Protein AF-0000000085011351 (afdb_homodimer)

Solvent-accessible surface area (backbone atoms only — not comparable to full-atom values): 63251 Å² total; per-residue (Å²): 86,84,68,71,71,78,74,76,79,85,80,80,68,89,66,86,77,73,77,73,74,76,70,80,75,67,82,62,79,72,76,72,78,63,81,50,64,72,58,77,83,82,80,85,74,88,65,94,43,69,65,57,42,50,51,49,51,38,52,54,25,51,76,43,30,44,45,64,34,82,70,47,70,42,68,70,38,75,54,95,84,43,78,39,64,66,38,64,41,59,36,71,44,54,52,90,79,52,80,71,64,67,76,66,51,75,87,55,55,45,48,80,32,69,42,46,24,69,82,55,35,58,73,51,74,66,29,47,52,46,48,61,66,49,57,72,41,52,58,58,51,28,58,58,50,37,55,53,36,42,66,61,49,64,92,86,64,58,38,47,50,43,54,54,44,33,50,48,40,52,49,55,53,44,60,70,44,71,81,44,50,53,63,52,42,35,51,40,61,41,60,56,30,74,68,69,40,61,64,48,75,41,61,47,97,85,67,42,81,46,29,40,37,36,41,41,57,68,19,49,54,48,34,47,73,42,31,42,41,36,25,49,53,74,45,72,60,52,25,61,82,62,37,31,40,33,39,35,23,29,64,47,77,81,39,26,62,43,62,37,37,40,31,34,30,69,57,80,45,43,69,50,34,33,52,52,43,51,51,52,51,51,48,33,61,71,71,64,27,62,79,42,47,25,36,32,30,65,91,45,64,32,50,51,54,25,40,49,71,69,41,65,84,29,44,64,30,37,21,40,60,60,53,53,51,51,51,45,51,47,49,54,57,64,38,52,44,93,87,67,48,65,47,64,67,54,65,67,64,66,54,72,51,63,59,65,61,62,58,50,41,59,44,35,60,9,53,60,43,60,27,35,63,75,84,75,77,72,71,86,70,57,74,50,59,93,56,93,45,70,68,28,52,46,33,28,48,50,43,28,38,61,13,73,37,70,66,47,28,53,52,29,43,49,53,36,47,55,62,38,45,70,75,36,45,69,60,46,51,46,48,51,67,74,41,52,82,50,39,65,26,47,22,38,42,49,44,67,75,48,78,43,86,84,61,55,55,45,59,58,44,52,42,52,52,50,56,35,46,60,31,38,78,30,35,58,33,52,63,35,54,48,52,48,21,50,51,53,50,48,52,52,48,52,50,49,51,49,39,49,52,14,32,36,47,56,40,73,55,77,91,60,59,89,39,76,90,47,58,75,49,54,46,72,43,44,69,58,54,48,53,53,49,50,53,50,46,53,51,51,58,68,64,47,78,80,70,68,76,70,73,73,70,72,72,78,79,75,73,79,70,78,71,88,120,80,86,68,73,71,80,74,75,80,86,81,80,69,91,68,83,78,74,76,73,72,76,68,79,76,66,81,63,79,73,75,71,78,63,81,50,62,72,54,78,81,81,77,87,76,89,64,94,44,69,66,58,43,50,49,48,51,40,52,54,25,51,76,41,32,43,44,65,35,82,68,48,69,43,67,69,38,76,55,95,84,43,77,38,64,65,38,61,42,60,36,67,44,54,53,92,82,52,78,70,63,61,77,65,49,74,86,54,56,44,48,80,34,70,42,45,22,70,82,54,34,58,72,50,70,68,29,47,52,46,47,61,66,50,57,73,42,53,56,59,51,25,61,58,49,37,54,52,36,43,65,64,47,66,92,84,64,57,38,47,50,43,57,53,44,33,51,49,39,53,50,55,54,44,61,71,43,71,83,46,50,55,61,52,41,35,51,37,61,45,56,64,33,69,84,69,36,63,65,47,76,41,61,47,97,85,68,42,81,48,29,38,35,36,44,43,60,68,19,49,54,49,34,48,74,43,32,42,40,37,24,48,51,72,45,71,60,54,24,61,82,62,37,32,41,32,39,34,23,30,66,47,78,81,41,26,62,42,60,36,37,40,31,34,30,70,58,81,46,43,69,52,35,34,52,52,44,51,51,50,51,52,48,32,60,72,70,64,27,61,78,42,48,25,35,32,30,64,92,44,63,32,50,51,52,25,40,49,72,70,41,66,84,32,45,64,30,37,20,40,58,60,53,52,48,52,50,47,51,48,49,54,58,64,38,54,45,94,86,67,49,64,48,64,69,53,64,67,64,64,54,70,51,68,56,63,65,59,58,40,44,60,48,28,60,12,50,58,43,58,25,32,62,75,84,74,79,70,74,84,69,57,74,50,59,93,55,90,46,69,69,28,53,46,32,30,49,49,42,28,40,60,12,74,37,71,65,48,28,52,52,30,43,49,53,36,49,55,61,38,46,71,73,36,45,70,60,47,50,47,47,51,67,74,42,53,83,50,39,66,24,47,22,39,44,48,44,67,74,47,77,43,87,85,62,54,56,47,58,57,43,53,42,50,50,49,55,36,46,60,30,37,73,30,41,57,32,50,63,34,57,46,52,49,23,49,51,53,50,48,53,52,48,53,51,50,50,48,39,50,52,13,32,36,48,57,41,73,55,76,90,60,59,90,39,77,91,47,58,75,49,57,46,73,44,43,71,58,54,50,53,53,49,52,52,50,46,52,50,51,59,67,64,50,79,78,70,70,73,74,70,72,70,73,70,78,80,74,74,80,72,81,71,90,119

InterPro domains:
  IPR018289 MULE transposase domain [PF10551] (229-324)

Organism: Metarhizium robertsii (strain ARSEF 23 / ATCC MYA-3075) (NCBI:txid655844)

Radius of gyration: 36.03 Å; Cα contacts (8 Å, |Δi|>4): 1591; chains: 2; bounding box: 106×119×68 Å

Nearest PDB structures (foldseek):
  6xg8-assembly1_A  TM=5.017E-01  e=2.468E-07  Acetivibrio thermocellus ATCC 27405
  6xg8-assembly1_B  TM=6.007E-01  e=3.679E-06  Acetivibrio thermocellus ATCC 27405
  6xgx-assembly1_B  TM=5.866E-01  e=5.450E-06  Acetivibrio thermocellus ATCC 27405
  3f2k-assembly1_A  TM=5.872E-01  e=2.966E-01  Homo sapiens
  3f73-assembly1_A  TM=4.238E-01  e=7.224E+00  Thermus thermophilus HB27

pLDDT: mean 74.04, std 22.05, range [20.25, 97.38]

Sequence (1130 aa):
MNICRLLNSRSPSPGRATTATAATATNDPIDDDYTGATVPQLPPPLFDTYDDLFAFLRNFHLSNGAAIVKASSSSRRDIGGIIQPSYIVFKCGRGPRRPSQSSGHHNHGQSLDPSAHNVYRRRTLAQQQKERELANENGIRAREMASIVRKADRPGYDYFRTRDIYNDRQTIKRERLNSLTATQAFAFVKELDSGDIRVRTLRDEEDRVCAVFWTYDWCRTMWKKFPEVLGLDNTYKTNRFGLHLFQATGVMDQKTLANFTFGLINGEKEHHFQWLCDRLDELRIDIGADTPEVIITDKEQALRAALTNTFPGAQQQLCVYHNLANVRAKINARWKDTEGEDHDAIIVELDNDGNTLSLVPELDLDVVARGRVQNEAEDELANPSDDYNREEMFKAFRAVVCAADHDAFKDSWKSFAETLGRQQRHILRYVQKEYMPWRKQWVKCYIDRYRNFGQRVNSPTETAHADVNSHLVTGMGDLLYLHQAPVTVIDNKSRSYRQEAARQTQRQRDQYLKQAWLDKLNLQITYHAIDLLARQYLFALAALPDQREPKPLLPCTGNFERPALMNICRLLNSRSPSPGRATTATAATATNDPIDDDYTGATVPQLPPPLFDTYDDLFAFLRNFHLSNGAAIVKASSSSRRDIGGIIQPSYIVFKCGRGPRRPSQSSGHHNHGQSLDPSAHNVYRRRTLAQQQKERELANENGIRAREMASIVRKADRPGYDYFRTRDIYNDRQTIKRERLNSLTATQAFAFVKELDSGDIRVRTLRDEEDRVCAVFWTYDWCRTMWKKFPEVLGLDNTYKTNRFGLHLFQATGVMDQKTLANFTFGLINGEKEHHFQWLCDRLDELRIDIGADTPEVIITDKEQALRAALTNTFPGAQQQLCVYHNLANVRAKINARWKDTEGEDHDAIIVELDNDGNTLSLVPELDLDVVARGRVQNEAEDELANPSDDYNREEMFKAFRAVVCAADHDAFKDSWKSFAETLGRQQRHILRYVQKEYMPWRKQWVKCYIDRYRNFGQRVNSPTETAHADVNSHLVTGMGDLLYLHQAPVTVIDNKSRSYRQEAARQTQRQRDQYLKQAWLDKLNLQITYHAIDLLARQYLFALAALPDQREPKPLLPCTGNFERPAL

Secondary structure (DSSP, 8-state):
---------S---------------------TT--SPP-PPPP----SSHHHHHHHHHHHHHHTT--EEEEEEEEEEEETTEEEEEEEEEEE-S-TTS----SSS-SS---S-GGGSGGGGPPPHHHHHHHHHHHT-TTS-HHHHHHHHHHTS-TT-----HHHHHHHHHHHHHHHTTT--HHHHHHHHHHTTTSS--EEEEE-TTS-EEEEEE--HHHHHHHHH--SEEEEEEE--SSTT-PEEEEEEEE-TTSBEEEEEEEEES--SHHHHHHHHHHHHHHHHHHTPPPPSEEEE-S-HHHHHHHHHH-TTSEEEE-HHHHHHHHHHHHHHH-B-TTS-B-------------------SHHHHHHHHHB----S-S------S--SHHHHHHHHHHHHT-SSHHHHHHHHHHHHHHHHTT-HHHHHHHHHHTGGGGGGT-HHHHTTS--TT----HHHHHHHHHHHHT-SSTT--HHHHHHHHHHHHHHHHHHHHHHHHHHHH---GGGTT-TTTGGGGGTS-HHHHHHHHHHHHHHHHH-SS--S--------S-------/---------S---------------------TT--SPP-PPPP----SSHHHHHHHHHHHHHHTT--EEEEEEEEEEEETTEEEEEEEEEEE-S-TTS----SSS-SS---S-GGGSGGGGPPPHHHHHHHHHHHT-TTS-HHHHHHHHHHTS-TT-----HHHHHHHHHHHHHHHTTT--HHHHHHHHHHSTTSS---EEEE-TTS-EEEEEE--HHHHHHHHH--SEEEEEEE--SSTT-PEEEEEEEE-TTSBEEEEEEEEES--SHHHHHHHHHHHHHHHHHHTPPPPSEEEE-S-HHHHHHHHHH-TTSEEEE-HHHHHHHHHHHHHHH-B-TTS-B-------------------SHHHHHHHHHB----SSS------S--SHHHHHHHHHHHHT-SSHHHHHHHHHHHHHHHHTT-HHHHHHHHHHTGGGGGGT-HHHHTTS--TT----HHHHHHHHHHHHT-SSTT--HHHHHHHHHHHHHHHHHHHHHHHHHHHH---GGGTT-TTTGGGGGTS-HHHHHHHHHHHHHHHHH-SS--S--------S-------

Foldseek 3Di:
DFLQPPPDDDDDPPDDPPCPDPPPPPCPPLPVPPPADWLDQDDNDDDDDPVVVQVVVQVSQQVQQWGKDWDDFDDFDQDPNDTDGNGIDIDIQQDDPDPQPPPSTGSDHHHPAPLSGPVLQDADPQLLVLLLVCLLQLLDALVNNLVVSCVSDDPRSNSHDSVVSVVSSVVSVCVVCVNDDLQRSLVVVVVVVPDFKDKDFDADPVRHTAKIKIFGNLLLVQCQVFVAEKEWDWDFLQAQVTWIKIWIWDAHQQQFIGTNIIMTHNDLALVRLLVVLVVVLVSCVVSVHDHYQEYEYALRPSNVVSCCVNRVNHAYAYAQVNVLVVLLLVLLCQPQPPVRDRPRCCCVCVCCCPCCCVCCPVVVVSLVVLRHDDLPLDDPLPQQDPDLDSVSLSSLVSQLQAQQAPVSNVVSLVVSCVSCVVRPVVSVVVCCVRPVVPSLRGRNNNCVVTPNVSDRHSSNVVSVVVQLVSSNNGSHHHVSSSVSSVVVSNVVVVVVVVVQLVVQLVDADPVCPPPPVCPNVSNVGHPVVVVVVVVVVVVVVVVDDPPDDPPPPPPCPVPPPPPPD/DFLQDPPDDDDDPPDDPPCPDPPPPPCPPLPVPPPADWLDQDDNDDDDDPVVVQVVVQVSQQVQQWGKDWDDFDDFDQDPNDTDGNGIDIDIQQDDPDPQPPPSTGSDHHHPAPLSGPVLQDADPQLLVLLLVCLLQLLDALVNNLVVSCVSDDPRSNSHDSVVSVVSSVVSVCVVCVNDDLQRSLVVVVVVCPDFKDKDFDADPVRHTAKIKIFGNLLLVQCQVFVAEKEWDWDFLQAQVTWIKIWIWDAHQQQFIGTNIIMTHNDQALVRLLVVLVVVLVSCVVSVHDHYQEYEYALRPSNVVSCCVNPVNHAYAYAQVVVLVVLLLVLLCQPQPPVRDRPRCCCVCCCCCCCPCVCCPVVVVSLVVLRHDDLPLDDPLDQQDPDQDSVSLSSLVSQLQAQQAPVSNVVSLVVSCVSCVVRPVVSVVVCCVRPVVPSLRRRNNNCVVTPNVSDRHSSNVVSVVVQLVSSNNGSHHHVSSSVSSVVVSNVVVVVVVVVQLVVQLVDADPVCPPPPVCPNVSNVHHPVVVVVVVVVVVVVVVVDPPPDDPPPDPPCPVPPPPPPD

Structure (mmCIF, N/CA/C/O backbone):
data_AF-0000000085011351-model_v1
#
loop_
_entity.id
_entity.type
_entity.pdbx_description
1 polymer Transposase
#
loop_
_atom_site.group_PDB
_atom_site.id
_atom_site.type_symbol
_atom_site.label_atom_id
_atom_site.label_alt_id
_atom_site.label_comp_id
_atom_site.label_asym_id
_atom_site.label_entity_id
_atom_site.label_seq_id
_atom_site.pdbx_PDB_ins_code
_atom_site.Cartn_x
_atom_site.Cartn_y
_atom_site.Cartn_z
_atom_site.occupancy
_atom_site.B_iso_or_equiv
_atom_site.auth_seq_id
_atom_site.auth_comp_id
_atom_site.auth_asym_id
_atom_site.auth_atom_id
_atom_site.pdbx_PDB_model_num
ATOM 1 N N . MET A 1 1 ? 39.312 -33.719 -7.375 1 22.69 1 MET A N 1
ATOM 2 C CA . MET A 1 1 ? 40.562 -33.344 -8.023 1 22.69 1 MET A CA 1
ATOM 3 C C . MET A 1 1 ? 41.594 -32.969 -6.98 1 22.69 1 MET A C 1
ATOM 5 O O . MET A 1 1 ? 41.375 -32.125 -6.137 1 22.69 1 MET A O 1
ATOM 9 N N . ASN A 1 2 ? 42.375 -33.938 -6.547 1 24.53 2 ASN A N 1
ATOM 10 C CA . ASN A 1 2 ? 43.438 -33.844 -5.574 1 24.53 2 ASN A CA 1
ATOM 11 C C . ASN A 1 2 ? 44.531 -32.875 -6.035 1 24.53 2 ASN A C 1
ATOM 13 O O . ASN A 1 2 ? 45.25 -33.156 -6.996 1 24.53 2 ASN A O 1
ATOM 17 N N . ILE A 1 3 ? 44.281 -31.594 -6.086 1 28.91 3 ILE A N 1
ATOM 18 C CA . ILE A 1 3 ? 45.375 -30.703 -6.445 1 28.91 3 ILE A CA 1
ATOM 19 C C . ILE A 1 3 ? 46.438 -30.734 -5.359 1 28.91 3 ILE A C 1
ATOM 21 O O . ILE A 1 3 ? 46.188 -30.297 -4.23 1 28.91 3 ILE A O 1
ATOM 25 N N . CYS A 1 4 ? 47.312 -31.828 -5.293 1 27.09 4 CYS A N 1
ATOM 26 C CA . CYS A 1 4 ? 48.562 -31.938 -4.508 1 27.09 4 CYS A CA 1
ATOM 27 C C . CYS A 1 4 ? 49.438 -30.734 -4.742 1 27.09 4 CYS A C 1
ATOM 29 O O . CYS A 1 4 ? 49.688 -30.344 -5.887 1 27.09 4 CYS A O 1
ATOM 31 N N . ARG A 1 5 ? 49.531 -29.875 -3.896 1 28.41 5 ARG A N 1
ATOM 32 C CA . ARG A 1 5 ? 50.594 -28.891 -3.83 1 28.41 5 ARG A CA 1
ATOM 33 C C . ARG A 1 5 ? 51.969 -29.547 -3.943 1 28.41 5 ARG A C 1
ATOM 35 O O . ARG A 1 5 ? 52.312 -30.391 -3.123 1 28.41 5 ARG A O 1
ATOM 42 N N . LEU A 1 6 ? 52.5 -29.656 -5.152 1 28.47 6 LEU A N 1
ATOM 43 C CA . LEU A 1 6 ? 53.875 -29.844 -5.52 1 28.47 6 LEU A CA 1
ATOM 44 C C . LEU A 1 6 ? 54.781 -28.891 -4.742 1 28.47 6 LEU A C 1
ATOM 46 O O . LEU A 1 6 ? 55.219 -27.875 -5.273 1 28.47 6 LEU A O 1
ATOM 50 N N . LEU A 1 7 ? 54.469 -28.453 -3.477 1 27.16 7 LEU A N 1
ATOM 51 C CA . LEU A 1 7 ? 55.562 -27.703 -2.932 1 27.16 7 LEU A CA 1
ATOM 52 C C . LEU A 1 7 ? 56.812 -28.562 -2.84 1 27.16 7 LEU A C 1
ATOM 54 O O . LEU A 1 7 ? 56.781 -29.703 -2.385 1 27.16 7 LEU A O 1
ATOM 58 N N . ASN A 1 8 ? 57.906 -28.375 -3.584 1 23.48 8 ASN A N 1
ATOM 59 C CA . ASN A 1 8 ? 59.188 -29.031 -3.918 1 23.48 8 ASN A CA 1
ATOM 60 C C . ASN A 1 8 ? 60 -29.312 -2.67 1 23.48 8 ASN A C 1
ATOM 62 O O . ASN A 1 8 ? 61.156 -29.75 -2.77 1 23.48 8 ASN A O 1
ATOM 66 N N . SER A 1 9 ? 60.031 -28.672 -1.471 1 25.75 9 SER A N 1
ATOM 67 C CA . SER A 1 9 ? 61.312 -28.922 -0.843 1 25.75 9 SER A CA 1
ATOM 68 C C . SER A 1 9 ? 61.469 -30.391 -0.449 1 25.75 9 SER A C 1
ATOM 70 O O . SER A 1 9 ? 62.438 -31.062 -0.834 1 25.75 9 SER A O 1
ATOM 72 N N . ARG A 1 10 ? 61.75 -30.703 1.027 1 25.64 10 ARG A N 1
ATOM 73 C CA . ARG A 1 10 ? 62.562 -31.781 1.574 1 25.64 10 ARG A CA 1
ATOM 74 C C . ARG A 1 10 ? 61.875 -33.125 1.387 1 25.64 10 ARG A C 1
ATOM 76 O O . ARG A 1 10 ? 60.688 -33.188 1.065 1 25.64 10 ARG A O 1
ATOM 83 N N . SER A 1 11 ? 62.531 -34.219 2.139 1 24.2 11 SER A N 1
ATOM 84 C CA . SER A 1 11 ? 62.562 -35.688 2.146 1 24.2 11 SER A CA 1
ATOM 85 C C . SER A 1 11 ? 61.188 -36.281 2.396 1 24.2 11 SER A C 1
ATOM 87 O O . SER A 1 11 ? 60.375 -35.688 3.094 1 24.2 11 SER A O 1
ATOM 89 N N . PRO A 1 12 ? 60.75 -37.344 1.641 1 25.48 12 PRO A N 1
ATOM 90 C CA . PRO A 1 12 ? 59.5 -38.125 1.646 1 25.48 12 PRO A CA 1
ATOM 91 C C . PRO A 1 12 ? 59.219 -38.75 2.998 1 25.48 12 PRO A C 1
ATOM 93 O O . PRO A 1 12 ? 60.031 -39.562 3.488 1 25.48 12 PRO A O 1
ATOM 96 N N . SER A 1 13 ? 59 -38.094 4.16 1 25.06 13 SER A N 1
ATOM 97 C CA . SER A 1 13 ? 58.906 -39.031 5.258 1 25.06 13 SER A CA 1
ATOM 98 C C . SER A 1 13 ? 57.969 -40.188 4.906 1 25.06 13 SER A C 1
ATOM 100 O O . SER A 1 13 ? 57 -40 4.148 1 25.06 13 SER A O 1
ATOM 102 N N . PRO A 1 14 ? 58.344 -41.594 5.211 1 26.2 14 PRO A N 1
ATOM 103 C CA . PRO A 1 14 ? 57.625 -42.812 4.832 1 26.2 14 PRO A CA 1
ATOM 104 C C . PRO A 1 14 ? 56.156 -42.781 5.234 1 26.2 14 PRO A C 1
ATOM 106 O O . PRO A 1 14 ? 55.844 -42.781 6.426 1 26.2 14 PRO A O 1
ATOM 109 N N . GLY A 1 15 ? 55.438 -41.906 4.879 1 22.77 15 GLY A N 1
ATOM 110 C CA . GLY A 1 15 ? 54.125 -41.594 5.379 1 22.77 15 GLY A CA 1
ATOM 111 C C . GLY A 1 15 ? 53.156 -42.781 5.309 1 22.77 15 GLY A C 1
ATOM 112 O O . GLY A 1 15 ? 53.406 -43.719 4.555 1 22.77 15 GLY A O 1
ATOM 113 N N . ARG A 1 16 ? 52.469 -43.156 6.465 1 24.2 16 ARG A N 1
ATOM 114 C CA . ARG A 1 16 ? 51.562 -44.25 6.773 1 24.2 16 ARG A CA 1
ATOM 115 C C . ARG A 1 16 ? 50.531 -44.469 5.648 1 24.2 16 ARG A C 1
ATOM 117 O O . ARG A 1 16 ? 49.875 -43.531 5.219 1 24.2 16 ARG A O 1
ATOM 124 N N . ALA A 1 17 ? 50.688 -45.531 4.859 1 25.64 17 ALA A N 1
ATOM 125 C CA . ALA A 1 17 ? 49.844 -46.188 3.883 1 25.64 17 ALA A CA 1
ATOM 126 C C . ALA A 1 17 ? 48.438 -46.438 4.453 1 25.64 17 ALA A C 1
ATOM 128 O O . ALA A 1 17 ? 48.25 -47.406 5.215 1 25.64 17 ALA A O 1
ATOM 129 N N . THR A 1 18 ? 47.844 -45.625 5.242 1 24.14 18 THR A N 1
ATOM 130 C CA . THR A 1 18 ? 46.562 -46.156 5.727 1 24.14 18 THR A CA 1
ATOM 131 C C . THR A 1 18 ? 45.719 -46.688 4.566 1 24.14 18 THR A C 1
ATOM 133 O O . THR A 1 18 ? 45.562 -46 3.551 1 24.14 18 THR A O 1
ATOM 136 N N . THR A 1 19 ? 45.531 -48 4.434 1 22.59 19 THR A N 1
ATOM 137 C CA . THR A 1 19 ? 44.75 -48.844 3.551 1 22.59 19 THR A CA 1
ATOM 138 C C . THR A 1 19 ? 43.312 -48.375 3.506 1 22.59 19 THR A C 1
ATOM 140 O O . THR A 1 19 ? 42.562 -48.531 4.477 1 22.59 19 THR A O 1
ATOM 143 N N . ALA A 1 20 ? 43 -47.219 3.129 1 23.12 20 ALA A N 1
ATOM 144 C CA . ALA A 1 20 ? 41.562 -47 2.92 1 23.12 20 ALA A CA 1
ATOM 145 C C . ALA A 1 20 ? 40.969 -48.125 2.074 1 23.12 20 ALA A C 1
ATOM 147 O O . ALA A 1 20 ? 41.375 -48.344 0.938 1 23.12 20 ALA A O 1
ATOM 148 N N . THR A 1 21 ? 40.656 -49.188 2.67 1 23.91 21 THR A N 1
ATOM 149 C CA . THR A 1 21 ? 39.906 -50.25 2.035 1 23.91 21 THR A CA 1
ATOM 150 C C . THR A 1 21 ? 38.844 -49.688 1.087 1 23.91 21 THR A C 1
ATOM 152 O O . THR A 1 21 ? 38.094 -48.781 1.445 1 23.91 21 THR A O 1
ATOM 155 N N . ALA A 1 22 ? 39.031 -49.969 -0.222 1 23.91 22 ALA A N 1
ATOM 156 C CA . ALA A 1 22 ? 38.156 -49.75 -1.379 1 23.91 22 ALA A CA 1
ATOM 157 C C . ALA A 1 22 ? 36.75 -50.25 -1.104 1 23.91 22 ALA A C 1
ATOM 159 O O . ALA A 1 22 ? 36.5 -51.469 -1.069 1 23.91 22 ALA A O 1
ATOM 160 N N . ALA A 1 23 ? 36.094 -49.812 -0.107 1 25.5 23 ALA A N 1
ATOM 161 C CA . ALA A 1 23 ? 34.75 -50.344 -0.074 1 25.5 23 ALA A CA 1
ATOM 162 C C . ALA A 1 23 ? 34.188 -50.5 -1.483 1 25.5 23 ALA A C 1
ATOM 164 O O . ALA A 1 23 ? 34.5 -49.719 -2.381 1 25.5 23 ALA A O 1
ATOM 165 N N . THR A 1 24 ? 33.781 -51.688 -1.895 1 24.52 24 THR A N 1
ATOM 166 C CA . THR A 1 24 ? 33.094 -52.125 -3.111 1 24.52 24 THR A CA 1
ATOM 167 C C . THR A 1 24 ? 32.031 -51.094 -3.547 1 24.52 24 THR A C 1
ATOM 169 O O . THR A 1 24 ? 31.188 -50.719 -2.748 1 24.52 24 THR A O 1
ATOM 172 N N . ALA A 1 25 ? 32.406 -50.312 -4.551 1 28.27 25 ALA A N 1
ATOM 173 C CA . ALA A 1 25 ? 31.531 -49.438 -5.344 1 28.27 25 ALA A CA 1
ATOM 174 C C . ALA A 1 25 ? 30.188 -50.125 -5.641 1 28.27 25 ALA A C 1
ATOM 176 O O . ALA A 1 25 ? 30.125 -51.031 -6.473 1 28.27 25 ALA A O 1
ATOM 177 N N . THR A 1 26 ? 29.516 -50.5 -4.727 1 27.2 26 THR A N 1
ATOM 178 C CA . THR A 1 26 ? 28.203 -50.875 -5.223 1 27.2 26 THR A CA 1
ATOM 179 C C . THR A 1 26 ? 27.719 -49.938 -6.312 1 27.2 26 THR A C 1
ATOM 181 O O . THR A 1 26 ? 28.031 -48.75 -6.277 1 27.2 26 THR A O 1
ATOM 184 N N . ASN A 1 27 ? 27.344 -50.469 -7.621 1 25.56 27 ASN A N 1
ATOM 185 C CA . ASN A 1 27 ? 26.859 -49.906 -8.875 1 25.56 27 ASN A CA 1
ATOM 186 C C . ASN A 1 27 ? 25.938 -48.688 -8.641 1 25.56 27 ASN A C 1
ATOM 188 O O . ASN A 1 27 ? 24.734 -48.844 -8.469 1 25.56 27 ASN A O 1
ATOM 192 N N . ASP A 1 28 ? 26.297 -47.906 -7.875 1 29.95 28 ASP A N 1
ATOM 193 C CA . ASP A 1 28 ? 25.359 -46.781 -7.926 1 29.95 28 ASP A CA 1
ATOM 194 C C . ASP A 1 28 ? 25.156 -46.312 -9.359 1 29.95 28 ASP A C 1
ATOM 196 O O . ASP A 1 28 ? 26.125 -46.188 -10.125 1 29.95 28 ASP A O 1
ATOM 200 N N . PRO A 1 29 ? 24 -46.469 -10.094 1 30.47 29 PRO A N 1
ATOM 201 C CA . PRO A 1 29 ? 23.844 -46.125 -11.508 1 30.47 29 PRO A CA 1
ATOM 202 C C . PRO A 1 29 ? 24.562 -44.844 -11.914 1 30.47 29 PRO A C 1
ATOM 204 O O . PRO A 1 29 ? 24.594 -43.906 -11.133 1 30.47 29 PRO A O 1
ATOM 207 N N . ILE A 1 30 ? 25.75 -44.844 -12.516 1 33.31 30 ILE A N 1
ATOM 208 C CA . ILE A 1 30 ? 26.375 -43.781 -13.289 1 33.31 30 ILE A CA 1
ATOM 209 C C . ILE A 1 30 ? 25.312 -42.906 -13.906 1 33.31 30 ILE A C 1
ATOM 211 O O . ILE A 1 30 ? 24.422 -43.375 -14.625 1 33.31 30 ILE A O 1
ATOM 215 N N . ASP A 1 31 ? 24.844 -41.938 -13.25 1 34.12 31 ASP A N 1
ATOM 216 C CA . ASP A 1 31 ? 23.953 -41 -13.922 1 34.12 31 ASP A CA 1
ATOM 217 C C . ASP A 1 31 ? 24.5 -40.625 -15.305 1 34.12 31 ASP A C 1
ATOM 219 O O . ASP A 1 31 ? 25.203 -39.625 -15.445 1 34.12 31 ASP A O 1
ATOM 223 N N . ASP A 1 32 ? 25.094 -41.469 -16.156 1 33.69 32 ASP A N 1
ATOM 224 C CA . ASP A 1 32 ? 25.609 -41.344 -17.516 1 33.69 32 ASP A CA 1
ATOM 225 C C . ASP A 1 32 ? 24.719 -40.438 -18.359 1 33.69 32 ASP A C 1
ATOM 227 O O . ASP A 1 32 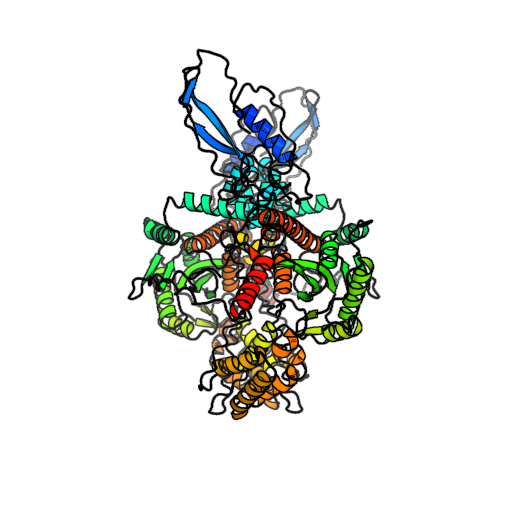? 25.172 -39.875 -19.359 1 33.69 32 ASP A O 1
ATOM 231 N N . ASP A 1 33 ? 23.391 -40.5 -18.25 1 33.78 33 ASP A N 1
ATOM 232 C CA . ASP A 1 33 ? 22.5 -39.938 -19.281 1 33.78 33 ASP A CA 1
ATOM 233 C C . ASP A 1 33 ? 22.297 -38.469 -19.062 1 33.78 33 ASP A C 1
ATOM 235 O O . ASP A 1 33 ? 21.328 -37.875 -19.562 1 33.78 33 ASP A O 1
ATOM 239 N N . TYR A 1 34 ? 22.906 -37.875 -18.109 1 36.97 34 TYR A N 1
ATOM 240 C CA . TYR A 1 34 ? 22.656 -36.438 -18.125 1 36.97 34 TYR A CA 1
ATOM 241 C C . TYR A 1 34 ? 23.281 -35.781 -19.344 1 36.97 34 TYR A C 1
ATOM 243 O O . TYR A 1 34 ? 24.484 -35.938 -19.594 1 36.97 34 TYR A O 1
ATOM 251 N N . THR A 1 35 ? 22.656 -35.594 -20.422 1 39.38 35 THR A N 1
ATOM 252 C CA . THR A 1 35 ? 23.031 -34.938 -21.672 1 39.38 35 THR A CA 1
ATOM 253 C C . THR A 1 35 ? 23.578 -33.531 -21.391 1 39.38 35 THR A C 1
ATOM 255 O O . THR A 1 35 ? 23.844 -32.781 -22.328 1 39.38 35 THR A O 1
ATOM 258 N N . GLY A 1 36 ? 23.609 -33 -20.203 1 42.84 36 GLY A N 1
ATOM 259 C CA . GLY A 1 36 ? 24.141 -31.656 -20.188 1 42.84 36 GLY A CA 1
ATOM 260 C C . GLY A 1 36 ? 25.641 -31.594 -20.375 1 42.84 36 GLY A C 1
ATOM 261 O O . GLY A 1 36 ? 26.312 -32.625 -20.391 1 42.84 36 GLY A O 1
ATOM 262 N N . ALA A 1 37 ? 26.266 -30.453 -20.828 1 49.69 37 ALA A N 1
ATOM 263 C CA . ALA A 1 37 ? 27.672 -30.203 -21.109 1 49.69 37 ALA A CA 1
ATOM 264 C C . ALA A 1 37 ? 28.547 -30.531 -19.906 1 49.69 37 ALA A C 1
ATOM 266 O O . ALA A 1 37 ? 28.172 -30.234 -18.766 1 49.69 37 ALA A O 1
ATOM 267 N N . THR A 1 38 ? 29.391 -31.469 -20.031 1 54.97 38 THR A N 1
ATOM 268 C CA . THR A 1 38 ? 30.391 -31.906 -19.078 1 54.97 38 THR A CA 1
ATOM 269 C C . THR A 1 38 ? 31.312 -30.766 -18.688 1 54.97 38 THR A C 1
ATOM 271 O O . THR A 1 38 ? 31.672 -29.938 -19.547 1 54.97 38 THR A O 1
ATOM 274 N N . VAL A 1 39 ? 31.406 -30.391 -17.406 1 60.5 39 VAL A N 1
ATOM 275 C CA . VAL A 1 39 ? 32.375 -29.406 -16.938 1 60.5 39 VAL A CA 1
ATOM 276 C C . VAL A 1 39 ? 33.812 -29.875 -17.281 1 60.5 39 VAL A C 1
ATOM 278 O O . VAL A 1 39 ? 34.188 -31 -16.922 1 60.5 39 VAL A O 1
ATOM 281 N N . PRO A 1 40 ? 34.5 -29.156 -18.172 1 60.91 40 PRO A N 1
ATOM 282 C CA . PRO A 1 40 ? 35.844 -29.578 -18.594 1 60.91 40 PRO A CA 1
ATOM 283 C C . PRO A 1 40 ? 36.781 -29.75 -17.422 1 60.91 40 PRO A C 1
ATOM 285 O O . PRO A 1 40 ? 36.594 -29.156 -16.359 1 60.91 40 PRO A O 1
ATOM 288 N N . GLN A 1 41 ? 37.688 -30.672 -17.5 1 59.41 41 GLN A N 1
ATOM 289 C CA . GLN A 1 41 ? 38.75 -30.891 -16.516 1 59.41 41 GLN A CA 1
ATOM 290 C C . GLN A 1 41 ? 39.812 -29.797 -16.609 1 59.41 41 GLN A C 1
ATOM 292 O O . GLN A 1 41 ? 40.094 -29.281 -17.688 1 59.41 41 GLN A O 1
ATOM 297 N N . LEU A 1 42 ? 40.25 -29.031 -15.43 1 59.03 42 LEU A N 1
ATOM 298 C CA . LEU A 1 42 ? 41.188 -27.922 -15.344 1 59.03 42 LEU A CA 1
ATOM 299 C C . LEU A 1 42 ? 42.625 -28.391 -15.641 1 59.03 42 LEU A C 1
ATOM 301 O O . LEU A 1 42 ? 43.062 -29.406 -15.109 1 59.03 42 LEU A O 1
ATOM 305 N N . PRO A 1 43 ? 43.281 -27.672 -16.5 1 56.69 43 PRO A N 1
ATOM 306 C CA . PRO A 1 43 ? 44.719 -27.906 -16.656 1 56.69 43 PRO A CA 1
ATOM 307 C C . PRO A 1 43 ? 45.531 -27.516 -15.43 1 56.69 43 PRO A C 1
ATOM 309 O O . PRO A 1 43 ? 45.125 -26.609 -14.688 1 56.69 43 PRO A O 1
ATOM 312 N N . PRO A 1 44 ? 46.531 -28.234 -14.953 1 57.72 44 PRO A N 1
ATOM 313 C CA . PRO A 1 44 ? 47.406 -28.109 -13.766 1 57.72 44 PRO A CA 1
ATOM 314 C C . PRO A 1 44 ? 48.281 -26.875 -13.805 1 57.72 44 PRO A C 1
ATOM 316 O O . PRO A 1 44 ? 49.5 -26.984 -13.93 1 57.72 44 PRO A O 1
ATOM 319 N N . PRO A 1 45 ? 47.781 -25.672 -14.164 1 64.75 45 PRO A N 1
ATOM 320 C CA . PRO A 1 45 ? 48.781 -24.594 -14.078 1 64.75 45 PRO A CA 1
ATOM 321 C C . PRO A 1 45 ? 49.25 -24.359 -12.648 1 64.75 45 PRO A C 1
ATOM 323 O O . PRO A 1 45 ? 48.562 -24.719 -11.695 1 64.75 45 PRO A O 1
ATOM 326 N N . LEU A 1 46 ? 50.594 -24.016 -12.438 1 74.12 46 LEU A N 1
ATOM 327 C CA . LEU A 1 46 ? 51.188 -23.625 -11.164 1 74.12 46 LEU A CA 1
ATOM 328 C C . LEU A 1 46 ? 50.844 -22.188 -10.812 1 74.12 46 LEU A C 1
ATOM 330 O O . LEU A 1 46 ? 50.781 -21.328 -11.695 1 74.12 46 LEU A O 1
ATOM 334 N N . PHE A 1 47 ? 50.312 -21.938 -9.516 1 80.69 47 PHE A N 1
ATOM 335 C CA . PHE A 1 47 ? 49.969 -20.609 -9.016 1 80.69 47 PHE A CA 1
ATOM 336 C C . PHE A 1 47 ? 50.844 -20.219 -7.852 1 80.69 47 PHE A C 1
ATOM 338 O O . PHE A 1 47 ? 51.344 -21.078 -7.109 1 80.69 47 PHE A O 1
ATOM 345 N N . ASP A 1 48 ? 51.125 -18.953 -7.727 1 75 48 ASP A N 1
ATOM 346 C CA . ASP A 1 48 ? 52 -18.453 -6.676 1 75 48 ASP A CA 1
ATOM 347 C C . ASP A 1 48 ? 51.281 -18.406 -5.328 1 75 48 ASP A C 1
ATOM 349 O O . ASP A 1 48 ? 51.906 -18.594 -4.281 1 75 48 ASP A O 1
ATOM 353 N N . THR A 1 49 ? 50.062 -18.031 -5.355 1 77.44 49 THR A N 1
ATOM 354 C CA . THR A 1 49 ? 49.312 -17.906 -4.105 1 77.44 49 THR A CA 1
ATOM 355 C C . THR A 1 49 ? 48.031 -18.719 -4.152 1 77.44 49 THR A C 1
ATOM 357 O O . THR A 1 49 ? 47.531 -19.047 -5.234 1 77.44 49 THR A O 1
ATOM 360 N N . TYR A 1 50 ? 47.531 -19 -2.93 1 77.94 50 TYR A N 1
ATOM 361 C CA . TYR A 1 50 ? 46.25 -19.688 -2.773 1 77.94 50 TYR A CA 1
ATOM 362 C C . TYR A 1 50 ? 45.125 -18.875 -3.385 1 77.94 50 TYR A C 1
ATOM 364 O O . TYR A 1 50 ? 44.25 -19.422 -4.047 1 77.94 50 TYR A O 1
ATOM 372 N N . ASP A 1 51 ? 45.219 -17.672 -3.193 1 80.44 51 ASP A N 1
ATOM 373 C CA . ASP A 1 51 ? 44.156 -16.781 -3.637 1 80.44 51 ASP A CA 1
ATOM 374 C C . ASP A 1 51 ? 44.062 -16.766 -5.16 1 80.44 51 ASP A C 1
ATOM 376 O O . ASP A 1 51 ? 42.969 -16.75 -5.715 1 80.44 51 ASP A O 1
ATOM 380 N N . ASP A 1 52 ? 45.156 -16.797 -5.746 1 82.56 52 ASP A N 1
ATOM 381 C CA . ASP A 1 52 ? 45.188 -16.797 -7.203 1 82.56 52 ASP A CA 1
ATOM 382 C C . ASP A 1 52 ? 44.625 -18.109 -7.758 1 82.56 52 ASP A C 1
ATOM 384 O O . ASP A 1 52 ? 43.906 -18.125 -8.75 1 82.56 52 ASP A O 1
ATOM 388 N N . LEU A 1 53 ? 45.062 -19.156 -7.07 1 81.44 53 LEU A N 1
ATOM 389 C CA . LEU A 1 53 ? 44.562 -20.469 -7.477 1 81.44 53 LEU A CA 1
ATOM 390 C C . LEU A 1 53 ? 43.031 -20.547 -7.316 1 81.44 53 LEU A C 1
ATOM 392 O O . LEU A 1 53 ? 42.344 -20.953 -8.234 1 81.44 53 LEU A O 1
ATOM 396 N N . PHE A 1 54 ? 42.656 -20.109 -6.203 1 83.62 54 PHE A N 1
ATOM 397 C CA . PHE A 1 54 ? 41.25 -20.203 -5.906 1 83.62 54 PHE A CA 1
ATOM 398 C C . PHE A 1 54 ? 40.438 -19.312 -6.848 1 83.62 54 PHE A C 1
ATOM 400 O O . PHE A 1 54 ? 39.344 -19.703 -7.289 1 83.62 54 PHE A O 1
ATOM 407 N N . ALA A 1 55 ? 40.938 -18.219 -7.145 1 82.81 55 ALA A N 1
ATOM 408 C CA . ALA A 1 55 ? 40.25 -17.312 -8.078 1 82.81 55 ALA A CA 1
ATOM 409 C C . ALA A 1 55 ? 40.156 -17.922 -9.469 1 82.81 55 ALA A C 1
ATOM 411 O O . ALA A 1 55 ? 39.156 -17.781 -10.148 1 82.81 55 ALA A O 1
ATOM 412 N N . PHE A 1 56 ? 41.219 -18.547 -9.789 1 83.62 56 PHE A N 1
ATOM 413 C CA . PHE A 1 56 ? 41.25 -19.203 -11.094 1 83.62 56 PHE A CA 1
ATOM 414 C C . PHE A 1 56 ? 40.219 -20.328 -11.148 1 83.62 56 PHE A C 1
ATOM 416 O O . PHE A 1 56 ? 39.438 -20.422 -12.109 1 83.62 56 PHE A O 1
ATOM 423 N N . LEU A 1 57 ? 40.188 -21.125 -10.133 1 82.44 57 LEU A N 1
ATOM 424 C CA . LEU A 1 57 ? 39.25 -22.234 -10.078 1 82.44 57 LEU A CA 1
ATOM 425 C C . LEU A 1 57 ? 37.812 -21.734 -10.055 1 82.44 57 LEU A C 1
ATOM 427 O O . LEU A 1 57 ? 36.938 -22.297 -10.727 1 82.44 57 LEU A O 1
ATOM 431 N N . ARG A 1 58 ? 37.625 -20.781 -9.352 1 83.38 58 ARG A N 1
ATOM 432 C CA . ARG A 1 58 ? 36.281 -20.203 -9.219 1 83.38 58 ARG A CA 1
ATOM 433 C C . ARG A 1 58 ? 35.781 -19.688 -10.57 1 83.38 58 ARG A C 1
ATOM 435 O O . ARG A 1 58 ? 34.625 -19.953 -10.945 1 83.38 58 ARG A O 1
ATOM 442 N N . ASN A 1 59 ? 36.594 -18.969 -11.25 1 84.06 59 ASN A N 1
ATOM 443 C CA . ASN A 1 59 ? 36.219 -18.406 -12.539 1 84.06 59 ASN A CA 1
ATOM 444 C C . ASN A 1 59 ? 36 -19.5 -13.578 1 84.06 59 ASN A C 1
ATOM 446 O O . ASN A 1 59 ? 35.094 -19.391 -14.406 1 84.06 59 ASN A O 1
ATOM 450 N N . PHE A 1 60 ? 36.875 -20.484 -13.531 1 83 60 PHE A N 1
ATOM 451 C CA . PHE A 1 60 ? 36.75 -21.594 -14.461 1 83 60 PHE A CA 1
ATOM 452 C C . PHE A 1 60 ? 35.406 -22.297 -14.266 1 83 60 PHE A C 1
ATOM 454 O O . PHE A 1 60 ? 34.688 -22.562 -15.234 1 83 60 PHE A O 1
ATOM 461 N N . HIS A 1 61 ? 35.094 -22.547 -13.031 1 84.88 61 HIS A N 1
ATOM 462 C CA . HIS A 1 61 ? 33.844 -23.266 -12.742 1 84.88 61 HIS A CA 1
ATOM 463 C C . HIS A 1 61 ? 32.625 -22.406 -12.984 1 84.88 61 HIS A C 1
ATOM 465 O O . HIS A 1 61 ? 31.578 -22.891 -13.406 1 84.88 61 HIS A O 1
ATOM 471 N N . LEU A 1 62 ? 32.719 -21.156 -12.742 1 86.19 62 LEU A N 1
ATOM 472 C CA . LEU A 1 62 ? 31.641 -20.234 -13.031 1 86.19 62 LEU A CA 1
ATOM 473 C C . LEU A 1 62 ? 31.312 -20.234 -14.516 1 86.19 62 LEU A C 1
ATOM 475 O O . LEU A 1 62 ? 30.141 -20.297 -14.898 1 86.19 62 LEU A O 1
ATOM 479 N N . SER A 1 63 ? 32.344 -20.219 -15.289 1 85.31 63 SER A N 1
ATOM 480 C CA . SER A 1 63 ? 32.156 -20.156 -16.734 1 85.31 63 SER A CA 1
ATOM 481 C C . SER A 1 63 ? 31.625 -21.469 -17.281 1 85.31 63 SER A C 1
ATOM 483 O O . SER A 1 63 ? 31.078 -21.516 -18.375 1 85.31 63 SER A O 1
ATOM 485 N N . ASN A 1 64 ? 31.797 -22.484 -16.453 1 82.5 64 ASN A N 1
ATOM 486 C CA . ASN A 1 64 ? 31.359 -23.781 -16.938 1 82.5 64 ASN A CA 1
ATOM 487 C C . ASN A 1 64 ? 30.141 -24.281 -16.141 1 82.5 64 ASN A C 1
ATOM 489 O O . ASN A 1 64 ? 29.875 -25.484 -16.109 1 82.5 64 ASN A O 1
ATOM 493 N N . GLY A 1 65 ? 29.531 -23.391 -15.492 1 82.5 65 GLY A N 1
ATOM 494 C CA . GLY A 1 65 ? 28.25 -23.703 -14.859 1 82.5 65 GLY A CA 1
ATOM 495 C C . GLY A 1 65 ? 28.391 -24.547 -13.617 1 82.5 65 GLY A C 1
ATOM 496 O O . GLY A 1 65 ? 27.578 -25.438 -13.359 1 82.5 65 GLY A O 1
ATOM 497 N N . ALA A 1 66 ? 29.5 -24.438 -12.875 1 84.69 66 ALA A N 1
ATOM 498 C CA . ALA A 1 66 ? 29.75 -25.156 -11.617 1 84.69 66 ALA A CA 1
ATOM 499 C C . ALA A 1 66 ? 30.344 -24.234 -10.57 1 84.69 66 ALA A C 1
ATOM 501 O O . ALA A 1 66 ? 30.547 -23.047 -10.82 1 84.69 66 ALA A O 1
ATOM 502 N N . ALA A 1 67 ? 30.391 -24.719 -9.359 1 86.62 67 ALA A N 1
ATOM 503 C CA . ALA A 1 67 ? 31.031 -23.969 -8.273 1 86.62 67 ALA A CA 1
ATOM 504 C C . ALA A 1 67 ? 31.953 -24.859 -7.445 1 86.62 67 ALA A C 1
ATOM 506 O O . ALA A 1 67 ? 31.703 -26.062 -7.309 1 86.62 67 ALA A O 1
ATOM 507 N N . ILE A 1 68 ? 33 -24.25 -7.02 1 83.06 68 ILE A N 1
ATOM 508 C CA . ILE A 1 68 ? 33.969 -24.984 -6.188 1 83.06 68 ILE A CA 1
ATOM 509 C C . ILE A 1 68 ? 34.062 -24.312 -4.816 1 83.06 68 ILE A C 1
ATOM 511 O O . ILE A 1 68 ? 34 -23.078 -4.715 1 83.06 68 ILE A O 1
ATOM 515 N N . VAL A 1 69 ? 34.062 -25.109 -3.777 1 84.44 69 VAL A N 1
ATOM 516 C CA . VAL A 1 69 ? 34.188 -24.594 -2.422 1 84.44 69 VAL A CA 1
ATOM 517 C C . VAL A 1 69 ? 35.312 -25.344 -1.689 1 84.44 69 VAL A C 1
ATOM 519 O O . VAL A 1 69 ? 35.656 -26.453 -2.068 1 84.44 69 VAL A O 1
ATOM 522 N N . LYS A 1 70 ? 35.906 -24.609 -0.714 1 80.88 70 LYS A N 1
ATOM 523 C CA . LYS A 1 70 ? 36.906 -25.266 0.125 1 80.88 70 LYS A CA 1
ATOM 524 C C . LYS A 1 70 ? 36.25 -26.281 1.063 1 80.88 70 LYS A C 1
ATOM 526 O O . LYS A 1 70 ? 35.344 -25.938 1.812 1 80.88 70 LYS A O 1
ATOM 531 N N . ALA A 1 71 ? 36.625 -27.453 0.984 1 77.31 71 ALA A N 1
ATOM 532 C CA . ALA A 1 71 ? 36.031 -28.516 1.804 1 77.31 71 ALA A CA 1
ATOM 533 C C . ALA A 1 71 ? 36.781 -28.672 3.123 1 77.31 71 ALA A C 1
ATOM 535 O O . ALA A 1 71 ? 36.156 -28.719 4.191 1 77.31 71 ALA A O 1
ATOM 536 N N . SER A 1 72 ? 38.062 -28.797 2.975 1 79.94 72 SER A N 1
ATOM 537 C CA . SER A 1 72 ? 38.875 -29 4.172 1 79.94 72 SER A CA 1
ATOM 538 C C . SER A 1 72 ? 40.312 -28.531 3.955 1 79.94 72 SER A C 1
ATOM 540 O O . SER A 1 72 ? 40.75 -28.375 2.814 1 79.94 72 SER A O 1
ATOM 542 N N . SER A 1 73 ? 40.906 -27.984 5.082 1 81.69 73 SER A N 1
ATOM 543 C CA . SER A 1 73 ? 42.344 -27.641 5.105 1 81.69 73 SER A CA 1
ATOM 544 C C . SER A 1 73 ? 43.062 -28.375 6.227 1 81.69 73 SER A C 1
ATOM 546 O O . SER A 1 73 ? 42.5 -28.594 7.305 1 81.69 73 SER A O 1
ATOM 548 N N . SER A 1 74 ? 44.031 -29.047 5.848 1 80.44 74 SER A N 1
ATOM 549 C CA . SER A 1 74 ? 44.781 -29.781 6.859 1 80.44 74 SER A CA 1
ATOM 550 C C . SER A 1 74 ? 46.281 -29.5 6.758 1 80.44 74 SER A C 1
ATOM 552 O O . SER A 1 74 ? 46.719 -28.766 5.863 1 80.44 74 SER A O 1
ATOM 554 N N . SER A 1 75 ? 47.156 -29.969 7.82 1 78.88 75 SER A N 1
ATOM 555 C CA . SER A 1 75 ? 48.625 -29.953 7.875 1 78.88 75 SER A CA 1
ATOM 556 C C . SER A 1 75 ? 49.156 -28.516 7.887 1 78.88 75 SER A C 1
ATOM 558 O O . SER A 1 75 ? 49.906 -28.109 6.988 1 78.88 75 SER A O 1
ATOM 560 N N . ARG A 1 76 ? 48.719 -27.781 8.867 1 80.12 76 ARG A N 1
ATOM 561 C CA . ARG A 1 76 ? 49.188 -26.391 9.016 1 80.12 76 ARG A CA 1
ATOM 562 C C . ARG A 1 76 ? 50.688 -26.344 9.227 1 80.12 76 ARG A C 1
ATOM 564 O O . ARG A 1 76 ? 51.25 -27.156 9.961 1 80.12 76 ARG A O 1
ATOM 571 N N . ARG A 1 77 ? 51.406 -25.656 8.406 1 77.31 77 ARG A N 1
ATOM 572 C CA . ARG A 1 77 ? 52.844 -25.516 8.492 1 77.31 77 ARG A CA 1
ATOM 573 C C . ARG A 1 77 ? 53.25 -24.047 8.5 1 77.31 77 ARG A C 1
ATOM 575 O O . ARG A 1 77 ? 52.5 -23.188 8.023 1 77.31 77 ARG A O 1
ATOM 582 N N . ASP A 1 78 ? 54.25 -23.734 9.211 1 77.12 78 ASP A N 1
ATOM 583 C CA . ASP A 1 78 ? 54.781 -22.391 9.219 1 77.12 78 ASP A CA 1
ATOM 584 C C . ASP A 1 78 ? 55.531 -22.094 7.914 1 77.12 78 ASP A C 1
ATOM 586 O O . ASP A 1 78 ? 56.594 -22.656 7.656 1 77.12 78 ASP A O 1
ATOM 590 N N . ILE A 1 79 ? 54.906 -21.516 7.141 1 69.5 79 ILE A N 1
ATOM 591 C CA . ILE A 1 79 ? 55.531 -21.078 5.902 1 69.5 79 ILE A CA 1
ATOM 592 C C . ILE A 1 79 ? 55.812 -19.578 5.957 1 69.5 79 ILE A C 1
ATOM 594 O O . ILE A 1 79 ? 54.906 -18.766 5.895 1 69.5 79 ILE A O 1
ATOM 598 N N . GLY A 1 80 ? 57.125 -19.125 5.914 1 67.38 80 GLY A N 1
ATOM 599 C CA . GLY A 1 80 ? 57.531 -17.719 5.934 1 67.38 80 GLY A CA 1
ATOM 600 C C . GLY A 1 80 ? 56.969 -16.953 7.117 1 67.38 80 GLY A C 1
ATOM 601 O O . GLY A 1 80 ? 56.625 -15.773 7 1 67.38 80 GLY A O 1
ATOM 602 N N . GLY A 1 81 ? 56.688 -17.609 8.211 1 72.94 81 GLY A N 1
ATOM 603 C CA . GLY A 1 81 ? 56.219 -16.938 9.414 1 72.94 81 GLY A CA 1
ATOM 604 C C . GLY A 1 81 ? 54.719 -16.922 9.562 1 72.94 81 GLY A C 1
ATOM 605 O O . GLY A 1 81 ? 54.188 -16.453 10.578 1 72.94 81 GLY A O 1
ATOM 606 N N . ILE A 1 82 ? 54.062 -17.328 8.539 1 76.88 82 ILE A N 1
ATOM 607 C CA . ILE A 1 82 ? 52.594 -17.359 8.625 1 76.88 82 ILE A CA 1
ATOM 608 C C . ILE A 1 82 ? 52.125 -18.812 8.664 1 76.88 82 ILE A C 1
ATOM 610 O O . ILE A 1 82 ? 52.5 -19.625 7.805 1 76.88 82 ILE A O 1
ATOM 614 N N . ILE A 1 83 ? 51.438 -19.156 9.648 1 82.31 83 ILE A N 1
ATOM 615 C CA . ILE A 1 83 ? 50.875 -20.5 9.773 1 82.31 83 ILE A CA 1
ATOM 616 C C . ILE A 1 83 ? 49.75 -20.672 8.773 1 82.31 83 ILE A C 1
ATOM 618 O O . ILE A 1 83 ? 48.719 -19.969 8.844 1 82.31 83 ILE A O 1
ATOM 622 N N . GLN A 1 84 ? 50 -21.406 7.781 1 76.62 84 GLN A N 1
ATOM 623 C CA . GLN A 1 84 ? 48.969 -21.641 6.777 1 76.62 84 GLN A CA 1
ATOM 624 C C . GLN A 1 84 ? 48.844 -23.125 6.449 1 76.62 84 GLN A C 1
ATOM 626 O O . GLN A 1 84 ? 49.781 -23.891 6.645 1 76.62 84 GLN A O 1
ATOM 631 N N . PRO A 1 85 ? 47.594 -23.547 6.074 1 80.88 85 PRO A N 1
ATOM 632 C CA . PRO A 1 85 ? 47.438 -24.953 5.715 1 80.88 85 PRO A CA 1
ATOM 633 C C . PRO A 1 85 ? 48.25 -25.344 4.48 1 80.88 85 PRO A C 1
ATOM 635 O O . PRO A 1 85 ? 48.375 -24.547 3.547 1 80.88 85 PRO A O 1
ATOM 638 N N . SER A 1 86 ? 48.906 -26.562 4.59 1 78.06 86 SER A N 1
ATOM 639 C CA . SER A 1 86 ? 49.719 -27.016 3.469 1 78.06 86 SER A CA 1
ATOM 640 C C . SER A 1 86 ? 48.906 -27.891 2.52 1 78.06 86 SER A C 1
ATOM 642 O O . SER A 1 86 ? 49.375 -28.234 1.43 1 78.06 86 SER A O 1
ATOM 644 N N . TYR A 1 87 ? 47.688 -28.297 2.932 1 80 87 TYR A N 1
ATOM 645 C CA . TYR A 1 87 ? 46.812 -29.156 2.127 1 80 87 TYR A CA 1
ATOM 646 C C . TYR A 1 87 ? 45.375 -28.641 2.158 1 80 87 TYR A C 1
ATOM 648 O O . TYR A 1 87 ? 44.812 -28.406 3.232 1 80 87 TYR A O 1
ATOM 656 N N . ILE A 1 88 ? 44.875 -28.297 0.953 1 82.19 88 ILE A N 1
ATOM 657 C CA . ILE A 1 88 ? 43.5 -27.812 0.867 1 82.19 88 ILE A CA 1
ATOM 658 C C . ILE A 1 88 ? 42.719 -28.672 -0.123 1 82.19 88 ILE A C 1
ATOM 660 O O . ILE A 1 88 ? 43.219 -28.984 -1.212 1 82.19 88 ILE A O 1
ATOM 664 N N . VAL A 1 89 ? 41.594 -29.172 0.276 1 76.12 89 VAL A N 1
ATOM 665 C CA . VAL A 1 89 ? 40.688 -29.938 -0.582 1 76.12 89 VAL A CA 1
ATOM 666 C C . VAL A 1 89 ? 39.5 -29.062 -1.023 1 76.12 89 VAL A C 1
ATOM 668 O O . VAL A 1 89 ? 38.906 -28.391 -0.2 1 76.12 89 VAL A O 1
ATOM 671 N N . PHE A 1 90 ? 39.344 -29.016 -2.354 1 79.25 90 PHE A N 1
ATOM 672 C CA . PHE A 1 90 ? 38.188 -28.312 -2.902 1 79.25 90 PHE A CA 1
ATOM 673 C C . PHE A 1 90 ? 37.094 -29.297 -3.312 1 79.25 90 PHE A C 1
ATOM 675 O O . PHE A 1 90 ? 37.406 -30.438 -3.695 1 79.25 90 PHE A O 1
ATOM 682 N N . LYS A 1 91 ? 35.906 -28.953 -3.076 1 76.38 91 LYS A N 1
ATOM 683 C CA . LYS A 1 91 ? 34.781 -29.766 -3.531 1 76.38 91 LYS A CA 1
ATOM 684 C C . LYS A 1 91 ? 33.781 -28.922 -4.32 1 76.38 91 LYS A C 1
ATOM 686 O O . LYS A 1 91 ? 33.812 -27.688 -4.266 1 76.38 91 LYS A O 1
ATOM 691 N N . CYS A 1 92 ? 33 -29.594 -5.145 1 76.69 92 CYS A N 1
ATOM 692 C CA . CYS A 1 92 ? 31.953 -28.922 -5.891 1 76.69 92 CYS A CA 1
ATOM 693 C C . CYS A 1 92 ? 30.891 -28.375 -4.953 1 76.69 92 CYS A C 1
ATOM 695 O O . CYS A 1 92 ? 30.531 -29.016 -3.965 1 76.69 92 CYS A O 1
ATOM 697 N N . GLY A 1 93 ? 30.5 -27.156 -5.16 1 72.06 93 GLY A N 1
ATOM 698 C CA . GLY A 1 93 ? 29.547 -26.469 -4.328 1 72.06 93 GLY A CA 1
ATOM 699 C C . GLY A 1 93 ? 28.109 -26.875 -4.594 1 72.06 93 GLY A C 1
ATOM 700 O O . GLY A 1 93 ? 27.312 -26.094 -5.105 1 72.06 93 GLY A O 1
ATOM 701 N N . ARG A 1 94 ? 27.672 -28.109 -4.566 1 66.56 94 ARG A N 1
ATOM 702 C CA . ARG A 1 94 ? 26.297 -28.547 -4.777 1 66.56 94 ARG A CA 1
ATOM 703 C C . ARG A 1 94 ? 25.547 -28.688 -3.449 1 66.56 94 ARG A C 1
ATOM 705 O O . ARG A 1 94 ? 24.438 -29.203 -3.408 1 66.56 94 ARG A O 1
ATOM 712 N N . GLY A 1 95 ? 26.016 -27.984 -2.486 1 57.66 95 GLY A N 1
ATOM 713 C CA . GLY A 1 95 ? 25.344 -28.016 -1.201 1 57.66 95 GLY A CA 1
ATOM 714 C C . GLY A 1 95 ? 25.797 -29.141 -0.303 1 57.66 95 GLY A C 1
ATOM 715 O O . GLY A 1 95 ? 26.562 -30.016 -0.731 1 57.66 95 GLY A O 1
ATOM 716 N N . PRO A 1 96 ? 25.719 -29.016 0.878 1 50.97 96 PRO A N 1
ATOM 717 C CA . PRO A 1 96 ? 26.359 -29.922 1.84 1 50.97 96 PRO A CA 1
ATOM 718 C C . PRO A 1 96 ? 26.062 -31.391 1.547 1 50.97 96 PRO A C 1
ATOM 720 O O . PRO A 1 96 ? 26.875 -32.25 1.859 1 50.97 96 PRO A O 1
ATOM 723 N N . ARG A 1 97 ? 24.828 -31.703 1.159 1 49.84 97 ARG A N 1
ATOM 724 C CA . ARG A 1 97 ? 24.5 -33.125 1.34 1 49.84 97 ARG A CA 1
ATOM 725 C C . ARG A 1 97 ? 24.719 -33.906 0.052 1 49.84 97 ARG A C 1
ATOM 727 O O . ARG A 1 97 ? 24.344 -35.062 -0.046 1 49.84 97 ARG A O 1
ATOM 734 N N . ARG A 1 98 ? 25 -33.219 -1.052 1 51.78 98 ARG A N 1
ATOM 735 C CA . ARG A 1 98 ? 25.156 -34.125 -2.18 1 51.78 98 ARG A CA 1
ATOM 736 C C . ARG A 1 98 ? 26.578 -34.656 -2.252 1 51.78 98 ARG A C 1
ATOM 738 O O . ARG A 1 98 ? 27.531 -33.906 -2.262 1 51.78 98 ARG A O 1
ATOM 745 N N . PRO A 1 99 ? 26.672 -35.906 -2.025 1 43.56 99 PRO A N 1
ATOM 746 C CA . PRO A 1 99 ? 27.953 -36.625 -2.107 1 43.56 99 PRO A CA 1
ATOM 747 C C . PRO A 1 99 ? 28.656 -36.406 -3.449 1 43.56 99 PRO A C 1
ATOM 749 O O . PRO A 1 99 ? 28.062 -36.656 -4.504 1 43.56 99 PRO A O 1
ATOM 752 N N . SER A 1 100 ? 29.141 -35.125 -3.756 1 42.56 100 SER A N 1
ATOM 753 C CA . SER A 1 100 ? 30.016 -35.156 -4.926 1 42.56 100 SER A CA 1
ATOM 754 C C . SER A 1 100 ? 31.125 -36.188 -4.75 1 42.56 100 SER A C 1
ATOM 756 O O . SER A 1 100 ? 31.781 -36.219 -3.705 1 42.56 100 SER A O 1
ATOM 758 N N . GLN A 1 101 ? 30.922 -37.375 -5.156 1 37.59 101 GLN A N 1
ATOM 759 C CA . GLN A 1 101 ? 32.125 -38.219 -5.188 1 37.59 101 GLN A CA 1
ATOM 760 C C . GLN A 1 101 ? 33.156 -37.656 -6.137 1 37.59 101 GLN A C 1
ATOM 762 O O . GLN A 1 101 ? 32.844 -37.25 -7.258 1 37.59 101 GLN A O 1
ATOM 767 N N . SER A 1 102 ? 34.125 -37.062 -5.594 1 37.91 102 SER A N 1
ATOM 768 C CA . SER A 1 102 ? 35.312 -36.5 -6.203 1 37.91 102 SER A CA 1
ATOM 769 C C . SER A 1 102 ? 35.969 -37.469 -7.164 1 37.91 102 SER A C 1
ATOM 771 O O . SER A 1 102 ? 36.938 -38.156 -6.801 1 37.91 102 SER A O 1
ATOM 773 N N . SER A 1 103 ? 35.406 -38.406 -7.789 1 39.56 103 SER A N 1
ATOM 774 C CA . SER A 1 103 ? 36.344 -39.125 -8.641 1 39.56 103 SER A CA 1
ATOM 775 C C . SER A 1 103 ? 36.781 -38.25 -9.836 1 39.56 103 SER A C 1
ATOM 777 O O . SER A 1 103 ? 37 -38.781 -10.922 1 39.56 103 SER A O 1
ATOM 779 N N . GLY A 1 104 ? 37.156 -37 -9.703 1 46.94 104 GLY A N 1
ATOM 780 C CA . GLY A 1 104 ? 37.656 -36.156 -10.781 1 46.94 104 GLY A CA 1
ATOM 781 C C . GLY A 1 104 ? 36.594 -35.781 -11.789 1 46.94 104 GLY A C 1
ATOM 782 O O . GLY A 1 104 ? 36.812 -34.875 -12.602 1 46.94 104 GLY A O 1
ATOM 783 N N . HIS A 1 105 ? 35.594 -36.531 -11.914 1 52.69 105 HIS A N 1
ATOM 784 C CA . HIS A 1 105 ? 34.562 -36.25 -12.891 1 52.69 105 HIS A CA 1
ATOM 785 C C . HIS A 1 105 ? 33.312 -35.688 -12.227 1 52.69 105 HIS A C 1
ATOM 787 O O . HIS A 1 105 ? 32.938 -36.094 -11.109 1 52.69 105 HIS A O 1
ATOM 793 N N . HIS A 1 106 ? 32.906 -34.5 -12.773 1 61.94 106 HIS A N 1
ATOM 794 C CA . HIS A 1 106 ? 31.672 -33.938 -12.266 1 61.94 106 HIS A CA 1
ATOM 795 C C . HIS A 1 106 ? 30.484 -34.875 -12.562 1 61.94 106 HIS A C 1
ATOM 797 O O . HIS A 1 106 ? 30.328 -35.344 -13.688 1 61.94 106 HIS A O 1
ATOM 803 N N . ASN A 1 107 ? 29.922 -35.406 -11.664 1 61.62 107 ASN A N 1
ATOM 804 C CA . ASN A 1 107 ? 28.781 -36.281 -11.812 1 61.62 107 ASN A CA 1
ATOM 805 C C . ASN A 1 107 ? 27.484 -35.531 -12.016 1 61.62 107 ASN A C 1
ATOM 807 O O . ASN A 1 107 ? 26.406 -36.031 -11.742 1 61.62 107 ASN A O 1
ATOM 811 N N . HIS A 1 108 ? 27.609 -34.25 -12.406 1 69.38 108 HIS A N 1
ATOM 812 C CA . HIS A 1 108 ? 26.406 -33.438 -12.625 1 69.38 108 HIS A CA 1
ATOM 813 C C . HIS A 1 108 ? 26.594 -32.469 -13.789 1 69.38 108 HIS A C 1
ATOM 815 O O . HIS A 1 108 ? 27.734 -32.219 -14.195 1 69.38 108 HIS A O 1
ATOM 821 N N . GLY A 1 109 ? 25.547 -32.125 -14.414 1 71.94 109 GLY A N 1
ATOM 822 C CA . GLY A 1 109 ? 25.609 -31.156 -15.508 1 71.94 109 GLY A CA 1
ATOM 823 C C . GLY A 1 109 ? 25.797 -29.734 -15.031 1 71.94 109 GLY A C 1
ATOM 824 O O . GLY A 1 109 ? 26 -29.484 -13.844 1 71.94 109 GLY A O 1
ATOM 825 N N . GLN A 1 110 ? 25.766 -28.875 -16.031 1 80.44 110 GLN A N 1
ATOM 826 C CA . GLN A 1 110 ? 25.906 -27.453 -15.75 1 80.44 110 GLN A CA 1
ATOM 827 C C . GLN A 1 110 ? 24.656 -26.906 -15.062 1 80.44 110 GLN A C 1
ATOM 829 O O . GLN A 1 110 ? 23.547 -27.359 -15.32 1 80.44 110 GLN A O 1
ATOM 834 N N . SER A 1 111 ? 24.969 -26.047 -14.141 1 83.5 111 SER A N 1
ATOM 835 C CA . SER A 1 111 ? 23.828 -25.375 -13.531 1 83.5 111 SER A CA 1
ATOM 836 C C . SER A 1 111 ? 23.156 -24.438 -14.523 1 83.5 111 SER A C 1
ATOM 838 O O . SER A 1 111 ? 23.781 -23.953 -15.453 1 83.5 111 SER A O 1
ATOM 840 N N . LEU A 1 112 ? 21.875 -24.266 -14.312 1 84.69 112 LEU A N 1
ATOM 841 C CA . LEU A 1 112 ? 21.109 -23.391 -15.203 1 84.69 112 LEU A CA 1
ATOM 842 C C . LEU A 1 112 ? 21.469 -21.938 -15 1 84.69 112 LEU A C 1
ATOM 844 O O . LEU A 1 112 ? 21.328 -21.125 -15.914 1 84.69 112 LEU A O 1
ATOM 848 N N . ASP A 1 113 ? 21.891 -21.641 -13.758 1 89.44 113 ASP A N 1
ATOM 849 C CA . ASP A 1 113 ? 22.203 -20.281 -13.352 1 89.44 113 ASP A CA 1
ATOM 850 C C . ASP A 1 113 ? 23.203 -20.266 -12.195 1 89.44 113 ASP A C 1
ATOM 852 O O . ASP A 1 113 ? 23.094 -21.078 -11.273 1 89.44 113 ASP A O 1
ATOM 856 N N . PRO A 1 114 ? 24.125 -19.359 -12.266 1 88.06 114 PRO A N 1
ATOM 857 C CA . PRO A 1 114 ? 25.125 -19.312 -11.188 1 88.06 114 PRO A CA 1
ATOM 858 C C . PRO A 1 114 ? 24.5 -19.062 -9.812 1 88.06 114 PRO A C 1
ATOM 860 O O . PRO A 1 114 ? 25.109 -19.359 -8.789 1 88.06 114 PRO A O 1
ATOM 863 N N . SER A 1 115 ? 23.281 -18.578 -9.758 1 89.81 115 SER A N 1
ATOM 864 C CA . SER A 1 115 ? 22.609 -18.281 -8.5 1 89.81 115 SER A CA 1
ATOM 865 C C . SER A 1 115 ? 22.312 -19.562 -7.715 1 89.81 115 SER A C 1
ATOM 867 O O . SER A 1 115 ? 21.984 -19.5 -6.531 1 89.81 115 SER A O 1
ATOM 869 N N . ALA A 1 116 ? 22.422 -20.672 -8.414 1 88.25 116 ALA A N 1
ATOM 870 C CA . ALA A 1 116 ? 22.172 -21.938 -7.746 1 88.25 116 ALA A CA 1
ATOM 871 C C . ALA A 1 116 ? 23.234 -22.219 -6.68 1 88.25 116 ALA A C 1
ATOM 873 O O . ALA A 1 116 ? 23.016 -23.031 -5.777 1 88.25 116 ALA A O 1
ATOM 874 N N . HIS A 1 117 ? 24.359 -21.547 -6.863 1 85.81 117 HIS A N 1
ATOM 875 C CA . HIS A 1 117 ? 25.484 -21.781 -5.969 1 85.81 117 HIS A CA 1
ATOM 876 C C . HIS A 1 117 ? 25.625 -20.641 -4.969 1 85.81 117 HIS A C 1
ATOM 878 O O . HIS A 1 117 ? 25.859 -19.484 -5.363 1 85.81 117 HIS A O 1
ATOM 884 N N . ASN A 1 118 ? 25.641 -20.922 -3.699 1 86.44 118 ASN A N 1
ATOM 885 C CA . ASN A 1 118 ? 25.703 -19.922 -2.645 1 86.44 118 ASN A CA 1
ATOM 886 C C . ASN A 1 118 ? 26.953 -19.062 -2.756 1 86.44 118 ASN A C 1
ATOM 888 O O . ASN A 1 118 ? 26.938 -17.875 -2.451 1 86.44 118 ASN A O 1
ATOM 892 N N . VAL A 1 119 ? 28 -19.641 -3.188 1 84.25 119 VAL A N 1
ATOM 893 C CA . VAL A 1 119 ? 29.297 -18.969 -3.221 1 84.25 119 VAL A CA 1
ATOM 894 C C . VAL A 1 119 ? 29.25 -17.781 -4.188 1 84.25 119 VAL A C 1
ATOM 896 O O . VAL A 1 119 ? 29.938 -16.781 -3.994 1 84.25 119 VAL A O 1
ATOM 899 N N . TYR A 1 120 ? 28.438 -17.906 -5.211 1 88.06 120 TYR A N 1
ATOM 900 C CA . TYR A 1 120 ? 28.375 -16.859 -6.211 1 88.06 120 TYR A CA 1
ATOM 901 C C . TYR A 1 120 ? 27.375 -15.773 -5.805 1 88.06 120 TYR A C 1
ATOM 903 O O . TYR A 1 120 ? 27.25 -14.75 -6.477 1 88.06 120 TYR A O 1
ATOM 911 N N . ARG A 1 121 ? 26.672 -15.992 -4.688 1 90.19 121 ARG A N 1
ATOM 912 C CA . ARG A 1 121 ? 25.625 -15.062 -4.27 1 90.19 121 ARG A CA 1
ATOM 913 C C . ARG A 1 121 ? 26.141 -14.102 -3.205 1 90.19 121 ARG A C 1
ATOM 915 O O . ARG A 1 121 ? 25.391 -13.273 -2.686 1 90.19 121 ARG A O 1
ATOM 922 N N . ARG A 1 122 ? 27.391 -14.203 -2.967 1 88.19 122 ARG A N 1
ATOM 923 C CA . ARG A 1 122 ? 27.984 -13.305 -1.968 1 88.19 122 ARG A CA 1
ATOM 924 C C . ARG A 1 122 ? 28.031 -11.875 -2.48 1 88.19 122 ARG A C 1
ATOM 926 O O . ARG A 1 122 ? 28.328 -11.641 -3.654 1 88.19 122 ARG A O 1
ATOM 933 N N . ARG A 1 123 ? 27.734 -11 -1.531 1 91.12 123 ARG A N 1
ATOM 934 C CA . ARG A 1 123 ? 27.734 -9.586 -1.885 1 91.12 123 ARG A CA 1
ATOM 935 C C . ARG A 1 123 ? 29.125 -8.992 -1.819 1 91.12 123 ARG A C 1
ATOM 937 O O . ARG A 1 123 ? 29.922 -9.359 -0.951 1 91.12 123 ARG A O 1
ATOM 944 N N . THR A 1 124 ? 29.422 -8.125 -2.754 1 90.81 124 THR A N 1
ATOM 945 C CA . THR A 1 124 ? 30.656 -7.363 -2.691 1 90.81 124 THR A CA 1
ATOM 946 C C . THR A 1 124 ? 30.625 -6.355 -1.544 1 90.81 124 THR A C 1
ATOM 948 O O . THR A 1 124 ? 29.578 -6.148 -0.93 1 90.81 124 THR A O 1
ATOM 951 N N . LEU A 1 125 ? 31.75 -5.727 -1.255 1 90.38 125 LEU A N 1
ATOM 952 C CA . LEU A 1 125 ? 31.812 -4.738 -0.184 1 90.38 125 LEU A CA 1
ATOM 953 C C . LEU A 1 125 ? 30.922 -3.545 -0.489 1 90.38 125 LEU A C 1
ATOM 955 O O . LEU A 1 125 ? 30.234 -3.027 0.403 1 90.38 125 LEU A O 1
ATOM 959 N N . ALA A 1 126 ? 30.938 -3.18 -1.723 1 90.12 126 ALA A N 1
ATOM 960 C CA . ALA A 1 126 ? 30.109 -2.059 -2.137 1 90.12 126 ALA A CA 1
ATOM 961 C C . ALA A 1 126 ? 28.625 -2.387 -1.968 1 90.12 126 ALA A C 1
ATOM 963 O O . ALA A 1 126 ? 27.844 -1.545 -1.519 1 90.12 126 ALA A O 1
ATOM 964 N N . GLN A 1 127 ? 28.281 -3.604 -2.271 1 92.88 127 GLN A N 1
ATOM 965 C CA . GLN A 1 127 ? 26.891 -4.047 -2.152 1 92.88 127 GLN A CA 1
ATOM 966 C C . GLN A 1 127 ? 26.469 -4.164 -0.688 1 92.88 127 GLN A C 1
ATOM 968 O O . GLN A 1 127 ? 25.359 -3.801 -0.325 1 92.88 127 GLN A O 1
ATOM 973 N N . GLN A 1 128 ? 27.406 -4.57 0.12 1 92.69 128 GLN A N 1
ATOM 974 C CA . GLN A 1 128 ? 27.125 -4.691 1.547 1 92.69 128 GLN A CA 1
ATOM 975 C C . GLN A 1 128 ? 26.891 -3.322 2.18 1 92.69 128 GLN A C 1
ATOM 977 O O . GLN A 1 128 ? 26.031 -3.17 3.041 1 92.69 128 GLN A O 1
ATOM 982 N N . GLN A 1 129 ? 27.672 -2.426 1.758 1 89.31 129 GLN A N 1
ATOM 983 C CA . GLN A 1 129 ? 27.5 -1.071 2.273 1 89.31 129 GLN A CA 1
ATOM 984 C C . GLN A 1 129 ? 26.141 -0.501 1.891 1 89.31 129 GLN A C 1
ATOM 986 O O . GLN A 1 129 ? 25.484 0.148 2.705 1 89.31 129 GLN A O 1
ATOM 991 N N . LYS A 1 130 ? 25.797 -0.809 0.668 1 90 130 LYS A N 1
ATOM 992 C CA . LYS A 1 130 ? 24.5 -0.349 0.209 1 90 130 LYS A CA 1
ATOM 993 C C . LYS A 1 130 ? 23.375 -1.008 1.003 1 90 130 LYS A C 1
ATOM 995 O O . LYS A 1 130 ? 22.375 -0.361 1.33 1 90 130 LYS A O 1
ATOM 1000 N N . GLU A 1 131 ? 23.516 -2.271 1.307 1 91.5 131 GLU A N 1
ATOM 1001 C CA . GLU A 1 131 ? 22.531 -2.994 2.1 1 91.5 131 GLU A CA 1
ATOM 1002 C C . GLU A 1 131 ? 22.375 -2.369 3.484 1 91.5 131 GLU A C 1
ATOM 1004 O O . GLU A 1 131 ? 21.25 -2.211 3.973 1 91.5 131 GLU A O 1
ATOM 1009 N N . ARG A 1 132 ? 23.453 -1.979 4.047 1 89.06 132 ARG A N 1
ATOM 1010 C CA . ARG A 1 132 ? 23.406 -1.393 5.383 1 89.06 132 ARG A CA 1
ATOM 1011 C C . ARG A 1 132 ? 22.734 -0.028 5.367 1 89.06 132 ARG A C 1
ATOM 1013 O O . ARG A 1 132 ? 22 0.317 6.293 1 89.06 132 ARG A O 1
ATOM 1020 N N . GLU A 1 133 ? 22.984 0.629 4.324 1 85.5 133 GLU A N 1
ATOM 1021 C CA . GLU A 1 133 ? 22.375 1.947 4.172 1 85.5 133 GLU A CA 1
ATOM 1022 C C . GLU A 1 133 ? 20.859 1.842 4.027 1 85.5 133 GLU A C 1
ATOM 1024 O O . GLU A 1 133 ? 20.109 2.646 4.598 1 85.5 133 GLU A O 1
ATOM 1029 N N . LEU A 1 134 ? 20.438 0.829 3.312 1 87.56 134 LEU A N 1
ATOM 1030 C CA . LEU A 1 134 ? 19.031 0.714 2.955 1 87.56 134 LEU A CA 1
ATOM 1031 C C . LEU A 1 134 ? 18.266 -0.055 4.023 1 87.56 134 LEU A C 1
ATOM 1033 O O . LEU A 1 134 ? 17.031 0.037 4.098 1 87.56 134 LEU A O 1
ATOM 1037 N N . ALA A 1 135 ? 18.938 -0.818 4.801 1 84.38 135 ALA A N 1
ATOM 1038 C CA . ALA A 1 135 ? 18.312 -1.73 5.754 1 84.38 135 ALA A CA 1
ATOM 1039 C C . ALA A 1 135 ? 17.469 -0.967 6.777 1 84.38 135 ALA A C 1
ATOM 1041 O O . ALA A 1 135 ? 16.5 -1.499 7.312 1 84.38 135 ALA A O 1
ATOM 1042 N N . ASN A 1 136 ? 17.75 0.3 6.934 1 75.81 136 ASN A N 1
ATOM 1043 C CA . ASN A 1 136 ? 17.062 1.071 7.961 1 75.81 136 ASN A CA 1
ATOM 1044 C C . ASN A 1 136 ? 15.836 1.78 7.395 1 75.81 136 ASN A C 1
ATOM 1046 O O . ASN A 1 136 ? 15.086 2.42 8.133 1 75.81 136 ASN A O 1
ATOM 1050 N N . GLU A 1 137 ? 15.711 1.695 6.145 1 78.81 137 GLU A N 1
ATOM 1051 C CA . GLU A 1 137 ? 14.547 2.32 5.527 1 78.81 137 GLU A CA 1
ATOM 1052 C C . GLU A 1 137 ? 13.359 1.366 5.496 1 78.81 137 GLU A C 1
ATOM 1054 O O . GLU A 1 137 ? 13.242 0.54 4.59 1 78.81 137 GLU A O 1
ATOM 1059 N N . ASN A 1 138 ? 12.469 1.53 6.402 1 72.38 138 ASN A N 1
ATOM 1060 C CA . ASN A 1 138 ? 11.367 0.597 6.598 1 72.38 138 ASN A CA 1
ATOM 1061 C C . ASN A 1 138 ? 10.367 0.67 5.449 1 72.38 138 ASN A C 1
ATOM 1063 O O . ASN A 1 138 ? 9.578 -0.257 5.246 1 72.38 138 ASN A O 1
ATOM 1067 N N . GLY A 1 139 ? 10.43 1.609 4.73 1 73.62 139 GLY A N 1
ATOM 1068 C CA . GLY A 1 139 ? 9.461 1.755 3.658 1 73.62 139 GLY A CA 1
ATOM 1069 C C . GLY A 1 139 ? 9.906 1.112 2.359 1 73.62 139 GLY A C 1
ATOM 1070 O O . GLY A 1 139 ? 9.148 1.068 1.388 1 73.62 139 GLY A O 1
ATOM 1071 N N . ILE A 1 140 ? 11.109 0.57 2.35 1 80.94 140 ILE A N 1
ATOM 1072 C CA . ILE A 1 140 ? 11.641 -0.032 1.132 1 80.94 140 ILE A CA 1
ATOM 1073 C C . ILE A 1 140 ? 11.547 -1.554 1.224 1 80.94 140 ILE A C 1
ATOM 1075 O O . ILE A 1 140 ? 11.992 -2.152 2.203 1 80.94 140 ILE A O 1
ATOM 1079 N N . ARG A 1 141 ? 11.031 -2.145 0.222 1 80.56 141 ARG A N 1
ATOM 1080 C CA . ARG A 1 141 ? 10.883 -3.596 0.177 1 80.56 141 ARG A CA 1
ATOM 1081 C C . ARG A 1 141 ? 12.188 -4.266 -0.263 1 80.56 141 ARG A C 1
ATOM 1083 O O . ARG A 1 141 ? 13.031 -3.631 -0.894 1 80.56 141 ARG A O 1
ATOM 1090 N N . ALA A 1 142 ? 12.25 -5.57 0.055 1 81.75 142 ALA A N 1
ATOM 1091 C CA . ALA A 1 142 ? 13.453 -6.336 -0.27 1 81.75 142 ALA A CA 1
ATOM 1092 C C . ALA A 1 142 ? 13.688 -6.367 -1.777 1 81.75 142 ALA A C 1
ATOM 1094 O O . ALA A 1 142 ? 14.836 -6.344 -2.232 1 81.75 142 ALA A O 1
ATOM 1095 N N . ARG A 1 143 ? 12.695 -6.379 -2.551 1 81.56 143 ARG A N 1
ATOM 1096 C CA . ARG A 1 143 ? 12.844 -6.438 -4 1 81.56 143 ARG A CA 1
ATOM 1097 C C . ARG A 1 143 ? 13.469 -5.152 -4.539 1 81.56 143 ARG A C 1
ATOM 1099 O O . ARG A 1 143 ? 14.297 -5.195 -5.445 1 81.56 143 ARG A O 1
ATOM 1106 N N . GLU A 1 144 ? 12.977 -4.055 -3.99 1 83.56 144 GLU A N 1
ATOM 1107 C CA . GLU A 1 144 ? 13.562 -2.781 -4.406 1 83.56 144 GLU A CA 1
ATOM 1108 C C . GLU A 1 144 ? 15.008 -2.658 -3.939 1 83.56 144 GLU A C 1
ATOM 1110 O O . GLU A 1 144 ? 15.867 -2.166 -4.68 1 83.56 144 GLU A O 1
ATOM 1115 N N . MET A 1 145 ? 15.172 -3.119 -2.727 1 87.25 145 MET A N 1
ATOM 1116 C CA . MET A 1 145 ? 16.547 -3.127 -2.209 1 87.25 145 MET A CA 1
ATOM 1117 C C . MET A 1 145 ? 17.453 -3.965 -3.096 1 87.25 145 MET A C 1
ATOM 1119 O O . MET A 1 145 ? 18.594 -3.572 -3.373 1 87.25 145 MET A O 1
ATOM 1123 N N . ALA A 1 146 ? 16.922 -5.129 -3.475 1 88.31 146 ALA A N 1
ATOM 1124 C CA . ALA A 1 146 ? 17.703 -6.02 -4.336 1 88.31 146 ALA A CA 1
ATOM 1125 C C . ALA A 1 146 ? 18.062 -5.336 -5.652 1 88.31 146 ALA A C 1
ATOM 1127 O O . ALA A 1 146 ? 19.188 -5.43 -6.129 1 88.31 146 ALA A O 1
ATOM 1128 N N . SER A 1 147 ? 17.125 -4.645 -6.211 1 86.31 147 SER A N 1
ATOM 1129 C CA . SER A 1 147 ? 17.344 -3.939 -7.469 1 86.31 147 SER A CA 1
ATOM 1130 C C . SER A 1 147 ? 18.422 -2.875 -7.32 1 86.31 147 SER A C 1
ATOM 1132 O O . SER A 1 147 ? 19.297 -2.742 -8.18 1 86.31 147 SER A O 1
ATOM 1134 N N . ILE A 1 148 ? 18.406 -2.143 -6.25 1 87.31 148 ILE A N 1
ATOM 1135 C CA . ILE A 1 148 ? 19.359 -1.077 -6 1 87.31 148 ILE A CA 1
ATOM 1136 C C . ILE A 1 148 ? 20.75 -1.678 -5.758 1 87.31 148 ILE A C 1
ATOM 1138 O O . ILE A 1 148 ? 21.75 -1.191 -6.301 1 87.31 148 ILE A O 1
ATOM 1142 N N . VAL A 1 149 ? 20.797 -2.725 -5.02 1 90.25 149 VAL A N 1
ATOM 1143 C CA . VAL A 1 149 ? 22.047 -3.367 -4.664 1 90.25 149 VAL A CA 1
ATOM 1144 C C . VAL A 1 149 ? 22.688 -3.973 -5.91 1 90.25 149 VAL A C 1
ATOM 1146 O O . VAL A 1 149 ? 23.922 -3.932 -6.07 1 90.25 149 VAL A O 1
ATOM 1149 N N . ARG A 1 150 ? 21.891 -4.555 -6.812 1 88.81 150 ARG A N 1
ATOM 1150 C CA . ARG A 1 150 ? 22.391 -5.137 -8.047 1 88.81 150 ARG A CA 1
ATOM 1151 C C . ARG A 1 150 ? 23.078 -4.078 -8.914 1 88.81 150 ARG A C 1
ATOM 1153 O O . ARG A 1 150 ? 24.062 -4.363 -9.594 1 88.81 150 ARG A O 1
ATOM 1160 N N . LYS A 1 151 ? 22.609 -2.857 -8.828 1 84.75 151 LYS A N 1
ATOM 1161 C CA . LYS A 1 151 ? 23.125 -1.779 -9.664 1 84.75 151 LYS A CA 1
ATOM 1162 C C . LYS A 1 151 ? 24.344 -1.112 -9.031 1 84.75 151 LYS A C 1
ATOM 1164 O O . LYS A 1 151 ? 25.016 -0.305 -9.664 1 84.75 151 LYS A O 1
ATOM 1169 N N . ALA A 1 152 ? 24.547 -1.4 -7.789 1 83.94 152 ALA A N 1
ATOM 1170 C CA . ALA A 1 152 ? 25.625 -0.746 -7.043 1 83.94 152 ALA A CA 1
ATOM 1171 C C . ALA A 1 152 ? 27 -1.202 -7.539 1 83.94 152 ALA A C 1
ATOM 1173 O O . ALA A 1 152 ? 28 -0.532 -7.301 1 83.94 152 ALA A O 1
ATOM 1174 N N . ASP A 1 153 ? 27.016 -2.318 -8.117 1 80.5 153 ASP A N 1
ATOM 1175 C CA . ASP A 1 153 ? 28.312 -2.812 -8.594 1 80.5 153 ASP A CA 1
ATOM 1176 C C . ASP A 1 153 ? 28.234 -3.223 -10.062 1 80.5 153 ASP A C 1
ATOM 1178 O O . ASP A 1 153 ? 27.188 -3.09 -10.695 1 80.5 153 ASP A O 1
ATOM 1182 N N . ARG A 1 154 ? 29.422 -3.605 -10.594 1 70.19 154 ARG A N 1
ATOM 1183 C CA . ARG A 1 154 ? 29.562 -3.99 -11.992 1 70.19 154 ARG A CA 1
ATOM 1184 C C . ARG A 1 154 ? 28.75 -5.23 -12.312 1 70.19 154 ARG A C 1
ATOM 1186 O O . ARG A 1 154 ? 28.375 -5.988 -11.414 1 70.19 154 ARG A O 1
ATOM 1193 N N . PRO A 1 155 ? 28.406 -5.281 -13.617 1 69.38 155 PRO A N 1
ATOM 1194 C CA . PRO A 1 155 ? 27.703 -6.5 -14.031 1 69.38 155 PRO A CA 1
ATOM 1195 C C . PRO A 1 155 ? 28.469 -7.77 -13.68 1 69.38 155 PRO A C 1
ATOM 1197 O O . PRO A 1 155 ? 29.703 -7.789 -13.758 1 69.38 155 PRO A O 1
ATOM 1200 N N . GLY A 1 156 ? 27.953 -8.789 -13.117 1 68.62 156 GLY A N 1
ATOM 1201 C CA . GLY A 1 156 ? 28.578 -10.047 -12.766 1 68.62 156 GLY A CA 1
ATOM 1202 C C . GLY A 1 156 ? 28.422 -10.406 -11.297 1 68.62 156 GLY A C 1
ATOM 1203 O O . GLY A 1 156 ? 28.688 -11.539 -10.898 1 68.62 156 GLY A O 1
ATOM 1204 N N . TYR A 1 157 ? 28.094 -9.414 -10.578 1 75.88 157 TYR A N 1
ATOM 1205 C CA . TYR A 1 157 ? 27.906 -9.664 -9.156 1 75.88 157 TYR A CA 1
ATOM 1206 C C . TYR A 1 157 ? 26.438 -9.555 -8.773 1 75.88 157 TYR A C 1
ATOM 1208 O O . TYR A 1 157 ? 26.094 -8.977 -7.734 1 75.88 157 TYR A O 1
ATOM 1216 N N . ASP A 1 158 ? 25.609 -10.125 -9.57 1 85.69 158 ASP A N 1
ATOM 1217 C CA . ASP A 1 158 ? 24.188 -9.898 -9.359 1 85.69 158 ASP A CA 1
ATOM 1218 C C . ASP A 1 158 ? 23.422 -11.219 -9.297 1 85.69 158 ASP A C 1
ATOM 1220 O O . ASP A 1 158 ? 22.234 -11.273 -9.609 1 85.69 158 ASP A O 1
ATOM 1224 N N . TYR A 1 159 ? 24.156 -12.273 -8.805 1 89.44 159 TYR A N 1
ATOM 1225 C CA . TYR A 1 159 ? 23.531 -13.586 -8.852 1 89.44 159 TYR A CA 1
ATOM 1226 C C . TYR A 1 159 ? 22.734 -13.859 -7.582 1 89.44 159 TYR A C 1
ATOM 1228 O O . TYR A 1 159 ? 22.078 -14.898 -7.461 1 89.44 159 TYR A O 1
ATOM 1236 N N . PHE A 1 160 ? 22.781 -12.914 -6.664 1 91.62 160 PHE A N 1
ATOM 1237 C CA . PHE A 1 160 ? 22.062 -13.156 -5.426 1 91.62 160 PHE A CA 1
ATOM 1238 C C . PHE A 1 160 ? 20.562 -13.055 -5.648 1 91.62 160 PHE A C 1
ATOM 1240 O O . PHE A 1 160 ? 20.109 -12.414 -6.598 1 91.62 160 PHE A O 1
ATOM 1247 N N . ARG A 1 161 ? 19.859 -13.703 -4.797 1 89.56 161 ARG A N 1
ATOM 1248 C CA . ARG A 1 161 ? 18.391 -13.719 -4.859 1 89.56 161 ARG A CA 1
ATOM 1249 C C . ARG A 1 161 ? 17.797 -12.672 -3.928 1 89.56 161 ARG A C 1
ATOM 1251 O O . ARG A 1 161 ? 18.469 -12.188 -3.012 1 89.56 161 ARG A O 1
ATOM 1258 N N . THR A 1 162 ? 16.562 -12.352 -4.191 1 87 162 THR A N 1
ATOM 1259 C CA . THR A 1 162 ? 15.859 -11.414 -3.32 1 87 162 THR A CA 1
ATOM 1260 C C . THR A 1 162 ? 15.797 -11.945 -1.891 1 87 162 THR A C 1
ATOM 1262 O O . THR A 1 162 ? 15.891 -11.172 -0.933 1 87 162 THR A O 1
ATOM 1265 N N . ARG A 1 163 ? 15.695 -13.258 -1.781 1 86.5 163 ARG A N 1
ATOM 1266 C CA . ARG A 1 163 ? 15.656 -13.875 -0.459 1 86.5 163 ARG A CA 1
ATOM 1267 C C . ARG A 1 163 ? 16.953 -13.625 0.301 1 86.5 163 ARG A C 1
ATOM 1269 O O . ARG A 1 163 ? 16.938 -13.469 1.524 1 86.5 163 ARG A O 1
ATOM 1276 N N . ASP A 1 164 ? 18.062 -13.617 -0.45 1 91.12 164 ASP A N 1
ATOM 1277 C CA . ASP A 1 164 ? 19.344 -13.328 0.184 1 91.12 164 ASP A CA 1
ATOM 1278 C C . ASP A 1 164 ? 19.359 -11.922 0.773 1 91.12 164 ASP A C 1
ATOM 1280 O O . ASP A 1 164 ? 19.875 -11.703 1.872 1 91.12 164 ASP A O 1
ATOM 1284 N N . ILE A 1 165 ? 18.781 -11.008 0.01 1 90.31 165 ILE A N 1
ATOM 1285 C CA . ILE A 1 165 ? 18.719 -9.617 0.462 1 90.31 165 ILE A CA 1
ATOM 1286 C C . ILE A 1 165 ? 17.812 -9.523 1.693 1 90.31 165 ILE A C 1
ATOM 1288 O O . ILE A 1 165 ? 18.125 -8.805 2.643 1 90.31 165 ILE A O 1
ATOM 1292 N N . TYR A 1 166 ? 16.797 -10.25 1.695 1 86.56 166 TYR A N 1
ATOM 1293 C CA . TYR A 1 166 ? 15.891 -10.297 2.844 1 86.56 166 TYR A CA 1
ATOM 1294 C C . TYR A 1 166 ? 16.609 -10.812 4.082 1 86.56 166 TYR A C 1
ATOM 1296 O O . TYR A 1 166 ? 16.531 -10.219 5.156 1 86.56 166 TYR A O 1
ATOM 1304 N N . ASN A 1 167 ? 17.328 -11.883 3.861 1 86.56 167 ASN A N 1
ATOM 1305 C CA . ASN A 1 167 ? 18.047 -12.492 4.969 1 86.56 167 ASN A CA 1
ATOM 1306 C C . ASN A 1 167 ? 19.125 -11.555 5.512 1 86.56 167 ASN A C 1
ATOM 1308 O O . ASN A 1 167 ? 19.312 -11.453 6.727 1 86.56 167 ASN A O 1
ATOM 1312 N N . ASP A 1 168 ? 19.797 -10.961 4.613 1 90.81 168 ASP A N 1
ATOM 1313 C CA . ASP A 1 168 ? 20.828 -10.008 5.027 1 90.81 168 ASP A CA 1
ATOM 1314 C C . ASP A 1 168 ? 20.219 -8.867 5.848 1 90.81 168 ASP A C 1
ATOM 1316 O O . ASP A 1 168 ? 20.781 -8.469 6.867 1 90.81 168 ASP A O 1
ATOM 1320 N N . ARG A 1 169 ? 19.141 -8.375 5.383 1 86.88 169 ARG A N 1
ATOM 1321 C CA . ARG A 1 169 ? 18.469 -7.289 6.09 1 86.88 169 ARG A CA 1
ATOM 1322 C C . ARG A 1 169 ? 18.094 -7.715 7.504 1 86.88 169 ARG A C 1
ATOM 1324 O O . ARG A 1 169 ? 18.281 -6.953 8.453 1 86.88 169 ARG A O 1
ATOM 1331 N N . GLN A 1 170 ? 17.594 -8.906 7.645 1 82.69 170 GLN A N 1
ATOM 1332 C CA . GLN A 1 170 ? 17.219 -9.43 8.953 1 82.69 170 GLN A CA 1
ATOM 1333 C C . GLN A 1 170 ? 18.438 -9.547 9.867 1 82.69 170 GLN A C 1
ATOM 1335 O O . GLN A 1 170 ? 18.359 -9.242 11.055 1 82.69 170 GLN A O 1
ATOM 1340 N N . THR A 1 171 ? 19.5 -9.961 9.234 1 86.44 171 THR A N 1
ATOM 1341 C CA . THR A 1 171 ? 20.734 -10.094 9.992 1 86.44 171 THR A CA 1
ATOM 1342 C C . THR A 1 171 ? 21.219 -8.734 10.477 1 86.44 171 THR A C 1
ATOM 1344 O O . THR A 1 171 ? 21.609 -8.586 11.633 1 86.44 171 THR A O 1
ATOM 1347 N N . ILE A 1 172 ? 21.188 -7.77 9.602 1 86.75 172 ILE A N 1
ATOM 1348 C CA . ILE A 1 172 ? 21.625 -6.422 9.945 1 86.75 172 ILE A CA 1
ATOM 1349 C C . ILE A 1 172 ? 20.75 -5.871 11.07 1 86.75 172 ILE A C 1
ATOM 1351 O O . ILE A 1 172 ? 21.25 -5.262 12.016 1 86.75 172 ILE A O 1
ATOM 1355 N N . LYS A 1 173 ? 19.5 -6.105 11.008 1 78.19 173 LYS A N 1
ATOM 1356 C CA . LYS A 1 173 ? 18.562 -5.625 12.023 1 78.19 173 LYS A CA 1
ATOM 1357 C C . LYS A 1 173 ? 18.812 -6.316 13.367 1 78.19 173 LYS A C 1
ATOM 1359 O O . LYS A 1 173 ? 18.734 -5.68 14.422 1 78.19 173 LYS A O 1
ATOM 1364 N N . ARG A 1 174 ? 19.109 -7.598 13.305 1 78.31 174 ARG A N 1
ATOM 1365 C CA . ARG A 1 174 ? 19.375 -8.352 14.523 1 78.31 174 ARG A CA 1
ATOM 1366 C C . ARG A 1 174 ? 20.672 -7.867 15.18 1 78.31 174 ARG A C 1
ATOM 1368 O O . ARG A 1 174 ? 20.766 -7.805 16.406 1 78.31 174 ARG A O 1
ATOM 1375 N N . GLU A 1 175 ? 21.578 -7.625 14.328 1 81.12 175 GLU A N 1
ATOM 1376 C CA . GLU A 1 175 ? 22.844 -7.117 14.852 1 81.12 175 GLU A CA 1
ATOM 1377 C C . GLU A 1 175 ? 22.641 -5.797 15.586 1 81.12 175 GLU A C 1
ATOM 1379 O O . GLU A 1 175 ? 23.297 -5.547 16.609 1 81.12 175 GLU A O 1
ATOM 1384 N N . ARG A 1 176 ? 21.75 -5.125 15.141 1 75 176 ARG A N 1
ATOM 1385 C CA . ARG A 1 176 ? 21.5 -3.822 15.75 1 75 176 ARG A CA 1
ATOM 1386 C C . ARG A 1 176 ? 20.797 -3.98 17.094 1 75 176 ARG A C 1
ATOM 1388 O O . ARG A 1 176 ? 20.906 -3.115 17.969 1 75 176 ARG A O 1
ATOM 1395 N N . LEU A 1 177 ? 20.016 -5.09 17.203 1 75.44 177 LEU A N 1
ATOM 1396 C CA . LEU A 1 177 ? 19.281 -5.332 18.438 1 75.44 177 LEU A CA 1
ATOM 1397 C C . LEU A 1 177 ? 20.203 -5.918 19.516 1 75.44 177 LEU A C 1
ATOM 1399 O O . LEU A 1 177 ? 19.812 -6.051 20.672 1 75.44 177 LEU A O 1
ATOM 1403 N N . ASN A 1 178 ? 21.469 -5.977 19.234 1 68.19 178 ASN A N 1
ATOM 1404 C CA . ASN A 1 178 ? 22.469 -6.434 20.188 1 68.19 178 ASN A CA 1
ATOM 1405 C C . ASN A 1 178 ? 21.969 -7.625 20.984 1 68.19 178 ASN A C 1
ATOM 1407 O O . ASN A 1 178 ? 22.016 -7.609 22.219 1 68.19 178 ASN A O 1
ATOM 1411 N N . SER A 1 179 ? 21.328 -8.617 20.375 1 65.62 179 SER A N 1
ATOM 1412 C CA . SER A 1 179 ? 20.969 -9.898 20.969 1 65.62 179 SER A CA 1
ATOM 1413 C C . SER A 1 179 ? 19.594 -9.828 21.641 1 65.62 179 SER A C 1
ATOM 1415 O O . SER A 1 179 ? 19.188 -10.75 22.344 1 65.62 179 SER A O 1
ATOM 1417 N N . LEU A 1 180 ? 18.953 -8.75 21.578 1 66.69 180 LEU A N 1
ATOM 1418 C CA . LEU A 1 180 ? 17.594 -8.672 22.125 1 66.69 180 LEU A CA 1
ATOM 1419 C C . LEU A 1 180 ? 16.578 -9.148 21.094 1 66.69 180 LEU A C 1
ATOM 1421 O O . LEU A 1 180 ? 16.797 -9.023 19.891 1 66.69 180 LEU A O 1
ATOM 1425 N N . THR A 1 181 ? 15.57 -9.883 21.688 1 67.88 181 THR A N 1
ATOM 1426 C CA . THR A 1 181 ? 14.453 -10.18 20.797 1 67.88 181 THR A CA 1
ATOM 1427 C C . THR A 1 181 ? 13.68 -8.906 20.453 1 67.88 181 THR A C 1
ATOM 1429 O O . THR A 1 181 ? 13.789 -7.902 21.156 1 67.88 181 THR A O 1
ATOM 1432 N N . ALA A 1 182 ? 13.008 -8.938 19.344 1 66.38 182 ALA A N 1
ATOM 1433 C CA . ALA A 1 182 ? 12.234 -7.777 18.922 1 66.38 182 ALA A CA 1
ATOM 1434 C C . ALA A 1 182 ? 11.266 -7.332 20.016 1 66.38 182 ALA A C 1
ATOM 1436 O O . ALA A 1 182 ? 11.109 -6.133 20.25 1 66.38 182 ALA A O 1
ATOM 1437 N N . THR A 1 183 ? 10.641 -8.219 20.672 1 65.31 183 THR A N 1
ATOM 1438 C CA . THR A 1 183 ? 9.695 -7.93 21.734 1 65.31 183 THR A CA 1
ATOM 1439 C C . THR A 1 183 ? 10.414 -7.312 22.938 1 65.31 183 THR A C 1
ATOM 1441 O O . THR A 1 183 ? 9.922 -6.363 23.547 1 65.31 183 THR A O 1
ATOM 1444 N N . GLN A 1 184 ? 11.609 -7.895 23.203 1 64.5 184 GLN A N 1
ATOM 1445 C CA . GLN A 1 184 ? 12.414 -7.359 24.297 1 64.5 184 GLN A CA 1
ATOM 1446 C C . GLN A 1 184 ? 12.891 -5.945 23.984 1 64.5 184 GLN A C 1
ATOM 1448 O O . GLN A 1 184 ? 12.891 -5.074 24.859 1 64.5 184 GLN A O 1
ATOM 1453 N N . ALA A 1 185 ? 13.25 -5.859 22.812 1 64.56 185 ALA A N 1
ATOM 1454 C CA . ALA A 1 185 ? 13.742 -4.543 22.406 1 64.56 185 ALA A CA 1
ATOM 1455 C C . ALA A 1 185 ? 12.641 -3.494 22.5 1 64.56 185 ALA A C 1
ATOM 1457 O O . ALA A 1 185 ? 12.891 -2.355 22.906 1 64.56 185 ALA A O 1
ATOM 1458 N N . PHE A 1 186 ? 11.516 -3.963 22.156 1 67.5 186 PHE A N 1
ATOM 1459 C CA . PHE A 1 186 ? 10.375 -3.057 22.266 1 67.5 186 PHE A CA 1
ATOM 1460 C C . PHE A 1 186 ? 10.102 -2.713 23.734 1 67.5 186 PHE A C 1
ATOM 1462 O O . PHE A 1 186 ? 9.82 -1.559 24.062 1 67.5 186 PHE A O 1
ATOM 1469 N N . ALA A 1 187 ? 10.133 -3.785 24.406 1 59.03 187 ALA A N 1
ATOM 1470 C CA . ALA A 1 187 ? 9.922 -3.588 25.844 1 59.03 187 ALA A CA 1
ATOM 1471 C C . ALA A 1 187 ? 11 -2.676 26.422 1 59.03 187 ALA A C 1
ATOM 1473 O O . ALA A 1 187 ? 10.711 -1.856 27.297 1 59.03 187 ALA A O 1
ATOM 1474 N N . PHE A 1 188 ? 12.227 -2.914 25.922 1 52.44 188 PHE A N 1
ATOM 1475 C CA . PHE A 1 188 ? 13.352 -2.117 26.406 1 52.44 188 PHE A CA 1
ATOM 1476 C C . PHE A 1 188 ? 13.242 -0.676 25.922 1 52.44 188 PHE A C 1
ATOM 1478 O O . PHE A 1 188 ? 13.641 0.252 26.625 1 52.44 188 PHE A O 1
ATOM 1485 N N . VAL A 1 189 ? 13.086 -0.628 24.594 1 52.72 189 VAL A N 1
ATOM 1486 C CA . VAL A 1 189 ? 12.875 0.75 24.172 1 52.72 189 VAL A CA 1
ATOM 1487 C C . VAL A 1 189 ? 11.945 1.463 25.141 1 52.72 189 VAL A C 1
ATOM 1489 O O . VAL A 1 189 ? 12.109 2.652 25.422 1 52.72 189 VAL A O 1
ATOM 1492 N N . LYS A 1 190 ? 10.969 0.694 25.609 1 51.88 190 LYS A N 1
ATOM 1493 C CA . LYS A 1 190 ? 9.969 1.172 26.562 1 51.88 190 LYS A CA 1
ATOM 1494 C C . LYS A 1 190 ? 10.617 1.501 27.906 1 51.88 190 LYS A C 1
ATOM 1496 O O . LYS A 1 190 ? 10.234 2.471 28.562 1 51.88 190 LYS A O 1
ATOM 1501 N N . GLU A 1 191 ? 11.383 0.482 28.375 1 44.97 191 GLU A N 1
ATOM 1502 C CA . GLU A 1 191 ? 12.062 0.848 29.625 1 44.97 191 GLU A CA 1
ATOM 1503 C C . GLU A 1 191 ? 13 2.029 29.406 1 44.97 191 GLU A C 1
ATOM 1505 O O . GLU A 1 191 ? 13.469 2.639 30.375 1 44.97 191 GLU A O 1
ATOM 1510 N N . LEU A 1 192 ? 13.609 2.039 28.391 1 42.38 192 LEU A N 1
ATOM 1511 C CA . LEU A 1 192 ? 14.344 3.283 28.188 1 42.38 192 LEU A CA 1
ATOM 1512 C C . LEU A 1 192 ? 13.43 4.492 28.359 1 42.38 192 LEU A C 1
ATOM 1514 O O . LEU A 1 192 ? 13.664 5.547 27.766 1 42.38 192 LEU A O 1
ATOM 1518 N N . ASP A 1 193 ? 12.391 4.359 28.828 1 41.31 193 ASP A N 1
ATOM 1519 C CA . ASP A 1 193 ? 11.641 5.414 29.5 1 41.31 193 ASP A CA 1
ATOM 1520 C C . ASP A 1 193 ? 12.578 6.344 30.266 1 41.31 193 ASP A C 1
ATOM 1522 O O . ASP A 1 193 ? 12.148 7.035 31.203 1 41.31 193 ASP A O 1
ATOM 1526 N N . SER A 1 194 ? 13.648 5.82 30.531 1 41.62 194 SER A N 1
ATOM 1527 C CA . SER A 1 194 ? 14.164 6.91 31.359 1 41.62 194 SER A CA 1
ATOM 1528 C C . SER A 1 194 ? 13.625 8.258 30.891 1 41.62 194 SER A C 1
ATOM 1530 O O . SER A 1 194 ? 13.477 9.18 31.703 1 41.62 194 SER A O 1
ATOM 1532 N N . GLY A 1 195 ? 13.898 8.703 29.672 1 43.28 195 GLY A N 1
ATOM 1533 C CA . GLY A 1 195 ? 13.492 10.07 29.422 1 43.28 195 GLY A CA 1
ATOM 1534 C C . GLY A 1 195 ? 12.062 10.188 28.922 1 43.28 195 GLY A C 1
ATOM 1535 O O . GLY A 1 195 ? 11.117 9.812 29.625 1 43.28 195 GLY A O 1
ATOM 1536 N N . ASP A 1 196 ? 11.758 10.438 27.469 1 48.19 196 ASP A N 1
ATOM 1537 C CA . ASP A 1 196 ? 10.781 11.234 26.734 1 48.19 196 ASP A CA 1
ATOM 1538 C C . ASP A 1 196 ? 9.539 10.414 26.391 1 48.19 196 ASP A C 1
ATOM 1540 O O . ASP A 1 196 ? 8.492 10.969 26.047 1 48.19 196 ASP A O 1
ATOM 1544 N N . ILE A 1 197 ? 9.539 8.953 26.156 1 56.44 197 ILE A N 1
ATOM 1545 C CA . ILE A 1 197 ? 8.336 8.289 25.688 1 56.44 197 ILE A CA 1
ATOM 1546 C C . ILE A 1 197 ? 7.59 7.676 26.875 1 56.44 197 ILE A C 1
ATOM 1548 O O . ILE A 1 197 ? 8.156 6.879 27.625 1 56.44 197 ILE A O 1
ATOM 1552 N N . ARG A 1 198 ? 6.527 8.141 27.406 1 66.81 198 ARG A N 1
ATOM 1553 C CA . ARG A 1 198 ? 5.648 7.637 28.453 1 66.81 198 ARG A CA 1
ATOM 1554 C C . ARG A 1 198 ? 4.883 6.406 27.984 1 66.81 198 ARG A C 1
ATOM 1556 O O . ARG A 1 198 ? 4.105 6.477 27.031 1 66.81 198 ARG A O 1
ATOM 1563 N N . VAL A 1 199 ? 5.426 5.113 28.453 1 77.12 199 VAL A N 1
ATOM 1564 C CA . VAL A 1 199 ? 4.746 3.893 28.016 1 77.12 199 VAL A CA 1
ATOM 1565 C C . VAL A 1 199 ? 3.992 3.283 29.203 1 77.12 199 VAL A C 1
ATOM 1567 O O . VAL A 1 199 ? 4.512 3.229 30.312 1 77.12 199 VAL A O 1
ATOM 1570 N N . ARG A 1 200 ? 2.744 3.01 29.047 1 82.81 200 ARG A N 1
ATOM 1571 C CA . ARG A 1 200 ? 1.909 2.279 30 1 82.81 200 ARG A CA 1
ATOM 1572 C C . ARG A 1 200 ? 1.479 0.934 29.422 1 82.81 200 ARG A C 1
ATOM 1574 O O . ARG A 1 200 ? 1.143 0.838 28.234 1 82.81 200 ARG A O 1
ATOM 1581 N N . THR A 1 201 ? 1.637 -0.147 30.234 1 83.75 201 THR A N 1
ATOM 1582 C CA . THR A 1 201 ? 1.267 -1.473 29.75 1 83.75 201 THR A CA 1
ATOM 1583 C C . THR A 1 201 ? 0.235 -2.117 30.688 1 83.75 201 THR A C 1
ATOM 1585 O O . THR A 1 201 ? 0.199 -1.826 31.875 1 83.75 201 THR A O 1
ATOM 1588 N N . LEU A 1 202 ? -0.636 -2.832 30.062 1 83.44 202 LEU A N 1
ATOM 1589 C CA . LEU A 1 202 ? -1.584 -3.676 30.781 1 83.44 202 LEU A CA 1
ATOM 1590 C C . LEU A 1 202 ? -1.307 -5.152 30.516 1 83.44 202 LEU A C 1
ATOM 1592 O O . LEU A 1 202 ? -1.123 -5.559 29.375 1 83.44 202 LEU A O 1
ATOM 1596 N N . ARG A 1 203 ? -1.161 -5.871 31.547 1 81.75 203 ARG A N 1
ATOM 1597 C CA . ARG A 1 203 ? -0.863 -7.297 31.438 1 81.75 203 ARG A CA 1
ATOM 1598 C C . ARG A 1 203 ? -2.016 -8.141 31.984 1 81.75 203 ARG A C 1
ATOM 1600 O O . ARG A 1 203 ? -2.744 -7.703 32.875 1 81.75 203 ARG A O 1
ATOM 1607 N N . ASP A 1 204 ? -2.236 -9.211 31.266 1 78.25 204 ASP A N 1
ATOM 1608 C CA . ASP A 1 204 ? -3.293 -10.109 31.719 1 78.25 204 ASP A CA 1
ATOM 1609 C C . ASP A 1 204 ? -2.797 -11.023 32.844 1 78.25 204 ASP A C 1
ATOM 1611 O O . ASP A 1 204 ? -1.688 -10.844 33.344 1 78.25 204 ASP A O 1
ATOM 1615 N N . GLU A 1 205 ? -3.693 -11.992 33.188 1 78.81 205 GLU A N 1
ATOM 1616 C CA . GLU A 1 205 ? -3.41 -12.898 34.312 1 78.81 205 GLU A CA 1
ATOM 1617 C C . GLU A 1 205 ? -2.193 -13.773 34 1 78.81 205 GLU A C 1
ATOM 1619 O O . GLU A 1 205 ? -1.473 -14.172 34.906 1 78.81 205 GLU A O 1
ATOM 1624 N N . GLU A 1 206 ? -1.938 -14.047 32.75 1 75.38 206 GLU A N 1
ATOM 1625 C CA . GLU A 1 206 ? -0.802 -14.867 32.344 1 75.38 206 GLU A CA 1
ATOM 1626 C C . GLU A 1 206 ? 0.428 -14.016 32.062 1 75.38 206 GLU A C 1
ATOM 1628 O O . GLU A 1 206 ? 1.395 -14.484 31.469 1 75.38 206 GLU A O 1
ATOM 1633 N N . ASP A 1 207 ? 0.42 -12.711 32.406 1 72 207 ASP A N 1
ATOM 1634 C CA . ASP A 1 207 ? 1.508 -11.75 32.281 1 72 207 ASP A CA 1
ATOM 1635 C C . ASP A 1 207 ? 1.787 -11.43 30.828 1 72 207 ASP A C 1
ATOM 1637 O O . ASP A 1 207 ? 2.918 -11.109 30.453 1 72 207 ASP A O 1
ATOM 1641 N N . ARG A 1 208 ? 0.865 -11.68 30.078 1 74.56 208 ARG A N 1
ATOM 1642 C CA . ARG A 1 208 ? 0.978 -11.281 28.688 1 74.56 208 ARG A CA 1
ATOM 1643 C C . ARG A 1 208 ? 0.49 -9.852 28.469 1 74.56 208 ARG A C 1
ATOM 1645 O O . ARG A 1 208 ? -0.494 -9.43 29.094 1 74.56 208 ARG A O 1
ATOM 1652 N N . VAL A 1 209 ? 1.256 -9.148 27.609 1 75.62 209 VAL A N 1
ATOM 1653 C CA . VAL A 1 209 ? 0.886 -7.766 27.312 1 75.62 209 VAL A CA 1
ATOM 1654 C C . VAL A 1 209 ? -0.392 -7.738 26.484 1 75.62 209 VAL A C 1
ATOM 1656 O O . VAL A 1 209 ? -0.429 -8.273 25.375 1 75.62 209 VAL A O 1
ATOM 1659 N N . CYS A 1 210 ? -1.406 -7.184 27.141 1 82.56 210 CYS A N 1
ATOM 1660 C CA . CYS A 1 210 ? -2.678 -7.133 26.422 1 82.56 210 CYS A CA 1
ATOM 1661 C C . CYS A 1 210 ? -2.947 -5.73 25.891 1 82.56 210 CYS A C 1
ATOM 1663 O O . CYS A 1 210 ? -3.781 -5.551 25 1 82.56 210 CYS A O 1
ATOM 1665 N N . ALA A 1 211 ? -2.246 -4.758 26.484 1 87.81 211 ALA A N 1
ATOM 1666 C CA . ALA A 1 211 ? -2.43 -3.387 26.016 1 87.81 211 ALA A CA 1
ATOM 1667 C C . ALA A 1 211 ? -1.169 -2.557 26.25 1 87.81 211 ALA A C 1
ATOM 1669 O O . ALA A 1 211 ? -0.42 -2.801 27.203 1 87.81 211 ALA A O 1
ATOM 1670 N N . VAL A 1 212 ? -0.882 -1.721 25.359 1 86.88 212 VAL A N 1
ATOM 1671 C CA . VAL A 1 212 ? 0.249 -0.805 25.469 1 86.88 212 VAL A CA 1
ATOM 1672 C C . VAL A 1 212 ? -0.185 0.601 25.062 1 86.88 212 VAL A C 1
ATOM 1674 O O . VAL A 1 212 ? -0.956 0.768 24.109 1 86.88 212 VAL A O 1
ATOM 1677 N N . PHE A 1 213 ? 0.176 1.61 25.844 1 90.69 213 PHE A N 1
ATOM 1678 C CA . PHE A 1 213 ? -0.085 3.016 25.562 1 90.69 213 PHE A CA 1
ATOM 1679 C C . PHE A 1 213 ? 1.204 3.826 25.609 1 90.69 213 PHE A C 1
ATOM 1681 O O . PHE A 1 213 ? 1.976 3.723 26.562 1 90.69 213 PHE A O 1
ATOM 1688 N N . TRP A 1 214 ? 1.443 4.57 24.5 1 88.25 214 TRP A N 1
ATOM 1689 C CA . TRP A 1 214 ? 2.689 5.328 24.5 1 88.25 214 TRP A CA 1
ATOM 1690 C C . TRP A 1 214 ? 2.566 6.59 23.656 1 88.25 214 TRP A C 1
ATOM 1692 O O . TRP A 1 214 ? 1.549 6.805 23 1 88.25 214 TRP A O 1
ATOM 1702 N N . THR A 1 215 ? 3.473 7.516 23.781 1 92.06 215 THR A N 1
ATOM 1703 C CA . THR A 1 215 ? 3.547 8.742 22.984 1 92.06 215 THR A CA 1
ATOM 1704 C C . THR A 1 215 ? 4.996 9.188 22.812 1 92.06 215 THR A C 1
ATOM 1706 O O . THR A 1 215 ? 5.922 8.469 23.203 1 92.06 215 THR A O 1
ATOM 1709 N N . TYR A 1 216 ? 5.191 10.219 22.094 1 88.94 216 TYR A N 1
ATOM 1710 C CA . TYR A 1 216 ? 6.5 10.797 21.812 1 88.94 216 TYR A CA 1
ATOM 1711 C C . TYR A 1 216 ? 6.547 12.266 22.203 1 88.94 216 TYR A C 1
ATOM 1713 O O . TYR A 1 216 ? 5.508 12.891 22.406 1 88.94 216 TYR A O 1
ATOM 1721 N N . ASP A 1 217 ? 7.68 12.82 22.281 1 89.19 217 ASP A N 1
ATOM 1722 C CA . ASP A 1 217 ? 7.855 14.188 22.75 1 89.19 217 ASP A CA 1
ATOM 1723 C C . ASP A 1 217 ? 7.176 15.188 21.812 1 89.19 217 ASP A C 1
ATOM 1725 O O . ASP A 1 217 ? 6.469 16.094 22.266 1 89.19 217 ASP A O 1
ATOM 1729 N N . TRP A 1 218 ? 7.422 14.969 20.609 1 92.69 218 TRP A N 1
ATOM 1730 C CA . TRP A 1 218 ? 6.809 15.883 19.656 1 92.69 218 TRP A CA 1
ATOM 1731 C C . TRP A 1 218 ? 5.289 15.805 19.719 1 92.69 218 TRP A C 1
ATOM 1733 O O . TRP A 1 218 ? 4.598 16.812 19.609 1 92.69 218 TRP A O 1
ATOM 1743 N N . CYS A 1 219 ? 4.812 14.641 19.938 1 94.31 219 CYS A N 1
ATOM 1744 C CA . CYS A 1 219 ? 3.375 14.422 20.016 1 94.31 219 CYS A CA 1
ATOM 1745 C C . CYS A 1 219 ? 2.783 15.141 21.234 1 94.31 219 CYS A C 1
ATOM 1747 O O . CYS A 1 219 ? 1.734 15.773 21.125 1 94.31 219 CYS A O 1
ATOM 1749 N N . ARG A 1 220 ? 3.479 15.109 22.312 1 93.75 220 ARG A N 1
ATOM 1750 C CA . ARG A 1 220 ? 3.041 15.781 23.531 1 93.75 220 ARG A CA 1
ATOM 1751 C C . ARG A 1 220 ? 2.988 17.297 23.344 1 93.75 220 ARG A C 1
ATOM 1753 O O . ARG A 1 220 ? 2.025 17.938 23.75 1 93.75 220 ARG A O 1
ATOM 1760 N N . THR A 1 221 ? 3.986 17.75 22.719 1 94.5 221 THR A N 1
ATOM 1761 C CA . THR A 1 221 ? 4.086 19.188 22.484 1 94.5 221 THR A CA 1
ATOM 1762 C C . THR A 1 221 ? 2.953 19.672 21.594 1 94.5 221 THR A C 1
ATOM 1764 O O . THR A 1 221 ? 2.342 20.703 21.859 1 94.5 221 THR A O 1
ATOM 1767 N N . MET A 1 222 ? 2.742 18.906 20.609 1 96 222 MET A N 1
ATOM 1768 C CA . MET A 1 222 ? 1.706 19.312 19.656 1 96 222 MET A CA 1
ATOM 1769 C C . MET A 1 222 ? 0.321 19.188 20.281 1 96 222 MET A C 1
ATOM 1771 O O . MET A 1 222 ? -0.565 20 20 1 96 222 MET A O 1
ATOM 1775 N N . TRP A 1 223 ? 0.13 18.172 21.094 1 96.44 223 TRP A N 1
ATOM 1776 C CA . TRP A 1 223 ? -1.162 18.016 21.75 1 96.44 223 TRP A CA 1
ATOM 1777 C C . TRP A 1 223 ? -1.437 19.188 22.688 1 96.44 223 TRP A C 1
ATOM 1779 O O . TRP A 1 223 ? -2.559 19.688 22.75 1 96.44 223 TRP A O 1
ATOM 1789 N N . LYS A 1 224 ? -0.453 19.609 23.406 1 96.06 224 LYS A N 1
ATOM 1790 C CA . LYS A 1 224 ? -0.589 20.75 24.312 1 96.06 224 LYS A CA 1
ATOM 1791 C C . LYS A 1 224 ? -0.957 22.016 23.547 1 96.06 224 LYS A C 1
ATOM 1793 O O . LYS A 1 224 ? -1.757 22.828 24.016 1 96.06 224 LYS A O 1
ATOM 1798 N N . LYS A 1 225 ? -0.437 22.094 22.359 1 95.56 225 LYS A N 1
ATOM 1799 C CA . LYS A 1 225 ? -0.662 23.281 21.547 1 95.56 225 LYS A CA 1
ATOM 1800 C C . LYS A 1 225 ? -2.029 23.25 20.875 1 95.56 225 LYS A C 1
ATOM 1802 O O . LYS A 1 225 ? -2.662 24.281 20.672 1 95.56 225 LYS A O 1
ATOM 1807 N N . PHE A 1 226 ? -2.447 22.047 20.516 1 95.69 226 PHE A N 1
ATOM 1808 C CA . PHE A 1 226 ? -3.684 21.922 19.75 1 95.69 226 PHE A CA 1
ATOM 1809 C C . PHE A 1 226 ? -4.617 20.906 20.406 1 95.69 226 PHE A C 1
ATOM 1811 O O . PHE A 1 226 ? -4.949 19.891 19.797 1 95.69 226 PHE A O 1
ATOM 1818 N N . PRO A 1 227 ? -5.234 21.141 21.484 1 95.69 227 PRO A N 1
ATOM 1819 C CA . PRO A 1 227 ? -6.012 20.156 22.25 1 95.69 227 PRO A CA 1
ATOM 1820 C C . PRO A 1 227 ? -7.492 20.172 21.891 1 95.69 227 PRO A C 1
ATOM 1822 O O . PRO A 1 227 ? -8.234 19.266 22.281 1 95.69 227 PRO A O 1
ATOM 1825 N N . GLU A 1 228 ? -8.008 21.016 21.094 1 94.81 228 GLU A N 1
ATOM 1826 C CA . GLU A 1 228 ? -9.422 21.344 20.969 1 94.81 228 GLU A CA 1
ATOM 1827 C C . GLU A 1 228 ? -10.195 20.203 20.328 1 94.81 228 GLU A C 1
ATOM 1829 O O . GLU A 1 228 ? -11.305 19.875 20.75 1 94.81 228 GLU A O 1
ATOM 1834 N N . VAL A 1 229 ? -9.648 19.703 19.281 1 96.12 229 VAL A N 1
ATOM 1835 C CA . VAL A 1 229 ? -10.344 18.656 18.531 1 96.12 229 VAL A CA 1
ATOM 1836 C C . VAL A 1 229 ? -9.492 17.391 18.484 1 96.12 229 VAL A C 1
ATOM 1838 O O . VAL A 1 229 ? -8.328 17.438 18.062 1 96.12 229 VAL A O 1
ATOM 1841 N N . LEU A 1 230 ? -10.125 16.266 18.875 1 96.81 230 LEU A N 1
ATOM 1842 C CA . LEU A 1 230 ? -9.43 14.992 18.859 1 96.81 230 LEU A CA 1
ATOM 1843 C C . LEU A 1 230 ? -10.117 14 17.922 1 96.81 230 LEU A C 1
ATOM 1845 O O . LEU A 1 230 ? -11.344 13.922 17.891 1 96.81 230 LEU A O 1
ATOM 1849 N N . GLY A 1 231 ? -9.328 13.367 17.109 1 96.06 231 GLY A N 1
ATOM 1850 C CA . GLY A 1 231 ? -9.789 12.211 16.359 1 96.06 231 GLY A CA 1
ATOM 1851 C C . GLY A 1 231 ? -9.273 10.898 16.922 1 96.06 231 GLY A C 1
ATOM 1852 O O . GLY A 1 231 ? -8.094 10.781 17.266 1 96.06 231 GLY A O 1
ATOM 1853 N N . LEU A 1 232 ? -10.141 9.914 17.109 1 96.25 232 LEU A N 1
ATOM 1854 C CA . LEU A 1 232 ? -9.758 8.609 17.641 1 96.25 232 LEU A CA 1
ATOM 1855 C C . LEU A 1 232 ? -10.227 7.484 16.719 1 96.25 232 LEU A C 1
ATOM 1857 O O . LEU A 1 232 ? -11.328 7.551 16.172 1 96.25 232 LEU A O 1
ATOM 1861 N N . ASP A 1 233 ? -9.336 6.562 16.531 1 92.94 233 ASP A N 1
ATOM 1862 C CA . ASP A 1 233 ? -9.719 5.402 15.734 1 92.94 233 ASP A CA 1
ATOM 1863 C C . ASP A 1 233 ? -8.711 4.266 15.891 1 92.94 233 ASP A C 1
ATOM 1865 O O . ASP A 1 233 ? -7.578 4.492 16.312 1 92.94 233 ASP A O 1
ATOM 1869 N N . ASN A 1 234 ? -9.203 3.043 15.633 1 93 234 ASN A N 1
ATOM 1870 C CA . ASN A 1 234 ? -8.344 1.861 15.617 1 93 234 ASN A CA 1
ATOM 1871 C C . ASN A 1 234 ? -8.109 1.366 14.188 1 93 234 ASN A C 1
ATOM 1873 O O . ASN A 1 234 ? -8.938 1.595 13.305 1 93 234 ASN A O 1
ATOM 1877 N N . THR A 1 235 ? -6.965 0.819 14 1 88.94 235 THR A N 1
ATOM 1878 C CA . THR A 1 235 ? -6.688 0.12 12.75 1 88.94 235 THR A CA 1
ATOM 1879 C C . THR A 1 235 ? -6.113 -1.268 13.023 1 88.94 235 THR A C 1
ATOM 1881 O O . THR A 1 235 ? -5.613 -1.535 14.117 1 88.94 235 THR A O 1
ATOM 1884 N N . TYR A 1 236 ? -6.23 -2.066 11.945 1 84.12 236 TYR A N 1
ATOM 1885 C CA . TYR A 1 236 ? -5.844 -3.465 12.102 1 84.12 236 TYR A CA 1
ATOM 1886 C C . TYR A 1 236 ? -4.66 -3.803 11.203 1 84.12 236 TYR A C 1
ATOM 1888 O O . TYR A 1 236 ? -4.195 -2.959 10.43 1 84.12 236 TYR A O 1
ATOM 1896 N N . LYS A 1 237 ? -4.121 -5.012 11.469 1 80.25 237 LYS A N 1
ATOM 1897 C CA . LYS A 1 237 ? -3.1 -5.602 10.609 1 80.25 237 LYS A CA 1
ATOM 1898 C C . LYS A 1 237 ? -1.82 -4.77 10.625 1 80.25 237 LYS A C 1
ATOM 1900 O O . LYS A 1 237 ? -1.263 -4.461 9.57 1 80.25 237 LYS A O 1
ATOM 1905 N N . THR A 1 238 ? -1.482 -4.371 11.781 1 87.25 238 THR A N 1
ATOM 1906 C CA . THR A 1 238 ? -0.264 -3.578 11.906 1 87.25 238 THR A CA 1
ATOM 1907 C C . THR A 1 238 ? 0.849 -4.398 12.555 1 87.25 238 THR A C 1
ATOM 1909 O O . THR A 1 238 ? 2.02 -4.012 12.508 1 87.25 238 THR A O 1
ATOM 1912 N N . ASN A 1 239 ? 0.453 -5.512 13.109 1 83.88 239 ASN A N 1
ATOM 1913 C CA . ASN A 1 239 ? 1.423 -6.359 13.797 1 83.88 239 ASN A CA 1
ATOM 1914 C C . ASN A 1 239 ? 1.013 -7.832 13.75 1 83.88 239 ASN A C 1
ATOM 1916 O O . ASN A 1 239 ? -0.148 -8.148 13.484 1 83.88 239 ASN A O 1
ATOM 1920 N N . ARG A 1 240 ? 1.94 -8.719 14.031 1 79.62 240 ARG A N 1
ATOM 1921 C CA . ARG A 1 240 ? 1.714 -10.156 13.922 1 79.62 240 ARG A CA 1
ATOM 1922 C C . ARG A 1 240 ? 0.886 -10.664 15.102 1 79.62 240 ARG A C 1
ATOM 1924 O O . ARG A 1 240 ? 0.348 -11.773 15.047 1 79.62 240 ARG A O 1
ATOM 1931 N N . PHE A 1 241 ? 0.767 -9.938 16.125 1 78.94 241 PHE A N 1
ATOM 1932 C CA . PHE A 1 241 ? 0.088 -10.391 17.344 1 78.94 241 PHE A CA 1
ATOM 1933 C C . PHE A 1 241 ? -1.409 -10.117 17.25 1 78.94 241 PHE A C 1
ATOM 1935 O O . PHE A 1 241 ? -2.164 -10.477 18.156 1 78.94 241 PHE A O 1
ATOM 1942 N N . GLY A 1 242 ? -1.764 -9.406 16.281 1 82.06 242 GLY A N 1
ATOM 1943 C CA . GLY A 1 242 ? -3.18 -9.156 16.078 1 82.06 242 GLY A CA 1
ATOM 1944 C C . GLY A 1 242 ? -3.729 -8.055 16.969 1 82.06 242 GLY A C 1
ATOM 1945 O O . GLY A 1 242 ? -4.934 -7.996 17.219 1 82.06 242 GLY A O 1
ATOM 1946 N N . LEU A 1 243 ? -2.885 -7.273 17.484 1 88.06 243 LEU A N 1
ATOM 1947 C CA . LEU A 1 243 ? -3.316 -6.148 18.312 1 88.06 243 LEU A CA 1
ATOM 1948 C C . LEU A 1 243 ? -3.781 -4.984 17.438 1 88.06 243 LEU A C 1
ATOM 1950 O O . LEU A 1 243 ? -3.215 -4.734 16.375 1 88.06 243 LEU A O 1
ATOM 1954 N N . HIS A 1 244 ? -4.805 -4.285 18 1 92.5 244 HIS A N 1
ATOM 1955 C CA . HIS A 1 244 ? -5.309 -3.119 17.281 1 92.5 244 HIS A CA 1
ATOM 1956 C C . HIS A 1 244 ? -4.512 -1.868 17.625 1 92.5 244 HIS A C 1
ATOM 1958 O O . HIS A 1 244 ? -4.242 -1.609 18.812 1 92.5 244 HIS A O 1
ATOM 1964 N N . LEU A 1 245 ? -4.117 -1.174 16.625 1 93.75 245 LEU A N 1
ATOM 1965 C CA . LEU A 1 245 ? -3.389 0.072 16.844 1 93.75 245 LEU A CA 1
ATOM 1966 C C . LEU A 1 245 ? -4.352 1.243 17 1 93.75 245 LEU A C 1
ATOM 1968 O O . LEU A 1 245 ? -5.133 1.54 16.094 1 93.75 245 LEU A O 1
ATOM 1972 N N . PHE A 1 246 ? -4.285 1.824 18.125 1 94.81 246 PHE A N 1
ATOM 1973 C CA . PHE A 1 246 ? -5.059 3.01 18.469 1 94.81 246 PHE A CA 1
ATOM 1974 C C . PHE A 1 246 ? -4.25 4.277 18.234 1 94.81 246 PHE A C 1
ATOM 1976 O O . PHE A 1 246 ? -3.066 4.34 18.562 1 94.81 246 PHE A O 1
ATOM 1983 N N . GLN A 1 247 ? -4.91 5.27 17.578 1 96.25 247 GLN A N 1
ATOM 1984 C CA . GLN A 1 247 ? -4.262 6.562 17.375 1 96.25 247 GLN A CA 1
ATOM 1985 C C . GLN A 1 247 ? -5.191 7.711 17.766 1 96.25 247 GLN A C 1
ATOM 1987 O O . GLN A 1 247 ? -6.375 7.703 17.406 1 96.25 247 GLN A O 1
ATOM 1992 N N . ALA A 1 248 ? -4.699 8.578 18.531 1 97.19 248 ALA A N 1
ATOM 1993 C CA . ALA A 1 248 ? -5.332 9.875 18.766 1 97.19 248 ALA A CA 1
ATOM 1994 C C . ALA A 1 248 ? -4.648 10.969 17.953 1 97.19 248 ALA A C 1
ATOM 1996 O O . ALA A 1 248 ? -3.43 11.133 18.016 1 97.19 248 ALA A O 1
ATOM 1997 N N . THR A 1 249 ? -5.438 11.664 17.203 1 96.19 249 THR A N 1
ATOM 1998 C CA . THR A 1 249 ? -4.848 12.609 16.25 1 96.19 249 THR A CA 1
ATOM 1999 C C . THR A 1 249 ? -5.52 13.977 16.359 1 96.19 249 THR A C 1
ATOM 2001 O O . THR A 1 249 ? -6.582 14.102 16.984 1 96.19 249 THR A O 1
ATOM 2004 N N . GLY A 1 250 ? -4.914 14.984 15.82 1 94.75 250 GLY A N 1
ATOM 2005 C CA . GLY A 1 250 ? -5.441 16.344 15.703 1 94.75 250 GLY A CA 1
ATOM 2006 C C . GLY A 1 250 ? -4.926 17.078 14.484 1 94.75 250 GLY A C 1
ATOM 2007 O O . GLY A 1 250 ? -3.949 16.656 13.859 1 94.75 250 GLY A O 1
ATOM 2008 N N . VAL A 1 251 ? -5.641 18.094 14.156 1 93.25 251 VAL A N 1
ATOM 2009 C CA . VAL A 1 251 ? -5.246 18.938 13.031 1 93.25 251 VAL A CA 1
ATOM 2010 C C . VAL A 1 251 ? -4.551 20.188 13.539 1 93.25 251 VAL A C 1
ATOM 2012 O O . VAL A 1 251 ? -5.059 20.875 14.445 1 93.25 251 VAL A O 1
ATOM 2015 N N . MET A 1 252 ? -3.438 20.547 12.977 1 92.69 252 MET A N 1
ATOM 2016 C CA . MET A 1 252 ? -2.635 21.672 13.43 1 92.69 252 MET A CA 1
ATOM 2017 C C . MET A 1 252 ? -2.977 22.938 12.641 1 92.69 252 MET A C 1
ATOM 2019 O O . MET A 1 252 ? -3.914 22.938 11.844 1 92.69 252 MET A O 1
ATOM 2023 N N . ASP A 1 253 ? -2.285 24 12.859 1 89.56 253 ASP A N 1
ATOM 2024 C CA . ASP A 1 253 ? -2.582 25.328 12.32 1 89.56 253 ASP A CA 1
ATOM 2025 C C . ASP A 1 253 ? -2.338 25.375 10.812 1 89.56 253 ASP A C 1
ATOM 2027 O O . ASP A 1 253 ? -2.941 26.188 10.109 1 89.56 253 ASP A O 1
ATOM 2031 N N . GLN A 1 254 ? -1.442 24.516 10.32 1 88.12 254 GLN A N 1
ATOM 2032 C CA . GLN A 1 254 ? -1.145 24.484 8.891 1 88.12 254 GLN A CA 1
ATOM 2033 C C . GLN A 1 254 ? -2.068 23.5 8.172 1 88.12 254 GLN A C 1
ATOM 2035 O O . GLN A 1 254 ? -1.802 23.125 7.027 1 88.12 254 GLN A O 1
ATOM 2040 N N . LYS A 1 255 ? -3.074 23 8.844 1 87.62 255 LYS A N 1
ATOM 2041 C CA . LYS A 1 255 ? -4.023 22.031 8.32 1 87.62 255 LYS A CA 1
ATOM 2042 C C . LYS A 1 255 ? -3.332 20.703 8.008 1 87.62 255 LYS A C 1
ATOM 2044 O O . LYS A 1 255 ? -3.631 20.062 7 1 87.62 255 LYS A O 1
ATOM 2049 N N . THR A 1 256 ? -2.379 20.5 8.797 1 89.19 256 THR A N 1
ATOM 2050 C CA . THR A 1 256 ? -1.701 19.203 8.734 1 89.19 256 THR A CA 1
ATOM 2051 C C . THR A 1 256 ? -2.027 18.359 9.969 1 89.19 256 THR A C 1
ATOM 2053 O O . THR A 1 256 ? -2.473 18.891 10.984 1 89.19 256 THR A O 1
ATOM 2056 N N . LEU A 1 257 ? -1.79 17.172 9.805 1 91.56 257 LEU A N 1
ATOM 2057 C CA . LEU A 1 257 ? -2.172 16.203 10.828 1 91.56 257 LEU A CA 1
ATOM 2058 C C . LEU A 1 257 ? -1.021 15.953 11.797 1 91.56 257 LEU A C 1
ATOM 2060 O O . LEU A 1 257 ? 0.143 15.922 11.391 1 91.56 257 LEU A O 1
ATOM 2064 N N . ALA A 1 258 ? -1.392 15.82 13.047 1 94.19 258 ALA A N 1
ATOM 2065 C CA . ALA A 1 258 ? -0.431 15.383 14.055 1 94.19 258 ALA A CA 1
ATOM 2066 C C . ALA A 1 258 ? -0.97 14.195 14.852 1 94.19 258 ALA A C 1
ATOM 2068 O O . ALA A 1 258 ? -2.158 14.148 15.172 1 94.19 258 ALA A O 1
ATOM 2069 N N . ASN A 1 259 ? -0.096 13.266 15.109 1 95.12 259 ASN A N 1
ATOM 2070 C CA . ASN A 1 259 ? -0.392 12.203 16.062 1 95.12 259 ASN A CA 1
ATOM 2071 C C . ASN A 1 259 ? -0.091 12.633 17.5 1 95.12 259 ASN A C 1
ATOM 2073 O O . ASN A 1 259 ? 0.922 13.289 17.75 1 95.12 259 ASN A O 1
ATOM 2077 N N . PHE A 1 260 ? -1.01 12.289 18.359 1 96.25 260 PHE A N 1
ATOM 2078 C CA . PHE A 1 260 ? -0.795 12.664 19.766 1 96.25 260 PHE A CA 1
ATOM 2079 C C . PHE A 1 260 ? -0.391 11.453 20.594 1 96.25 260 PHE A C 1
ATOM 2081 O O . PHE A 1 260 ? 0.505 11.539 21.438 1 96.25 260 PHE A O 1
ATOM 2088 N N . THR A 1 261 ? -1.081 10.391 20.344 1 94.81 261 THR A N 1
ATOM 2089 C CA . THR A 1 261 ? -0.785 9.188 21.125 1 94.81 261 THR A CA 1
ATOM 2090 C C . THR A 1 261 ? -1.029 7.934 20.281 1 94.81 261 THR A C 1
ATOM 2092 O O . THR A 1 261 ? -1.686 7.992 19.25 1 94.81 261 THR A O 1
ATOM 2095 N N . PHE A 1 262 ? -0.416 6.883 20.828 1 93.69 262 PHE A N 1
ATOM 2096 C CA . PHE A 1 262 ? -0.578 5.559 20.234 1 93.69 262 PHE A CA 1
ATOM 2097 C C . PHE A 1 262 ? -0.978 4.539 21.297 1 93.69 262 PHE A C 1
ATOM 2099 O O . PHE A 1 262 ? -0.658 4.703 22.469 1 93.69 262 PHE A O 1
ATOM 2106 N N . GLY A 1 263 ? -1.742 3.541 20.828 1 92.75 263 GLY A N 1
ATOM 2107 C CA . GLY A 1 263 ? -2.129 2.455 21.703 1 92.75 263 GLY A CA 1
ATOM 2108 C C . GLY A 1 263 ? -2.314 1.134 20.984 1 92.75 263 GLY A C 1
ATOM 2109 O O . GLY A 1 263 ? -2.531 1.11 19.766 1 92.75 263 GLY A O 1
ATOM 2110 N N . LEU A 1 264 ? -2.082 0.106 21.734 1 91.25 264 LEU A N 1
ATOM 2111 C CA . LEU A 1 264 ? -2.369 -1.245 21.266 1 91.25 264 LEU A CA 1
ATOM 2112 C C . LEU A 1 264 ? -3.311 -1.966 22.234 1 91.25 264 LEU A C 1
ATOM 2114 O O . LEU A 1 264 ? -3.111 -1.936 23.438 1 91.25 264 LEU A O 1
ATOM 2118 N N . ILE A 1 265 ? -4.316 -2.525 21.656 1 92.12 265 ILE A N 1
ATOM 2119 C CA . ILE A 1 265 ? -5.25 -3.281 22.484 1 92.12 265 ILE A CA 1
ATOM 2120 C C . ILE A 1 265 ? -5.617 -4.59 21.781 1 92.12 265 ILE A C 1
ATOM 2122 O O . ILE A 1 265 ? -5.539 -4.691 20.562 1 92.12 265 ILE A O 1
ATOM 2126 N N . ASN A 1 266 ? -6.016 -5.594 22.5 1 88.12 266 ASN A N 1
ATOM 2127 C CA . ASN A 1 266 ? -6.309 -6.918 21.953 1 88.12 266 ASN A CA 1
ATOM 2128 C C . ASN A 1 266 ? -7.797 -7.09 21.672 1 88.12 266 ASN A C 1
ATOM 2130 O O . ASN A 1 266 ? -8.227 -8.148 21.203 1 88.12 266 ASN A O 1
ATOM 2134 N N . GLY A 1 267 ? -8.531 -6.047 21.953 1 86.75 267 GLY A N 1
ATOM 2135 C CA . GLY A 1 267 ? -9.969 -6.117 21.734 1 86.75 267 GLY A CA 1
ATOM 2136 C C . GLY A 1 267 ? -10.625 -4.754 21.656 1 86.75 267 GLY A C 1
ATOM 2137 O O . GLY A 1 267 ? -10.016 -3.742 22 1 86.75 267 GLY A O 1
ATOM 2138 N N . GLU A 1 268 ? -11.906 -4.75 21.234 1 87.5 268 GLU A N 1
ATOM 2139 C CA . GLU A 1 268 ? -12.633 -3.494 21.062 1 87.5 268 GLU A CA 1
ATOM 2140 C C . GLU A 1 268 ? -13.875 -3.453 21.953 1 87.5 268 GLU A C 1
ATOM 2142 O O . GLU A 1 268 ? -14.891 -2.865 21.562 1 87.5 268 GLU A O 1
ATOM 2147 N N . LYS A 1 269 ? -13.656 -4.094 23.094 1 89.44 269 LYS A N 1
ATOM 2148 C CA . LYS A 1 269 ? -14.734 -4.023 24.078 1 89.44 269 LYS A CA 1
ATOM 2149 C C . LYS A 1 269 ? -14.641 -2.748 24.906 1 89.44 269 LYS A C 1
ATOM 2151 O O . LYS A 1 269 ? -13.641 -2.033 24.844 1 89.44 269 LYS A O 1
ATOM 2156 N N . GLU A 1 270 ? -15.68 -2.512 25.625 1 92.12 270 GLU A N 1
ATOM 2157 C CA . GLU A 1 270 ? -15.781 -1.268 26.375 1 92.12 270 GLU A CA 1
ATOM 2158 C C . GLU A 1 270 ? -14.625 -1.127 27.359 1 92.12 270 GLU A C 1
ATOM 2160 O O . GLU A 1 270 ? -14.055 -0.044 27.5 1 92.12 270 GLU A O 1
ATOM 2165 N N . HIS A 1 271 ? -14.25 -2.211 27.969 1 90.88 271 HIS A N 1
ATOM 2166 C CA . HIS A 1 271 ? -13.188 -2.119 28.969 1 90.88 271 HIS A CA 1
ATOM 2167 C C . HIS A 1 271 ? -11.844 -1.833 28.297 1 90.88 271 HIS A C 1
ATOM 2169 O O . HIS A 1 271 ? -10.977 -1.186 28.906 1 90.88 271 HIS A O 1
ATOM 2175 N N . HIS A 1 272 ? -11.609 -2.303 27.125 1 91.5 272 HIS A N 1
ATOM 2176 C CA . HIS A 1 272 ? -10.391 -1.993 26.391 1 91.5 272 HIS A CA 1
ATOM 2177 C C . HIS A 1 272 ? -10.297 -0.501 26.094 1 91.5 272 HIS A C 1
ATOM 2179 O O . HIS A 1 272 ? -9.258 0.119 26.328 1 91.5 272 HIS A O 1
ATOM 2185 N N . PHE A 1 273 ? -11.438 0.033 25.672 1 94.62 273 PHE A N 1
ATOM 2186 C CA . PHE A 1 273 ? -11.461 1.447 25.312 1 94.62 273 PHE A CA 1
ATOM 2187 C C . PHE A 1 273 ? -11.391 2.318 26.562 1 94.62 273 PHE A C 1
ATOM 2189 O O . PHE A 1 273 ? -10.812 3.406 26.531 1 94.62 273 PHE A O 1
ATOM 2196 N N . GLN A 1 274 ? -12 1.815 27.594 1 95.75 274 GLN A N 1
ATOM 2197 C CA . GLN A 1 274 ? -11.938 2.572 28.844 1 95.75 274 GLN A CA 1
ATOM 2198 C C . GLN A 1 274 ? -10.5 2.721 29.328 1 95.75 274 GLN A C 1
ATOM 2200 O O . GLN A 1 274 ? -10.094 3.799 29.766 1 95.75 274 GLN A O 1
ATOM 2205 N N . TRP A 1 275 ? -9.781 1.634 29.188 1 95.06 275 TRP A N 1
ATOM 2206 C CA . TRP A 1 275 ? -8.375 1.688 29.578 1 95.06 275 TRP A CA 1
ATOM 2207 C C . TRP A 1 275 ? -7.617 2.711 28.734 1 95.06 275 TRP A C 1
ATOM 2209 O O . TRP A 1 275 ? -6.84 3.504 29.281 1 95.06 275 TRP A O 1
ATOM 2219 N N . LEU A 1 276 ? -7.82 2.742 27.5 1 95.19 276 LEU A N 1
ATOM 2220 C CA . LEU A 1 276 ? -7.156 3.672 26.594 1 95.19 276 LEU A CA 1
ATOM 2221 C C . LEU A 1 276 ? -7.527 5.113 26.938 1 95.19 276 LEU A C 1
ATOM 2223 O O . LEU A 1 276 ? -6.656 5.984 26.984 1 95.19 276 LEU A O 1
ATOM 2227 N N . CYS A 1 277 ? -8.797 5.375 27.156 1 96.25 277 CYS A N 1
ATOM 2228 C CA . CYS A 1 277 ? -9.281 6.727 27.422 1 96.25 277 CYS A CA 1
ATOM 2229 C C . CYS A 1 277 ? -8.75 7.227 28.766 1 96.25 277 CYS A C 1
ATOM 2231 O O . CYS A 1 277 ? -8.43 8.406 28.906 1 96.25 277 CYS A O 1
ATOM 2233 N N . ASP A 1 278 ? -8.672 6.301 29.703 1 95.62 278 ASP A N 1
ATOM 2234 C CA . ASP A 1 278 ? -8.109 6.676 31 1 95.62 278 ASP A CA 1
ATOM 2235 C C . ASP A 1 278 ? -6.648 7.094 30.859 1 95.62 278 ASP A C 1
ATOM 2237 O O . ASP A 1 278 ? -6.223 8.078 31.469 1 95.62 278 ASP A O 1
ATOM 2241 N N . ARG A 1 279 ? -5.938 6.316 30.078 1 94.12 279 ARG A N 1
ATOM 2242 C CA . ARG A 1 279 ? -4.535 6.645 29.844 1 94.12 279 ARG A CA 1
ATOM 2243 C C . ARG A 1 279 ? -4.395 7.953 29.078 1 94.12 279 ARG A C 1
ATOM 2245 O O . ARG A 1 279 ? -3.475 8.734 29.328 1 94.12 279 ARG A O 1
ATOM 2252 N N . LEU A 1 280 ? -5.262 8.141 28.156 1 95.5 280 LEU A N 1
ATOM 2253 C CA . LEU A 1 280 ? -5.277 9.367 27.375 1 95.5 280 LEU A CA 1
ATOM 2254 C C . LEU A 1 280 ? -5.488 10.578 28.281 1 95.5 280 LEU A C 1
ATOM 2256 O O . LEU A 1 280 ? -4.793 11.594 28.141 1 95.5 280 LEU A O 1
ATOM 2260 N N . ASP A 1 281 ? -6.441 10.484 29.188 1 96.25 281 ASP A N 1
ATOM 2261 C CA . ASP A 1 281 ? -6.734 11.586 30.109 1 96.25 281 ASP A CA 1
ATOM 2262 C C . ASP A 1 281 ? -5.594 11.797 31.094 1 96.25 281 ASP A C 1
ATOM 2264 O O . ASP A 1 281 ? -5.266 12.938 31.438 1 96.25 281 ASP A O 1
ATOM 2268 N N . GLU A 1 282 ? -5.047 10.695 31.547 1 94.5 282 GLU A N 1
ATOM 2269 C CA . GLU A 1 282 ? -3.883 10.789 32.438 1 94.5 282 GLU A CA 1
ATOM 2270 C C . GLU A 1 282 ? -2.744 11.547 31.75 1 94.5 282 GLU A C 1
ATOM 2272 O O . GLU A 1 282 ? -2.107 12.406 32.375 1 94.5 282 GLU A O 1
ATOM 2277 N N . LEU A 1 283 ? -2.52 11.211 30.531 1 93.5 283 LEU A N 1
ATOM 2278 C CA . LEU A 1 283 ? -1.465 11.875 29.781 1 93.5 283 LEU A CA 1
ATOM 2279 C C . LEU A 1 283 ? -1.795 13.352 29.562 1 93.5 283 LEU A C 1
ATOM 2281 O O . LEU A 1 283 ? -0.918 14.211 29.688 1 93.5 283 LEU A O 1
ATOM 2285 N N . ARG A 1 284 ? -2.992 13.641 29.25 1 95.31 284 ARG A N 1
ATOM 2286 C CA . ARG A 1 284 ? -3.439 15.016 29.062 1 95.31 284 ARG A CA 1
ATOM 2287 C C . ARG A 1 284 ? -3.135 15.867 30.297 1 95.31 284 ARG A C 1
ATOM 2289 O O . ARG A 1 284 ? -2.607 16.969 30.172 1 95.31 284 ARG A O 1
ATOM 2296 N N . ILE A 1 285 ? -3.441 15.336 31.469 1 94.69 285 ILE A N 1
ATOM 2297 C CA . ILE A 1 285 ? -3.215 16.016 32.75 1 94.69 285 ILE A CA 1
ATOM 2298 C C . ILE A 1 285 ? -1.715 16.188 32.969 1 94.69 285 ILE A C 1
ATOM 2300 O O . ILE A 1 285 ? -1.259 17.281 33.344 1 94.69 285 ILE A O 1
ATOM 2304 N N . ASP A 1 286 ? -1.037 15.188 32.625 1 91.38 286 ASP A N 1
ATOM 2305 C CA . ASP A 1 286 ? 0.406 15.195 32.844 1 91.38 286 ASP A CA 1
ATOM 2306 C C . ASP A 1 286 ? 1.084 16.266 32 1 91.38 286 ASP A C 1
ATOM 2308 O O . ASP A 1 286 ? 2.018 16.938 32.469 1 91.38 286 ASP A O 1
ATOM 2312 N N . ILE A 1 287 ? 0.672 16.422 30.797 1 92.69 287 ILE A N 1
ATOM 2313 C CA . ILE A 1 287 ? 1.343 17.344 29.891 1 92.69 287 ILE A CA 1
ATOM 2314 C C . ILE A 1 287 ? 0.742 18.734 30.047 1 92.69 287 ILE A C 1
ATOM 2316 O O . ILE A 1 287 ? 1.28 19.719 29.516 1 92.69 287 ILE A O 1
ATOM 2320 N N . GLY A 1 288 ? -0.317 18.828 30.703 1 93.75 288 GLY A N 1
ATOM 2321 C CA . GLY A 1 288 ? -0.957 20.109 30.938 1 93.75 288 GLY A CA 1
ATOM 2322 C C . GLY A 1 288 ? -1.777 20.594 29.75 1 93.75 288 GLY A C 1
ATOM 2323 O O . GLY A 1 288 ? -1.846 21.797 29.484 1 93.75 288 GLY A O 1
ATOM 2324 N N . ALA A 1 289 ? -2.287 19.672 28.984 1 95.25 289 ALA A N 1
ATOM 2325 C CA . ALA A 1 289 ? -3.15 20.016 27.859 1 95.25 289 ALA A CA 1
ATOM 2326 C C . ALA A 1 289 ? -4.59 20.25 28.328 1 95.25 289 ALA A C 1
ATOM 2328 O O . ALA A 1 289 ? -5.051 19.594 29.266 1 95.25 289 ALA A O 1
ATOM 2329 N N . ASP A 1 290 ? -5.25 21.109 27.688 1 95.19 290 ASP A N 1
ATOM 2330 C CA . ASP A 1 290 ? -6.652 21.359 28 1 95.19 290 ASP A CA 1
ATOM 2331 C C . ASP A 1 290 ? -7.527 20.188 27.578 1 95.19 290 ASP A C 1
ATOM 2333 O O . ASP A 1 290 ? -7.125 19.359 26.75 1 95.19 290 ASP A O 1
ATOM 2337 N N . THR A 1 291 ? -8.688 20.141 28.172 1 95.62 291 THR A N 1
ATOM 2338 C CA . THR A 1 291 ? -9.656 19.125 27.797 1 95.62 291 THR A CA 1
ATOM 2339 C C . THR A 1 291 ? -10.18 19.375 26.375 1 95.62 291 THR A C 1
ATOM 2341 O O . THR A 1 291 ? -10.445 20.516 26.016 1 95.62 291 THR A O 1
ATOM 2344 N N . PRO A 1 292 ? -10.258 18.328 25.625 1 96.44 292 PRO A N 1
ATOM 2345 C CA . PRO A 1 292 ? -10.812 18.531 24.281 1 96.44 292 PRO A CA 1
ATOM 2346 C C . PRO A 1 292 ? -12.273 18.969 24.312 1 96.44 292 PRO A C 1
ATOM 2348 O O . PRO A 1 292 ? -13.039 18.547 25.172 1 96.44 292 PRO A O 1
ATOM 2351 N N . GLU A 1 293 ? -12.617 19.781 23.359 1 96.06 293 GLU A N 1
ATOM 2352 C CA . GLU A 1 293 ? -14 20.25 23.234 1 96.06 293 GLU A CA 1
ATOM 2353 C C . GLU A 1 293 ? -14.82 19.328 22.344 1 96.06 293 GLU A C 1
ATOM 2355 O O . GLU A 1 293 ? -16.016 19.125 22.578 1 96.06 293 GLU A O 1
ATOM 2360 N N . VAL A 1 294 ? -14.148 18.859 21.375 1 97.19 294 VAL A N 1
ATOM 2361 C CA . VAL A 1 294 ? -14.82 18 20.406 1 97.19 294 VAL A CA 1
ATOM 2362 C C . VAL A 1 294 ? -13.984 16.734 20.188 1 97.19 294 VAL A C 1
ATOM 2364 O O . VAL A 1 294 ? -12.758 16.797 20.094 1 97.19 294 VAL A O 1
ATOM 2367 N N . ILE A 1 295 ? -14.625 15.586 20.156 1 97.25 295 ILE A N 1
ATOM 2368 C CA . ILE A 1 295 ? -13.992 14.32 19.797 1 97.25 295 ILE A CA 1
ATOM 2369 C C . ILE A 1 295 ? -14.742 13.664 18.656 1 97.25 295 ILE A C 1
ATOM 2371 O O . ILE A 1 295 ? -15.953 13.445 18.734 1 97.25 295 ILE A O 1
ATOM 2375 N N . ILE A 1 296 ? -14.031 13.406 17.609 1 96 296 ILE A N 1
ATOM 2376 C CA . ILE A 1 296 ? -14.648 12.828 16.406 1 96 296 ILE A CA 1
ATOM 2377 C C . ILE A 1 296 ? -14.312 11.336 16.328 1 96 296 ILE A C 1
ATOM 2379 O O . ILE A 1 296 ? -13.148 10.953 16.422 1 96 296 ILE A O 1
ATOM 2383 N N . THR A 1 297 ? -15.25 10.438 16.234 1 94.56 297 THR A N 1
ATOM 2384 C CA . THR A 1 297 ? -15.078 8.992 16.156 1 94.56 297 THR A CA 1
ATOM 2385 C C . THR A 1 297 ? -16.031 8.398 15.109 1 94.56 297 THR A C 1
ATOM 2387 O O . THR A 1 297 ? -16.844 9.117 14.523 1 94.56 297 THR A O 1
ATOM 2390 N N . ASP A 1 298 ? -15.664 7.047 14.969 1 87.25 298 ASP A N 1
ATOM 2391 C CA . ASP A 1 298 ? -16.594 6.281 14.141 1 87.25 298 ASP A CA 1
ATOM 2392 C C . ASP A 1 298 ? -17.672 5.629 15 1 87.25 298 ASP A C 1
ATOM 2394 O O . ASP A 1 298 ? -17.453 5.336 16.172 1 87.25 298 ASP A O 1
ATOM 2398 N N . LYS A 1 299 ? -18.906 5.805 14.969 1 85.81 299 LYS A N 1
ATOM 2399 C CA . LYS A 1 299 ? -20.094 5.395 15.711 1 85.81 299 LYS A CA 1
ATOM 2400 C C . LYS A 1 299 ? -19.859 4.078 16.453 1 85.81 299 LYS A C 1
ATOM 2402 O O . LYS A 1 299 ? -20.75 3.227 16.516 1 85.81 299 LYS A O 1
ATOM 2407 N N . GLU A 1 300 ? -18.609 3.805 16.969 1 86.06 300 GLU A N 1
ATOM 2408 C CA . GLU A 1 300 ? -18.375 2.617 17.797 1 86.06 300 GLU A CA 1
ATOM 2409 C C . GLU A 1 300 ? -18.938 2.799 19.203 1 86.06 300 GLU A C 1
ATOM 2411 O O . GLU A 1 300 ? -18.469 3.66 19.953 1 86.06 300 GLU A O 1
ATOM 2416 N N . GLN A 1 301 ? -19.781 1.981 19.594 1 88 301 GLN A N 1
ATOM 2417 C CA . GLN A 1 301 ? -20.516 2.152 20.828 1 88 301 GLN A CA 1
ATOM 2418 C C . GLN A 1 301 ? -19.594 2.025 22.047 1 88 301 GLN A C 1
ATOM 2420 O O . GLN A 1 301 ? -19.719 2.795 23 1 88 301 GLN A O 1
ATOM 2425 N N . ALA A 1 302 ? -18.734 1.051 21.969 1 92.38 302 ALA A N 1
ATOM 2426 C CA . ALA A 1 302 ? -17.828 0.831 23.094 1 92.38 302 ALA A CA 1
ATOM 2427 C C . ALA A 1 302 ? -16.922 2.045 23.328 1 92.38 302 ALA A C 1
ATOM 2429 O O . ALA A 1 302 ? -16.734 2.477 24.469 1 92.38 302 ALA A O 1
ATOM 2430 N N . LEU A 1 303 ? -16.438 2.596 22.297 1 94.06 303 LEU A N 1
ATOM 2431 C CA . LEU A 1 303 ? -15.57 3.766 22.391 1 94.06 303 LEU A CA 1
ATOM 2432 C C . LEU A 1 303 ? -16.359 4.984 22.875 1 94.06 303 LEU A C 1
ATOM 2434 O O . LEU A 1 303 ? -15.875 5.746 23.703 1 94.06 303 LEU A O 1
ATOM 2438 N N . ARG A 1 304 ? -17.516 5.168 22.391 1 93.5 304 ARG A N 1
ATOM 2439 C CA . ARG A 1 304 ? -18.359 6.301 22.781 1 93.5 304 ARG A CA 1
ATOM 2440 C C . ARG A 1 304 ? -18.688 6.254 24.266 1 93.5 304 ARG A C 1
ATOM 2442 O O . ARG A 1 304 ? -18.688 7.285 24.938 1 93.5 304 ARG A O 1
ATOM 2449 N N . ALA A 1 305 ? -18.984 5.07 24.703 1 95.06 305 ALA A N 1
ATOM 2450 C CA . ALA A 1 305 ? -19.281 4.902 26.125 1 95.06 305 ALA A CA 1
ATOM 2451 C C . ALA A 1 305 ? -18.062 5.273 26.984 1 95.06 305 ALA A C 1
ATOM 2453 O O . ALA A 1 305 ? -18.203 5.969 27.984 1 95.06 305 ALA A O 1
ATOM 2454 N N . ALA A 1 306 ? -16.953 4.805 26.562 1 96.38 306 ALA A N 1
ATOM 2455 C CA . ALA A 1 306 ? -15.727 5.113 27.297 1 96.38 306 ALA A CA 1
ATOM 2456 C C . ALA A 1 306 ? -15.453 6.617 27.297 1 96.38 306 ALA A C 1
ATOM 2458 O O . ALA A 1 306 ? -15.031 7.176 28.312 1 96.38 306 ALA A O 1
ATOM 2459 N N . LEU A 1 307 ? -15.742 7.281 26.172 1 96.38 307 LEU A N 1
ATOM 2460 C CA . LEU A 1 307 ? -15.492 8.711 26.031 1 96.38 307 LEU A CA 1
ATOM 2461 C C . LEU A 1 307 ? -16.438 9.523 26.906 1 96.38 307 LEU A C 1
ATOM 2463 O O . LEU A 1 307 ? -16.062 10.562 27.453 1 96.38 307 LEU A O 1
ATOM 2467 N N . THR A 1 308 ? -17.656 9.109 27.016 1 95.44 308 THR A N 1
ATOM 2468 C CA . THR A 1 308 ? -18.625 9.789 27.859 1 95.44 308 THR A CA 1
ATOM 2469 C C . THR A 1 308 ? -18.188 9.75 29.328 1 95.44 308 THR A C 1
ATOM 2471 O O . THR A 1 308 ? -18.406 10.711 30.062 1 95.44 308 THR A O 1
ATOM 2474 N N . ASN A 1 309 ? -17.562 8.672 29.688 1 96.06 309 ASN A N 1
ATOM 2475 C CA . ASN A 1 309 ? -17.109 8.508 31.062 1 96.06 309 ASN A CA 1
ATOM 2476 C C . ASN A 1 309 ? -15.867 9.352 31.344 1 96.06 309 ASN A C 1
ATOM 2478 O O . ASN A 1 309 ? -15.758 9.977 32.406 1 96.06 309 ASN A O 1
ATOM 2482 N N . THR A 1 310 ? -14.969 9.367 30.438 1 96.69 310 THR A N 1
ATOM 2483 C CA . THR A 1 310 ? -13.664 9.992 30.641 1 96.69 310 THR A CA 1
ATOM 2484 C C . THR A 1 310 ? -13.719 11.484 30.328 1 96.69 310 THR A C 1
ATOM 2486 O O . THR A 1 310 ? -13.078 12.289 31 1 96.69 310 THR A O 1
ATOM 2489 N N . PHE A 1 311 ? -14.445 11.82 29.219 1 96.38 311 PHE A N 1
ATOM 2490 C CA . PHE A 1 311 ? -14.57 13.211 28.797 1 96.38 311 PHE A CA 1
ATOM 2491 C C . PHE A 1 311 ? -16.047 13.617 28.719 1 96.38 311 PHE A C 1
ATOM 2493 O O . PHE A 1 311 ? -16.547 13.938 27.641 1 96.38 311 PHE A O 1
ATOM 2500 N N . PRO A 1 312 ? -16.672 13.781 29.797 1 94.44 312 PRO A N 1
ATOM 2501 C CA . PRO A 1 312 ? -18.109 14.078 29.781 1 94.44 312 PRO A CA 1
ATOM 2502 C C . PRO A 1 312 ? -18.422 15.453 29.203 1 94.44 312 PRO A C 1
ATOM 2504 O O . PRO A 1 312 ? -19.516 15.672 28.672 1 94.44 312 PRO A O 1
ATOM 2507 N N . GLY A 1 313 ? -17.531 16.375 29.219 1 92.88 313 GLY A N 1
ATOM 2508 C CA . GLY A 1 313 ? -17.766 17.734 28.734 1 92.88 313 GLY A CA 1
ATOM 2509 C C . GLY A 1 313 ? -17.469 17.891 27.266 1 92.88 313 GLY A C 1
ATOM 2510 O O . GLY A 1 313 ? -17.812 18.906 26.656 1 92.88 313 GLY A O 1
ATOM 2511 N N . ALA A 1 314 ? -16.906 16.922 26.672 1 95.19 314 ALA A N 1
ATOM 2512 C CA . ALA A 1 314 ? -16.547 17 25.266 1 95.19 314 ALA A CA 1
ATOM 2513 C C . ALA A 1 314 ? -17.719 16.594 24.375 1 95.19 314 ALA A C 1
ATOM 2515 O O . ALA A 1 314 ? -18.438 15.641 24.672 1 95.19 314 ALA A O 1
ATOM 2516 N N . GLN A 1 315 ? -17.922 17.359 23.391 1 95.62 315 GLN A N 1
ATOM 2517 C CA . GLN A 1 315 ? -18.922 16.984 22.391 1 95.62 315 GLN A CA 1
ATOM 2518 C C . GLN A 1 315 ? -18.422 15.82 21.531 1 95.62 315 GLN A C 1
ATOM 2520 O O . GLN A 1 315 ? -17.359 15.914 20.906 1 95.62 315 GLN A O 1
ATOM 2525 N N . GLN A 1 316 ? -19.172 14.773 21.578 1 95.56 316 GLN A N 1
ATOM 2526 C CA . GLN A 1 316 ? -18.859 13.672 20.672 1 95.56 316 GLN A CA 1
ATOM 2527 C C . GLN A 1 316 ? -19.469 13.898 19.281 1 95.56 316 GLN A C 1
ATOM 2529 O O . GLN A 1 316 ? -20.656 14.211 19.172 1 95.56 316 GLN A O 1
ATOM 2534 N N . GLN A 1 317 ? -18.641 13.891 18.344 1 96.25 317 GLN A N 1
ATOM 2535 C CA . GLN A 1 317 ? -19.062 14.078 16.953 1 96.25 317 GLN A CA 1
ATOM 2536 C C . GLN A 1 317 ? -18.812 12.812 16.141 1 96.25 317 GLN A C 1
ATOM 2538 O O . GLN A 1 317 ? -17.781 12.156 16.281 1 96.25 317 GLN A O 1
ATOM 2543 N N . LEU A 1 318 ? -19.812 12.5 15.336 1 94.94 318 LEU A N 1
ATOM 2544 C CA . LEU A 1 318 ? -19.688 11.328 14.477 1 94.94 318 LEU A CA 1
ATOM 2545 C C . LEU A 1 318 ? -19.172 11.719 13.094 1 94.94 318 LEU A C 1
ATOM 2547 O O . LEU A 1 318 ? -19.547 12.766 12.57 1 94.94 318 LEU A O 1
ATOM 2551 N N . CYS A 1 319 ? -18.312 10.875 12.602 1 91.69 319 CYS A N 1
ATOM 2552 C CA . CYS A 1 319 ? -17.766 11.125 11.273 1 91.69 319 CYS A CA 1
ATOM 2553 C C . CYS A 1 319 ? -18.859 11.086 10.211 1 91.69 319 CYS A C 1
ATOM 2555 O O . CYS A 1 319 ? -19.438 10.031 9.953 1 91.69 319 CYS A O 1
ATOM 2557 N N . VAL A 1 320 ? -19.047 12.141 9.562 1 90.62 320 VAL A N 1
ATOM 2558 C CA . VAL A 1 320 ? -20.109 12.297 8.57 1 90.62 320 VAL A CA 1
ATOM 2559 C C . VAL A 1 320 ? -19.844 11.383 7.379 1 90.62 320 VAL A C 1
ATOM 2561 O O . VAL A 1 320 ? -20.766 10.82 6.797 1 90.62 320 VAL A O 1
ATOM 2564 N N . TYR A 1 321 ? -18.703 11.242 7.023 1 84.62 321 TYR A N 1
ATOM 2565 C CA . TYR A 1 321 ? -18.344 10.391 5.895 1 84.62 321 TYR A CA 1
ATOM 2566 C C . TYR A 1 321 ? -18.797 8.953 6.129 1 84.62 321 TYR A C 1
ATOM 2568 O O . TYR A 1 321 ? -19.406 8.336 5.246 1 84.62 321 TYR A O 1
ATOM 2576 N N . HIS A 1 322 ? -18.438 8.406 7.23 1 85.69 322 HIS A N 1
ATOM 2577 C CA . HIS A 1 322 ? -18.812 7.039 7.555 1 85.69 322 HIS A CA 1
ATOM 2578 C C . HIS A 1 322 ? -20.328 6.891 7.645 1 85.69 322 HIS A C 1
ATOM 2580 O O . HIS A 1 322 ? -20.875 5.875 7.215 1 85.69 322 HIS A O 1
ATOM 2586 N N . ASN A 1 323 ? -20.969 7.883 8.25 1 88.19 323 ASN A N 1
ATOM 2587 C CA . ASN A 1 323 ? -22.422 7.859 8.305 1 88.19 323 ASN A CA 1
ATOM 2588 C C . ASN A 1 323 ? -23.031 7.781 6.91 1 88.19 323 ASN A C 1
ATOM 2590 O O . ASN A 1 323 ? -23.906 6.945 6.656 1 88.19 323 ASN A O 1
ATOM 2594 N N . LEU A 1 324 ? -22.578 8.672 6.062 1 87.94 324 LEU A N 1
ATOM 2595 C CA . LEU A 1 324 ? -23.078 8.711 4.691 1 87.94 324 LEU A CA 1
ATOM 2596 C C . LEU A 1 324 ? -22.781 7.402 3.969 1 87.94 324 LEU A C 1
ATOM 2598 O O . LEU A 1 324 ? -23.641 6.867 3.266 1 87.94 324 LEU A O 1
ATOM 2602 N N . ALA A 1 325 ? -21.594 6.902 4.18 1 82.5 325 ALA A N 1
ATOM 2603 C CA . ALA A 1 325 ? -21.188 5.66 3.531 1 82.5 325 ALA A CA 1
ATOM 2604 C C . ALA A 1 325 ? -22.062 4.492 3.984 1 82.5 325 ALA A C 1
ATOM 2606 O O . ALA A 1 325 ? -22.469 3.662 3.17 1 82.5 325 ALA A O 1
ATOM 2607 N N . ASN A 1 326 ? -22.328 4.402 5.234 1 83.19 326 ASN A N 1
ATOM 2608 C CA . ASN A 1 326 ? -23.141 3.328 5.781 1 83.19 326 ASN A CA 1
ATOM 2609 C C . ASN A 1 326 ? -24.578 3.396 5.262 1 83.19 326 ASN A C 1
ATOM 2611 O O . ASN A 1 326 ? -25.172 2.371 4.926 1 83.19 326 ASN A O 1
ATOM 2615 N N . VAL A 1 327 ? -25.094 4.559 5.242 1 87.25 327 VAL A N 1
ATOM 2616 C CA . VAL A 1 327 ? -26.469 4.727 4.75 1 87.25 327 VAL A CA 1
ATOM 2617 C C . VAL A 1 327 ? -26.516 4.398 3.262 1 87.25 327 VAL A C 1
ATOM 2619 O O . VAL A 1 327 ? -27.469 3.75 2.799 1 87.25 327 VAL A O 1
ATOM 2622 N N . ARG A 1 328 ? -25.578 4.82 2.527 1 86.5 328 ARG A N 1
ATOM 2623 C CA . ARG A 1 328 ? -25.5 4.477 1.11 1 86.5 328 ARG A CA 1
ATOM 2624 C C . ARG A 1 328 ? -25.453 2.967 0.916 1 86.5 328 ARG A C 1
ATOM 2626 O O . ARG A 1 328 ? -26.156 2.428 0.051 1 86.5 328 ARG A O 1
ATOM 2633 N N . ALA A 1 329 ? -24.609 2.379 1.677 1 79.5 329 ALA A N 1
ATOM 2634 C CA . ALA A 1 329 ? -24.5 0.926 1.604 1 79.5 329 ALA A CA 1
ATOM 2635 C C . ALA A 1 329 ? -25.844 0.253 1.902 1 79.5 329 ALA A C 1
ATOM 2637 O O . ALA A 1 329 ? -26.203 -0.722 1.245 1 79.5 329 ALA A O 1
ATOM 2638 N N . LYS A 1 330 ? -26.562 0.744 2.863 1 82.12 330 LYS A N 1
ATOM 2639 C CA . LYS A 1 330 ? -27.859 0.188 3.23 1 82.12 330 LYS A CA 1
ATOM 2640 C C . LYS A 1 330 ? -28.891 0.4 2.117 1 82.12 330 LYS A C 1
ATOM 2642 O O . LYS A 1 330 ? -29.688 -0.495 1.816 1 82.12 330 LYS A O 1
ATOM 2647 N N . ILE A 1 331 ? -28.844 1.588 1.528 1 84.56 331 ILE A N 1
ATOM 2648 C CA . ILE A 1 331 ? -29.734 1.893 0.42 1 84.56 331 ILE A CA 1
ATOM 2649 C C . ILE A 1 331 ? -29.484 0.926 -0.734 1 84.56 331 ILE A C 1
ATOM 2651 O O . ILE A 1 331 ? -30.422 0.362 -1.302 1 84.56 331 ILE A O 1
ATOM 2655 N N . ASN A 1 332 ? -28.297 0.701 -0.956 1 76.25 332 ASN A N 1
ATOM 2656 C CA . ASN A 1 332 ? -27.938 -0.158 -2.08 1 76.25 332 ASN A CA 1
ATOM 2657 C C . ASN A 1 332 ? -28.25 -1.621 -1.794 1 76.25 332 ASN A C 1
ATOM 2659 O O . ASN A 1 332 ? -28.703 -2.346 -2.682 1 76.25 332 ASN A O 1
ATOM 2663 N N . ALA A 1 333 ? -28.047 -1.996 -0.626 1 72.19 333 ALA A N 1
ATOM 2664 C CA . ALA A 1 333 ? -28.203 -3.4 -0.259 1 72.19 333 ALA A CA 1
ATOM 2665 C C . ALA A 1 333 ? -29.672 -3.768 -0.103 1 72.19 333 ALA A C 1
ATOM 2667 O O . ALA A 1 333 ? -30.062 -4.906 -0.367 1 72.19 333 ALA A O 1
ATOM 2668 N N . ARG A 1 334 ? -30.516 -2.809 0.283 1 76.19 334 ARG A N 1
ATOM 2669 C CA . ARG A 1 334 ? -31.875 -3.174 0.695 1 76.19 334 ARG A CA 1
ATOM 2670 C C . ARG A 1 334 ? -32.906 -2.516 -0.201 1 76.19 334 ARG A C 1
ATOM 2672 O O . ARG A 1 334 ? -34.094 -2.512 0.122 1 76.19 334 ARG A O 1
ATOM 2679 N N . TRP A 1 335 ? -32.438 -2.002 -1.271 1 79.62 335 TRP A N 1
ATOM 2680 C CA . TRP A 1 335 ? -33.375 -1.31 -2.16 1 79.62 335 TRP A CA 1
ATOM 2681 C C . TRP A 1 335 ? -34.375 -2.277 -2.742 1 79.62 335 TRP A C 1
ATOM 2683 O O . TRP A 1 335 ? -34.031 -3.352 -3.234 1 79.62 335 TRP A O 1
ATOM 2693 N N . LYS A 1 336 ? -35.656 -2.008 -2.525 1 70.69 336 LYS A N 1
ATOM 2694 C CA . LYS A 1 336 ? -36.719 -2.83 -3.09 1 70.69 336 LYS A CA 1
ATOM 2695 C C . LYS A 1 336 ? -37.312 -2.193 -4.352 1 70.69 336 LYS A C 1
ATOM 2697 O O . LYS A 1 336 ? -37.625 -1.001 -4.363 1 70.69 336 LYS A O 1
ATOM 2702 N N . ASP A 1 337 ? -37.031 -2.836 -5.551 1 63.19 337 ASP A N 1
ATOM 2703 C CA . ASP A 1 337 ? -37.656 -2.289 -6.766 1 63.19 337 ASP A CA 1
ATOM 2704 C C . ASP A 1 337 ? -39.156 -2.367 -6.715 1 63.19 337 ASP A C 1
ATOM 2706 O O . ASP A 1 337 ? -39.719 -3.062 -5.867 1 63.19 337 ASP A O 1
ATOM 2710 N N . THR A 1 338 ? -39.938 -1.435 -7.512 1 51.09 338 THR A N 1
ATOM 2711 C CA . THR A 1 338 ? -41.406 -1.311 -7.594 1 51.09 338 THR A CA 1
ATOM 2712 C C . THR A 1 338 ? -42.062 -2.678 -7.473 1 51.09 338 THR A C 1
ATOM 2714 O O . THR A 1 338 ? -43.188 -2.783 -6.977 1 51.09 338 THR A O 1
ATOM 2717 N N . GLU A 1 339 ? -41.719 -3.678 -8.25 1 44.81 339 GLU A N 1
ATOM 2718 C CA . GLU A 1 339 ? -42.5 -4.902 -8.18 1 44.81 339 GLU A CA 1
ATOM 2719 C C . GLU A 1 339 ? -42.125 -5.734 -6.957 1 44.81 339 GLU A C 1
ATOM 2721 O O . GLU A 1 339 ? -42.594 -6.867 -6.809 1 44.81 339 GLU A O 1
ATOM 2726 N N . GLY A 1 340 ? -41.75 -5.148 -5.879 1 45.62 340 GLY A N 1
ATOM 2727 C CA . GLY A 1 340 ? -41.562 -5.762 -4.574 1 45.62 340 GLY A CA 1
ATOM 2728 C C . GLY A 1 340 ? -40.344 -6.625 -4.488 1 45.62 340 GLY A C 1
ATOM 2729 O O . GLY A 1 340 ? -40.125 -7.324 -3.498 1 45.62 340 GLY A O 1
ATOM 2730 N N . GLU A 1 341 ? -39.75 -7.031 -5.68 1 45.72 341 GLU A N 1
ATOM 2731 C CA . GLU A 1 341 ? -38.719 -8.055 -5.648 1 45.72 341 GLU A CA 1
ATOM 2732 C C . GLU A 1 341 ? -37.375 -7.469 -5.254 1 45.72 341 GLU A C 1
ATOM 2734 O O . GLU A 1 341 ? -37.062 -6.324 -5.594 1 45.72 341 GLU A O 1
ATOM 2739 N N . ASP A 1 342 ? -36.969 -7.879 -4.219 1 43.59 342 ASP A N 1
ATOM 2740 C CA . ASP A 1 342 ? -35.656 -7.586 -3.643 1 43.59 342 ASP A CA 1
ATOM 2741 C C . ASP A 1 342 ? -34.594 -7.504 -4.73 1 43.59 342 ASP A C 1
ATOM 2743 O O . ASP A 1 342 ? -34.438 -8.422 -5.539 1 43.59 342 ASP A O 1
ATOM 2747 N N . HIS A 1 343 ? -34.562 -6.492 -5.551 1 42.88 343 HIS A N 1
ATOM 2748 C CA . HIS A 1 343 ? -33.438 -6.406 -6.465 1 42.88 343 HIS A CA 1
ATOM 2749 C C . HIS A 1 343 ? -32.125 -6.648 -5.738 1 42.88 343 HIS A C 1
ATOM 2751 O O . HIS A 1 343 ? -31.672 -5.816 -4.941 1 42.88 343 HIS A O 1
ATOM 2757 N N . ASP A 1 344 ? -31.922 -7.867 -5.488 1 38.72 344 ASP A N 1
ATOM 2758 C CA . ASP A 1 344 ? -30.781 -8.438 -4.781 1 38.72 344 ASP A CA 1
ATOM 2759 C C . ASP A 1 344 ? -29.469 -8.094 -5.488 1 38.72 344 ASP A C 1
ATOM 2761 O O . ASP A 1 344 ? -28.469 -8.805 -5.336 1 38.72 344 ASP A O 1
ATOM 2765 N N . ALA A 1 345 ? -29.562 -7.227 -6.535 1 36.66 345 ALA A N 1
ATOM 2766 C CA . ALA A 1 345 ? -28.234 -7.07 -7.109 1 36.66 345 ALA A CA 1
ATOM 2767 C C . ALA A 1 345 ? -27.234 -6.609 -6.059 1 36.66 345 ALA A C 1
ATOM 2769 O O . ALA A 1 345 ? -27.156 -5.418 -5.742 1 36.66 345 ALA A O 1
ATOM 2770 N N . ILE A 1 346 ? -27.219 -7.285 -5.055 1 35.47 346 ILE A N 1
ATOM 2771 C CA . ILE A 1 346 ? -26.141 -6.91 -4.145 1 35.47 346 ILE A CA 1
ATOM 2772 C C . ILE A 1 346 ? -24.812 -6.836 -4.914 1 35.47 346 ILE A C 1
ATOM 2774 O O . ILE A 1 346 ? -24.234 -7.867 -5.262 1 35.47 346 ILE A O 1
ATOM 2778 N N . ILE A 1 347 ? -24.812 -6.316 -6.086 1 32.47 347 ILE A N 1
ATOM 2779 C CA . ILE A 1 347 ? -23.422 -6.16 -6.473 1 32.47 347 ILE A CA 1
ATOM 2780 C C . ILE A 1 347 ? -22.625 -5.547 -5.316 1 32.47 347 ILE A C 1
ATOM 2782 O O . ILE A 1 347 ? -22.844 -4.391 -4.953 1 32.47 347 ILE A O 1
ATOM 2786 N N . VAL A 1 348 ? -22.688 -6.188 -4.301 1 31.52 348 VAL A N 1
ATOM 2787 C CA . VAL A 1 348 ? -21.641 -5.66 -3.422 1 31.52 348 VAL A CA 1
ATOM 2788 C C . VAL A 1 348 ? -20.406 -5.297 -4.246 1 31.52 348 VAL A C 1
ATOM 2790 O O . VAL A 1 348 ? -19.703 -6.176 -4.742 1 31.52 348 VAL A O 1
ATOM 2793 N N . GLU A 1 349 ? -20.578 -4.617 -5.297 1 29.72 349 GLU A N 1
ATOM 2794 C CA . GLU A 1 349 ? -19.281 -4.062 -5.656 1 29.72 349 GLU A CA 1
ATOM 2795 C C . GLU A 1 349 ? -18.453 -3.736 -4.414 1 29.72 349 GLU A C 1
ATOM 2797 O O . GLU A 1 349 ? -18.766 -2.785 -3.691 1 29.72 349 GLU A O 1
ATOM 2802 N N . LEU A 1 350 ? -18.406 -4.648 -3.592 1 27.91 350 LEU A N 1
ATOM 2803 C CA . LEU A 1 350 ? -17.25 -4.367 -2.752 1 27.91 350 LEU A CA 1
ATOM 2804 C C . LEU A 1 350 ? -16.188 -3.602 -3.531 1 27.91 350 LEU A C 1
ATOM 2806 O O . LEU A 1 350 ? -15.344 -4.207 -4.195 1 27.91 350 LEU A O 1
ATOM 2810 N N . ASP A 1 351 ? -16.656 -2.941 -4.434 1 27.52 351 ASP A N 1
ATOM 2811 C CA . ASP A 1 351 ? -15.602 -1.985 -4.781 1 27.52 351 ASP A CA 1
ATOM 2812 C C . ASP A 1 351 ? -14.82 -1.555 -3.541 1 27.52 351 ASP A C 1
ATOM 2814 O O . ASP A 1 351 ? -15.352 -0.839 -2.686 1 27.52 351 ASP A O 1
ATOM 2818 N N . ASN A 1 352 ? -14.508 -2.451 -2.828 1 27.58 352 ASN A N 1
ATOM 2819 C CA . ASN A 1 352 ? -13.336 -2.15 -2.018 1 27.58 352 ASN A CA 1
ATOM 2820 C C . ASN A 1 352 ? -12.617 -0.897 -2.514 1 27.58 352 ASN A C 1
ATOM 2822 O O . ASN A 1 352 ? -11.453 -0.962 -2.918 1 27.58 352 ASN A O 1
ATOM 2826 N N . ASP A 1 353 ? -13.281 -0.28 -3.389 1 26.91 353 ASP A N 1
ATOM 2827 C CA . ASP A 1 353 ? -12.805 1.095 -3.506 1 26.91 353 ASP A CA 1
ATOM 2828 C C . ASP A 1 353 ? -12.836 1.802 -2.152 1 26.91 353 ASP A C 1
ATOM 2830 O O . ASP A 1 353 ? -13.844 2.404 -1.78 1 26.91 353 ASP A O 1
ATOM 2834 N N . GLY A 1 354 ? -13.078 1.093 -0.983 1 27.67 354 GLY A N 1
ATOM 2835 C CA . GLY A 1 354 ? -12.609 2.076 -0.02 1 27.67 354 GLY A CA 1
ATOM 2836 C C . GLY A 1 354 ? -11.953 3.279 -0.667 1 27.67 354 GLY A C 1
ATOM 2837 O O . GLY A 1 354 ? -10.812 3.193 -1.136 1 27.67 354 GLY A O 1
ATOM 2838 N N . ASN A 1 355 ? -12.727 3.84 -1.422 1 26.78 355 ASN A N 1
ATOM 2839 C CA . ASN A 1 355 ? -12.469 5.25 -1.706 1 26.78 355 ASN A CA 1
ATOM 2840 C C . ASN A 1 355 ? -11.75 5.934 -0.55 1 26.78 355 ASN A C 1
ATOM 2842 O O . ASN A 1 355 ? -11.891 7.141 -0.35 1 26.78 355 ASN A O 1
ATOM 2846 N N . THR A 1 356 ? -11.859 5.324 0.656 1 27.44 356 THR A N 1
ATOM 2847 C CA . THR A 1 356 ? -10.703 6.047 1.183 1 27.44 356 THR A CA 1
ATOM 2848 C C . THR A 1 356 ? -9.727 6.398 0.062 1 27.44 356 THR A C 1
ATOM 2850 O O . THR A 1 356 ? -9.227 5.508 -0.633 1 27.44 356 THR A O 1
ATOM 2853 N N . LEU A 1 357 ? -10.219 7.191 -0.819 1 26.67 357 LEU A N 1
ATOM 2854 C CA . LEU A 1 357 ? -9.281 8.156 -1.375 1 26.67 357 LEU A CA 1
ATOM 2855 C C . LEU A 1 357 ? -7.914 8.023 -0.721 1 26.67 357 LEU A C 1
ATOM 2857 O O . LEU A 1 357 ? -7.656 8.641 0.319 1 26.67 357 LEU A O 1
ATOM 2861 N N . SER A 1 358 ? -7.656 7 -0.259 1 28.2 358 SER A N 1
ATOM 2862 C CA . SER A 1 358 ? -6.203 6.906 -0.311 1 28.2 358 SER A CA 1
ATOM 2863 C C . SER A 1 358 ? -5.656 7.512 -1.6 1 28.2 358 SER A C 1
ATOM 2865 O O . SER A 1 358 ? -5.262 6.785 -2.516 1 28.2 358 SER A O 1
ATOM 2867 N N . LEU A 1 359 ? -6.5 8.062 -2.436 1 27.91 359 LEU A N 1
ATOM 2868 C CA . LEU A 1 359 ? -5.746 9.039 -3.211 1 27.91 359 LEU A CA 1
ATOM 2869 C C . LEU A 1 359 ? -4.461 9.438 -2.488 1 27.91 359 LEU A C 1
ATOM 2871 O O . LEU A 1 359 ? -4.484 10.273 -1.582 1 27.91 359 LEU A O 1
ATOM 2875 N N . VAL A 1 360 ? -3.895 8.422 -2.094 1 30.05 360 VAL A N 1
ATOM 2876 C CA . VAL A 1 360 ? -2.551 8.953 -1.882 1 30.05 360 VAL A CA 1
ATOM 2877 C C . VAL A 1 360 ? -2.244 10.023 -2.928 1 30.05 360 VAL A C 1
ATOM 2879 O O . VAL A 1 360 ? -2.154 9.727 -4.121 1 30.05 360 VAL A O 1
ATOM 2882 N N . PRO A 1 361 ? -2.971 11.086 -2.91 1 29.81 361 PRO A N 1
ATOM 2883 C CA . PRO A 1 361 ? -2.426 12.086 -3.828 1 29.81 361 PRO A CA 1
ATOM 2884 C C . PRO A 1 361 ? -1.026 11.727 -4.324 1 29.81 361 PRO A C 1
ATOM 2886 O O . PRO A 1 361 ? -0.348 10.891 -3.727 1 29.81 361 PRO A O 1
ATOM 2889 N N . GLU A 1 362 ? -0.598 12.242 -5.281 1 31.2 362 GLU A N 1
ATOM 2890 C CA . GLU A 1 362 ? 0.809 12.242 -5.668 1 31.2 362 GLU A CA 1
ATOM 2891 C C . GLU A 1 362 ? 1.713 11.9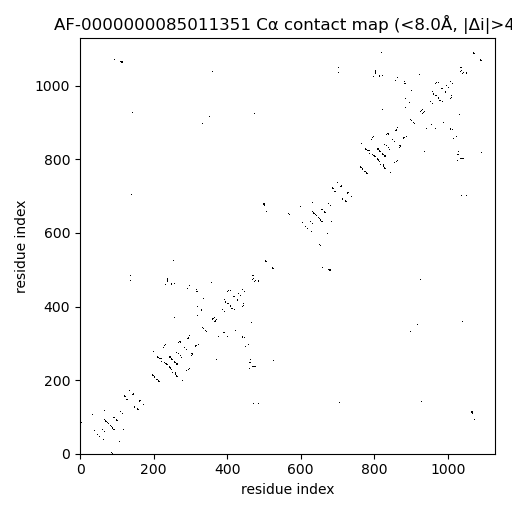69 -4.469 1 31.2 362 GLU A C 1
ATOM 2893 O O . GLU A 1 362 ? 1.841 12.812 -3.578 1 31.2 362 GLU A O 1
ATOM 2898 N N . LEU A 1 363 ? 1.83 10.883 -4.031 1 34.28 363 LEU A N 1
ATOM 2899 C CA . LEU A 1 363 ? 2.607 10.383 -2.902 1 34.28 363 LEU A CA 1
ATOM 2900 C C . LEU A 1 363 ? 3.781 11.305 -2.598 1 34.28 363 LEU A C 1
ATOM 2902 O O . LEU A 1 363 ? 4.102 11.547 -1.432 1 34.28 363 LEU A O 1
ATOM 2906 N N . ASP A 1 364 ? 4.508 11.445 -3.508 1 33.88 364 ASP A N 1
ATOM 2907 C CA . ASP A 1 364 ? 5.594 12.375 -3.205 1 33.88 364 ASP A CA 1
ATOM 2908 C C . ASP A 1 364 ? 5.051 13.742 -2.799 1 33.88 364 ASP A C 1
ATOM 2910 O O . ASP A 1 364 ? 5.582 14.383 -1.888 1 33.88 364 ASP A O 1
ATOM 2914 N N . LEU A 1 365 ? 4.195 14.328 -3.602 1 33.88 365 LEU A N 1
ATOM 2915 C CA . LEU A 1 365 ? 3.428 15.492 -3.174 1 33.88 365 LEU A CA 1
ATOM 2916 C C . LEU A 1 365 ? 2.398 15.102 -2.117 1 33.88 365 LEU A C 1
ATOM 2918 O O . LEU A 1 365 ? 1.762 15.977 -1.518 1 33.88 365 LEU A O 1
ATOM 2922 N N . ASP A 1 366 ? 1.959 13.914 -1.92 1 37.34 366 ASP A N 1
ATOM 2923 C CA . ASP A 1 366 ? 0.933 13.273 -1.103 1 37.34 366 ASP A CA 1
ATOM 2924 C C . ASP A 1 366 ? 1.314 13.297 0.376 1 37.34 366 ASP A C 1
ATOM 2926 O O . ASP A 1 366 ? 0.443 13.297 1.248 1 37.34 366 ASP A O 1
ATOM 2930 N N . VAL A 1 367 ? 2.547 13.133 0.514 1 39 367 VAL A N 1
ATOM 2931 C CA . VAL A 1 367 ? 2.92 13.305 1.914 1 39 367 VAL A CA 1
ATOM 2932 C C . VAL A 1 367 ? 2.4 14.648 2.424 1 39 367 VAL A C 1
ATOM 2934 O O . VAL A 1 367 ? 1.829 14.727 3.514 1 39 367 VAL A O 1
ATOM 2937 N N . VAL A 1 368 ? 2.779 15.648 1.593 1 40.44 368 VAL A N 1
ATOM 2938 C CA . VAL A 1 368 ? 2.297 16.953 2.018 1 40.44 368 VAL A CA 1
ATOM 2939 C C . VAL A 1 368 ? 0.771 16.984 1.984 1 40.44 368 VAL A C 1
ATOM 2941 O O . VAL A 1 368 ? 0.132 17.5 2.904 1 40.44 368 VAL A O 1
ATOM 2944 N N . ALA A 1 369 ? 0.283 16.312 0.983 1 42.34 369 ALA A N 1
ATOM 2945 C CA . ALA A 1 369 ? -1.171 16.328 0.851 1 42.34 369 ALA A CA 1
ATOM 2946 C C . ALA A 1 369 ? -1.822 15.422 1.894 1 42.34 369 ALA A C 1
ATOM 2948 O O . ALA A 1 369 ? -2.879 15.75 2.438 1 42.34 369 ALA A O 1
ATOM 2949 N N . ARG A 1 370 ? -1.086 14.359 2.1 1 49.66 370 ARG A N 1
ATOM 2950 C CA . ARG A 1 370 ? -1.598 13.523 3.182 1 49.66 370 ARG A CA 1
ATOM 2951 C C . ARG A 1 370 ? -1.531 14.258 4.516 1 49.66 370 ARG A C 1
ATOM 2953 O O . ARG A 1 370 ? -2.295 13.953 5.438 1 49.66 370 ARG A O 1
ATOM 2960 N N . GLY A 1 371 ? -0.611 15.133 4.453 1 45.88 371 GLY A N 1
ATOM 2961 C CA . GLY A 1 371 ? -0.583 15.922 5.672 1 45.88 371 GLY A CA 1
ATOM 2962 C C . GLY A 1 371 ? -1.685 16.969 5.734 1 45.88 371 GLY A C 1
ATOM 2963 O O . GLY A 1 371 ? -2.084 17.391 6.82 1 45.88 371 GLY A O 1
ATOM 2964 N N . ARG A 1 372 ? -2.115 17.234 4.457 1 50.16 372 ARG A N 1
ATOM 2965 C CA . ARG A 1 372 ? -3.129 18.281 4.492 1 50.16 372 ARG A CA 1
ATOM 2966 C C . ARG A 1 372 ? -4.535 17.688 4.496 1 50.16 372 ARG A C 1
ATOM 2968 O O . ARG A 1 372 ? -4.836 16.797 3.703 1 50.16 372 ARG A O 1
ATOM 2975 N N . VAL A 1 373 ? -5.184 17.859 5.43 1 53.28 373 VAL A N 1
ATOM 2976 C CA . VAL A 1 373 ? -6.559 17.406 5.586 1 53.28 373 VAL A CA 1
ATOM 2977 C C . VAL A 1 373 ? -7.484 18.234 4.703 1 53.28 373 VAL A C 1
ATOM 2979 O O . VAL A 1 373 ? -7.43 19.469 4.723 1 53.28 373 VAL A O 1
ATOM 2982 N N . GLN A 1 374 ? -7.969 17.516 3.539 1 47.91 374 GLN A N 1
ATOM 2983 C CA . GLN A 1 374 ? -8.938 18.234 2.721 1 47.91 374 GLN A CA 1
ATOM 2984 C C . GLN A 1 374 ? -10.312 18.266 3.391 1 47.91 374 GLN A C 1
ATOM 2986 O O . GLN A 1 374 ? -10.68 17.312 4.086 1 47.91 374 GLN A O 1
ATOM 2991 N N . ASN A 1 375 ? -10.969 19.406 3.338 1 45.22 375 ASN A N 1
ATOM 2992 C CA . ASN A 1 375 ? -12.344 19.562 3.793 1 45.22 375 ASN A CA 1
ATOM 2993 C C . ASN A 1 375 ? -13.32 18.828 2.869 1 45.22 375 ASN A C 1
ATOM 2995 O O . ASN A 1 375 ? -13.531 19.25 1.73 1 45.22 375 ASN A O 1
ATOM 2999 N N . GLU A 1 376 ? -13.375 17.562 2.643 1 44.03 376 GLU A N 1
ATOM 3000 C CA . GLU A 1 376 ? -14.18 16.844 1.653 1 44.03 376 GLU A CA 1
ATOM 3001 C C . GLU A 1 376 ? -15.664 17.188 1.803 1 44.03 376 GLU A C 1
ATOM 3003 O O . GLU A 1 376 ? -16.469 16.859 0.926 1 44.03 376 GLU A O 1
ATOM 3008 N N . ALA A 1 377 ? -16.266 17.188 2.939 1 42 377 ALA A N 1
ATOM 3009 C CA . ALA A 1 377 ? -17.703 16.984 3.072 1 42 377 ALA A CA 1
ATOM 3010 C C . ALA A 1 377 ? -18.484 18.094 2.363 1 42 377 ALA A C 1
ATOM 3012 O O . ALA A 1 377 ? -19.719 18.078 2.35 1 42 377 ALA A O 1
ATOM 3013 N N . GLU A 1 378 ? -17.938 19.156 2.133 1 40.5 378 GLU A N 1
ATOM 3014 C CA . GLU A 1 378 ? -18.953 20.188 1.965 1 40.5 378 GLU A CA 1
ATOM 3015 C C . GLU A 1 378 ? -19.922 19.828 0.848 1 40.5 378 GLU A C 1
ATOM 3017 O O . GLU A 1 378 ? -21.125 19.688 1.087 1 40.5 378 GLU A O 1
ATOM 3022 N N . ASP A 1 379 ? -19.859 20.703 -0.384 1 39.69 379 ASP A N 1
ATOM 3023 C CA . ASP A 1 379 ? -20.859 21.609 -0.925 1 39.69 379 ASP A CA 1
ATOM 3024 C C . ASP A 1 379 ? -21.781 20.891 -1.908 1 39.69 379 ASP A C 1
ATOM 3026 O O . ASP A 1 379 ? -22.75 21.484 -2.398 1 39.69 379 ASP A O 1
ATOM 3030 N N . GLU A 1 380 ? -21.266 19.953 -2.789 1 40.41 380 GLU A N 1
ATOM 3031 C CA . GLU A 1 380 ? -22.234 20.078 -3.873 1 40.41 380 GLU A CA 1
ATOM 3032 C C . GLU A 1 380 ? -23.562 19.406 -3.521 1 40.41 380 GLU A C 1
ATOM 3034 O O . GLU A 1 380 ? -23.703 18.203 -3.688 1 40.41 380 GLU A O 1
ATOM 3039 N N . LEU A 1 381 ? -24.203 19.891 -2.611 1 45.91 381 LEU A N 1
ATOM 3040 C CA . LEU A 1 381 ? -25.609 19.562 -2.352 1 45.91 381 LEU A CA 1
ATOM 3041 C C . LEU A 1 381 ? -26.406 19.516 -3.65 1 45.91 381 LEU A C 1
ATOM 3043 O O . LEU A 1 381 ? -26.781 20.562 -4.18 1 45.91 381 LEU A O 1
ATOM 3047 N N . ALA A 1 382 ? -26.125 18.672 -4.492 1 48 382 ALA A N 1
ATOM 3048 C CA . ALA A 1 382 ? -27.094 18.641 -5.586 1 48 382 ALA A CA 1
ATOM 3049 C C . ALA A 1 382 ? -28.5 18.375 -5.066 1 48 382 ALA A C 1
ATOM 3051 O O . ALA A 1 382 ? -28.703 17.5 -4.211 1 48 382 ALA A O 1
ATOM 3052 N N . ASN A 1 383 ? -29.375 19.25 -5.27 1 55.72 383 ASN A N 1
ATOM 3053 C CA . ASN A 1 383 ? -30.797 19.109 -5 1 55.72 383 ASN A CA 1
ATOM 3054 C C . ASN A 1 383 ? -31.344 17.797 -5.543 1 55.72 383 ASN A C 1
ATOM 3056 O O . ASN A 1 383 ? -31.141 17.453 -6.711 1 55.72 383 ASN A O 1
ATOM 3060 N N . PRO A 1 384 ? -31.688 16.938 -4.645 1 60.06 384 PRO A N 1
ATOM 3061 C CA . PRO A 1 384 ? -32.281 15.695 -5.141 1 60.06 384 PRO A CA 1
ATOM 3062 C C . PRO A 1 384 ? -33.344 15.938 -6.203 1 60.06 384 PRO A C 1
ATOM 3064 O O . PRO A 1 384 ? -34.062 16.953 -6.164 1 60.06 384 PRO A O 1
ATOM 3067 N N . SER A 1 385 ? -33.156 15.305 -7.293 1 62.16 385 SER A N 1
ATOM 3068 C CA . SER A 1 385 ? -34.188 15.352 -8.32 1 62.16 385 SER A CA 1
ATOM 3069 C C . SER A 1 385 ? -35.438 14.562 -7.91 1 62.16 385 SER A C 1
ATOM 3071 O O . SER A 1 385 ? -35.406 13.844 -6.906 1 62.16 385 SER A O 1
ATOM 3073 N N . ASP A 1 386 ? -36.562 14.711 -8.578 1 63.25 386 ASP A N 1
ATOM 3074 C CA . ASP A 1 386 ? -37.844 14.078 -8.336 1 63.25 386 ASP A CA 1
ATOM 3075 C C . ASP A 1 386 ? -37.812 12.602 -8.727 1 63.25 386 ASP A C 1
ATOM 3077 O O . ASP A 1 386 ? -38.781 11.867 -8.508 1 63.25 386 ASP A O 1
ATOM 3081 N N . ASP A 1 387 ? -36.625 12.117 -9.117 1 71.62 387 ASP A N 1
ATOM 3082 C CA . ASP A 1 387 ? -36.594 10.719 -9.523 1 71.62 387 ASP A CA 1
ATOM 3083 C C . ASP A 1 387 ? -36.406 9.805 -8.312 1 71.62 387 ASP A C 1
ATOM 3085 O O . ASP A 1 387 ? -35.625 10.125 -7.398 1 71.62 387 ASP A O 1
ATOM 3089 N N . TYR A 1 388 ? -37.25 8.797 -8.281 1 78.31 388 TYR A N 1
ATOM 3090 C CA . TYR A 1 388 ? -37.188 7.852 -7.176 1 78.31 388 TYR A CA 1
ATOM 3091 C C . TYR A 1 388 ? -36.188 6.738 -7.465 1 78.31 388 TYR A C 1
ATOM 3093 O O . TYR A 1 388 ? -36.562 5.707 -8.039 1 78.31 388 TYR A O 1
ATOM 3101 N N . ASN A 1 389 ? -35 7.016 -7.254 1 82.81 389 ASN A N 1
ATOM 3102 C CA . ASN A 1 389 ? -33.969 6.004 -7.402 1 82.81 389 ASN A CA 1
ATOM 3103 C C . ASN A 1 389 ? -32.969 6.055 -6.25 1 82.81 389 ASN A C 1
ATOM 3105 O O . ASN A 1 389 ? -33.062 6.914 -5.371 1 82.81 389 ASN A O 1
ATOM 3109 N N . ARG A 1 390 ? -32.125 5.199 -6.16 1 85.56 390 ARG A N 1
ATOM 3110 C CA . ARG A 1 390 ? -31.156 5.023 -5.07 1 85.56 390 ARG A CA 1
ATOM 3111 C C . ARG A 1 390 ? -30.297 6.266 -4.895 1 85.56 390 ARG A C 1
ATOM 3113 O O . ARG A 1 390 ? -30.094 6.738 -3.775 1 85.56 390 ARG A O 1
ATOM 3120 N N . GLU A 1 391 ? -29.859 6.797 -6.035 1 84.19 391 GLU A N 1
ATOM 3121 C CA . GLU A 1 391 ? -28.969 7.953 -5.988 1 84.19 391 GLU A CA 1
ATOM 3122 C C . GLU A 1 391 ? -29.688 9.18 -5.449 1 84.19 391 GLU A C 1
ATOM 3124 O O . GLU A 1 391 ? -29.109 9.961 -4.684 1 84.19 391 GLU A O 1
ATOM 3129 N N . GLU A 1 392 ? -30.922 9.281 -5.832 1 83.62 392 GLU A N 1
ATOM 3130 C CA . GLU A 1 392 ? -31.688 10.438 -5.375 1 83.62 392 GLU A CA 1
ATOM 3131 C C . GLU A 1 392 ? -32 10.328 -3.887 1 83.62 392 GLU A C 1
ATOM 3133 O O . GLU A 1 392 ? -32.062 11.336 -3.184 1 83.62 392 GLU A O 1
ATOM 3138 N N . MET A 1 393 ? -32.219 9.172 -3.486 1 87.38 393 MET A N 1
ATOM 3139 C CA . MET A 1 393 ? -32.469 8.984 -2.062 1 87.38 393 MET A CA 1
ATOM 3140 C C . MET A 1 393 ? -31.234 9.281 -1.241 1 87.38 393 MET A C 1
ATOM 3142 O O . MET A 1 393 ? -31.328 9.828 -0.139 1 87.38 393 MET A O 1
ATOM 3146 N N . PHE A 1 394 ? -30.156 8.922 -1.756 1 90.12 394 PHE A N 1
ATOM 3147 C CA . PHE A 1 394 ? -28.906 9.227 -1.068 1 90.12 394 PHE A CA 1
ATOM 3148 C C . PHE A 1 394 ? -28.656 10.727 -1.035 1 90.12 394 PHE A C 1
ATOM 3150 O O . PHE A 1 394 ? -28.219 11.273 -0.017 1 90.12 394 PHE A O 1
ATOM 3157 N N . LYS A 1 395 ? -28.969 11.398 -2.121 1 86.88 395 LYS A N 1
ATOM 3158 C CA . LYS A 1 395 ? -28.844 12.852 -2.16 1 86.88 395 LYS A CA 1
ATOM 3159 C C . LYS A 1 395 ? -29.766 13.508 -1.135 1 86.88 395 LYS A C 1
ATOM 3161 O O . LYS A 1 395 ? -29.406 14.516 -0.521 1 86.88 395 LYS A O 1
ATOM 3166 N N . ALA A 1 396 ? -30.906 12.945 -1.002 1 88.62 396 ALA A N 1
ATOM 3167 C CA . ALA A 1 396 ? -31.859 13.469 -0.026 1 88.62 396 ALA A CA 1
ATOM 3168 C C . ALA A 1 396 ? -31.312 13.344 1.394 1 88.62 396 ALA A C 1
ATOM 3170 O O . ALA A 1 396 ? -31.453 14.266 2.205 1 88.62 396 ALA A O 1
ATOM 3171 N N . PHE A 1 397 ? -30.719 12.25 1.684 1 91.88 397 PHE A N 1
ATOM 3172 C CA . PHE A 1 397 ? -30.141 12.086 3.012 1 91.88 397 PHE A CA 1
ATOM 3173 C C . PHE A 1 397 ? -28.969 13.023 3.209 1 91.88 397 PHE A C 1
ATOM 3175 O O . PHE A 1 397 ? -28.766 13.555 4.305 1 91.88 397 PHE A O 1
ATOM 3182 N N . ARG A 1 398 ? -28.156 13.172 2.18 1 91.44 398 ARG A N 1
ATOM 3183 C CA . ARG A 1 398 ? -27.047 14.117 2.24 1 91.44 398 ARG A CA 1
ATOM 3184 C C . ARG A 1 398 ? -27.547 15.516 2.584 1 91.44 398 ARG A C 1
ATOM 3186 O O . ARG A 1 398 ? -26.891 16.25 3.326 1 91.44 398 ARG A O 1
ATOM 3193 N N . ALA A 1 399 ? -28.688 15.867 2.055 1 89.75 399 ALA A N 1
ATOM 3194 C CA . ALA A 1 399 ? -29.297 17.156 2.352 1 89.75 399 ALA A CA 1
ATOM 3195 C C . ALA A 1 399 ? -29.656 17.266 3.828 1 89.75 399 ALA A C 1
ATOM 3197 O O . ALA A 1 399 ? -29.562 18.344 4.422 1 89.75 399 ALA A O 1
ATOM 3198 N N . VAL A 1 400 ? -30.047 16.172 4.363 1 93.19 400 VAL A N 1
ATOM 3199 C CA . VAL A 1 400 ? -30.359 16.125 5.785 1 93.19 400 VAL A CA 1
ATOM 3200 C C . VAL A 1 400 ? -29.094 16.391 6.605 1 93.19 400 VAL A C 1
ATOM 3202 O O . VAL A 1 400 ? -29.109 17.203 7.531 1 93.19 400 VAL A O 1
ATOM 3205 N N . VAL A 1 401 ? -28.031 15.727 6.238 1 93.5 401 VAL A N 1
ATOM 3206 C CA . VAL A 1 401 ? -26.766 15.797 6.965 1 93.5 401 VAL A CA 1
ATOM 3207 C C . VAL A 1 401 ? -26.188 17.219 6.871 1 93.5 401 VAL A C 1
ATOM 3209 O O . VAL A 1 401 ? -25.625 17.734 7.844 1 93.5 401 VAL A O 1
ATOM 3212 N N . CYS A 1 402 ? -26.391 17.891 5.75 1 91.31 402 CYS A N 1
ATOM 3213 C CA . CYS A 1 402 ? -25.734 19.172 5.473 1 91.31 402 CYS A CA 1
ATOM 3214 C C . CYS A 1 402 ? -26.688 20.328 5.766 1 91.31 402 CYS A C 1
ATOM 3216 O O . CYS A 1 402 ? -26.422 21.469 5.363 1 91.31 402 CYS A O 1
ATOM 3218 N N . ALA A 1 403 ? -27.766 20.078 6.434 1 92.31 403 ALA A N 1
ATOM 3219 C CA . ALA A 1 403 ? -28.734 21.125 6.727 1 92.31 403 ALA A CA 1
ATOM 3220 C C . ALA A 1 403 ? -28.094 22.25 7.539 1 92.31 403 ALA A C 1
ATOM 3222 O O . ALA A 1 403 ? -27.5 22 8.594 1 92.31 403 ALA A O 1
ATOM 3223 N N . ALA A 1 404 ? -28.203 23.453 7.121 1 88.94 404 ALA A N 1
ATOM 3224 C CA . ALA A 1 404 ? -27.5 24.609 7.684 1 88.94 404 ALA A CA 1
ATOM 3225 C C . ALA A 1 404 ? -28.188 25.094 8.953 1 88.94 404 ALA A C 1
ATOM 3227 O O . ALA A 1 404 ? -27.547 25.656 9.844 1 88.94 404 ALA A O 1
ATOM 3228 N N . ASP A 1 405 ? -29.469 24.953 8.969 1 91.12 405 ASP A N 1
ATOM 3229 C CA . ASP A 1 405 ? -30.219 25.391 10.141 1 91.12 405 ASP A CA 1
ATOM 3230 C C . ASP A 1 405 ? -31.281 24.375 10.539 1 91.12 405 ASP A C 1
ATOM 3232 O O . ASP A 1 405 ? -31.469 23.359 9.859 1 91.12 405 ASP A O 1
ATOM 3236 N N . HIS A 1 406 ? -31.844 24.609 11.68 1 93.06 406 HIS A N 1
ATOM 3237 C CA . HIS A 1 406 ? -32.781 23.656 12.266 1 93.06 406 HIS A CA 1
ATOM 3238 C C . HIS A 1 406 ? -34 23.469 11.375 1 93.06 406 HIS A C 1
ATOM 3240 O O . HIS A 1 406 ? -34.5 22.359 11.227 1 93.06 406 HIS A O 1
ATOM 3246 N N . ASP A 1 407 ? -34.469 24.531 10.766 1 92.25 407 ASP A N 1
ATOM 3247 C CA . ASP A 1 407 ? -35.625 24.453 9.883 1 92.25 407 ASP A CA 1
ATOM 3248 C C . ASP A 1 407 ? -35.312 23.656 8.625 1 92.25 407 ASP A C 1
ATOM 3250 O O . ASP A 1 407 ? -36.125 22.828 8.172 1 92.25 407 ASP A O 1
ATOM 3254 N N . ALA A 1 408 ? -34.156 23.953 8.125 1 92.38 408 ALA A N 1
ATOM 3255 C CA . ALA A 1 408 ? -33.719 23.203 6.949 1 92.38 408 ALA A CA 1
ATOM 3256 C C . ALA A 1 408 ? -33.594 21.703 7.258 1 92.38 408 ALA A C 1
ATOM 3258 O O . ALA A 1 408 ? -33.906 20.875 6.41 1 92.38 408 ALA A O 1
ATOM 3259 N N . PHE A 1 409 ? -33.188 21.422 8.492 1 94.25 409 PHE A N 1
ATOM 3260 C CA . PHE A 1 409 ? -33.062 20.047 8.922 1 94.25 409 PHE A CA 1
ATOM 3261 C C . PHE A 1 409 ? -34.438 19.359 8.969 1 94.25 409 PHE A C 1
ATOM 3263 O O . PHE A 1 409 ? -34.594 18.266 8.43 1 94.25 409 PHE A O 1
ATOM 3270 N N . LYS A 1 410 ? -35.344 20.031 9.531 1 93.5 410 LYS A N 1
ATOM 3271 C CA . LYS A 1 410 ? -36.688 19.484 9.656 1 93.5 410 LYS A CA 1
ATOM 3272 C C . LYS A 1 410 ? -37.312 19.266 8.281 1 93.5 410 LYS A C 1
ATOM 3274 O O . LYS A 1 410 ? -37.906 18.219 8.039 1 93.5 410 LYS A O 1
ATOM 3279 N N . ASP A 1 411 ? -37.094 20.234 7.414 1 91.88 411 ASP A N 1
ATOM 3280 C CA . ASP A 1 411 ? -37.656 20.141 6.074 1 91.88 411 ASP A CA 1
ATOM 3281 C C . ASP A 1 411 ? -37.031 19.016 5.273 1 91.88 411 ASP A C 1
ATOM 3283 O O . ASP A 1 411 ? -37.719 18.266 4.594 1 91.88 411 ASP A O 1
ATOM 3287 N N . SER A 1 412 ? -35.719 18.953 5.352 1 92.38 412 SER A N 1
ATOM 3288 C CA . SER A 1 412 ? -35 17.922 4.609 1 92.38 412 SER A CA 1
ATOM 3289 C C . SER A 1 412 ? -35.344 16.531 5.133 1 92.38 412 SER A C 1
ATOM 3291 O O . SER A 1 412 ? -35.469 15.578 4.355 1 92.38 412 SER A O 1
ATOM 3293 N N . TRP A 1 413 ? -35.438 16.438 6.426 1 93 413 TRP A N 1
ATOM 3294 C CA . TRP A 1 413 ? -35.781 15.148 7.016 1 93 413 TRP A CA 1
ATOM 3295 C C . TRP A 1 413 ? -37.188 14.727 6.602 1 93 413 TRP A C 1
ATOM 3297 O O . TRP A 1 413 ? -37.438 13.562 6.262 1 93 413 TRP A O 1
ATOM 3307 N N . LYS A 1 414 ? -38.156 15.688 6.656 1 90.19 414 LYS A N 1
ATOM 3308 C CA . LYS A 1 414 ? -39.5 15.398 6.242 1 90.19 414 LYS A CA 1
ATOM 3309 C C . LYS A 1 414 ? -39.562 14.922 4.793 1 90.19 414 LYS A C 1
ATOM 3311 O O . LYS A 1 414 ? -40.219 13.938 4.48 1 90.19 414 LYS A O 1
ATOM 3316 N N . SER A 1 415 ? -38.906 15.633 4 1 87.69 415 SER A N 1
ATOM 3317 C CA . SER A 1 415 ? -38.875 15.273 2.588 1 87.69 415 SER A CA 1
ATOM 3318 C C . SER A 1 415 ? -38.25 13.883 2.389 1 87.69 415 SER A C 1
ATOM 3320 O O . SER A 1 415 ? -38.75 13.086 1.597 1 87.69 415 SER A O 1
ATOM 3322 N N . PHE A 1 416 ? -37.156 13.586 3.176 1 90.81 416 PHE A N 1
ATOM 3323 C CA . PHE A 1 416 ? -36.469 12.297 3.1 1 90.81 416 PHE A CA 1
ATOM 3324 C C . PHE A 1 416 ? -37.375 11.18 3.596 1 90.81 416 PHE A C 1
ATOM 3326 O O . PHE A 1 416 ? -37.5 10.141 2.941 1 90.81 416 PHE A O 1
ATOM 3333 N N . ALA A 1 417 ? -38 11.406 4.621 1 89.69 417 ALA A N 1
ATOM 3334 C CA . ALA A 1 417 ? -38.844 10.391 5.242 1 89.69 417 ALA A CA 1
ATOM 3335 C C . ALA A 1 417 ? -40.094 10.109 4.383 1 89.69 417 ALA A C 1
ATOM 3337 O O . ALA A 1 417 ? -40.5 8.953 4.242 1 89.69 417 ALA A O 1
ATOM 3338 N N . GLU A 1 418 ? -40.594 11.141 3.82 1 85.75 418 GLU A N 1
ATOM 3339 C CA . GLU A 1 418 ? -41.781 10.969 3.002 1 85.75 418 GLU A CA 1
ATOM 3340 C C . GLU A 1 418 ? -41.469 10.258 1.69 1 85.75 418 GLU A C 1
ATOM 3342 O O . GLU A 1 418 ? -42.219 9.367 1.262 1 85.75 418 GLU A O 1
ATOM 3347 N N . THR A 1 419 ? -40.406 10.664 1.136 1 81.88 419 THR A N 1
ATOM 3348 C CA . THR A 1 419 ? -40.031 10.078 -0.147 1 81.88 419 THR A CA 1
ATOM 3349 C C . THR A 1 419 ? -39.625 8.617 0.025 1 81.88 419 THR A C 1
ATOM 3351 O O . THR A 1 419 ? -40.062 7.75 -0.744 1 81.88 419 THR A O 1
ATOM 3354 N N . LEU A 1 420 ? -38.781 8.375 0.97 1 80.62 420 LEU A N 1
ATOM 3355 C CA . LEU A 1 420 ? -38.281 7.027 1.2 1 80.62 420 LEU A CA 1
ATOM 3356 C C . LEU A 1 420 ? -39.344 6.145 1.829 1 80.62 420 LEU A C 1
ATOM 3358 O O . LEU A 1 420 ? -39.438 4.949 1.54 1 80.62 420 LEU A O 1
ATOM 3362 N N . GLY A 1 421 ? -40.188 6.699 2.666 1 73.88 421 GLY A N 1
ATOM 3363 C CA . GLY A 1 421 ? -41.219 5.973 3.4 1 73.88 421 GLY A CA 1
ATOM 3364 C C . GLY A 1 421 ? -42.312 5.41 2.51 1 73.88 421 GLY A C 1
ATOM 3365 O O . GLY A 1 421 ? -43 4.477 2.896 1 73.88 421 GLY A O 1
ATOM 3366 N N . ARG A 1 422 ? -42.312 5.855 1.343 1 73 422 ARG A N 1
ATOM 3367 C CA . ARG A 1 422 ? -43.312 5.352 0.416 1 73 422 ARG A CA 1
ATOM 3368 C C . ARG A 1 422 ? -43.031 3.898 0.039 1 73 422 ARG A C 1
ATOM 3370 O O . ARG A 1 422 ? -43.938 3.062 0.06 1 73 422 ARG A O 1
ATOM 3377 N N . GLN A 1 423 ? -41.812 3.576 -0.216 1 75.94 423 GLN A N 1
ATOM 3378 C CA . GLN A 1 423 ? -41.531 2.24 -0.738 1 75.94 423 GLN A CA 1
ATOM 3379 C C . GLN A 1 423 ? -40.375 1.582 -0 1 75.94 423 GLN A C 1
ATOM 3381 O O . GLN A 1 423 ? -40.188 0.364 -0.071 1 75.94 423 GLN A O 1
ATOM 3386 N N . GLN A 1 424 ? -39.719 2.412 0.73 1 86.31 424 GLN A N 1
ATOM 3387 C CA . GLN A 1 424 ? -38.5 1.872 1.352 1 86.31 424 GLN A CA 1
ATOM 3388 C C . GLN A 1 424 ? -38.562 2.039 2.867 1 86.31 424 GLN A C 1
ATOM 3390 O O . GLN A 1 424 ? -37.594 2.518 3.471 1 86.31 424 GLN A O 1
ATOM 3395 N N . ARG A 1 425 ? -39.594 1.687 3.539 1 84.06 425 ARG A N 1
ATOM 3396 C CA . ARG A 1 425 ? -39.812 1.922 4.961 1 84.06 425 ARG A CA 1
ATOM 3397 C C . ARG A 1 425 ? -38.719 1.259 5.805 1 84.06 425 ARG A C 1
ATOM 3399 O O . ARG A 1 425 ? -38.344 1.773 6.859 1 84.06 425 ARG A O 1
ATOM 3406 N N . HIS A 1 426 ? -38.219 0.178 5.359 1 81.75 426 HIS A N 1
ATOM 3407 C CA . HIS A 1 426 ? -37.219 -0.543 6.121 1 81.75 426 HIS A CA 1
ATOM 3408 C C . HIS A 1 426 ? -35.906 0.242 6.18 1 81.75 426 HIS A C 1
ATOM 3410 O O . HIS A 1 426 ? -35.219 0.224 7.199 1 81.75 426 HIS A O 1
ATOM 3416 N N . ILE A 1 427 ? -35.562 0.942 5.102 1 87 427 ILE A N 1
ATOM 3417 C CA . ILE A 1 427 ? -34.375 1.771 5.09 1 87 427 ILE A CA 1
ATOM 3418 C C . ILE A 1 427 ? -34.594 2.98 6 1 87 427 ILE A C 1
ATOM 3420 O O . ILE A 1 427 ? -33.656 3.369 6.734 1 87 427 ILE A O 1
ATOM 3424 N N . LEU A 1 428 ? -35.781 3.521 5.898 1 89.06 428 LEU A N 1
ATOM 3425 C CA . LEU A 1 428 ? -36.094 4.656 6.758 1 89.06 428 LEU A CA 1
ATOM 3426 C C . LEU A 1 428 ? -36 4.266 8.227 1 89.06 428 LEU A C 1
ATOM 3428 O O . LEU A 1 428 ? -35.5 5.027 9.047 1 89.06 428 LEU A O 1
ATOM 3432 N N . ARG A 1 429 ? -36.469 3.152 8.594 1 87.38 429 ARG A N 1
ATOM 3433 C CA . ARG A 1 429 ? -36.406 2.67 9.969 1 87.38 429 ARG A CA 1
ATOM 3434 C C . ARG A 1 429 ? -34.969 2.518 10.438 1 87.38 429 ARG A C 1
ATOM 3436 O O . ARG A 1 429 ? -34.656 2.803 11.594 1 87.38 429 ARG A O 1
ATOM 3443 N N . TYR A 1 430 ? -34.156 2.105 9.547 1 87.06 430 TYR A N 1
ATOM 3444 C CA . TYR A 1 430 ? -32.75 1.969 9.859 1 87.06 430 TYR A CA 1
ATOM 3445 C C . TYR A 1 430 ? -32.125 3.318 10.203 1 87.06 430 TYR A C 1
ATOM 3447 O O . TYR A 1 430 ? -31.438 3.451 11.219 1 87.06 430 TYR A O 1
ATOM 3455 N N . VAL A 1 431 ? -32.406 4.266 9.359 1 90.5 431 VAL A N 1
ATOM 3456 C CA . VAL A 1 431 ? -31.812 5.586 9.562 1 90.5 431 VAL A CA 1
ATOM 3457 C C . VAL A 1 431 ? -32.375 6.215 10.836 1 90.5 431 VAL A C 1
ATOM 3459 O O . VAL A 1 431 ? -31.641 6.852 11.594 1 90.5 431 VAL A O 1
ATOM 3462 N N . GLN A 1 432 ? -33.625 6 11.078 1 90.75 432 GLN A N 1
ATOM 3463 C CA . GLN A 1 432 ? -34.281 6.562 12.25 1 90.75 432 GLN A CA 1
ATOM 3464 C C . GLN A 1 432 ? -33.75 5.949 13.531 1 90.75 432 GLN A C 1
ATOM 3466 O O . GLN A 1 432 ? -33.562 6.656 14.523 1 90.75 432 GLN A O 1
ATOM 3471 N N . LYS A 1 433 ? -33.469 4.727 13.492 1 88.38 433 LYS A N 1
ATOM 3472 C CA . LYS A 1 433 ? -33.031 4.027 14.688 1 88.38 433 LYS A CA 1
ATOM 3473 C C . LYS A 1 433 ? -31.531 4.227 14.93 1 88.38 433 LYS A C 1
ATOM 3475 O O . LYS A 1 433 ? -31.109 4.445 16.062 1 88.38 433 LYS A O 1
ATOM 3480 N N . GLU A 1 434 ? -30.766 4.195 13.875 1 88.44 434 GLU A N 1
ATOM 3481 C CA . GLU A 1 434 ? -29.312 4.137 14.008 1 88.44 434 GLU A CA 1
ATOM 3482 C C . GLU A 1 434 ? -28.703 5.535 14.086 1 88.44 434 GLU A C 1
ATOM 3484 O O . GLU A 1 434 ? -27.672 5.738 14.727 1 88.44 434 GLU A O 1
ATOM 3489 N N . TYR A 1 435 ? -29.344 6.531 13.438 1 90.56 435 TYR A N 1
ATOM 3490 C CA . TYR A 1 435 ? -28.625 7.797 13.305 1 90.56 435 TYR A CA 1
ATOM 3491 C C . TYR A 1 435 ? -29.438 8.945 13.898 1 90.56 435 TYR A C 1
ATOM 3493 O O . TYR A 1 435 ? -28.875 9.867 14.492 1 90.56 435 TYR A O 1
ATOM 3501 N N . MET A 1 436 ? -30.719 8.922 13.906 1 91.5 436 MET A N 1
ATOM 3502 C CA . MET A 1 436 ? -31.547 10.062 14.281 1 91.5 436 MET A CA 1
ATOM 3503 C C . MET A 1 436 ? -31.438 10.352 15.773 1 91.5 436 MET A C 1
ATOM 3505 O O . MET A 1 436 ? -31.438 11.508 16.188 1 91.5 436 MET A O 1
ATOM 3509 N N . PRO A 1 437 ? -31.25 9.273 16.562 1 91.38 437 PRO A N 1
ATOM 3510 C CA . PRO A 1 437 ? -31.062 9.586 17.984 1 91.38 437 PRO A CA 1
ATOM 3511 C C . PRO A 1 437 ? -29.797 10.414 18.25 1 91.38 437 PRO A C 1
ATOM 3513 O O . PRO A 1 437 ? -29.719 11.125 19.25 1 91.38 437 PRO A O 1
ATOM 3516 N N . TRP A 1 438 ? -28.891 10.344 17.375 1 92.56 438 TRP A N 1
ATOM 3517 C CA . TRP A 1 438 ? -27.609 11.023 17.547 1 92.56 438 TRP A CA 1
ATOM 3518 C C . TRP A 1 438 ? -27.484 12.188 16.562 1 92.56 438 TRP A C 1
ATOM 3520 O O . TRP A 1 438 ? -26.375 12.594 16.219 1 92.56 438 TRP A O 1
ATOM 3530 N N . ARG A 1 439 ? -28.531 12.711 16.094 1 93.56 439 ARG A N 1
ATOM 3531 C CA . ARG A 1 439 ? -28.562 13.734 15.062 1 93.56 439 ARG A CA 1
ATOM 3532 C C . ARG A 1 439 ? -27.75 14.953 15.484 1 93.56 439 ARG A C 1
ATOM 3534 O O . ARG A 1 439 ? -27.141 15.625 14.641 1 93.56 439 ARG A O 1
ATOM 3541 N N . LYS A 1 440 ? -27.609 15.25 16.766 1 93.56 440 LYS A N 1
ATOM 3542 C CA . LYS A 1 440 ? -26.875 16.422 17.25 1 93.56 440 LYS A CA 1
ATOM 3543 C C . LYS A 1 440 ? -25.375 16.219 17.125 1 93.56 440 LYS A C 1
ATOM 3545 O O . LYS A 1 440 ? -24.609 17.172 17.297 1 93.56 440 LYS A O 1
ATOM 3550 N N . GLN A 1 441 ? -25.016 15.016 16.75 1 94.94 441 GLN A N 1
ATOM 3551 C CA . GLN A 1 441 ? -23.578 14.695 16.719 1 94.94 441 GLN A CA 1
ATOM 3552 C C . GLN A 1 441 ? -23.078 14.609 15.273 1 94.94 441 GLN A C 1
ATOM 3554 O O . GLN A 1 441 ? -21.891 14.391 15.039 1 94.94 441 GLN A O 1
ATOM 3559 N N . TRP A 1 442 ? -24.016 14.742 14.305 1 93.88 442 TRP A N 1
ATOM 3560 C CA . TRP A 1 442 ? -23.484 14.586 12.961 1 93.88 442 TRP A CA 1
ATOM 3561 C C . TRP A 1 442 ? -24.172 15.547 11.992 1 93.88 442 TRP A C 1
ATOM 3563 O O . TRP A 1 442 ? -23.672 15.781 10.883 1 93.88 442 TRP A O 1
ATOM 3573 N N . VAL A 1 443 ? -25.297 16.188 12.336 1 94.81 443 VAL A N 1
ATOM 3574 C CA . VAL A 1 443 ? -25.953 17.141 11.453 1 94.81 443 VAL A CA 1
ATOM 3575 C C . VAL A 1 443 ? -25.234 18.484 11.523 1 94.81 443 VAL A C 1
ATOM 3577 O O . VAL A 1 443 ? -24.906 18.969 12.609 1 94.81 443 VAL A O 1
ATOM 3580 N N . LYS A 1 444 ? -25.062 19.094 10.469 1 94 444 LYS A N 1
ATOM 3581 C CA . LYS A 1 444 ? -24.266 20.297 10.336 1 94 444 LYS A CA 1
ATOM 3582 C C . LYS A 1 444 ? -24.797 21.422 11.227 1 94 444 LYS A C 1
ATOM 3584 O O . LYS A 1 444 ? -24.016 22.078 11.922 1 94 444 LYS A O 1
ATOM 3589 N N . CYS A 1 445 ? -26.094 21.656 11.266 1 92.62 445 CYS A N 1
ATOM 3590 C CA . CYS A 1 445 ? -26.672 22.781 12.008 1 92.62 445 CYS A CA 1
ATOM 3591 C C . CYS A 1 445 ? -26.391 22.641 13.5 1 92.62 445 CYS A C 1
ATOM 3593 O O . CYS A 1 445 ? -26.297 23.641 14.211 1 92.62 445 CYS A O 1
ATOM 3595 N N . TYR A 1 446 ? -26.188 21.422 13.992 1 93.5 446 TYR A N 1
ATOM 3596 C CA . TYR A 1 446 ? -25.922 21.203 15.414 1 93.5 446 TYR A CA 1
ATOM 3597 C C . TYR A 1 446 ? -24.422 21.219 15.703 1 93.5 446 TYR A C 1
ATOM 3599 O O . TYR A 1 446 ? -23.984 21.812 16.688 1 93.5 446 TYR A O 1
ATOM 3607 N N . ILE A 1 447 ? -23.609 20.609 14.859 1 93.44 447 ILE A N 1
ATOM 3608 C CA . ILE A 1 447 ? -22.203 20.438 15.164 1 93.44 447 ILE A CA 1
ATOM 3609 C C . ILE A 1 447 ? -21.453 21.75 14.906 1 93.44 447 ILE A C 1
ATOM 3611 O O . ILE A 1 447 ? -20.391 21.984 15.469 1 93.44 447 ILE A O 1
ATOM 3615 N N . ASP A 1 448 ? -22.016 22.609 14.117 1 90.56 448 ASP A N 1
ATOM 3616 C CA . ASP A 1 448 ? -21.391 23.891 13.82 1 90.56 448 ASP A CA 1
ATOM 3617 C C . ASP A 1 448 ? -21.438 24.828 15.031 1 90.56 448 ASP A C 1
ATOM 3619 O O . ASP A 1 448 ? -20.766 25.844 15.062 1 90.56 448 ASP A O 1
ATOM 3623 N N . ARG A 1 449 ? -22.156 24.406 16.016 1 90 449 ARG A N 1
ATOM 3624 C CA . ARG A 1 449 ? -22.25 25.219 17.234 1 90 449 ARG A CA 1
ATOM 3625 C C . ARG A 1 449 ? -21.062 24.969 18.156 1 90 449 ARG A C 1
ATOM 3627 O O . ARG A 1 449 ? -20.844 25.719 19.109 1 90 449 ARG A O 1
ATOM 3634 N N . TYR A 1 450 ? -20.359 23.984 17.828 1 91.06 450 TYR A N 1
ATOM 3635 C CA . TYR A 1 450 ? -19.172 23.672 18.609 1 91.06 450 TYR A CA 1
ATOM 3636 C C . TYR A 1 450 ? -17.891 24.047 17.859 1 91.06 450 TYR A C 1
ATOM 3638 O O . TYR A 1 450 ? -17.922 24.219 16.641 1 91.06 450 TYR A O 1
ATOM 3646 N N . ARG A 1 451 ? -16.844 24.203 18.609 1 90.75 451 ARG A N 1
ATOM 3647 C CA . ARG A 1 451 ? -15.578 24.625 18.016 1 90.75 451 ARG A CA 1
ATOM 3648 C C . ARG A 1 451 ? -14.836 23.438 17.422 1 90.75 451 ARG A C 1
ATOM 3650 O O . ARG A 1 451 ? -13.789 23.031 17.953 1 90.75 451 ARG A O 1
ATOM 3657 N N . ASN A 1 452 ? -15.336 22.969 16.344 1 91.75 452 ASN A N 1
ATOM 3658 C CA . ASN A 1 452 ? -14.68 21.859 15.672 1 91.75 452 ASN A CA 1
ATOM 3659 C C . ASN A 1 452 ? -13.797 22.344 14.523 1 91.75 452 ASN A C 1
ATOM 3661 O O . ASN A 1 452 ? -13.219 21.531 13.797 1 91.75 452 ASN A O 1
ATOM 3665 N N . PHE A 1 453 ? -13.734 23.672 14.312 1 88.06 453 PHE A N 1
ATOM 3666 C CA . PHE A 1 453 ? -12.875 24.328 13.336 1 88.06 453 PHE A CA 1
ATOM 3667 C C . PHE A 1 453 ? -13.125 23.766 11.938 1 88.06 453 PHE A C 1
ATOM 3669 O O . PHE A 1 453 ? -12.18 23.547 11.172 1 88.06 453 PHE A O 1
ATOM 3676 N N . GLY A 1 454 ? -14.375 23.375 11.672 1 84.81 454 GLY A N 1
ATOM 3677 C CA . GLY A 1 454 ? -14.766 22.922 10.344 1 84.81 454 GLY A CA 1
ATOM 3678 C C . GLY A 1 454 ? -14.523 21.453 10.109 1 84.81 454 GLY A C 1
ATOM 3679 O O . GLY A 1 454 ? -14.836 20.922 9.039 1 84.81 454 GLY A O 1
ATOM 3680 N N . GLN A 1 455 ? -14.016 20.688 11.07 1 88.44 455 GLN A N 1
ATOM 3681 C CA . GLN A 1 455 ? -13.766 19.266 10.938 1 88.44 455 GLN A CA 1
ATOM 3682 C C . GLN A 1 455 ? -15.039 18.453 11.172 1 88.44 455 GLN A C 1
ATOM 3684 O O . GLN A 1 455 ? -15.625 18.5 12.258 1 88.44 455 GLN A O 1
ATOM 3689 N N . ARG A 1 456 ? -15.438 17.703 10.172 1 89.69 456 ARG A N 1
ATOM 3690 C CA . ARG A 1 456 ? -16.688 16.938 10.289 1 89.69 456 ARG A CA 1
ATOM 3691 C C . ARG A 1 456 ? -16.438 15.453 10.031 1 89.69 456 ARG A C 1
ATOM 3693 O O . ARG A 1 456 ? -17.359 14.641 10.172 1 89.69 456 ARG A O 1
ATOM 3700 N N . VAL A 1 457 ? -15.25 15.211 9.602 1 88.56 457 VAL A N 1
ATOM 3701 C CA . VAL A 1 457 ? -14.938 13.836 9.242 1 88.56 457 VAL A CA 1
ATOM 3702 C C . VAL A 1 457 ? -13.719 13.359 10.023 1 88.56 457 VAL A C 1
ATOM 3704 O O . VAL A 1 457 ? -12.969 14.172 10.578 1 88.56 457 VAL A O 1
ATOM 3707 N N . ASN A 1 458 ? -13.555 12.062 10.086 1 87.81 458 ASN A N 1
ATOM 3708 C CA . ASN A 1 458 ? -12.422 11.461 10.797 1 87.81 458 ASN A CA 1
ATOM 3709 C C . ASN A 1 458 ? -11.305 11.078 9.836 1 87.81 458 ASN A C 1
ATOM 3711 O O . ASN A 1 458 ? -10.461 10.234 10.156 1 87.81 458 ASN A O 1
ATOM 3715 N N . SER A 1 459 ? -11.32 11.656 8.633 1 82.56 459 SER A N 1
ATOM 3716 C CA . SER A 1 459 ? -10.352 11.352 7.582 1 82.56 459 SER A CA 1
ATOM 3717 C C . SER A 1 459 ? -8.922 11.602 8.047 1 82.56 459 SER A C 1
ATOM 3719 O O . SER A 1 459 ? -8 10.891 7.652 1 82.56 459 SER A O 1
ATOM 3721 N N . PRO A 1 460 ? -8.719 12.617 8.906 1 85.94 460 PRO A N 1
ATOM 3722 C CA . PRO A 1 460 ? -7.355 12.828 9.383 1 85.94 460 PRO A CA 1
ATOM 3723 C C . PRO A 1 460 ? -6.789 11.609 10.109 1 85.94 460 PRO A C 1
ATOM 3725 O O . PRO A 1 460 ? -5.633 11.234 9.891 1 85.94 460 PRO A O 1
ATOM 3728 N N . THR A 1 461 ? -7.594 10.984 10.906 1 88.94 461 THR A N 1
ATOM 3729 C CA . THR A 1 461 ? -7.125 9.805 11.625 1 88.94 461 THR A CA 1
ATOM 3730 C C . THR A 1 461 ? -6.879 8.648 10.664 1 88.94 461 THR A C 1
ATOM 3732 O O . THR A 1 461 ? -5.934 7.879 10.844 1 88.94 461 THR A O 1
ATOM 3735 N N . GLU A 1 462 ? -7.68 8.57 9.68 1 84.69 462 GLU A N 1
ATOM 3736 C CA . GLU A 1 462 ? -7.465 7.559 8.648 1 84.69 462 GLU A CA 1
ATOM 3737 C C . GLU A 1 462 ? -6.152 7.801 7.902 1 84.69 462 GLU A C 1
ATOM 3739 O O . GLU A 1 462 ? -5.449 6.852 7.555 1 84.69 462 GLU A O 1
ATOM 3744 N N . THR A 1 463 ? -5.922 9.039 7.684 1 84.19 463 THR A N 1
ATOM 3745 C CA . THR A 1 463 ? -4.648 9.406 7.066 1 84.19 463 THR A CA 1
ATOM 3746 C C . THR A 1 463 ? -3.48 9.016 7.965 1 84.19 463 THR A C 1
ATOM 3748 O O . THR A 1 463 ? -2.443 8.555 7.477 1 84.19 463 THR A O 1
ATOM 3751 N N . ALA A 1 464 ? -3.688 9.258 9.203 1 90.62 464 ALA A N 1
ATOM 3752 C CA . ALA A 1 464 ? -2.652 8.867 10.164 1 90.62 464 ALA A CA 1
ATOM 3753 C C . ALA A 1 464 ? -2.383 7.367 10.102 1 90.62 464 ALA A C 1
ATOM 3755 O O . ALA A 1 464 ? -1.229 6.938 10.141 1 90.62 464 ALA A O 1
ATOM 3756 N N . HIS A 1 465 ? -3.449 6.605 10.062 1 89.38 465 HIS A N 1
ATOM 3757 C CA . HIS A 1 465 ? -3.311 5.16 9.93 1 89.38 465 HIS A CA 1
ATOM 3758 C C . HIS A 1 465 ? -2.541 4.797 8.664 1 89.38 465 HIS A C 1
ATOM 3760 O O . HIS A 1 465 ? -1.622 3.975 8.711 1 89.38 465 HIS A O 1
ATOM 3766 N N . ALA A 1 466 ? -2.934 5.398 7.605 1 83.62 466 ALA A N 1
ATOM 3767 C CA . ALA A 1 466 ? -2.311 5.117 6.316 1 83.62 466 ALA A CA 1
ATOM 3768 C C . ALA A 1 466 ? -0.821 5.453 6.34 1 83.62 466 ALA A C 1
ATOM 3770 O O . ALA A 1 466 ? -0.01 4.754 5.73 1 83.62 466 ALA A O 1
ATOM 3771 N N . ASP A 1 467 ? -0.473 6.543 7.023 1 85.69 467 ASP A N 1
ATOM 3772 C CA . ASP A 1 467 ? 0.925 6.945 7.148 1 85.69 467 ASP A CA 1
ATOM 3773 C C . ASP A 1 467 ? 1.745 5.871 7.855 1 85.69 467 ASP A C 1
ATOM 3775 O O . ASP A 1 467 ? 2.822 5.496 7.387 1 85.69 467 ASP A O 1
ATOM 3779 N N . VAL A 1 468 ? 1.213 5.402 8.93 1 87.69 468 VAL A N 1
ATOM 3780 C CA . VAL A 1 468 ? 1.932 4.391 9.695 1 87.69 468 VAL A CA 1
ATOM 3781 C C . VAL A 1 468 ? 2.037 3.104 8.875 1 87.69 468 VAL A C 1
ATOM 3783 O O . VAL A 1 468 ? 3.115 2.512 8.781 1 87.69 468 VAL A O 1
ATOM 3786 N N . ASN A 1 469 ? 0.986 2.76 8.266 1 82.69 469 ASN A N 1
ATOM 3787 C CA . ASN A 1 469 ? 0.946 1.522 7.496 1 82.69 469 ASN A CA 1
ATOM 3788 C C . ASN A 1 469 ? 1.912 1.566 6.312 1 82.69 469 ASN A C 1
ATOM 3790 O O . ASN A 1 469 ? 2.482 0.542 5.934 1 82.69 469 ASN A O 1
ATOM 3794 N N . SER A 1 470 ? 2.031 2.713 5.77 1 78.62 470 SER A N 1
ATOM 3795 C CA . SER A 1 470 ? 2.91 2.844 4.613 1 78.62 470 SER A CA 1
ATOM 3796 C C . SER A 1 470 ? 4.355 2.531 4.98 1 78.62 470 SER A C 1
ATOM 3798 O O . SER A 1 470 ? 5.172 2.217 4.109 1 78.62 470 SER A O 1
ATOM 3800 N N . HIS A 1 471 ? 4.641 2.629 6.242 1 82.06 471 HIS A N 1
ATOM 3801 C CA . HIS A 1 471 ? 5.992 2.312 6.695 1 82.06 471 HIS A CA 1
ATOM 3802 C C . HIS A 1 471 ? 6.074 0.883 7.219 1 82.06 471 HIS A C 1
ATOM 3804 O O . HIS A 1 471 ? 7.152 0.423 7.609 1 82.06 471 HIS A O 1
ATOM 3810 N N . LEU A 1 472 ? 4.828 0.318 7.285 1 78.38 472 LEU A N 1
ATOM 3811 C CA . LEU A 1 472 ? 4.801 -1.084 7.688 1 78.38 472 LEU A CA 1
ATOM 3812 C C . LEU A 1 472 ? 4.773 -2 6.469 1 78.38 472 LEU A C 1
ATOM 3814 O O . LEU A 1 472 ? 3.816 -1.977 5.691 1 78.38 472 LEU A O 1
ATOM 3818 N N . VAL A 1 473 ? 5.906 -2.258 5.809 1 64.75 473 VAL A N 1
ATOM 3819 C CA . VAL A 1 473 ? 6.02 -3.035 4.578 1 64.75 473 VAL A CA 1
ATOM 3820 C C . VAL A 1 473 ? 5.043 -4.207 4.613 1 64.75 473 VAL A C 1
ATOM 3822 O O . VAL A 1 473 ? 4.309 -4.441 3.65 1 64.75 473 VAL A O 1
ATOM 3825 N N . THR A 1 474 ? 5.059 -4.91 5.883 1 65.75 474 THR A N 1
ATOM 3826 C CA . THR A 1 474 ? 4.148 -6.031 6.082 1 65.75 474 THR A CA 1
ATOM 3827 C C . THR A 1 474 ? 3.334 -5.844 7.359 1 65.75 474 THR A C 1
ATOM 3829 O O . THR A 1 474 ? 3.781 -5.18 8.297 1 65.75 474 THR A O 1
ATOM 3832 N N . GLY A 1 475 ? 2.062 -5.941 7.328 1 64.88 475 GLY A N 1
ATOM 3833 C CA . GLY A 1 475 ? 1.231 -5.859 8.523 1 64.88 475 GLY A CA 1
ATOM 3834 C C . GLY A 1 475 ? 1.504 -6.969 9.516 1 64.88 475 GLY A C 1
ATOM 3835 O O . GLY A 1 475 ? 0.731 -7.172 10.453 1 64.88 475 GLY A O 1
ATOM 3836 N N . MET A 1 476 ? 2.773 -7.652 9.43 1 68.19 476 MET A N 1
ATOM 3837 C CA . MET A 1 476 ? 3.047 -8.82 10.266 1 68.19 476 MET A CA 1
ATOM 3838 C C . MET A 1 476 ? 4.348 -8.648 11.039 1 68.19 476 MET A C 1
ATOM 3840 O O . MET A 1 476 ? 4.945 -9.625 11.492 1 68.19 476 MET A O 1
ATOM 3844 N N . GLY A 1 477 ? 4.777 -7.426 11.164 1 72.31 477 GLY A N 1
ATOM 3845 C CA . GLY A 1 477 ? 6.004 -7.16 11.891 1 72.31 477 GLY A CA 1
ATOM 3846 C C . GLY A 1 477 ? 5.832 -7.242 13.398 1 72.31 477 GLY A C 1
ATOM 3847 O O . GLY A 1 477 ? 4.707 -7.312 13.898 1 72.31 477 GLY A O 1
ATOM 3848 N N . ASP A 1 478 ? 6.969 -7.32 14.047 1 77.56 478 ASP A N 1
ATOM 3849 C CA . ASP A 1 478 ? 6.945 -7.328 15.508 1 77.56 478 ASP A CA 1
ATOM 3850 C C . ASP A 1 478 ? 6.688 -5.926 16.062 1 77.56 478 ASP A C 1
ATOM 3852 O O . ASP A 1 478 ? 6.555 -4.969 15.297 1 77.56 478 ASP A O 1
ATOM 3856 N N . LEU A 1 479 ? 6.559 -5.848 17.328 1 78.12 479 LEU A N 1
ATOM 3857 C CA . LEU A 1 479 ? 6.172 -4.594 17.969 1 78.12 479 LEU A CA 1
ATOM 3858 C C . LEU A 1 479 ? 7.285 -3.557 17.844 1 78.12 479 LEU A C 1
ATOM 3860 O O . LEU A 1 479 ? 7.02 -2.354 17.844 1 78.12 479 LEU A O 1
ATOM 3864 N N . LEU A 1 480 ? 8.469 -4.055 17.734 1 78.06 480 LEU A N 1
ATOM 3865 C CA . LEU A 1 480 ? 9.578 -3.125 17.531 1 78.06 480 LEU A CA 1
ATOM 3866 C C . LEU A 1 480 ? 9.469 -2.432 16.188 1 78.06 480 LEU A C 1
ATOM 3868 O O . LEU A 1 480 ? 9.703 -1.226 16.078 1 78.06 480 LEU A O 1
ATOM 3872 N N . TYR A 1 481 ? 9.109 -3.225 15.227 1 77.69 481 TYR A N 1
ATOM 3873 C CA . TYR A 1 481 ? 8.922 -2.678 13.883 1 77.69 481 TYR A CA 1
ATOM 3874 C C . TYR A 1 481 ? 7.754 -1.699 13.859 1 77.69 481 TYR A C 1
ATOM 3876 O O . TYR A 1 481 ? 7.812 -0.669 13.18 1 77.69 481 TYR A O 1
ATOM 3884 N N . LEU A 1 482 ? 6.754 -2.043 14.555 1 83.38 482 LEU A N 1
ATOM 3885 C CA . LEU A 1 482 ? 5.602 -1.154 14.656 1 83.38 482 LEU A CA 1
ATOM 3886 C C . LEU A 1 482 ? 5.988 0.16 15.328 1 83.38 482 LEU A C 1
ATOM 3888 O O . LEU A 1 482 ? 5.488 1.224 14.953 1 83.38 482 LEU A O 1
ATOM 3892 N N . HIS A 1 483 ? 6.824 0.094 16.234 1 81.06 483 HIS A N 1
ATOM 3893 C CA . HIS A 1 483 ? 7.281 1.298 16.922 1 81.06 483 HIS A CA 1
ATOM 3894 C C . HIS A 1 483 ? 8.109 2.18 15.992 1 81.06 483 HIS A C 1
ATOM 3896 O O . HIS A 1 483 ? 8.016 3.406 16.047 1 81.06 483 HIS A O 1
ATOM 3902 N N . GLN A 1 484 ? 8.844 1.611 15.195 1 82.12 484 GLN A N 1
ATOM 3903 C CA . GLN A 1 484 ? 9.75 2.355 14.32 1 82.12 484 GLN A CA 1
ATOM 3904 C C . GLN A 1 484 ? 8.977 3.119 13.25 1 82.12 484 GLN A C 1
ATOM 3906 O O . GLN A 1 484 ? 9.398 4.191 12.82 1 82.12 484 GLN A O 1
ATOM 3911 N N . ALA A 1 485 ? 7.875 2.588 12.859 1 85.81 485 ALA A N 1
ATOM 3912 C CA . ALA A 1 485 ? 7.074 3.23 11.82 1 85.81 485 ALA A CA 1
ATOM 3913 C C . ALA A 1 485 ? 6.562 4.59 12.281 1 85.81 485 ALA A C 1
ATOM 3915 O O . ALA A 1 485 ? 6.801 5.605 11.633 1 85.81 485 ALA A O 1
ATOM 3916 N N . PRO A 1 486 ? 5.965 4.684 13.469 1 87.69 486 PRO A N 1
ATOM 3917 C CA . PRO A 1 486 ? 5.52 5.996 13.953 1 87.69 486 PRO A CA 1
ATOM 3918 C C . PRO A 1 486 ? 6.676 6.965 14.172 1 87.69 486 PRO A C 1
ATOM 3920 O O . PRO A 1 486 ? 6.516 8.172 13.992 1 87.69 486 PRO A O 1
ATOM 3923 N N . VAL A 1 487 ? 7.781 6.449 14.578 1 86.69 487 VAL A N 1
ATOM 3924 C CA . VAL A 1 487 ? 8.938 7.312 14.805 1 86.69 487 VAL A CA 1
ATOM 3925 C C . VAL A 1 487 ? 9.336 7.996 13.5 1 86.69 487 VAL A C 1
ATOM 3927 O O . VAL A 1 487 ? 9.57 9.211 13.469 1 86.69 487 VAL A O 1
ATOM 3930 N N . THR A 1 488 ? 9.367 7.215 12.484 1 85.12 488 THR A N 1
ATOM 3931 C CA . THR A 1 488 ? 9.711 7.762 11.18 1 85.12 488 THR A CA 1
ATOM 3932 C C . THR A 1 488 ? 8.656 8.766 10.719 1 85.12 488 THR A C 1
ATOM 3934 O O . THR A 1 488 ? 8.992 9.82 10.18 1 85.12 488 THR A O 1
ATOM 3937 N N . VAL A 1 489 ? 7.438 8.445 10.945 1 87.56 489 VAL A N 1
ATOM 3938 C CA . VAL A 1 489 ? 6.336 9.32 10.539 1 87.56 489 VAL A CA 1
ATOM 3939 C C . VAL A 1 489 ? 6.422 10.641 11.297 1 87.56 489 VAL A C 1
ATOM 3941 O O . VAL A 1 489 ? 6.281 11.711 10.695 1 87.56 489 VAL A O 1
ATOM 3944 N N . ILE A 1 490 ? 6.695 10.578 12.57 1 90 490 ILE A N 1
ATOM 3945 C CA . ILE A 1 490 ? 6.742 11.758 13.43 1 90 490 ILE A CA 1
ATOM 3946 C C . ILE A 1 490 ? 7.941 12.625 13.047 1 90 490 ILE A C 1
ATOM 3948 O O . ILE A 1 490 ? 7.844 13.852 13.008 1 90 490 ILE A O 1
ATOM 3952 N N . ASP A 1 491 ? 9 11.977 12.766 1 87.69 491 ASP A N 1
ATOM 3953 C CA . ASP A 1 491 ? 10.188 12.711 12.352 1 87.69 491 ASP A CA 1
ATOM 3954 C C . ASP A 1 491 ? 9.93 13.477 11.055 1 87.69 491 ASP A C 1
ATOM 3956 O O . ASP A 1 491 ? 10.305 14.641 10.93 1 87.69 491 ASP A O 1
ATOM 3960 N N . ASN A 1 492 ? 9.344 12.852 10.172 1 85.44 492 ASN A N 1
ATOM 3961 C CA . ASN A 1 492 ? 9.016 13.484 8.898 1 85.44 492 ASN A CA 1
ATOM 3962 C C . ASN A 1 492 ? 8.008 14.617 9.078 1 85.44 492 ASN A C 1
ATOM 3964 O O . ASN A 1 492 ? 8.156 15.688 8.484 1 85.44 492 ASN A O 1
ATOM 3968 N N . LYS A 1 493 ? 7.023 14.359 9.883 1 88.81 493 LYS A N 1
ATOM 3969 C CA . LYS A 1 493 ? 5.992 15.367 10.109 1 88.81 493 LYS A CA 1
ATOM 3970 C C . LYS A 1 493 ? 6.559 16.578 10.844 1 88.81 493 LYS A C 1
ATOM 3972 O O . LYS A 1 493 ? 6.207 17.719 10.539 1 88.81 493 LYS A O 1
ATOM 3977 N N . SER A 1 494 ? 7.414 16.281 11.82 1 90.75 494 SER A N 1
ATOM 3978 C CA . SER A 1 494 ? 8.047 17.375 12.57 1 90.75 494 SER A CA 1
ATOM 3979 C C . SER A 1 494 ? 8.906 18.234 11.656 1 90.75 494 SER A C 1
ATOM 3981 O O . SER A 1 494 ? 8.867 19.469 11.75 1 90.75 494 SER A O 1
ATOM 3983 N N . ARG A 1 495 ? 9.586 17.625 10.844 1 87.94 495 ARG A N 1
ATOM 3984 C CA . ARG A 1 495 ? 10.43 18.359 9.906 1 87.94 495 ARG A CA 1
ATOM 3985 C C . ARG A 1 495 ? 9.578 19.156 8.922 1 87.94 495 ARG A C 1
ATOM 3987 O O . ARG A 1 495 ? 9.859 20.328 8.672 1 87.94 495 ARG A O 1
ATOM 3994 N N . SER A 1 496 ? 8.586 18.531 8.375 1 87.88 496 SER A N 1
ATOM 3995 C CA . SER A 1 496 ? 7.719 19.188 7.41 1 87.88 496 SER A CA 1
ATOM 3996 C C . SER A 1 496 ? 7 20.375 8.039 1 87.88 496 SER A C 1
ATOM 3998 O O . SER A 1 496 ? 6.816 21.406 7.395 1 87.88 496 SER A O 1
ATOM 4000 N N . TYR A 1 497 ? 6.57 20.188 9.281 1 89.56 497 TYR A N 1
ATOM 4001 C CA . TYR A 1 497 ? 5.879 21.25 9.984 1 89.56 497 TYR A CA 1
ATOM 4002 C C . TYR A 1 497 ? 6.777 22.469 10.148 1 89.56 497 TYR A C 1
ATOM 4004 O O . TYR A 1 497 ? 6.359 23.594 9.891 1 89.56 497 TYR A O 1
ATOM 4012 N N . ARG A 1 498 ? 7.992 22.203 10.523 1 90.31 498 ARG A N 1
ATOM 4013 C CA . ARG A 1 498 ? 8.961 23.266 10.734 1 90.31 498 ARG A CA 1
ATOM 4014 C C . ARG A 1 498 ? 9.297 23.969 9.422 1 90.31 498 ARG A C 1
ATOM 4016 O O . ARG A 1 498 ? 9.367 25.188 9.367 1 90.31 498 ARG A O 1
ATOM 4023 N N . GLN A 1 499 ? 9.477 23.219 8.438 1 89.31 499 GLN A N 1
ATOM 4024 C CA . GLN A 1 499 ? 9.844 23.766 7.141 1 89.31 499 GLN A CA 1
ATOM 4025 C C . GLN A 1 499 ? 8.711 24.594 6.547 1 89.31 499 GLN A C 1
ATOM 4027 O O . GLN A 1 499 ? 8.945 25.641 5.953 1 89.31 499 GLN A O 1
ATOM 4032 N N . GLU A 1 500 ? 7.535 24.109 6.738 1 89.19 500 GLU A N 1
ATOM 4033 C CA . GLU A 1 500 ? 6.383 24.844 6.219 1 89.19 500 GLU A CA 1
ATOM 4034 C C . GLU A 1 500 ? 6.156 26.141 6.992 1 89.19 500 GLU A C 1
ATOM 4036 O O . GLU A 1 500 ? 5.801 27.172 6.402 1 89.19 500 GLU A O 1
ATOM 4041 N N . ALA A 1 501 ? 6.305 26.062 8.266 1 89.31 501 ALA A N 1
ATOM 4042 C CA . ALA A 1 501 ? 6.199 27.281 9.078 1 89.31 501 ALA A CA 1
ATOM 4043 C C . ALA A 1 501 ? 7.223 28.328 8.641 1 89.31 501 ALA A C 1
ATOM 4045 O O . ALA A 1 501 ? 6.898 29.5 8.516 1 89.31 501 ALA A O 1
ATOM 4046 N N . ALA A 1 502 ? 8.43 27.859 8.359 1 87.5 502 ALA A N 1
ATOM 4047 C CA . ALA A 1 502 ? 9.492 28.75 7.922 1 87.5 502 ALA A CA 1
ATOM 4048 C C . ALA A 1 502 ? 9.164 29.375 6.562 1 87.5 502 ALA A C 1
ATOM 4050 O O . ALA A 1 502 ? 9.375 30.562 6.348 1 87.5 502 ALA A O 1
ATOM 4051 N N . ARG A 1 503 ? 8.648 28.594 5.777 1 85.81 503 ARG A N 1
ATOM 4052 C CA . ARG A 1 503 ? 8.281 29.062 4.445 1 85.81 503 ARG A CA 1
ATOM 4053 C C . ARG A 1 503 ? 7.191 30.125 4.523 1 85.81 503 ARG A C 1
ATOM 4055 O O . ARG A 1 503 ? 7.289 31.172 3.879 1 85.81 503 ARG A O 1
ATOM 4062 N N . GLN A 1 504 ? 6.188 29.891 5.336 1 85.56 504 GLN A N 1
ATOM 4063 C CA . GLN A 1 504 ? 5.035 30.797 5.418 1 85.56 504 GLN A CA 1
ATOM 4064 C C . GLN A 1 504 ? 5.41 32.125 6.074 1 85.56 504 GLN A C 1
ATOM 4066 O O . GLN A 1 504 ? 4.824 33.156 5.766 1 85.56 504 GLN A O 1
ATOM 4071 N N . THR A 1 505 ? 6.379 32.062 6.926 1 83.75 505 THR A N 1
ATOM 4072 C CA . THR A 1 505 ? 6.809 33.281 7.598 1 83.75 505 THR A CA 1
ATOM 4073 C C . THR A 1 505 ? 7.746 34.094 6.703 1 83.75 505 THR A C 1
ATOM 4075 O O . THR A 1 505 ? 7.926 35.281 6.906 1 83.75 505 THR A O 1
ATOM 4078 N N . GLN A 1 506 ? 8.234 33.438 5.691 1 78.94 506 GLN A N 1
ATOM 4079 C CA . GLN A 1 506 ? 9.219 34.094 4.844 1 78.94 506 GLN A CA 1
ATOM 4080 C C . GLN A 1 506 ? 8.578 34.594 3.549 1 78.94 506 GLN A C 1
ATOM 4082 O O . GLN A 1 506 ? 9.039 35.562 2.967 1 78.94 506 GLN A O 1
ATOM 4087 N N . ARG A 1 507 ? 7.602 33.875 3.164 1 78.5 507 ARG A N 1
ATOM 4088 C CA . ARG A 1 507 ? 7.047 34.188 1.851 1 78.5 507 ARG A CA 1
ATOM 4089 C C . ARG A 1 507 ? 5.582 34.594 1.957 1 78.5 507 ARG A C 1
ATOM 4091 O O . ARG A 1 507 ? 4.762 33.844 2.482 1 78.5 507 ARG A O 1
ATOM 4098 N N . GLN A 1 508 ? 5.41 35.781 1.404 1 76.44 508 GLN A N 1
ATOM 4099 C CA . GLN A 1 508 ? 4.016 36.188 1.308 1 76.44 508 GLN A CA 1
ATOM 4100 C C . GLN A 1 508 ? 3.365 35.656 0.035 1 76.44 508 GLN A C 1
ATOM 4102 O O . GLN A 1 508 ? 4.004 35.594 -1.018 1 76.44 508 GLN A O 1
ATOM 4107 N N . ARG A 1 509 ? 2.184 35.281 0.243 1 81.31 509 ARG A N 1
ATOM 4108 C CA . ARG A 1 509 ? 1.451 34.812 -0.934 1 81.31 509 ARG A CA 1
ATOM 4109 C C . ARG A 1 509 ? 1.098 36 -1.846 1 81.31 509 ARG A C 1
ATOM 4111 O O . ARG A 1 509 ? 0.748 37.062 -1.368 1 81.31 509 ARG A O 1
ATOM 4118 N N . ASP A 1 510 ? 1.146 35.781 -3.096 1 76.69 510 ASP A N 1
ATOM 4119 C CA . ASP A 1 510 ? 0.973 36.812 -4.102 1 76.69 510 ASP A CA 1
ATOM 4120 C C . ASP A 1 510 ? -0.41 37.469 -3.996 1 76.69 510 ASP A C 1
ATOM 4122 O O . ASP A 1 510 ? -0.554 38.688 -4.164 1 76.69 510 ASP A O 1
ATOM 4126 N N . GLN A 1 511 ? -1.336 36.625 -3.635 1 79.19 511 GLN A N 1
ATOM 4127 C CA . GLN A 1 511 ? -2.721 37.094 -3.584 1 79.19 511 GLN A CA 1
ATOM 4128 C C . GLN A 1 511 ? -2.922 38.125 -2.467 1 79.19 511 GLN A C 1
ATOM 4130 O O . GLN A 1 511 ? -3.836 38.938 -2.529 1 79.19 511 GLN A O 1
ATOM 4135 N N . TYR A 1 512 ? -1.998 38.188 -1.538 1 79.5 512 TYR A N 1
ATOM 4136 C CA . TYR A 1 512 ? -2.232 39.031 -0.376 1 79.5 512 TYR A CA 1
ATOM 4137 C C . TYR A 1 512 ? -1.115 40.062 -0.214 1 79.5 512 TYR A C 1
ATOM 4139 O O . TYR A 1 512 ? -0.949 40.656 0.86 1 79.5 512 TYR A O 1
ATOM 4147 N N . LEU A 1 513 ? -0.449 40.188 -1.337 1 74.19 513 LEU A N 1
ATOM 4148 C CA . LEU A 1 513 ? 0.61 41.188 -1.321 1 74.19 513 LEU A CA 1
ATOM 4149 C C . LEU A 1 513 ? 0.025 42.594 -1.221 1 74.19 513 LEU A C 1
ATOM 4151 O O . LEU A 1 513 ? -0.963 42.906 -1.889 1 74.19 513 LEU A O 1
ATOM 4155 N N . LYS A 1 514 ? 0.519 43.406 -0.321 1 69.94 514 LYS A N 1
ATOM 4156 C CA . LYS A 1 514 ? 0.222 44.812 -0.201 1 69.94 514 LYS A CA 1
ATOM 4157 C C . LYS A 1 514 ? -1.223 45.062 0.236 1 69.94 514 LYS A C 1
ATOM 4159 O O . LYS A 1 514 ? -1.854 46.031 -0.167 1 69.94 514 LYS A O 1
ATOM 4164 N N . GLN A 1 515 ? -1.774 44.062 0.865 1 77.19 515 GLN A N 1
ATOM 4165 C CA . GLN A 1 515 ? -3.115 44.25 1.405 1 77.19 515 GLN A CA 1
ATOM 4166 C C . GLN A 1 515 ? -3.061 44.938 2.768 1 77.19 515 GLN A C 1
ATOM 4168 O O . GLN A 1 515 ? -2.531 44.406 3.73 1 77.19 515 GLN A O 1
ATOM 4173 N N . ALA A 1 516 ? -3.58 46.094 2.842 1 75.69 516 ALA A N 1
ATOM 4174 C CA . ALA A 1 516 ? -3.49 46.938 4.027 1 75.69 516 ALA A CA 1
ATOM 4175 C C . ALA A 1 516 ? -4.156 46.281 5.227 1 75.69 516 ALA A C 1
ATOM 4177 O O . ALA A 1 516 ? -3.711 46.438 6.367 1 75.69 516 ALA A O 1
ATOM 4178 N N . TRP A 1 517 ? -5.223 45.5 4.93 1 81.25 517 TRP A N 1
ATOM 4179 C CA . TRP A 1 517 ? -5.973 44.906 6.039 1 81.25 517 TRP A CA 1
ATOM 4180 C C . TRP A 1 517 ? -5.168 43.812 6.719 1 81.25 517 TRP A C 1
ATOM 4182 O O . TRP A 1 517 ? -5.43 43.469 7.875 1 81.25 517 TRP A O 1
ATOM 4192 N N . LEU A 1 518 ? -4.273 43.25 6.086 1 81.31 518 LEU A N 1
ATOM 4193 C CA . LEU A 1 518 ? -3.473 42.156 6.629 1 81.31 518 LEU A CA 1
ATOM 4194 C C . LEU A 1 518 ? -2.205 42.688 7.293 1 81.31 518 LEU A C 1
ATOM 4196 O O . LEU A 1 518 ? -1.736 42.125 8.281 1 81.31 518 LEU A O 1
ATOM 4200 N N . ASP A 1 519 ? -1.735 43.719 6.953 1 71.5 519 ASP A N 1
ATOM 4201 C CA . ASP A 1 519 ? -0.528 44.375 7.449 1 71.5 519 ASP A CA 1
ATOM 4202 C C . ASP A 1 519 ? 0.539 43.344 7.82 1 71.5 519 ASP A C 1
ATOM 4204 O O . ASP A 1 519 ? 0.89 42.469 7.008 1 71.5 519 ASP A O 1
ATOM 4208 N N . LYS A 1 520 ? 0.938 43.25 9.18 1 69.62 520 LYS A N 1
ATOM 4209 C CA . LYS A 1 520 ? 2.029 42.438 9.664 1 69.62 520 LYS A CA 1
ATOM 4210 C C . LYS A 1 520 ? 1.551 41 9.914 1 69.62 520 LYS A C 1
ATOM 4212 O O . LYS A 1 520 ? 2.361 40.062 10.016 1 69.62 520 LYS A O 1
ATOM 4217 N N . LEU A 1 521 ? 0.333 40.812 9.82 1 80.44 521 LEU A N 1
ATOM 4218 C CA . LEU A 1 521 ? -0.215 39.5 10.125 1 80.44 521 LEU A CA 1
ATOM 4219 C C . LEU A 1 521 ? 0.128 38.5 9.023 1 80.44 521 LEU A C 1
ATOM 4221 O O . LEU A 1 521 ? 0.116 37.281 9.25 1 80.44 521 LEU A O 1
ATOM 4225 N N . ASN A 1 522 ? 0.475 39.062 7.938 1 76.69 522 ASN A N 1
ATOM 4226 C CA . ASN A 1 522 ? 0.724 38.25 6.758 1 76.69 522 ASN A CA 1
ATOM 4227 C C . ASN A 1 522 ? 1.912 37.312 6.965 1 76.69 522 ASN A C 1
ATOM 4229 O O . ASN A 1 522 ? 1.974 36.219 6.363 1 76.69 522 ASN A O 1
ATOM 4233 N N . LEU A 1 523 ? 2.82 37.688 7.883 1 77.56 523 LEU A N 1
ATOM 4234 C CA . LEU A 1 523 ? 4.008 36.875 8.078 1 77.56 523 LEU A CA 1
ATOM 4235 C C . LEU A 1 523 ? 4.016 36.25 9.477 1 77.56 523 LEU A C 1
ATOM 4237 O O . LEU A 1 523 ? 4.961 35.562 9.844 1 77.56 523 LEU A O 1
ATOM 4241 N N . GLN A 1 524 ? 2.885 36.469 10.18 1 80.69 524 GLN A N 1
ATOM 4242 C CA . GLN A 1 524 ? 2.865 36 11.562 1 80.69 524 GLN A CA 1
ATOM 4243 C C . GLN A 1 524 ? 1.901 34.812 11.742 1 80.69 524 GLN A C 1
ATOM 4245 O O . GLN A 1 524 ? 1.979 34.094 12.734 1 80.69 524 GLN A O 1
ATOM 4250 N N . ILE A 1 525 ? 1.062 34.812 10.789 1 85.75 525 ILE A N 1
ATOM 4251 C CA . ILE A 1 525 ? 0.07 33.75 10.922 1 85.75 525 ILE A CA 1
ATOM 4252 C C . ILE A 1 525 ? 0.148 32.812 9.703 1 85.75 525 ILE A C 1
ATOM 4254 O O . ILE A 1 525 ? 0.839 33.125 8.727 1 85.75 525 ILE A O 1
ATOM 4258 N N . THR A 1 526 ? -0.517 31.719 9.805 1 89.12 526 THR A N 1
ATOM 4259 C CA . THR A 1 526 ? -0.429 30.688 8.766 1 89.12 526 THR A CA 1
ATOM 4260 C C . THR A 1 526 ? -1.229 31.109 7.535 1 89.12 526 THR A C 1
ATOM 4262 O O . THR A 1 526 ? -2.105 31.969 7.621 1 89.12 526 THR A O 1
ATOM 4265 N N . TYR A 1 527 ? -0.89 30.562 6.438 1 87.62 527 TYR A N 1
ATOM 4266 C CA . TYR A 1 527 ? -1.598 30.828 5.191 1 87.62 527 TYR A CA 1
ATOM 4267 C C . TYR A 1 527 ? -3.086 30.531 5.332 1 87.62 527 TYR A C 1
ATOM 4269 O O . TYR A 1 527 ? -3.926 31.281 4.82 1 87.62 527 TYR A O 1
ATOM 4277 N N . HIS A 1 528 ? -3.395 29.516 6.062 1 86.69 528 HIS A N 1
ATOM 4278 C CA . HIS A 1 528 ? -4.793 29.156 6.266 1 86.69 528 HIS A CA 1
ATOM 4279 C C . HIS A 1 528 ? -5.531 30.219 7.066 1 86.69 528 HIS A C 1
ATOM 4281 O O . HIS A 1 528 ? -6.68 30.547 6.758 1 86.69 528 HIS A O 1
ATOM 4287 N N . ALA A 1 529 ? -4.879 30.688 8.055 1 87.69 529 ALA A N 1
ATOM 4288 C CA . ALA A 1 529 ? -5.473 31.75 8.859 1 87.69 529 ALA A CA 1
ATOM 4289 C C . ALA A 1 529 ? -5.73 33 8.023 1 87.69 529 ALA A C 1
ATOM 4291 O O . ALA A 1 529 ? -6.746 33.688 8.195 1 87.69 529 ALA A O 1
ATOM 4292 N N . ILE A 1 530 ? -4.84 33.25 7.121 1 87.94 530 ILE A N 1
ATOM 4293 C CA . ILE A 1 530 ? -5 34.406 6.238 1 87.94 530 ILE A CA 1
ATOM 4294 C C . ILE A 1 530 ? -6.223 34.188 5.344 1 87.94 530 ILE A C 1
ATOM 4296 O O . ILE A 1 530 ? -7 35.125 5.129 1 87.94 530 ILE A O 1
ATOM 4300 N N . ASP A 1 531 ? -6.348 33 4.883 1 86.69 531 ASP A N 1
ATOM 4301 C CA . ASP A 1 531 ? -7.5 32.688 4.043 1 86.69 531 ASP A CA 1
ATOM 4302 C C . ASP A 1 531 ? -8.805 32.906 4.805 1 86.69 531 ASP A C 1
ATOM 4304 O O . ASP A 1 531 ? -9.781 33.406 4.254 1 86.69 531 ASP A O 1
ATOM 4308 N N . LEU A 1 532 ? -8.828 32.531 6.062 1 86.25 532 LEU A N 1
ATOM 4309 C CA . LEU A 1 532 ? -10.016 32.719 6.895 1 86.25 532 LEU A CA 1
ATOM 4310 C C . LEU A 1 532 ? -10.297 34.188 7.152 1 86.25 532 LEU A C 1
ATOM 4312 O O . LEU A 1 532 ? -11.445 34.625 7.098 1 86.25 532 LEU A O 1
ATOM 4316 N N . LEU A 1 533 ? -9.219 34.938 7.359 1 87.38 533 LEU A N 1
ATOM 4317 C CA . LEU A 1 533 ? -9.367 36.375 7.59 1 87.38 533 LEU A CA 1
ATOM 4318 C C . LEU A 1 533 ? -9.844 37.062 6.324 1 87.38 533 LEU A C 1
ATOM 4320 O O . LEU A 1 533 ? -10.648 38 6.395 1 87.38 533 LEU A O 1
ATOM 4324 N N . ALA A 1 534 ? -9.297 36.594 5.258 1 86.44 534 ALA A N 1
ATOM 4325 C CA . ALA A 1 534 ? -9.695 37.188 3.982 1 86.44 534 ALA A CA 1
ATOM 4326 C C . ALA A 1 534 ? -11.18 36.969 3.715 1 86.44 534 ALA A C 1
ATOM 4328 O O . ALA A 1 534 ? -11.867 37.875 3.229 1 86.44 534 ALA A O 1
ATOM 4329 N 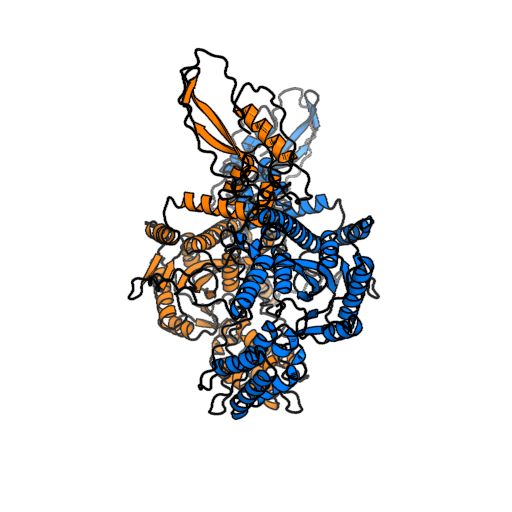N . ARG A 1 535 ? -11.648 35.812 4.02 1 85.06 535 ARG A N 1
ATOM 4330 C CA . ARG A 1 535 ? -13.07 35.531 3.85 1 85.06 535 ARG A CA 1
ATOM 4331 C C . ARG A 1 535 ? -13.922 36.406 4.758 1 85.06 535 ARG A C 1
ATOM 4333 O O . ARG A 1 535 ? -14.953 36.938 4.332 1 85.06 535 ARG A O 1
ATOM 4340 N N . GLN A 1 536 ? -13.477 36.562 6.02 1 85 536 GLN A N 1
ATOM 4341 C CA . GLN A 1 536 ? -14.195 37.406 6.965 1 85 536 GLN A CA 1
ATOM 4342 C C . GLN A 1 536 ? -14.172 38.875 6.523 1 85 536 GLN A C 1
ATOM 4344 O O . GLN A 1 536 ? -15.156 39.594 6.691 1 85 536 GLN A O 1
ATOM 4349 N N . TYR A 1 537 ? -13.023 39.188 6.004 1 84.62 537 TYR A N 1
ATOM 4350 C CA . TYR A 1 537 ? -12.891 40.562 5.504 1 84.62 537 TYR A CA 1
ATOM 4351 C C . TYR A 1 537 ? -13.859 40.812 4.363 1 84.62 537 TYR A C 1
ATOM 4353 O O . TYR A 1 537 ? -14.492 41.875 4.309 1 84.62 537 TYR A O 1
ATOM 4361 N N . LEU A 1 538 ? -14 39.844 3.527 1 81.62 538 LEU A N 1
ATOM 4362 C CA . LEU A 1 538 ? -14.938 40 2.418 1 81.62 538 LEU A CA 1
ATOM 4363 C C . LEU A 1 538 ? -16.375 40.094 2.926 1 81.62 538 LEU A C 1
ATOM 4365 O O . LEU A 1 538 ? -17.156 40.875 2.395 1 81.62 538 LEU A O 1
ATOM 4369 N N . PHE A 1 539 ? -16.594 39.406 4 1 82.94 539 PHE A N 1
ATOM 4370 C CA . PHE A 1 539 ? -17.922 39.469 4.602 1 82.94 539 PHE A CA 1
ATOM 4371 C C . PHE A 1 539 ? -18.141 40.844 5.234 1 82.94 539 PHE A C 1
ATOM 4373 O O . PHE A 1 539 ? -19.234 41.406 5.133 1 82.94 539 PHE A O 1
ATOM 4380 N N . ALA A 1 540 ? -17.125 41.375 5.902 1 82.75 540 ALA A N 1
ATOM 4381 C CA . ALA A 1 540 ? -17.219 42.688 6.555 1 82.75 540 ALA A CA 1
ATOM 4382 C C . ALA A 1 540 ? -17.406 43.812 5.531 1 82.75 540 ALA A C 1
ATOM 4384 O O . ALA A 1 540 ? -18.188 44.719 5.754 1 82.75 540 ALA A O 1
ATOM 4385 N N . LEU A 1 541 ? -16.719 43.625 4.441 1 80 541 LEU A N 1
ATOM 4386 C CA . LEU A 1 541 ? -16.859 44.625 3.381 1 80 541 LEU A CA 1
ATOM 4387 C C . LEU A 1 541 ? -18.281 44.594 2.801 1 80 541 LEU A C 1
ATOM 4389 O O . LEU A 1 541 ? -18.844 45.656 2.5 1 80 541 LEU A O 1
ATOM 4393 N N . ALA A 1 542 ? -18.75 43.438 2.781 1 75.06 542 ALA A N 1
ATOM 4394 C CA . ALA A 1 542 ? -20.094 43.281 2.219 1 75.06 542 ALA A CA 1
ATOM 4395 C C . ALA A 1 542 ? -21.141 43.844 3.164 1 75.06 542 ALA A C 1
ATOM 4397 O O . ALA A 1 542 ? -22.203 44.312 2.725 1 75.06 542 ALA A O 1
ATOM 4398 N N . ALA A 1 543 ? -20.797 43.906 4.41 1 75.12 543 ALA A N 1
ATOM 4399 C CA . ALA A 1 543 ? -21.75 44.375 5.414 1 75.12 543 ALA A CA 1
ATOM 4400 C C . ALA A 1 543 ? -21.656 45.906 5.605 1 75.12 543 ALA A C 1
ATOM 4402 O O . ALA A 1 543 ? -22.531 46.5 6.219 1 75.12 543 ALA A O 1
ATOM 4403 N N . LEU A 1 544 ? -20.594 46.625 5.211 1 69.25 544 LEU A N 1
ATOM 4404 C CA . LEU A 1 544 ? -20.453 48.094 5.363 1 69.25 544 LEU A CA 1
ATOM 4405 C C . LEU A 1 544 ? -21.422 48.812 4.445 1 69.25 544 LEU A C 1
ATOM 4407 O O . LEU A 1 544 ? -21.562 48.469 3.273 1 69.25 544 LEU A O 1
ATOM 4411 N N . PRO A 1 545 ? -22.422 49.5 5.023 1 59.41 545 PRO A N 1
ATOM 4412 C CA . PRO A 1 545 ? -23.438 50.25 4.277 1 59.41 545 PRO A CA 1
ATOM 4413 C C . PRO A 1 545 ? -22.844 51.062 3.135 1 59.41 545 PRO A C 1
ATOM 4415 O O . PRO A 1 545 ? -23.484 51.219 2.082 1 59.41 545 PRO A O 1
ATOM 4418 N N . ASP A 1 546 ? -22.109 52.219 3.385 1 48.06 546 ASP A N 1
ATOM 4419 C CA . ASP A 1 546 ? -21.734 53.312 2.469 1 48.06 546 ASP A CA 1
ATOM 4420 C C . ASP A 1 546 ? -20.875 52.781 1.317 1 48.06 546 ASP A C 1
ATOM 4422 O O . ASP A 1 546 ? -20.312 53.531 0.545 1 48.06 546 ASP A O 1
ATOM 4426 N N . GLN A 1 547 ? -20.172 51.75 1.498 1 46.38 547 GLN A N 1
ATOM 4427 C CA . GLN A 1 547 ? -19.328 51.438 0.354 1 46.38 547 GLN A CA 1
ATOM 4428 C C . GLN A 1 547 ? -20.172 51.156 -0.889 1 46.38 547 GLN A C 1
ATOM 4430 O O . GLN A 1 547 ? -20.969 50.219 -0.908 1 46.38 547 GLN A O 1
ATOM 4435 N N . ARG A 1 548 ? -20.469 52.219 -1.606 1 42.22 548 ARG A N 1
ATOM 4436 C CA . ARG A 1 548 ? -21.188 52.438 -2.857 1 42.22 548 ARG A CA 1
ATOM 4437 C C . ARG A 1 548 ? -21.016 51.281 -3.816 1 42.22 548 ARG A C 1
ATOM 4439 O O . ARG A 1 548 ? -20.391 50.25 -3.467 1 42.22 548 ARG A O 1
ATOM 4446 N N . GLU A 1 549 ? -20.703 51.75 -5.238 1 39.5 549 GLU A N 1
ATOM 4447 C CA . GLU A 1 549 ? -20.859 51.062 -6.508 1 39.5 549 GLU A CA 1
ATOM 4448 C C . GLU A 1 549 ? -19.984 49.812 -6.574 1 39.5 549 GLU A C 1
ATOM 4450 O O . GLU A 1 549 ? -18.781 49.875 -6.305 1 39.5 549 GLU A O 1
ATOM 4455 N N . PRO A 1 550 ? -20.484 48.75 -6.457 1 40.62 550 PRO A N 1
ATOM 4456 C CA . PRO A 1 550 ? -19.641 47.594 -6.711 1 40.62 550 PRO A CA 1
ATOM 4457 C C . PRO A 1 550 ? -18.703 47.781 -7.898 1 40.62 550 PRO A C 1
ATOM 4459 O O . PRO A 1 550 ? -19.109 48.344 -8.93 1 40.62 550 PRO A O 1
ATOM 4462 N N . LYS A 1 551 ? -17.484 48.281 -7.762 1 39.84 551 LYS A N 1
ATOM 4463 C CA . LYS A 1 551 ? -16.719 48.406 -9 1 39.84 551 LYS A CA 1
ATOM 4464 C C . LYS A 1 551 ? -17.156 47.375 -10.039 1 39.84 551 LYS A C 1
ATOM 4466 O O . LYS A 1 551 ? -17.422 46.219 -9.703 1 39.84 551 LYS A O 1
ATOM 4471 N N . PRO A 1 552 ? -17.75 47.875 -11.148 1 35.31 552 PRO A N 1
ATOM 4472 C CA . PRO A 1 552 ? -18.172 46.906 -12.188 1 35.31 552 PRO A CA 1
ATOM 4473 C C . PRO A 1 552 ? -17.203 45.75 -12.336 1 35.31 552 PRO A C 1
ATOM 4475 O O . PRO A 1 552 ? -15.992 45.906 -12.164 1 35.31 552 PRO A O 1
ATOM 4478 N N . LEU A 1 553 ? -17.703 44.656 -12.055 1 36.84 553 LEU A N 1
ATOM 4479 C CA . LEU A 1 553 ? -16.875 43.5 -12.367 1 36.84 553 LEU A CA 1
ATOM 4480 C C . LEU A 1 553 ? -16.219 43.656 -13.742 1 36.84 553 LEU A C 1
ATOM 4482 O O . LEU A 1 553 ? -16.812 44.219 -14.648 1 36.84 553 LEU A O 1
ATOM 4486 N N . LEU A 1 554 ? -14.961 43.875 -13.891 1 34.91 554 LEU A N 1
ATOM 4487 C CA . LEU A 1 554 ? -14.398 43.938 -15.234 1 34.91 554 LEU A CA 1
ATOM 4488 C C . LEU A 1 554 ? -15.172 43 -16.172 1 34.91 554 LEU A C 1
ATOM 4490 O O . LEU A 1 554 ? -15.773 42.031 -15.734 1 34.91 554 LEU A O 1
ATOM 4494 N N . PRO A 1 555 ? -15.633 43.5 -17.297 1 30.59 555 PRO A N 1
ATOM 4495 C CA . PRO A 1 555 ? -16.344 42.625 -18.25 1 30.59 555 PRO A CA 1
ATOM 4496 C C . PRO A 1 555 ? -15.781 41.219 -18.281 1 30.59 555 PRO A C 1
ATOM 4498 O O . PRO A 1 555 ? -14.602 41 -18 1 30.59 555 PRO A O 1
ATOM 4501 N N . CYS A 1 556 ? -16.703 40.25 -18.094 1 33.16 556 CYS A N 1
ATOM 4502 C CA . CYS A 1 556 ? -16.359 38.844 -18.297 1 33.16 556 CYS A CA 1
ATOM 4503 C C . CYS A 1 556 ? -15.445 38.688 -19.5 1 33.16 556 CYS A C 1
ATOM 4505 O O . CYS A 1 556 ? -15.82 39 -20.625 1 33.16 556 CYS A O 1
ATOM 4507 N N . THR A 1 557 ? -14.188 39.188 -19.297 1 38 557 THR A N 1
ATOM 4508 C CA . THR A 1 557 ? -13.43 39.094 -20.547 1 38 557 THR A CA 1
ATOM 4509 C C . THR A 1 557 ? -13.539 37.719 -21.156 1 38 557 THR A C 1
ATOM 4511 O O . THR A 1 557 ? -13.039 37.469 -22.25 1 38 557 THR A O 1
ATOM 4514 N N . GLY A 1 558 ? -14.617 36.812 -21 1 32.88 558 GLY A N 1
ATOM 4515 C CA . GLY A 1 558 ? -14.898 35.469 -21.406 1 32.88 558 GLY A CA 1
ATOM 4516 C C . GLY A 1 558 ? -13.828 34.469 -20.984 1 32.88 558 GLY A C 1
ATOM 4517 O O . GLY A 1 558 ? -13.922 33.281 -21.266 1 32.88 558 GLY A O 1
ATOM 4518 N N . ASN A 1 559 ? -12.539 34.969 -20.906 1 27.22 559 ASN A N 1
ATOM 4519 C CA . ASN A 1 559 ? -11.523 33.969 -20.594 1 27.22 559 ASN A CA 1
ATOM 4520 C C . ASN A 1 559 ? -11.602 33.5 -19.141 1 27.22 559 ASN A C 1
ATOM 4522 O O . ASN A 1 559 ? -11.57 34.312 -18.234 1 27.22 559 ASN A O 1
ATOM 4526 N N . PHE A 1 560 ? -12.5 32.688 -18.688 1 29.52 560 PHE A N 1
ATOM 4527 C CA . PHE A 1 560 ? -12.773 32.062 -17.406 1 29.52 560 PHE A CA 1
ATOM 4528 C C . PHE A 1 560 ? -11.5 31.438 -16.812 1 29.52 560 PHE A C 1
ATOM 4530 O O . PHE A 1 560 ? -10.984 30.453 -17.344 1 29.52 560 PHE A O 1
ATOM 4537 N N . GLU A 1 561 ? -10.555 32.281 -16.391 1 28.34 561 GLU A N 1
ATOM 4538 C CA . GLU A 1 561 ? -9.383 31.672 -15.773 1 28.34 561 GLU A CA 1
ATOM 4539 C C . GLU A 1 561 ? -9.727 31.047 -14.422 1 28.34 561 GLU A C 1
ATOM 4541 O O . GLU A 1 561 ? -10.375 31.688 -13.586 1 28.34 561 GLU A O 1
ATOM 4546 N N . ARG A 1 562 ? -9.953 29.828 -14.242 1 27.98 562 ARG A N 1
ATOM 4547 C CA . ARG A 1 562 ? -10.195 29.078 -13.023 1 27.98 562 ARG A CA 1
ATOM 4548 C C . ARG A 1 562 ? -9.242 29.516 -11.906 1 27.98 562 ARG A C 1
ATOM 4550 O O . ARG A 1 562 ? -8.023 29.375 -12.039 1 27.98 562 ARG A O 1
ATOM 4557 N N . PRO A 1 563 ? -9.633 30.5 -11.203 1 23.14 563 PRO A N 1
ATOM 4558 C CA . PRO A 1 563 ? -8.75 30.953 -10.125 1 23.14 563 PRO A CA 1
ATOM 4559 C C . PRO A 1 563 ? -8.391 29.844 -9.148 1 23.14 563 PRO A C 1
ATOM 4561 O O . PRO A 1 563 ? -9.211 28.953 -8.891 1 23.14 563 PRO A O 1
ATOM 4564 N N . ALA A 1 564 ? -7.051 29.453 -9.062 1 23.38 564 ALA A N 1
ATOM 4565 C CA . ALA A 1 564 ? -6.445 28.547 -8.086 1 23.38 564 ALA A CA 1
ATOM 4566 C C . ALA A 1 564 ? -6.891 28.891 -6.668 1 23.38 564 ALA A C 1
ATOM 4568 O O . ALA A 1 564 ? -6.062 29.078 -5.773 1 23.38 564 ALA A O 1
ATOM 4569 N N . LEU A 1 565 ? -8.094 29.328 -6.332 1 20.36 565 LEU A N 1
ATOM 4570 C CA . LEU A 1 565 ? -8.344 29.344 -4.895 1 20.36 565 LEU A CA 1
ATOM 4571 C C . LEU A 1 565 ? -8.383 27.922 -4.336 1 20.36 565 LEU A C 1
ATOM 4573 O O . LEU A 1 565 ? -8.984 27.031 -4.938 1 20.36 565 LEU A O 1
ATOM 4577 N N . MET B 1 1 ? 23.344 46.094 0.807 1 22.98 1 MET B N 1
ATOM 4578 C CA . MET B 1 1 ? 24.734 46.281 1.17 1 22.98 1 MET B CA 1
ATOM 4579 C C . MET B 1 1 ? 25.625 46.312 -0.071 1 22.98 1 MET B C 1
ATOM 4581 O O . MET B 1 1 ? 25.578 45.375 -0.882 1 22.98 1 MET B O 1
ATOM 4585 N N . ASN B 1 2 ? 25.859 47.469 -0.605 1 25.05 2 ASN B N 1
ATOM 4586 C CA . ASN B 1 2 ? 26.688 47.75 -1.773 1 25.05 2 ASN B CA 1
ATOM 4587 C C . ASN B 1 2 ? 28.125 47.281 -1.563 1 25.05 2 ASN B C 1
ATOM 4589 O O . ASN B 1 2 ? 28.844 47.844 -0.736 1 25.05 2 ASN B O 1
ATOM 4593 N N . ILE B 1 3 ? 28.391 46.031 -1.553 1 29.17 3 ILE B N 1
ATOM 4594 C CA . ILE B 1 3 ? 29.797 45.625 -1.442 1 29.17 3 ILE B CA 1
ATOM 4595 C C . ILE B 1 3 ? 30.547 46.031 -2.707 1 29.17 3 ILE B C 1
ATOM 4597 O O . ILE B 1 3 ? 30.281 45.5 -3.791 1 29.17 3 ILE B O 1
ATOM 4601 N N . CYS B 1 4 ? 30.953 47.406 -2.887 1 27.64 4 CYS B N 1
ATOM 4602 C CA . CYS B 1 4 ? 31.875 47.938 -3.869 1 27.64 4 CYS B CA 1
ATOM 4603 C C . CYS B 1 4 ? 33.219 47.188 -3.834 1 27.64 4 CYS B C 1
ATOM 4605 O O . CYS B 1 4 ? 33.812 47.062 -2.771 1 27.64 4 CYS B O 1
ATOM 4607 N N . ARG B 1 5 ? 33.406 46.344 -4.609 1 29.2 5 ARG B N 1
ATOM 4608 C CA . ARG B 1 5 ? 34.75 45.844 -4.895 1 29.2 5 ARG B CA 1
ATOM 4609 C C . ARG B 1 5 ? 35.688 47 -5.219 1 29.2 5 ARG B C 1
ATOM 4611 O O . ARG B 1 5 ? 35.469 47.75 -6.164 1 29.2 5 ARG B O 1
ATOM 4618 N N . LEU B 1 6 ? 36.438 47.469 -4.215 1 29.14 6 LEU B N 1
ATOM 4619 C CA . LEU B 1 6 ? 37.656 48.25 -4.164 1 29.14 6 LEU B CA 1
ATOM 4620 C C . LEU B 1 6 ? 38.719 47.688 -5.109 1 29.14 6 LEU B C 1
ATOM 4622 O O . LEU B 1 6 ? 39.625 46.969 -4.676 1 29.14 6 LEU B O 1
ATOM 4626 N N . LEU B 1 7 ? 38.344 47.094 -6.305 1 27.45 7 LEU B N 1
ATOM 4627 C CA . LEU B 1 7 ? 39.531 46.75 -7.094 1 27.45 7 LEU B CA 1
ATOM 4628 C C . LEU B 1 7 ? 40.344 48 -7.434 1 27.45 7 LEU B C 1
ATOM 4630 O O . LEU B 1 7 ? 39.75 49.062 -7.754 1 27.45 7 LEU B O 1
ATOM 4634 N N . ASN B 1 8 ? 41.594 48.25 -7.074 1 24.39 8 ASN B N 1
ATOM 4635 C CA . ASN B 1 8 ? 42.594 49.312 -7.047 1 24.39 8 ASN B CA 1
ATOM 4636 C C . ASN B 1 8 ? 42.875 49.875 -8.445 1 24.39 8 ASN B C 1
ATOM 4638 O O . ASN B 1 8 ? 43.812 50.625 -8.648 1 24.39 8 ASN B O 1
ATOM 4642 N N . SER B 1 9 ? 42.656 49.312 -9.664 1 26.28 9 SER B N 1
ATOM 4643 C CA . SER B 1 9 ? 43.5 49.969 -10.648 1 26.28 9 SER B CA 1
ATOM 4644 C C . SER B 1 9 ? 43.094 51.406 -10.844 1 26.28 9 SER B C 1
ATOM 4646 O O . SER B 1 9 ? 42.812 52.125 -9.875 1 26.28 9 SER B O 1
ATOM 4648 N N . ARG B 1 10 ? 43.25 52 -12.312 1 27.06 10 ARG B N 1
ATOM 4649 C CA . ARG B 1 10 ? 43.531 53.312 -12.836 1 27.06 10 ARG B CA 1
ATOM 4650 C C . ARG B 1 10 ? 42.375 54.281 -12.562 1 27.06 10 ARG B C 1
ATOM 4652 O O . ARG B 1 10 ? 41.312 53.844 -12.117 1 27.06 10 ARG B O 1
ATOM 4659 N N . SER B 1 11 ? 42.312 55.375 -13.531 1 24.23 11 SER B N 1
ATOM 4660 C CA . SER B 1 11 ? 41.75 56.719 -13.625 1 24.23 11 SER B CA 1
ATOM 4661 C C . SER B 1 11 ? 40.219 56.688 -13.57 1 24.23 11 SER B C 1
ATOM 4663 O O . SER B 1 11 ? 39.594 55.75 -14.07 1 24.23 11 SER B O 1
ATOM 4665 N N . PRO B 1 12 ? 39.562 57.594 -12.727 1 25.53 12 PRO B N 1
ATOM 4666 C CA . PRO B 1 12 ? 38.125 57.781 -12.484 1 25.53 12 PRO B CA 1
ATOM 4667 C C . PRO B 1 12 ? 37.344 58.156 -13.75 1 25.53 12 PRO B C 1
ATOM 4669 O O . PRO B 1 12 ? 37.656 59.156 -14.391 1 25.53 12 PRO B O 1
ATOM 4672 N N . SER B 1 13 ? 37.188 57.344 -14.82 1 25.61 13 SER B N 1
ATOM 4673 C CA . SER B 1 13 ? 36.469 58.062 -15.852 1 25.61 13 SER B CA 1
ATOM 4674 C C . SER B 1 13 ? 35.25 58.781 -15.273 1 25.61 13 SER B C 1
ATOM 4676 O O . SER B 1 13 ? 34.656 58.344 -14.289 1 25.61 13 SER B O 1
ATOM 4678 N N . PRO B 1 14 ? 34.906 60.188 -15.664 1 26.72 14 PRO B N 1
ATOM 4679 C CA . PRO B 1 14 ? 33.875 61.062 -15.102 1 26.72 14 PRO B CA 1
ATOM 4680 C C . PRO B 1 14 ? 32.5 60.406 -15.078 1 26.72 14 PRO B C 1
ATOM 4682 O O . PRO B 1 14 ? 31.906 60.125 -16.141 1 26.72 14 PRO B O 1
ATOM 4685 N N . GLY B 1 15 ? 32.344 59.375 -14.531 1 22.86 15 GLY B N 1
ATOM 4686 C CA . GLY B 1 15 ? 31.219 58.469 -14.625 1 22.86 15 GLY B CA 1
ATOM 4687 C C . GLY B 1 15 ? 29.891 59.125 -14.289 1 22.86 15 GLY B C 1
ATOM 4688 O O . GLY B 1 15 ? 29.844 60.094 -13.508 1 22.86 15 GLY B O 1
ATOM 4689 N N . ARG B 1 16 ? 28.859 59.125 -15.258 1 25.19 16 ARG B N 1
ATOM 4690 C CA . ARG B 1 16 ? 27.531 59.75 -15.305 1 25.19 16 ARG B CA 1
ATOM 4691 C C . ARG B 1 16 ? 26.781 59.531 -13.992 1 25.19 16 ARG B C 1
ATOM 4693 O O . ARG B 1 16 ? 26.672 58.406 -13.523 1 25.19 16 ARG B O 1
ATOM 4700 N N . ALA B 1 17 ? 26.641 60.531 -13.164 1 25.86 17 ALA B N 1
ATOM 4701 C CA . ALA B 1 17 ? 25.812 60.781 -11.992 1 25.86 17 ALA B CA 1
ATOM 4702 C C . ALA B 1 17 ? 24.344 60.438 -12.281 1 25.86 17 ALA B C 1
ATOM 4704 O O . ALA B 1 17 ? 23.641 61.219 -12.914 1 25.86 17 ALA B O 1
ATOM 4705 N N . THR B 1 18 ? 23.984 59.438 -12.969 1 24.67 18 THR B N 1
ATOM 4706 C CA . THR B 1 18 ? 22.547 59.375 -13.172 1 24.67 18 THR B CA 1
ATOM 4707 C C . THR B 1 18 ? 21.812 59.562 -11.852 1 24.67 18 THR B C 1
ATOM 4709 O O . THR B 1 18 ? 22.125 58.906 -10.852 1 24.67 18 THR B O 1
ATOM 4712 N N . THR B 1 19 ? 21.141 60.688 -11.617 1 22.62 19 THR B N 1
ATOM 4713 C CA . THR B 1 19 ? 20.266 61.188 -10.555 1 22.62 19 THR B CA 1
ATOM 4714 C C . THR B 1 19 ? 19.172 60.156 -10.242 1 22.62 19 THR B C 1
ATOM 4716 O O . THR B 1 19 ? 18.266 59.938 -11.055 1 22.62 19 THR B O 1
ATOM 4719 N N . ALA B 1 20 ? 19.438 59.062 -9.82 1 23.88 20 ALA B N 1
ATOM 4720 C CA . ALA B 1 20 ? 18.297 58.281 -9.359 1 23.88 20 ALA B CA 1
ATOM 4721 C C . ALA B 1 20 ? 17.406 59.125 -8.438 1 23.88 20 ALA B C 1
ATOM 4723 O O . ALA B 1 20 ? 17.875 59.625 -7.41 1 23.88 20 ALA B O 1
ATOM 4724 N N . THR B 1 21 ? 16.578 59.906 -8.953 1 23.94 21 THR B N 1
ATOM 4725 C CA . THR B 1 21 ? 15.562 60.625 -8.203 1 23.94 21 THR B CA 1
ATOM 4726 C C . THR B 1 21 ? 15 59.781 -7.07 1 23.94 21 THR B C 1
ATOM 4728 O O . THR B 1 21 ? 14.656 58.625 -7.277 1 23.94 21 THR B O 1
ATOM 4731 N N . ALA B 1 22 ? 15.305 60.219 -5.809 1 25.17 22 ALA B N 1
ATOM 4732 C CA . ALA B 1 22 ? 14.789 59.781 -4.516 1 25.17 22 ALA B CA 1
ATOM 4733 C C . ALA B 1 22 ? 13.266 59.688 -4.531 1 25.17 22 ALA B C 1
ATOM 4735 O O . ALA B 1 22 ? 12.578 60.719 -4.5 1 25.17 22 ALA B O 1
ATOM 4736 N N . ALA B 1 23 ? 12.688 59 -5.359 1 26 23 ALA B N 1
ATOM 4737 C CA . ALA B 1 23 ? 11.25 58.969 -5.117 1 26 23 ALA B CA 1
ATOM 4738 C C . ALA B 1 23 ? 10.945 59 -3.623 1 26 23 ALA B C 1
ATOM 4740 O O . ALA B 1 23 ? 11.719 58.469 -2.822 1 26 23 ALA B O 1
ATOM 4741 N N . THR B 1 24 ? 10.172 59.906 -3.107 1 24.39 24 THR B N 1
ATOM 4742 C CA . THR B 1 24 ? 9.625 60.125 -1.772 1 24.39 24 THR B CA 1
ATOM 4743 C C . THR B 1 24 ? 9.164 58.812 -1.155 1 24.39 24 THR B C 1
ATOM 4745 O O . THR B 1 24 ? 8.422 58.031 -1.778 1 24.39 24 THR B O 1
ATOM 4748 N N . ALA B 1 25 ? 10.008 58.312 -0.242 1 28.59 25 ALA B N 1
ATOM 4749 C CA . ALA B 1 25 ? 9.742 57.219 0.696 1 28.59 25 ALA B CA 1
ATOM 4750 C C . ALA B 1 25 ? 8.32 57.312 1.242 1 28.59 25 ALA B C 1
ATOM 4752 O O . ALA B 1 25 ? 8.023 58.125 2.107 1 28.59 25 ALA B O 1
ATOM 4753 N N . THR B 1 26 ? 7.406 57.406 0.481 1 27.38 26 THR B N 1
ATOM 4754 C CA . THR B 1 26 ? 6.156 57.219 1.217 1 27.38 26 THR B CA 1
ATOM 4755 C C . THR B 1 26 ? 6.301 56.156 2.299 1 27.38 26 THR B C 1
ATOM 4757 O O . THR B 1 26 ? 7.027 55.188 2.117 1 27.38 26 THR B O 1
ATOM 4760 N N . ASN B 1 27 ? 6.016 56.531 3.699 1 25.42 27 ASN B N 1
ATOM 4761 C CA . ASN B 1 27 ? 6.07 55.875 4.992 1 25.42 27 ASN B CA 1
ATOM 4762 C C . ASN B 1 27 ? 5.715 54.375 4.871 1 25.42 27 ASN B C 1
ATOM 4764 O O . ASN B 1 27 ? 4.543 54.031 4.945 1 25.42 27 ASN B O 1
ATOM 4768 N N . ASP B 1 28 ? 6.227 53.812 4.016 1 30.36 28 ASP B N 1
ATOM 4769 C CA . ASP B 1 28 ? 5.875 52.406 4.203 1 30.36 28 ASP B CA 1
ATOM 4770 C C . ASP B 1 28 ? 6.152 51.969 5.633 1 30.36 28 ASP B C 1
ATOM 4772 O O . ASP B 1 28 ? 7.191 52.312 6.207 1 30.36 28 ASP B O 1
ATOM 4776 N N . PRO B 1 29 ? 5.184 51.688 6.574 1 30.83 29 PRO B N 1
ATOM 4777 C CA . PRO B 1 29 ? 5.418 51.438 7.996 1 30.83 29 PRO B CA 1
ATOM 4778 C C . PRO B 1 29 ? 6.664 50.594 8.242 1 30.83 29 PRO B C 1
ATOM 4780 O O . PRO B 1 29 ? 6.965 49.688 7.457 1 30.83 29 PRO B O 1
ATOM 4783 N N . ILE B 1 30 ? 7.844 51.125 8.594 1 33.84 30 ILE B N 1
ATOM 4784 C CA . ILE B 1 30 ? 8.977 50.469 9.227 1 33.84 30 ILE B CA 1
ATOM 4785 C C . ILE B 1 30 ? 8.484 49.25 10.008 1 33.84 30 ILE B C 1
ATOM 4787 O O . ILE B 1 30 ? 7.609 49.375 10.867 1 33.84 30 ILE B O 1
ATOM 4791 N N . ASP B 1 31 ? 8.344 48.156 9.445 1 35.12 31 ASP B N 1
ATOM 4792 C CA . ASP B 1 31 ? 8.023 46.969 10.25 1 35.12 31 ASP B CA 1
ATOM 4793 C C . ASP B 1 31 ? 8.875 46.938 11.516 1 35.12 31 ASP B C 1
ATOM 4795 O O . ASP B 1 31 ? 9.938 46.312 11.531 1 35.12 31 ASP B O 1
ATOM 4799 N N . ASP B 1 32 ? 9.242 48 12.258 1 34.28 32 ASP B N 1
ATOM 4800 C CA . ASP B 1 32 ? 9.977 48.156 13.508 1 34.28 32 ASP B CA 1
ATOM 4801 C C . ASP B 1 32 ? 9.719 47 14.461 1 34.28 32 ASP B C 1
ATOM 4803 O O . ASP B 1 32 ? 10.539 46.719 15.344 1 34.28 32 ASP B O 1
ATOM 4807 N N . ASP B 1 33 ? 8.477 46.5 14.633 1 35.09 33 ASP B N 1
ATOM 4808 C CA . ASP B 1 33 ? 8.102 45.688 15.773 1 35.09 33 ASP B CA 1
ATOM 4809 C C . ASP B 1 33 ? 8.461 44.219 15.531 1 35.09 33 ASP B C 1
ATOM 4811 O O . ASP B 1 33 ? 7.883 43.312 16.156 1 35.09 33 ASP B O 1
ATOM 4815 N N . TYR B 1 34 ? 9.109 43.906 14.508 1 37.94 34 TYR B N 1
ATOM 4816 C CA . TYR B 1 34 ? 9.445 42.469 14.492 1 37.94 34 TYR B CA 1
ATOM 4817 C C . TYR B 1 34 ? 10.438 42.156 15.602 1 37.94 34 TYR B C 1
ATOM 4819 O O . TYR B 1 34 ? 11.5 42.75 15.695 1 37.94 34 TYR B O 1
ATOM 4827 N N . THR B 1 35 ? 10.086 41.75 16.719 1 40.97 35 THR B N 1
ATOM 4828 C CA . THR B 1 35 ? 10.852 41.312 17.891 1 40.97 35 THR B CA 1
ATOM 4829 C C . THR B 1 35 ? 11.859 40.219 17.5 1 40.97 35 THR B C 1
ATOM 4831 O O . THR B 1 35 ? 12.547 39.656 18.359 1 40.97 35 THR B O 1
ATOM 4834 N N . GLY B 1 36 ? 11.922 39.719 16.297 1 44.59 36 GLY B N 1
ATOM 4835 C CA . GLY B 1 36 ? 12.922 38.656 16.156 1 44.59 36 GLY B CA 1
ATOM 4836 C C . GLY B 1 36 ? 14.336 39.188 16.062 1 44.59 36 GLY B C 1
ATOM 4837 O O . GLY B 1 36 ? 14.555 40.406 16.047 1 44.59 36 GLY B O 1
ATOM 4838 N N . ALA B 1 37 ? 15.398 38.406 16.297 1 51.66 37 ALA B N 1
ATOM 4839 C CA . ALA B 1 37 ? 16.828 38.719 16.312 1 51.66 37 ALA B CA 1
ATOM 4840 C C . ALA B 1 37 ? 17.25 39.344 14.992 1 51.66 37 ALA B C 1
ATOM 4842 O O . ALA B 1 37 ? 16.828 38.938 13.922 1 51.66 37 ALA B O 1
ATOM 4843 N N . THR B 1 38 ? 17.734 40.531 15.031 1 57.72 38 THR B N 1
ATOM 4844 C CA . THR B 1 38 ? 18.266 41.344 13.93 1 57.72 38 THR B CA 1
ATOM 4845 C C . THR B 1 38 ? 19.484 40.656 13.32 1 57.72 38 THR B C 1
ATOM 4847 O O . THR B 1 38 ? 20.281 40.031 14.031 1 57.72 38 THR B O 1
ATOM 4850 N N . VAL B 1 39 ? 19.5 40.375 11.977 1 62.56 39 VAL B N 1
ATOM 4851 C CA . VAL B 1 39 ? 20.672 39.875 11.273 1 62.56 39 VAL B CA 1
ATOM 4852 C C . VAL B 1 39 ? 21.812 40.875 11.383 1 62.56 39 VAL B C 1
ATOM 4854 O O . VAL B 1 39 ? 21.656 42.031 11.031 1 62.56 39 VAL B O 1
ATOM 4857 N N . PRO B 1 40 ? 22.891 40.5 12.07 1 62.72 40 PRO B N 1
ATOM 4858 C CA . PRO B 1 40 ? 24 41.438 12.266 1 62.72 40 PRO B CA 1
ATOM 4859 C C . PRO B 1 40 ? 24.562 41.969 10.945 1 62.72 40 PRO B C 1
ATOM 4861 O O . PRO B 1 40 ? 24.422 41.312 9.906 1 62.72 40 PRO B O 1
ATOM 4864 N N . GLN B 1 41 ? 25.047 43.188 10.922 1 60.69 41 GLN B N 1
ATOM 4865 C CA . GLN B 1 41 ? 25.703 43.781 9.766 1 60.69 41 GLN B CA 1
ATOM 4866 C C . GLN B 1 41 ? 27.109 43.188 9.594 1 60.69 41 GLN B C 1
ATOM 4868 O O . GLN B 1 41 ? 27.781 42.875 10.57 1 60.69 41 GLN B O 1
ATOM 4873 N N . LEU B 1 42 ? 27.547 42.656 8.297 1 60.19 42 LEU B N 1
ATOM 4874 C CA . LEU B 1 42 ? 28.812 42 7.969 1 60.19 42 LEU B CA 1
ATOM 4875 C C . LEU B 1 42 ? 29.969 42.969 8.047 1 60.19 42 LEU B C 1
ATOM 4877 O O . LEU B 1 42 ? 29.891 44.094 7.508 1 60.19 42 LEU B O 1
ATOM 4881 N N . PRO B 1 43 ? 31.016 42.594 8.734 1 57.34 43 PRO B N 1
ATOM 4882 C CA . PRO B 1 43 ? 32.25 43.375 8.656 1 57.34 43 PRO B CA 1
ATOM 4883 C C . PRO B 1 43 ? 32.906 43.312 7.27 1 57.34 43 PRO B C 1
ATOM 4885 O O . PRO B 1 43 ? 32.75 42.312 6.566 1 57.34 43 PRO B O 1
ATOM 4888 N N . PRO B 1 44 ? 33.406 44.375 6.66 1 58.44 44 PRO B N 1
ATOM 4889 C CA . PRO B 1 44 ? 34 44.562 5.336 1 58.44 44 PRO B CA 1
ATOM 4890 C C . PRO B 1 44 ? 35.312 43.812 5.16 1 58.44 44 PRO B C 1
ATOM 4892 O O . PRO B 1 44 ? 36.406 44.406 5.117 1 58.44 44 PRO B O 1
ATOM 4895 N N . PRO B 1 45 ? 35.406 42.5 5.508 1 65.31 45 PRO B N 1
ATOM 4896 C CA . PRO B 1 45 ? 36.719 41.906 5.191 1 65.31 45 PRO B CA 1
ATOM 4897 C C . PRO B 1 45 ? 37 41.844 3.689 1 65.31 45 PRO B C 1
ATOM 4899 O O . PRO B 1 45 ? 36.062 41.906 2.887 1 65.31 45 PRO B O 1
ATOM 4902 N N . LEU B 1 46 ? 38.312 42.094 3.223 1 74.31 46 LEU B N 1
ATOM 4903 C CA . LEU B 1 46 ? 38.75 41.906 1.845 1 74.31 46 LEU B CA 1
ATOM 4904 C C . LEU B 1 46 ? 38.969 40.438 1.505 1 74.31 46 LEU B C 1
ATOM 4906 O O . LEU B 1 46 ? 39.438 39.688 2.344 1 74.31 46 LEU B O 1
ATOM 4910 N N . PHE B 1 47 ? 38.375 39.969 0.308 1 80.69 47 PHE B N 1
ATOM 4911 C CA . PHE B 1 47 ? 38.5 38.594 -0.166 1 80.69 47 PHE B CA 1
ATOM 4912 C C . PHE B 1 47 ? 39.25 38.531 -1.495 1 80.69 47 PHE B C 1
ATOM 4914 O O . PHE B 1 47 ? 39.188 39.5 -2.271 1 80.69 47 PHE B O 1
ATOM 4921 N N . ASP B 1 48 ? 39.969 37.5 -1.715 1 75.25 48 ASP B N 1
ATOM 4922 C CA . ASP B 1 48 ? 40.781 37.375 -2.928 1 75.25 48 ASP B CA 1
ATOM 4923 C C . ASP B 1 48 ? 39.906 37 -4.121 1 75.25 48 ASP B C 1
ATOM 4925 O O . ASP B 1 48 ? 40.188 37.375 -5.254 1 75.25 48 ASP B O 1
ATOM 4929 N N . THR B 1 49 ? 38.938 36.125 -3.885 1 77.25 49 THR B N 1
ATOM 4930 C CA . THR B 1 49 ? 38.094 35.688 -4.98 1 77.25 49 THR B CA 1
ATOM 4931 C C . THR B 1 49 ? 36.625 35.906 -4.664 1 77.25 49 THR B C 1
ATOM 4933 O O . THR B 1 49 ? 36.25 36.031 -3.498 1 77.25 49 THR B O 1
ATOM 4936 N N . TYR B 1 50 ? 35.844 35.938 -5.77 1 78 50 TYR B N 1
ATOM 4937 C CA . TYR B 1 50 ? 34.406 36.031 -5.66 1 78 50 TYR B CA 1
ATOM 4938 C C . TYR B 1 50 ? 33.844 34.844 -4.883 1 78 50 TYR B C 1
ATOM 4940 O O . TYR B 1 50 ? 32.938 35.031 -4.047 1 78 50 TYR B O 1
ATOM 4948 N N . ASP B 1 51 ? 34.375 33.781 -5.137 1 80.38 51 ASP B N 1
ATOM 4949 C CA . ASP B 1 51 ? 33.844 32.562 -4.535 1 80.38 51 ASP B CA 1
ATOM 4950 C C . ASP B 1 51 ? 34.062 32.562 -3.023 1 80.38 51 ASP B C 1
ATOM 4952 O O . ASP B 1 51 ? 33.188 32.125 -2.273 1 80.38 51 ASP B O 1
ATOM 4956 N N . ASP B 1 52 ? 35.156 33.062 -2.656 1 82.69 52 ASP B N 1
ATOM 4957 C CA . ASP B 1 52 ? 35.438 33.125 -1.227 1 82.69 52 ASP B CA 1
ATOM 4958 C C . ASP B 1 52 ? 34.531 34.125 -0.526 1 82.69 52 ASP B C 1
ATOM 4960 O O . ASP B 1 52 ? 34.031 33.875 0.583 1 82.69 52 ASP B O 1
ATOM 4964 N N . LEU B 1 53 ? 34.344 35.219 -1.232 1 81.25 53 LEU B N 1
ATOM 4965 C CA . LEU B 1 53 ? 33.469 36.219 -0.685 1 81.25 53 LEU B CA 1
ATOM 4966 C C . LEU B 1 53 ? 32.031 35.688 -0.56 1 81.25 53 LEU B C 1
ATOM 4968 O O . LEU B 1 53 ? 31.406 35.812 0.493 1 81.25 53 LEU B O 1
ATOM 4972 N N . PHE B 1 54 ? 31.672 35.094 -1.607 1 83.75 54 PHE B N 1
ATOM 4973 C CA . PHE B 1 54 ? 30.297 34.594 -1.636 1 83.75 54 PHE B CA 1
ATOM 4974 C C . PHE B 1 54 ? 30.109 33.5 -0.598 1 83.75 54 PHE B C 1
ATOM 4976 O O . PHE B 1 54 ? 29.062 33.406 0.05 1 83.75 54 PHE B O 1
ATOM 4983 N N . ALA B 1 55 ? 31.062 32.688 -0.44 1 82.94 55 ALA B N 1
ATOM 4984 C CA . ALA B 1 55 ? 31 31.641 0.564 1 82.94 55 ALA B CA 1
ATOM 4985 C C . ALA B 1 55 ? 30.922 32.219 1.972 1 82.94 55 ALA B C 1
ATOM 4987 O O . ALA B 1 55 ? 30.188 31.703 2.824 1 82.94 55 ALA B O 1
ATOM 4988 N N . PHE B 1 56 ? 31.688 33.219 2.109 1 83.56 56 PHE B N 1
ATOM 4989 C CA . PHE B 1 56 ? 31.688 33.875 3.408 1 83.56 56 PHE B CA 1
ATOM 4990 C C . PHE B 1 56 ? 30.312 34.5 3.701 1 83.56 56 PHE B C 1
ATOM 4992 O O . PHE B 1 56 ? 29.781 34.312 4.793 1 83.56 56 PHE B O 1
ATOM 4999 N N . LEU B 1 57 ? 29.781 35.156 2.736 1 82.5 57 LEU B N 1
ATOM 5000 C CA . LEU B 1 57 ? 28.484 35.812 2.9 1 82.5 57 LEU B CA 1
ATOM 5001 C C . LEU B 1 57 ? 27.391 34.781 3.127 1 82.5 57 LEU B C 1
ATOM 5003 O O . LEU B 1 57 ? 26.516 34.969 3.973 1 82.5 57 LEU B O 1
ATOM 5007 N N . ARG B 1 58 ? 27.469 33.781 2.441 1 83.44 58 ARG B N 1
ATOM 5008 C CA . ARG B 1 58 ? 26.484 32.719 2.551 1 83.44 58 ARG B CA 1
ATOM 5009 C C . ARG B 1 58 ? 26.484 32.094 3.947 1 83.44 58 ARG B C 1
ATOM 5011 O O . ARG B 1 58 ? 25.422 31.891 4.539 1 83.44 58 ARG B O 1
ATOM 5018 N N . ASN B 1 59 ? 27.656 31.812 4.441 1 84 59 ASN B N 1
ATOM 5019 C CA . ASN B 1 59 ? 27.781 31.203 5.762 1 84 59 ASN B CA 1
ATOM 5020 C C . ASN B 1 59 ? 27.328 32.156 6.863 1 84 59 ASN B C 1
ATOM 5022 O O . ASN B 1 59 ? 26.719 31.734 7.848 1 84 59 ASN B O 1
ATOM 5026 N N . PHE B 1 60 ? 27.734 33.406 6.672 1 83.5 60 PHE B N 1
ATOM 5027 C CA . PHE B 1 60 ? 27.344 34.406 7.648 1 83.5 60 PHE B CA 1
ATOM 5028 C C . PHE B 1 60 ? 25.828 34.5 7.738 1 83.5 60 PHE B C 1
ATOM 5030 O O . PHE B 1 60 ? 25.266 34.5 8.836 1 83.5 60 PHE B O 1
ATOM 5037 N N . HIS B 1 61 ? 25.203 34.562 6.598 1 84.94 61 HIS B N 1
ATOM 5038 C CA . HIS B 1 61 ? 23.75 34.719 6.57 1 84.94 61 HIS B CA 1
ATOM 5039 C C . HIS B 1 61 ? 23.047 33.438 7.008 1 84.94 61 HIS B C 1
ATOM 5041 O O . HIS B 1 61 ? 22 33.5 7.648 1 84.94 61 HIS B O 1
ATOM 5047 N N . LEU B 1 62 ? 23.578 32.312 6.703 1 86.31 62 LEU B N 1
ATOM 5048 C CA . LEU B 1 62 ? 23.031 31.047 7.16 1 86.31 62 LEU B CA 1
ATOM 5049 C C . LEU B 1 62 ? 23.016 30.984 8.688 1 86.31 62 LEU B C 1
ATOM 5051 O O . LEU B 1 62 ? 22.016 30.594 9.289 1 86.31 62 LEU B O 1
ATOM 5055 N N . SER B 1 63 ? 24.094 31.406 9.25 1 85.56 63 SER B N 1
ATOM 5056 C CA . SER B 1 63 ? 24.234 31.344 10.703 1 85.56 63 SER B CA 1
ATOM 5057 C C . SER B 1 63 ? 23.328 32.344 11.391 1 85.56 63 SER B C 1
ATOM 5059 O O . SER B 1 63 ? 23.031 32.219 12.578 1 85.56 63 SER B O 1
ATOM 5061 N N . ASN B 1 64 ? 22.922 33.312 10.586 1 82.69 64 ASN B N 1
ATOM 5062 C CA . ASN B 1 64 ? 22.094 34.344 11.188 1 82.69 64 ASN B CA 1
ATOM 5063 C C . ASN B 1 64 ? 20.656 34.312 10.664 1 82.69 64 ASN B C 1
ATOM 5065 O O . ASN B 1 64 ? 19.938 35.312 10.711 1 82.69 64 ASN B O 1
ATOM 5069 N N . GLY B 1 65 ? 20.328 33.188 10.125 1 82.69 65 GLY B N 1
ATOM 5070 C CA . GLY B 1 65 ? 18.938 32.938 9.758 1 82.69 65 GLY B CA 1
ATOM 5071 C C . GLY B 1 65 ? 18.5 33.719 8.539 1 82.69 65 GLY B C 1
ATOM 5072 O O . GLY B 1 65 ? 17.359 34.188 8.477 1 82.69 65 GLY B O 1
ATOM 5073 N N . ALA B 1 66 ? 19.391 34.031 7.602 1 84.69 66 ALA B N 1
ATOM 5074 C CA . ALA B 1 66 ? 19.094 34.719 6.355 1 84.69 66 ALA B CA 1
ATOM 5075 C C . ALA B 1 66 ? 19.812 34.094 5.176 1 84.69 66 ALA B C 1
ATOM 5077 O O . ALA B 1 66 ? 20.516 33.094 5.344 1 84.69 66 ALA B O 1
ATOM 5078 N N . ALA B 1 67 ? 19.422 34.5 3.998 1 86.81 67 ALA B N 1
ATOM 5079 C CA . ALA B 1 67 ? 20.078 34 2.789 1 86.81 67 ALA B CA 1
ATOM 5080 C C . ALA B 1 67 ? 20.391 35.156 1.841 1 86.81 67 ALA B C 1
ATOM 5082 O O . ALA B 1 67 ? 19.672 36.156 1.806 1 86.81 67 ALA B O 1
ATOM 5083 N N . ILE B 1 68 ? 21.5 35 1.194 1 83.12 68 ILE B N 1
ATOM 5084 C CA . ILE B 1 68 ? 21.922 36.031 0.231 1 83.12 68 ILE B CA 1
ATOM 5085 C C . ILE B 1 68 ? 22.016 35.406 -1.16 1 83.12 68 ILE B C 1
ATOM 5087 O O . ILE B 1 68 ? 22.453 34.25 -1.305 1 83.12 68 ILE B O 1
ATOM 5091 N N . VAL B 1 69 ? 21.5 36.094 -2.148 1 84.56 69 VAL B N 1
ATOM 5092 C CA . VAL B 1 69 ? 21.578 35.625 -3.525 1 84.56 69 VAL B CA 1
ATOM 5093 C C . VAL B 1 69 ? 22.141 36.75 -4.422 1 84.56 69 VAL B C 1
ATOM 5095 O O . VAL B 1 69 ? 22.094 37.906 -4.066 1 84.56 69 VAL B O 1
ATOM 5098 N N . LYS B 1 70 ? 22.75 36.25 -5.527 1 80.81 70 LYS B N 1
ATOM 5099 C CA . LYS B 1 70 ? 23.219 37.25 -6.512 1 80.81 70 LYS B CA 1
ATOM 5100 C C . LYS B 1 70 ? 22.062 37.875 -7.258 1 80.81 70 LYS B C 1
ATOM 5102 O O . LYS B 1 70 ? 21.219 37.156 -7.828 1 80.81 70 LYS B O 1
ATOM 5107 N N . ALA B 1 71 ? 21.922 39.094 -7.184 1 77.38 71 ALA B N 1
ATOM 5108 C CA . ALA B 1 71 ? 20.828 39.812 -7.832 1 77.38 71 ALA B CA 1
ATOM 5109 C C . ALA B 1 71 ? 21.188 40.188 -9.266 1 77.38 71 ALA B C 1
ATOM 5111 O O . ALA B 1 71 ? 20.422 39.938 -10.195 1 77.38 71 ALA B O 1
ATOM 5112 N N . SER B 1 72 ? 22.328 40.844 -9.352 1 79.69 72 SER B N 1
ATOM 5113 C CA . SER B 1 72 ? 22.734 41.312 -10.672 1 79.69 72 SER B CA 1
ATOM 5114 C C . SER B 1 72 ? 24.25 41.469 -10.75 1 79.69 72 SER B C 1
ATOM 5116 O O . SER B 1 72 ? 24.938 41.531 -9.719 1 79.69 72 SER B O 1
ATOM 5118 N N . SER B 1 73 ? 24.781 41.156 -11.984 1 81.88 73 SER B N 1
ATOM 5119 C CA . SER B 1 73 ? 26.188 41.406 -12.289 1 81.88 73 SER B CA 1
ATOM 5120 C C . SER B 1 73 ? 26.344 42.312 -13.5 1 81.88 73 SER B C 1
ATOM 5122 O O . SER B 1 73 ? 25.547 42.25 -14.445 1 81.88 73 SER B O 1
ATOM 5124 N N . SER B 1 74 ? 27.016 43.344 -13.273 1 80.88 74 SER B N 1
ATOM 5125 C CA . SER B 1 74 ? 27.203 44.281 -14.375 1 80.88 74 SER B CA 1
ATOM 5126 C C . SER B 1 74 ? 28.672 44.625 -14.57 1 80.88 74 SER B C 1
ATOM 5128 O O . SER B 1 74 ? 29.531 44.125 -13.836 1 80.88 74 SER B O 1
ATOM 5130 N N . SER B 1 75 ? 29.078 45.406 -15.719 1 78.88 75 SER B N 1
ATOM 5131 C CA . SER B 1 75 ? 30.375 45.969 -16.062 1 78.88 75 SER B CA 1
ATOM 5132 C C . SER B 1 75 ? 31.422 44.875 -16.25 1 78.88 75 SER B C 1
ATOM 5134 O O . SER B 1 75 ? 32.438 44.844 -15.539 1 78.88 75 SER B O 1
ATOM 5136 N N . ARG B 1 76 ? 31.141 43.969 -17.188 1 80.19 76 ARG B N 1
ATOM 5137 C CA . ARG B 1 76 ? 32.062 42.906 -17.484 1 80.19 76 ARG B CA 1
ATOM 5138 C C . ARG B 1 76 ? 33.406 43.438 -17.984 1 80.19 76 ARG B C 1
ATOM 5140 O O . ARG B 1 76 ? 33.438 44.406 -18.766 1 80.19 76 ARG B O 1
ATOM 5147 N N . ARG B 1 77 ? 34.469 43.125 -17.328 1 77.75 77 ARG B N 1
ATOM 5148 C CA . ARG B 1 77 ? 35.812 43.562 -17.703 1 77.75 77 ARG B CA 1
ATOM 5149 C C . ARG B 1 77 ? 36.781 42.375 -17.859 1 77.75 77 ARG B C 1
ATOM 5151 O O . ARG B 1 77 ? 36.531 41.312 -17.281 1 77.75 77 ARG B O 1
ATOM 5158 N N . ASP B 1 78 ? 37.625 42.469 -18.766 1 77.56 78 ASP B N 1
ATOM 5159 C CA . ASP B 1 78 ? 38.656 41.469 -18.953 1 77.56 78 ASP B CA 1
ATOM 5160 C C . ASP B 1 78 ? 39.719 41.531 -17.828 1 77.56 78 ASP B C 1
ATOM 5162 O O . ASP B 1 78 ? 40.469 42.5 -17.719 1 77.56 78 ASP B O 1
ATOM 5166 N N . ILE B 1 79 ? 39.5 40.75 -16.984 1 70.44 79 ILE B N 1
ATOM 5167 C CA . ILE B 1 79 ? 40.5 40.656 -15.914 1 70.44 79 ILE B CA 1
ATOM 5168 C C . ILE B 1 79 ? 41.344 39.375 -16.109 1 70.44 79 ILE B C 1
ATOM 5170 O O . ILE B 1 79 ? 40.844 38.281 -15.891 1 70.44 79 ILE B O 1
ATOM 5174 N N . GLY B 1 80 ? 42.688 39.5 -16.344 1 68.19 80 GLY B N 1
ATOM 5175 C CA . GLY B 1 80 ? 43.594 38.375 -16.516 1 68.19 80 GLY B CA 1
ATOM 5176 C C . GLY B 1 80 ? 43.156 37.438 -17.609 1 68.19 80 GLY B C 1
ATOM 5177 O O . GLY B 1 80 ? 43.375 36.219 -17.516 1 68.19 80 GLY B O 1
ATOM 5178 N N . GLY B 1 81 ? 42.438 37.875 -18.578 1 73 81 GLY B N 1
ATOM 5179 C CA . GLY B 1 81 ? 42.062 37.031 -19.719 1 73 81 GLY B CA 1
ATOM 5180 C C . GLY B 1 81 ? 40.688 36.406 -19.562 1 73 81 GLY B C 1
ATOM 5181 O O . GLY B 1 81 ? 40.219 35.75 -20.484 1 73 81 GLY B O 1
ATOM 5182 N N . ILE B 1 82 ? 40.156 36.562 -18.406 1 77.06 82 ILE B N 1
ATOM 5183 C CA . ILE B 1 82 ? 38.812 36 -18.203 1 77.06 82 ILE B CA 1
ATOM 5184 C C . ILE B 1 82 ? 37.812 37.125 -18.078 1 77.06 82 ILE B C 1
ATOM 5186 O O . ILE B 1 82 ? 37.969 38.062 -17.266 1 77.06 82 ILE B O 1
ATOM 5190 N N . ILE B 1 83 ? 36.844 37.156 -18.891 1 82.5 83 ILE B N 1
ATOM 5191 C CA . ILE B 1 83 ? 35.781 38.156 -18.844 1 82.5 83 ILE B CA 1
ATOM 5192 C C . ILE B 1 83 ? 34.906 37.906 -17.641 1 82.5 83 ILE B C 1
ATOM 5194 O O . ILE B 1 83 ? 34.25 36.844 -17.547 1 82.5 83 ILE B O 1
ATOM 5198 N N . GLN B 1 84 ? 35.031 38.719 -16.656 1 76.62 84 GLN B N 1
ATOM 5199 C CA . GLN B 1 84 ? 34.219 38.562 -15.469 1 76.62 84 GLN B CA 1
ATOM 5200 C C . GLN B 1 84 ? 33.562 39.875 -15.062 1 76.62 84 GLN B C 1
ATOM 5202 O O . GLN B 1 84 ? 34.062 40.938 -15.398 1 76.62 84 GLN B O 1
ATOM 5207 N N . PRO B 1 85 ? 32.375 39.75 -14.422 1 81.12 85 PRO B N 1
ATOM 5208 C CA . PRO B 1 85 ? 31.719 41 -13.977 1 81.12 85 PRO B CA 1
ATOM 5209 C C . PRO B 1 85 ? 32.531 41.719 -12.906 1 81.12 85 PRO B C 1
ATOM 5211 O O . PRO B 1 85 ? 33.156 41.062 -12.047 1 81.12 85 PRO B O 1
ATOM 5214 N N . SER B 1 86 ? 32.625 43.094 -13.086 1 77.94 86 SER B N 1
ATOM 5215 C CA . SER B 1 86 ? 33.375 43.875 -12.117 1 77.94 86 SER B CA 1
ATOM 5216 C C . SER B 1 86 ? 32.5 44.406 -11 1 77.94 86 SER B C 1
ATOM 5218 O O . SER B 1 86 ? 32.969 44.938 -10 1 77.94 86 SER B O 1
ATOM 5220 N N . TYR B 1 87 ? 31.141 44.25 -11.156 1 80.06 87 TYR B N 1
ATOM 5221 C CA . TYR B 1 87 ? 30.172 44.719 -10.172 1 80.06 87 TYR B CA 1
ATOM 5222 C C . TYR B 1 87 ? 29.094 43.656 -9.945 1 80.06 87 TYR B C 1
ATOM 5224 O O . TYR B 1 87 ? 28.469 43.188 -10.906 1 80.06 87 TYR B O 1
ATOM 5232 N N . ILE B 1 88 ? 29 43.219 -8.703 1 81.94 88 ILE B N 1
ATOM 5233 C CA . ILE B 1 88 ? 27.984 42.219 -8.375 1 81.94 88 ILE B CA 1
ATOM 5234 C C . ILE B 1 88 ? 27.125 42.719 -7.219 1 81.94 88 ILE B C 1
ATOM 5236 O O . ILE B 1 88 ? 27.656 43.25 -6.234 1 81.94 88 ILE B O 1
ATOM 5240 N N . VAL B 1 89 ? 25.844 42.719 -7.379 1 75.69 89 VAL B N 1
ATOM 5241 C CA . VAL B 1 89 ? 24.891 43.094 -6.332 1 75.69 89 VAL B CA 1
ATOM 5242 C C . VAL B 1 89 ? 24.281 41.812 -5.719 1 75.69 89 VAL B C 1
ATOM 5244 O O . VAL B 1 89 ? 23.844 40.938 -6.441 1 75.69 89 VAL B O 1
ATOM 5247 N N . PHE B 1 90 ? 24.391 41.75 -4.387 1 79.06 90 PHE B N 1
ATOM 5248 C CA . PHE B 1 90 ? 23.75 40.656 -3.66 1 79.06 90 PHE B CA 1
ATOM 5249 C C . PHE B 1 90 ? 22.453 41.156 -3.01 1 79.06 90 PHE B C 1
ATOM 5251 O O . PHE B 1 90 ? 22.328 42.312 -2.652 1 79.06 90 PHE B O 1
ATOM 5258 N N . LYS B 1 91 ? 21.469 40.344 -3.016 1 76.5 91 LYS B N 1
ATOM 5259 C CA . LYS B 1 91 ? 20.234 40.656 -2.324 1 76.5 91 LYS B CA 1
ATOM 5260 C C . LYS B 1 91 ? 19.812 39.5 -1.394 1 76.5 91 LYS B C 1
ATOM 5262 O O . LYS B 1 91 ? 20.328 38.406 -1.504 1 76.5 91 LYS B O 1
ATOM 5267 N N . CYS B 1 92 ? 19.031 39.844 -0.413 1 76.81 92 CYS B N 1
ATOM 5268 C CA . CYS B 1 92 ? 18.5 38.844 0.489 1 76.81 92 CYS B CA 1
ATOM 5269 C C . CYS B 1 92 ? 17.578 37.875 -0.251 1 76.81 92 CYS B C 1
ATOM 5271 O O . CYS B 1 92 ? 16.797 38.281 -1.111 1 76.81 92 CYS B O 1
ATOM 5273 N N . GLY B 1 93 ? 17.766 36.625 -0.038 1 73.19 93 GLY B N 1
ATOM 5274 C CA . GLY B 1 93 ? 17.016 35.562 -0.704 1 73.19 93 GLY B CA 1
ATOM 5275 C C . GLY B 1 93 ? 15.625 35.375 -0.135 1 73.19 93 GLY B C 1
ATOM 5276 O O . GLY B 1 93 ? 15.344 34.344 0.494 1 73.19 93 GLY B O 1
ATOM 5277 N N . ARG B 1 94 ? 14.695 36.281 -0.093 1 67.75 94 ARG B N 1
ATOM 5278 C CA . ARG B 1 94 ? 13.328 36.125 0.407 1 67.75 94 ARG B CA 1
ATOM 5279 C C . ARG B 1 94 ? 12.352 35.906 -0.736 1 67.75 94 ARG B C 1
ATOM 5281 O O . ARG B 1 94 ? 11.133 35.906 -0.531 1 67.75 94 ARG B O 1
ATOM 5288 N N . GLY B 1 95 ? 12.898 35.469 -1.803 1 58.78 95 GLY B N 1
ATOM 5289 C CA . GLY B 1 95 ? 12.031 35.156 -2.932 1 58.78 95 GLY B CA 1
ATOM 5290 C C . GLY B 1 95 ? 11.797 36.344 -3.842 1 58.78 95 GLY B C 1
ATOM 5291 O O . GLY B 1 95 ? 12.242 37.469 -3.547 1 58.78 95 GLY B O 1
ATOM 5292 N N . PRO B 1 96 ? 11.477 36.156 -4.984 1 52.12 96 PRO B N 1
ATOM 5293 C CA . PRO B 1 96 ? 11.477 37.188 -6.02 1 52.12 96 PRO B CA 1
ATOM 5294 C C . PRO B 1 96 ? 10.695 38.438 -5.605 1 52.12 96 PRO B C 1
ATOM 5296 O O . PRO B 1 96 ? 11.008 39.562 -6.059 1 52.12 96 PRO B O 1
ATOM 5299 N N . ARG B 1 97 ? 9.602 38.281 -4.883 1 51.78 97 ARG B N 1
ATOM 5300 C CA . ARG B 1 97 ? 8.711 39.438 -4.914 1 51.78 97 ARG B CA 1
ATOM 5301 C C . ARG B 1 97 ? 8.898 40.312 -3.678 1 51.78 97 ARG B C 1
ATOM 5303 O O . ARG B 1 97 ? 8.102 41.219 -3.43 1 51.78 97 ARG B O 1
ATOM 5310 N N . ARG B 1 98 ? 9.711 39.875 -2.678 1 52.16 98 ARG B N 1
ATOM 5311 C CA . ARG B 1 98 ? 9.781 40.812 -1.563 1 52.16 98 ARG B CA 1
ATOM 5312 C C . ARG B 1 98 ? 10.969 41.75 -1.72 1 52.16 98 ARG B C 1
ATOM 5314 O O . ARG B 1 98 ? 12.117 41.312 -1.781 1 52.16 98 ARG B O 1
ATOM 5321 N N . PRO B 1 99 ? 10.672 42.906 -2.102 1 44.25 99 PRO B N 1
ATOM 5322 C CA . PRO B 1 99 ? 11.703 43.938 -2.225 1 44.25 99 PRO B CA 1
ATOM 5323 C C . PRO B 1 99 ? 12.492 44.156 -0.931 1 44.25 99 PRO B C 1
ATOM 5325 O O . PRO B 1 99 ? 11.898 44.25 0.147 1 44.25 99 PRO B O 1
ATOM 5328 N N . SER B 1 100 ? 13.523 43.219 -0.618 1 43.59 100 SER B N 1
ATOM 5329 C CA . SER B 1 100 ? 14.406 43.719 0.442 1 43.59 100 SER B CA 1
ATOM 5330 C C . SER B 1 100 ? 14.984 45.094 0.095 1 43.59 100 SER B C 1
ATOM 5332 O O . SER B 1 100 ? 15.406 45.312 -1.038 1 43.59 100 SER B O 1
ATOM 5334 N N . GLN B 1 101 ? 14.406 46.125 0.556 1 38.38 101 GLN B N 1
ATOM 5335 C CA . GLN B 1 101 ? 15.148 47.375 0.387 1 38.38 101 GLN B CA 1
ATOM 5336 C C . GLN B 1 101 ? 16.5 47.312 1.092 1 38.38 101 GLN B C 1
ATOM 5338 O O . GLN B 1 101 ? 16.594 46.844 2.232 1 38.38 101 GLN B O 1
ATOM 5343 N N . SER B 1 102 ? 17.469 47.156 0.337 1 37.75 102 SER B N 1
ATOM 5344 C CA . SER B 1 102 ? 18.875 47.156 0.672 1 37.75 102 SER B CA 1
ATOM 5345 C C . SER B 1 102 ? 19.25 48.312 1.566 1 37.75 102 SER B C 1
ATOM 5347 O O . SER B 1 102 ? 19.906 49.281 1.123 1 37.75 102 SER B O 1
ATOM 5349 N N . SER B 1 103 ? 18.469 49.031 2.232 1 39.5 103 SER B N 1
ATOM 5350 C CA . SER B 1 103 ? 19.172 50.094 2.926 1 39.5 103 SER B CA 1
ATOM 5351 C C . SER B 1 103 ? 20.078 49.531 4.023 1 39.5 103 SER B C 1
ATOM 5353 O O . SER B 1 103 ? 20.266 50.188 5.062 1 39.5 103 SER B O 1
ATOM 5355 N N . GLY B 1 104 ? 20.859 48.5 3.826 1 47.19 104 GLY B N 1
ATOM 5356 C CA . GLY B 1 104 ? 21.812 48 4.801 1 47.19 104 GLY B CA 1
ATOM 5357 C C . GLY B 1 104 ? 21.156 47.25 5.953 1 47.19 104 GLY B C 1
ATOM 5358 O O . GLY B 1 104 ? 21.828 46.562 6.707 1 47.19 104 GLY B O 1
ATOM 5359 N N . HIS B 1 105 ? 19.953 47.562 6.203 1 53 105 HIS B N 1
ATOM 5360 C CA . HIS B 1 105 ? 19.266 46.938 7.328 1 53 105 HIS B CA 1
ATOM 5361 C C . HIS B 1 105 ? 18.25 45.906 6.852 1 53 105 HIS B C 1
ATOM 5363 O O . HIS B 1 105 ? 17.594 46.094 5.82 1 53 105 HIS B O 1
ATOM 5369 N N . HIS B 1 106 ? 18.453 44.688 7.387 1 62.19 106 HIS B N 1
ATOM 5370 C CA . HIS B 1 106 ? 17.469 43.656 7.07 1 62.19 106 HIS B CA 1
ATOM 5371 C C . HIS B 1 106 ? 16.078 44.031 7.594 1 62.19 106 HIS B C 1
ATOM 5373 O O . HIS B 1 106 ? 15.945 44.438 8.758 1 62.19 106 HIS B O 1
ATOM 5379 N N . ASN B 1 107 ? 15.203 44.219 6.809 1 62.06 107 ASN B N 1
ATOM 5380 C CA . ASN B 1 107 ? 13.844 44.594 7.188 1 62.06 107 ASN B CA 1
ATOM 5381 C C . ASN B 1 107 ? 13.023 43.375 7.586 1 62.06 107 ASN B C 1
ATOM 5383 O O . ASN B 1 107 ? 11.797 43.406 7.523 1 62.06 107 ASN B O 1
ATOM 5387 N N . HIS B 1 108 ? 13.719 42.312 7.902 1 69.56 108 HIS B N 1
ATOM 5388 C CA . HIS B 1 108 ? 13.016 41.094 8.305 1 69.56 108 HIS B CA 1
ATOM 5389 C C . HIS B 1 108 ? 13.797 40.312 9.375 1 69.56 108 HIS B C 1
ATOM 5391 O O . HIS B 1 108 ? 14.992 40.562 9.555 1 69.56 108 HIS B O 1
ATOM 5397 N N . GLY B 1 109 ? 13.102 39.594 10.164 1 72.06 109 GLY B N 1
ATOM 5398 C CA . GLY B 1 109 ? 13.758 38.781 11.18 1 72.06 109 GLY B CA 1
ATOM 5399 C C . GLY B 1 109 ? 14.391 37.5 10.625 1 72.06 109 GLY B C 1
ATOM 5400 O O . GLY B 1 109 ? 14.461 37.344 9.414 1 72.06 109 GLY B O 1
ATOM 5401 N N . GLN B 1 110 ? 14.906 36.781 11.57 1 80.12 110 GLN B N 1
ATOM 5402 C CA . GLN B 1 110 ? 15.539 35.5 11.219 1 80.12 110 GLN B CA 1
ATOM 5403 C C . GLN B 1 110 ? 14.5 34.469 10.758 1 80.12 110 GLN B C 1
ATOM 5405 O O . GLN B 1 110 ? 13.367 34.469 11.25 1 80.12 110 GLN B O 1
ATOM 5410 N N . SER B 1 111 ? 14.938 33.781 9.766 1 83.62 111 SER B N 1
ATOM 5411 C CA . SER B 1 111 ? 14.07 32.688 9.359 1 83.62 111 SER B CA 1
ATOM 5412 C C . SER B 1 111 ? 14.023 31.594 10.43 1 83.62 111 SER B C 1
ATOM 5414 O O . SER B 1 111 ? 14.977 31.438 11.195 1 83.62 111 SER B O 1
ATOM 5416 N N . LEU B 1 112 ? 12.922 30.906 10.477 1 84.81 112 LEU B N 1
ATOM 5417 C CA . LEU B 1 112 ? 12.75 29.844 11.469 1 84.81 112 LEU B CA 1
ATOM 5418 C C . LEU B 1 112 ? 13.617 28.641 11.125 1 84.81 112 LEU B C 1
ATOM 5420 O O . LEU B 1 112 ? 13.984 27.875 12.016 1 84.81 112 LEU B O 1
ATOM 5424 N N . ASP B 1 113 ? 13.883 28.5 9.82 1 89.25 113 ASP B N 1
ATOM 5425 C CA . ASP B 1 113 ? 14.617 27.359 9.297 1 89.25 113 ASP B CA 1
ATOM 5426 C C . ASP B 1 113 ? 15.297 27.703 7.973 1 89.25 113 ASP B C 1
ATOM 5428 O O . ASP B 1 113 ? 14.703 28.375 7.125 1 89.25 113 ASP B O 1
ATOM 5432 N N . PRO B 1 114 ? 16.5 27.219 7.816 1 88.12 114 PRO B N 1
ATOM 5433 C CA . PRO B 1 114 ? 17.203 27.516 6.566 1 88.12 114 PRO B CA 1
ATOM 5434 C C . PRO B 1 114 ? 16.469 27 5.336 1 88.12 114 PRO B C 1
ATOM 5436 O O . PRO B 1 114 ? 16.703 27.469 4.223 1 88.12 114 PRO B O 1
ATOM 5439 N N . SER B 1 115 ? 15.555 26.078 5.492 1 89.88 115 SER B N 1
ATOM 5440 C CA . SER B 1 115 ? 14.812 25.484 4.379 1 89.88 115 SER B CA 1
ATOM 5441 C C . SER B 1 115 ? 13.891 26.516 3.725 1 89.88 115 SER B C 1
ATOM 5443 O O . SER B 1 115 ? 13.383 26.297 2.623 1 89.88 115 SER B O 1
ATOM 5445 N N . ALA B 1 116 ? 13.695 27.609 4.426 1 88.25 116 ALA B N 1
ATOM 5446 C CA . ALA B 1 116 ? 12.844 28.656 3.877 1 88.25 116 ALA B CA 1
ATOM 5447 C C . ALA B 1 116 ? 13.477 29.281 2.637 1 88.25 116 ALA B C 1
ATOM 5449 O O . ALA B 1 116 ? 12.789 29.906 1.829 1 88.25 116 ALA B O 1
ATOM 5450 N N . HIS B 1 117 ? 14.781 29.094 2.568 1 85.94 117 HIS B N 1
ATOM 5451 C CA . HIS B 1 117 ? 15.531 29.719 1.484 1 85.94 117 HIS B CA 1
ATOM 5452 C C . HIS B 1 117 ? 15.93 28.703 0.429 1 85.94 117 HIS B C 1
ATOM 5454 O O . HIS B 1 117 ? 16.656 27.75 0.726 1 85.94 117 HIS B O 1
ATOM 5460 N N . ASN B 1 118 ? 15.586 28.922 -0.793 1 86.44 118 ASN B N 1
ATOM 5461 C CA . ASN B 1 118 ? 15.836 27.984 -1.883 1 86.44 118 ASN B CA 1
ATOM 5462 C C . ASN B 1 118 ? 17.328 27.703 -2.051 1 86.44 118 ASN B C 1
ATOM 5464 O O . ASN B 1 118 ? 17.719 26.578 -2.391 1 86.44 118 ASN B O 1
ATOM 5468 N N . VAL B 1 119 ? 18.125 28.641 -1.814 1 84.44 119 VAL B N 1
ATOM 5469 C CA . VAL B 1 119 ? 19.562 28.547 -2.057 1 84.44 119 VAL B CA 1
ATOM 5470 C C . VAL B 1 119 ? 20.156 27.469 -1.148 1 84.44 119 VAL B C 1
ATOM 5472 O O . VAL B 1 119 ? 21.141 26.812 -1.52 1 84.44 119 VAL B O 1
ATOM 5475 N N . TYR B 1 120 ? 19.594 27.312 0.013 1 88.12 120 TYR B N 1
ATOM 5476 C CA . TYR B 1 120 ? 20.141 26.344 0.963 1 88.12 120 TYR B CA 1
ATOM 5477 C C . TYR B 1 120 ? 19.578 24.953 0.712 1 88.12 120 TYR B C 1
ATOM 5479 O O . TYR B 1 120 ? 20.016 23.984 1.346 1 88.12 120 TYR B O 1
ATOM 5487 N N . ARG B 1 121 ? 18.641 24.828 -0.229 1 90 121 ARG B N 1
ATOM 5488 C CA . ARG B 1 121 ? 17.984 23.547 -0.483 1 90 121 ARG B CA 1
ATOM 5489 C C . ARG B 1 121 ? 18.641 22.828 -1.661 1 90 121 ARG B C 1
ATOM 5491 O O . ARG B 1 121 ? 18.188 21.75 -2.053 1 90 121 ARG B O 1
ATOM 5498 N N . ARG B 1 122 ? 19.672 23.422 -2.139 1 88.19 122 ARG B N 1
ATOM 5499 C CA . ARG B 1 122 ? 20.344 22.797 -3.266 1 88.19 122 ARG B CA 1
ATOM 5500 C C . ARG B 1 122 ? 21.062 21.516 -2.832 1 88.19 122 ARG B C 1
ATOM 5502 O O . ARG B 1 122 ? 21.641 21.453 -1.748 1 88.19 122 ARG B O 1
ATOM 5509 N N . ARG B 1 123 ? 20.953 20.547 -3.736 1 91 123 ARG B N 1
ATOM 5510 C CA . ARG B 1 123 ? 21.578 19.266 -3.445 1 91 123 ARG B CA 1
ATOM 5511 C C . ARG B 1 123 ? 23.047 19.266 -3.803 1 91 123 ARG B C 1
ATOM 5513 O O . ARG B 1 123 ? 23.453 19.891 -4.789 1 91 123 ARG B O 1
ATOM 5520 N N . THR B 1 124 ? 23.844 18.609 -2.98 1 90.56 124 THR B N 1
ATOM 5521 C CA . THR B 1 124 ? 25.25 18.406 -3.316 1 90.56 124 THR B CA 1
ATOM 5522 C C . THR B 1 124 ? 25.391 17.422 -4.473 1 90.56 124 THR B C 1
ATOM 5524 O O . THR B 1 124 ? 24.406 16.797 -4.879 1 90.56 124 THR B O 1
ATOM 5527 N N . LEU B 1 125 ? 26.578 17.281 -5.004 1 90.06 125 LEU B N 1
ATOM 5528 C CA . LEU B 1 125 ? 26.812 16.359 -6.109 1 90.06 125 LEU B CA 1
ATOM 5529 C C . LEU B 1 125 ? 26.547 14.914 -5.684 1 90.06 125 LEU B C 1
ATOM 5531 O O . LEU B 1 125 ? 25.969 14.141 -6.445 1 90.06 125 LEU B O 1
ATOM 5535 N N . ALA B 1 126 ? 26.969 14.641 -4.496 1 89.88 126 ALA B N 1
ATOM 5536 C CA . ALA B 1 126 ? 26.734 13.297 -3.973 1 89.88 126 ALA B CA 1
ATOM 5537 C C . ALA B 1 126 ? 25.234 13.016 -3.836 1 89.88 126 ALA B C 1
ATOM 5539 O O . ALA B 1 126 ? 24.781 11.914 -4.156 1 89.88 126 ALA B O 1
ATOM 5540 N N . GLN B 1 127 ? 24.5 14.008 -3.414 1 92.75 127 GLN B N 1
ATOM 5541 C CA . GLN B 1 127 ? 23.047 13.859 -3.242 1 92.75 127 GLN B CA 1
ATOM 5542 C C . GLN B 1 127 ? 22.344 13.75 -4.59 1 92.75 127 GLN B C 1
ATOM 5544 O O . GLN B 1 127 ? 21.406 12.961 -4.742 1 92.75 127 GLN B O 1
ATOM 5549 N N . GLN B 1 128 ? 22.859 14.453 -5.543 1 92.62 128 GLN B N 1
ATOM 5550 C CA . GLN B 1 128 ? 22.297 14.398 -6.883 1 92.62 128 GLN B CA 1
ATOM 5551 C C . GLN B 1 128 ? 22.5 13.023 -7.512 1 92.62 128 GLN B C 1
ATOM 5553 O O . GLN B 1 128 ? 21.609 12.508 -8.195 1 92.62 128 GLN B O 1
ATOM 5558 N N . GLN B 1 129 ? 23.625 12.516 -7.285 1 89 129 GLN B N 1
ATOM 5559 C CA . GLN B 1 129 ? 23.906 11.188 -7.812 1 89 129 GLN B CA 1
ATOM 5560 C C . GLN B 1 129 ? 22.984 10.141 -7.199 1 89 129 GLN B C 1
ATOM 5562 O O . GLN B 1 129 ? 22.484 9.25 -7.895 1 89 129 GLN B O 1
ATOM 5567 N N . LYS B 1 130 ? 22.797 10.344 -5.926 1 89.81 130 LYS B N 1
ATOM 5568 C CA . LYS B 1 130 ? 21.891 9.422 -5.242 1 89.81 130 LYS B CA 1
ATOM 5569 C C . LYS B 1 130 ? 20.469 9.555 -5.773 1 89.81 130 LYS B C 1
ATOM 5571 O O . LYS B 1 130 ? 19.766 8.562 -5.926 1 89.81 130 LYS B O 1
ATOM 5576 N N . GLU B 1 131 ? 20.031 10.75 -6.039 1 91.31 131 GLU B N 1
ATOM 5577 C CA . GLU B 1 131 ? 18.703 11 -6.598 1 91.31 131 GLU B CA 1
ATOM 5578 C C . GLU B 1 131 ? 18.547 10.305 -7.949 1 91.31 131 GLU B C 1
ATOM 5580 O O . GLU B 1 131 ? 17.5 9.703 -8.219 1 91.31 131 GLU B O 1
ATOM 5585 N N . ARG B 1 132 ? 19.562 10.352 -8.727 1 89 132 ARG B N 1
ATOM 5586 C CA . ARG B 1 132 ? 19.5 9.742 -10.055 1 89 132 ARG B CA 1
ATOM 5587 C C . ARG B 1 132 ? 19.422 8.227 -9.961 1 89 132 ARG B C 1
ATOM 5589 O O . ARG B 1 132 ? 18.719 7.582 -10.742 1 89 132 ARG B O 1
ATOM 5596 N N . GLU B 1 133 ? 20.109 7.754 -9.016 1 85.38 133 GLU B N 1
ATOM 5597 C CA . GLU B 1 133 ? 20.109 6.312 -8.805 1 85.38 133 GLU B CA 1
ATOM 5598 C C . GLU B 1 133 ? 18.734 5.82 -8.367 1 85.38 133 GLU B C 1
ATOM 5600 O O . GLU B 1 133 ? 18.266 4.77 -8.812 1 85.38 133 GLU B O 1
ATOM 5605 N N . LEU B 1 134 ? 18.094 6.613 -7.527 1 87.56 134 LEU B N 1
ATOM 5606 C CA . LEU B 1 134 ? 16.844 6.18 -6.902 1 87.56 134 LEU B CA 1
ATOM 5607 C C . LEU B 1 134 ? 15.641 6.539 -7.773 1 87.56 134 LEU B C 1
ATOM 5609 O O . LEU B 1 134 ? 14.562 5.965 -7.621 1 87.56 134 LEU B O 1
ATOM 5613 N N . ALA B 1 135 ? 15.797 7.488 -8.633 1 84.44 135 ALA B N 1
ATOM 5614 C CA . ALA B 1 135 ? 14.695 8.039 -9.414 1 84.44 135 ALA B CA 1
ATOM 5615 C C . ALA B 1 135 ? 14.062 6.965 -10.297 1 84.44 135 ALA B C 1
ATOM 5617 O O . ALA B 1 135 ? 12.875 7.043 -10.625 1 84.44 135 ALA B O 1
ATOM 5618 N N . ASN B 1 136 ? 14.789 5.914 -10.539 1 75.88 136 ASN B N 1
ATOM 5619 C CA . ASN B 1 136 ? 14.289 4.891 -11.453 1 75.88 136 ASN B CA 1
ATOM 5620 C C . ASN B 1 136 ? 13.57 3.773 -10.703 1 75.88 136 ASN B C 1
ATOM 5622 O O . ASN B 1 136 ? 13.016 2.863 -11.32 1 75.88 136 ASN B O 1
ATOM 5626 N N . GLU B 1 137 ? 13.664 3.844 -9.453 1 79.06 137 GLU B N 1
ATOM 5627 C CA . GLU B 1 137 ? 12.977 2.832 -8.656 1 79.06 137 GLU B CA 1
ATOM 5628 C C . GLU B 1 137 ? 11.539 3.238 -8.375 1 79.06 137 GLU B C 1
ATOM 5630 O O . GLU B 1 137 ? 11.273 4 -7.441 1 79.06 137 GLU B O 1
ATOM 5635 N N . ASN B 1 138 ? 10.617 2.693 -9.086 1 72.69 138 ASN B N 1
ATOM 5636 C CA . ASN B 1 138 ? 9.219 3.102 -9.031 1 72.69 138 ASN B CA 1
ATOM 5637 C C . ASN B 1 138 ? 8.562 2.689 -7.715 1 72.69 138 ASN B C 1
ATOM 5639 O O . ASN B 1 138 ? 7.531 3.24 -7.332 1 72.69 138 ASN B O 1
ATOM 5643 N N . GLY B 1 139 ? 9.141 1.9 -7.062 1 73.62 139 GLY B N 1
ATOM 5644 C CA . GLY B 1 139 ? 8.523 1.432 -5.832 1 73.62 139 GLY B CA 1
ATOM 5645 C C . GLY B 1 139 ? 8.93 2.246 -4.617 1 73.62 139 GLY B C 1
ATOM 5646 O O . GLY B 1 139 ? 8.414 2.025 -3.518 1 73.62 139 GLY B O 1
ATOM 5647 N N . ILE B 1 140 ? 9.82 3.209 -4.809 1 81.25 140 ILE B N 1
ATOM 5648 C CA . ILE B 1 140 ? 10.289 4.016 -3.689 1 81.25 140 ILE B CA 1
ATOM 5649 C C . ILE B 1 140 ? 9.586 5.371 -3.693 1 81.25 140 ILE B C 1
ATOM 5651 O O . ILE B 1 140 ? 9.539 6.051 -4.723 1 81.25 140 ILE B O 1
ATOM 5655 N N . ARG B 1 141 ? 9.094 5.789 -2.539 1 80.5 141 ARG B N 1
ATOM 5656 C CA . ARG B 1 141 ? 8.406 7.066 -2.404 1 80.5 141 ARG B CA 1
ATOM 5657 C C . ARG B 1 141 ? 9.398 8.203 -2.195 1 80.5 141 ARG B C 1
ATOM 5659 O O . ARG B 1 141 ? 10.531 7.977 -1.75 1 80.5 141 ARG B O 1
ATOM 5666 N N . ALA B 1 142 ? 8.891 9.406 -2.531 1 82.19 142 ALA B N 1
ATOM 5667 C CA . ALA B 1 142 ? 9.734 10.594 -2.412 1 82.19 142 ALA B CA 1
ATOM 5668 C C . ALA B 1 142 ? 10.227 10.773 -0.977 1 82.19 142 ALA B C 1
ATOM 5670 O O . ALA B 1 142 ? 11.352 11.219 -0.75 1 82.19 142 ALA B O 1
ATOM 5671 N N . ARG B 1 143 ? 9.461 10.43 -0.033 1 81.69 143 ARG B N 1
ATOM 5672 C CA . ARG B 1 143 ? 9.844 10.602 1.364 1 81.69 143 ARG B CA 1
ATOM 5673 C C . ARG B 1 143 ? 11.008 9.688 1.726 1 81.69 143 ARG B C 1
ATOM 5675 O O . ARG B 1 143 ? 11.914 10.086 2.459 1 81.69 143 ARG B O 1
ATOM 5682 N N . GLU B 1 144 ? 10.898 8.461 1.242 1 83.44 144 GLU B N 1
ATOM 5683 C CA . GLU B 1 144 ? 12 7.535 1.49 1 83.44 144 GLU B CA 1
ATOM 5684 C C . GLU B 1 144 ? 13.258 7.973 0.753 1 83.44 144 GLU B C 1
ATOM 5686 O O . GLU B 1 144 ? 14.367 7.883 1.296 1 83.44 144 GLU B O 1
ATOM 5691 N N . MET B 1 145 ? 13.008 8.414 -0.449 1 87.12 145 MET B N 1
ATOM 5692 C CA . MET B 1 145 ? 14.133 8.938 -1.216 1 87.12 145 MET B CA 1
ATOM 5693 C C . MET B 1 145 ? 14.797 10.102 -0.483 1 87.12 145 MET B C 1
ATOM 5695 O O . MET B 1 145 ? 16.031 10.188 -0.436 1 87.12 145 MET B O 1
ATOM 5699 N N . ALA B 1 146 ? 13.938 10.984 0.032 1 88.31 146 ALA B N 1
ATOM 5700 C CA . ALA B 1 146 ? 14.453 12.133 0.763 1 88.31 146 ALA B CA 1
ATOM 5701 C C . ALA B 1 146 ? 15.289 11.695 1.963 1 88.31 146 ALA B C 1
ATOM 5703 O O . ALA B 1 146 ? 16.359 12.25 2.217 1 88.31 146 ALA B O 1
ATOM 5704 N N . SER B 1 147 ? 14.82 10.719 2.654 1 86 147 SER B N 1
ATOM 5705 C CA . SER B 1 147 ? 15.531 10.211 3.818 1 86 147 SER B CA 1
ATOM 5706 C C . SER B 1 147 ? 16.891 9.648 3.426 1 86 147 SER B C 1
ATOM 5708 O O . SER B 1 147 ? 17.891 9.898 4.105 1 86 147 SER B O 1
ATOM 5710 N N . ILE B 1 148 ? 16.969 8.922 2.354 1 87.19 148 ILE B N 1
ATOM 5711 C CA . ILE B 1 148 ? 18.203 8.312 1.88 1 87.19 148 ILE B CA 1
ATOM 5712 C C . ILE B 1 148 ? 19.156 9.398 1.405 1 87.19 148 ILE B C 1
ATOM 5714 O O . ILE B 1 148 ? 20.359 9.375 1.729 1 87.19 148 ILE B O 1
ATOM 5718 N N . VAL B 1 149 ? 18.656 10.352 0.708 1 90.12 149 VAL B N 1
ATOM 5719 C CA . VAL B 1 149 ? 19.469 11.422 0.143 1 90.12 149 VAL B CA 1
ATOM 5720 C C . VAL B 1 149 ? 20.047 12.281 1.267 1 90.12 149 VAL B C 1
ATOM 5722 O O . VAL B 1 149 ? 21.188 12.734 1.189 1 90.12 149 VAL B O 1
ATOM 5725 N N . ARG B 1 150 ? 19.266 12.539 2.324 1 88.56 150 ARG B N 1
ATOM 5726 C CA . ARG B 1 150 ? 19.734 13.328 3.465 1 88.56 150 ARG B CA 1
ATOM 5727 C C . ARG B 1 150 ? 20.906 12.656 4.148 1 88.56 150 ARG B C 1
ATOM 5729 O O . ARG B 1 150 ? 21.812 13.328 4.652 1 88.56 150 ARG B O 1
ATOM 5736 N N . LYS B 1 151 ? 20.953 11.352 4.105 1 84.19 151 LYS B N 1
ATOM 5737 C CA . LYS B 1 151 ? 22 10.594 4.797 1 84.19 151 LYS B CA 1
ATOM 5738 C C . LYS B 1 151 ? 23.234 10.43 3.916 1 84.19 151 LYS B C 1
ATOM 5740 O O . LYS B 1 151 ? 24.281 9.984 4.383 1 84.19 151 LYS B O 1
ATOM 5745 N N . ALA B 1 152 ? 23.078 10.719 2.67 1 83.44 152 ALA B N 1
ATOM 5746 C CA . ALA B 1 152 ? 24.172 10.5 1.709 1 83.44 152 ALA B CA 1
ATOM 5747 C C . ALA B 1 152 ? 25.312 11.477 1.951 1 83.44 152 ALA B C 1
ATOM 5749 O O . ALA B 1 152 ? 26.438 11.242 1.502 1 83.44 152 ALA B O 1
ATOM 5750 N N . ASP B 1 153 ? 25.016 12.531 2.535 1 79.62 153 ASP B N 1
ATOM 5751 C CA . ASP B 1 153 ? 26.062 13.5 2.775 1 79.62 153 ASP B CA 1
ATOM 5752 C C . ASP B 1 153 ? 26.109 13.914 4.246 1 79.62 153 ASP B C 1
ATOM 5754 O O . ASP B 1 153 ? 25.359 13.398 5.066 1 79.62 153 ASP B O 1
ATOM 5758 N N . ARG B 1 154 ? 27.156 14.773 4.547 1 68.94 154 ARG B N 1
ATOM 5759 C CA . ARG B 1 154 ? 27.406 15.25 5.902 1 68.94 154 ARG B CA 1
ATOM 5760 C C . ARG B 1 154 ? 26.234 16.062 6.43 1 68.94 154 ARG B C 1
ATOM 5762 O O . ARG B 1 154 ? 25.438 16.578 5.648 1 68.94 154 ARG B O 1
ATOM 5769 N N . PRO B 1 155 ? 26.141 16.047 7.785 1 68.38 155 PRO B N 1
ATOM 5770 C CA . PRO B 1 155 ? 25.109 16.906 8.375 1 68.38 155 PRO B CA 1
ATOM 5771 C C . PRO B 1 155 ? 25.234 18.359 7.934 1 68.38 155 PRO B C 1
ATOM 5773 O O . PRO B 1 155 ? 26.344 18.875 7.766 1 68.38 155 PRO B O 1
ATOM 5776 N N . GLY B 1 156 ? 24.234 19.062 7.508 1 67.88 156 GLY B N 1
ATOM 5777 C CA . GLY B 1 156 ? 24.234 20.453 7.086 1 67.88 156 GLY B CA 1
ATOM 5778 C C . GLY B 1 156 ? 23.656 20.656 5.695 1 67.88 156 GLY B C 1
ATOM 5779 O O . GLY B 1 156 ? 23.328 21.781 5.309 1 67.88 156 GLY B O 1
ATOM 5780 N N . TYR B 1 157 ? 23.641 19.594 4.992 1 75.31 157 TYR B N 1
ATOM 5781 C CA . TYR B 1 157 ? 23.094 19.688 3.645 1 75.31 157 TYR B CA 1
ATOM 5782 C C . TYR B 1 157 ? 21.75 18.984 3.555 1 75.31 157 TYR B C 1
ATOM 5784 O O . TYR B 1 157 ? 21.469 18.281 2.582 1 75.31 157 TYR B O 1
ATOM 5792 N N . ASP B 1 158 ? 20.938 19.25 4.52 1 85.44 158 ASP B N 1
ATOM 5793 C CA . ASP B 1 158 ? 19.703 18.469 4.578 1 85.44 158 ASP B CA 1
ATOM 5794 C C . ASP B 1 158 ? 18.484 19.375 4.711 1 85.44 158 ASP B C 1
ATOM 5796 O O . ASP B 1 158 ? 17.453 18.969 5.246 1 85.44 158 ASP B O 1
ATOM 5800 N N . TYR B 1 159 ? 18.641 20.594 4.133 1 89.38 159 TYR B N 1
ATOM 5801 C CA . TYR B 1 159 ? 17.562 21.562 4.352 1 89.38 159 TYR B CA 1
ATOM 5802 C C . TYR B 1 159 ? 16.5 21.453 3.271 1 89.38 159 TYR B C 1
ATOM 5804 O O . TYR B 1 159 ? 15.484 22.156 3.318 1 89.38 159 TYR B O 1
ATOM 5812 N N . PHE B 1 160 ? 16.75 20.578 2.324 1 91.69 160 PHE B N 1
ATOM 5813 C CA . PHE B 1 160 ? 15.766 20.469 1.26 1 91.69 160 PHE B CA 1
ATOM 5814 C C . PHE B 1 160 ? 14.492 19.797 1.764 1 91.69 160 PHE B C 1
ATOM 5816 O O . PHE B 1 160 ? 14.531 19.047 2.746 1 91.69 160 PHE B O 1
ATOM 5823 N N . ARG B 1 161 ? 13.445 20.078 1.092 1 89.56 161 ARG B N 1
ATOM 5824 C CA . ARG B 1 161 ? 12.141 19.531 1.433 1 89.56 161 ARG B CA 1
ATOM 5825 C C . ARG B 1 161 ? 11.836 18.297 0.593 1 89.56 161 ARG B C 1
ATOM 5827 O O . ARG B 1 161 ? 12.453 18.078 -0.453 1 89.56 161 ARG B O 1
ATOM 5834 N N . THR B 1 162 ? 10.883 17.516 1.088 1 86.94 162 THR B N 1
ATOM 5835 C CA . THR B 1 162 ? 10.453 16.344 0.336 1 86.94 162 THR B CA 1
ATOM 5836 C C . THR B 1 162 ? 9.922 16.75 -1.035 1 86.94 162 THR B C 1
ATOM 5838 O O . THR B 1 162 ? 10.117 16.031 -2.02 1 86.94 162 THR B O 1
ATOM 5841 N N . ARG B 1 163 ? 9.305 17.906 -1.075 1 86.5 163 ARG B N 1
ATOM 5842 C CA . ARG B 1 163 ? 8.773 18.406 -2.34 1 86.5 163 ARG B CA 1
ATOM 5843 C C . ARG B 1 163 ? 9.891 18.641 -3.346 1 86.5 163 ARG B C 1
ATOM 5845 O O . ARG B 1 163 ? 9.711 18.453 -4.551 1 86.5 163 ARG B O 1
ATOM 5852 N N . ASP B 1 164 ? 11.016 19.109 -2.83 1 91 164 ASP B N 1
ATOM 5853 C CA . ASP B 1 164 ? 12.164 19.312 -3.709 1 91 164 ASP B CA 1
ATOM 5854 C C . ASP B 1 164 ? 12.617 18 -4.344 1 91 164 ASP B C 1
ATOM 5856 O O . ASP B 1 164 ? 12.961 17.969 -5.527 1 91 164 ASP B O 1
ATOM 5860 N N . ILE B 1 165 ? 12.609 16.969 -3.523 1 90 165 ILE B N 1
ATOM 5861 C CA . ILE B 1 165 ? 13 15.641 -4.008 1 90 165 ILE B CA 1
ATOM 5862 C C . ILE B 1 165 ? 11.992 15.156 -5.047 1 90 165 ILE B C 1
ATOM 5864 O O . ILE B 1 165 ? 12.375 14.578 -6.066 1 90 165 ILE B O 1
ATOM 5868 N N . TYR B 1 166 ? 10.766 15.414 -4.812 1 85.94 166 TYR B N 1
ATOM 5869 C CA . TYR B 1 166 ? 9.719 15.055 -5.766 1 85.94 166 TYR B CA 1
ATOM 5870 C C . TYR B 1 166 ? 9.93 15.766 -7.098 1 85.94 166 TYR B C 1
ATOM 5872 O O . TYR B 1 166 ? 9.875 15.141 -8.156 1 85.94 166 TYR B O 1
ATOM 5880 N N . ASN B 1 167 ? 10.211 17.047 -6.988 1 86.38 167 ASN B N 1
ATOM 5881 C CA . ASN B 1 167 ? 10.422 17.859 -8.188 1 86.38 167 ASN B CA 1
ATOM 5882 C C . ASN B 1 167 ? 11.648 17.391 -8.969 1 86.38 167 ASN B C 1
ATOM 5884 O O . ASN B 1 167 ? 11.625 17.328 -10.195 1 86.38 167 ASN B O 1
ATOM 5888 N N . ASP B 1 168 ? 12.648 17.125 -8.234 1 90.69 168 ASP B N 1
ATOM 5889 C CA . ASP B 1 168 ? 13.859 16.641 -8.875 1 90.69 168 ASP B CA 1
ATOM 5890 C C . ASP B 1 168 ? 13.602 15.328 -9.609 1 90.69 168 ASP B C 1
ATOM 5892 O O . ASP B 1 168 ? 14.062 15.133 -10.734 1 90.69 168 ASP B O 1
ATOM 5896 N N . ARG B 1 169 ? 12.93 14.469 -8.969 1 86.75 169 ARG B N 1
ATOM 5897 C CA . ARG B 1 169 ? 12.609 13.18 -9.578 1 86.75 169 ARG B CA 1
ATOM 5898 C C . ARG B 1 169 ? 11.836 13.367 -10.875 1 86.75 169 ARG B C 1
ATOM 5900 O O . ARG B 1 169 ? 12.117 12.695 -11.875 1 86.75 169 ARG B O 1
ATOM 5907 N N . GLN B 1 170 ? 10.883 14.258 -10.867 1 82.75 170 GLN B N 1
ATOM 5908 C CA . GLN B 1 170 ? 10.102 14.539 -12.07 1 82.75 170 GLN B CA 1
ATOM 5909 C C . GLN B 1 170 ? 10.977 15.094 -13.188 1 82.75 170 GLN B C 1
ATOM 5911 O O . GLN B 1 170 ? 10.797 14.742 -14.352 1 82.75 170 GLN B O 1
ATOM 5916 N N . THR B 1 171 ? 11.875 15.914 -12.742 1 86.31 171 THR B N 1
ATOM 5917 C CA . THR B 1 171 ? 12.789 16.5 -13.719 1 86.31 171 THR B CA 1
ATOM 5918 C C . THR B 1 171 ? 13.664 15.414 -14.344 1 86.31 171 THR B C 1
ATOM 5920 O O . THR B 1 171 ? 13.859 15.391 -15.562 1 86.31 171 THR B O 1
ATOM 5923 N N . ILE B 1 172 ? 14.172 14.547 -13.523 1 86.81 172 ILE B N 1
ATOM 5924 C CA . ILE B 1 172 ? 15.023 13.461 -13.992 1 86.81 172 ILE B CA 1
ATOM 5925 C C . ILE B 1 172 ? 14.234 12.57 -14.953 1 86.81 172 ILE B C 1
ATOM 5927 O O . ILE B 1 172 ? 14.75 12.172 -16 1 86.81 172 ILE B O 1
ATOM 5931 N N . LYS B 1 173 ? 13.031 12.297 -14.648 1 78.25 173 LYS B N 1
ATOM 5932 C CA . LYS B 1 173 ? 12.188 11.453 -15.484 1 78.25 173 LYS B CA 1
ATOM 5933 C C . LYS B 1 173 ? 11.875 12.133 -16.812 1 78.25 173 LYS B C 1
ATOM 5935 O O . LYS B 1 173 ? 11.852 11.477 -17.859 1 78.25 173 LYS B O 1
ATOM 5940 N N . ARG B 1 174 ? 11.672 13.438 -16.766 1 78.38 174 ARG B N 1
ATOM 5941 C CA . ARG B 1 174 ? 11.391 14.188 -17.984 1 78.38 174 ARG B CA 1
ATOM 5942 C C . ARG B 1 174 ? 12.617 14.219 -18.891 1 78.38 174 ARG B C 1
ATOM 5944 O O . ARG B 1 174 ? 12.484 14.156 -20.125 1 78.38 174 ARG B O 1
ATOM 5951 N N . GLU B 1 175 ? 13.695 14.383 -18.25 1 81.25 175 GLU B N 1
ATOM 5952 C CA . GLU B 1 175 ? 14.93 14.391 -19.031 1 81.25 175 GLU B CA 1
ATOM 5953 C C . GLU B 1 175 ? 15.117 13.07 -19.766 1 81.25 175 GLU B C 1
ATOM 5955 O O . GLU B 1 175 ? 15.609 13.055 -20.906 1 81.25 175 GLU B O 1
ATOM 5960 N N . ARG B 1 176 ? 14.656 12.109 -19.188 1 75.31 176 ARG B N 1
ATOM 5961 C CA . ARG B 1 176 ? 14.805 10.789 -19.797 1 75.31 176 ARG B CA 1
ATOM 5962 C C . ARG B 1 176 ? 13.859 10.617 -20.969 1 75.31 176 ARG B C 1
ATOM 5964 O O . ARG B 1 176 ? 14.133 9.836 -21.891 1 75.31 176 ARG B O 1
ATOM 5971 N N . LEU B 1 177 ? 12.719 11.352 -20.891 1 76.12 177 LEU B N 1
ATOM 5972 C CA . LEU B 1 177 ? 11.727 11.25 -21.953 1 76.12 177 LEU B CA 1
ATOM 5973 C C . LEU B 1 177 ? 12.125 12.094 -23.156 1 76.12 177 LEU B C 1
ATOM 5975 O O . LEU B 1 177 ? 11.5 12 -24.219 1 76.12 177 LEU B O 1
ATOM 5979 N N . ASN B 1 178 ? 13.266 12.648 -23.094 1 68.44 178 ASN B N 1
ATOM 5980 C CA . ASN B 1 178 ? 13.82 13.422 -24.203 1 68.44 178 ASN B CA 1
ATOM 5981 C C . ASN B 1 178 ? 12.75 14.273 -24.875 1 68.44 178 ASN B C 1
ATOM 5983 O O . ASN B 1 178 ? 12.57 14.211 -26.094 1 68.44 178 ASN B O 1
ATOM 5987 N N . SER B 1 179 ? 11.898 14.984 -24.125 1 66.12 179 SER B N 1
ATOM 5988 C CA . SER B 1 179 ? 10.945 15.984 -24.594 1 66.12 179 SER B CA 1
ATOM 5989 C C . SER B 1 179 ? 9.617 15.336 -25 1 66.12 179 SER B C 1
ATOM 5991 O O . SER B 1 179 ? 8.742 16 -25.547 1 66.12 179 SER B O 1
ATOM 5993 N N . LEU B 1 180 ? 9.5 14.086 -24.859 1 67.31 180 LEU B N 1
ATOM 5994 C CA . LEU B 1 180 ? 8.219 13.445 -25.125 1 67.31 180 LEU B CA 1
ATOM 5995 C C . LEU B 1 180 ? 7.309 13.523 -23.906 1 67.31 180 LEU B C 1
ATOM 5997 O O . LEU B 1 180 ? 7.785 13.555 -22.766 1 67.31 180 LEU B O 1
ATOM 6001 N N . THR B 1 181 ? 6.008 13.773 -24.25 1 68.25 181 THR B N 1
ATOM 6002 C CA . THR B 1 181 ? 5.055 13.641 -23.156 1 68.25 181 THR B CA 1
ATOM 6003 C C . THR B 1 181 ? 4.934 12.188 -22.719 1 68.25 181 THR B C 1
ATOM 6005 O O . THR B 1 181 ? 5.305 11.273 -23.453 1 68.25 181 THR B O 1
ATOM 6008 N N . ALA B 1 182 ? 4.52 12 -21.5 1 66.69 182 ALA B N 1
ATOM 6009 C CA . ALA B 1 182 ? 4.363 10.648 -20.969 1 66.69 182 ALA B CA 1
ATOM 6010 C C . ALA B 1 182 ? 3.473 9.805 -21.875 1 66.69 182 ALA B C 1
ATOM 6012 O O . ALA B 1 182 ? 3.758 8.633 -22.125 1 66.69 182 ALA B O 1
ATOM 6013 N N . THR B 1 183 ? 2.447 10.344 -22.391 1 65.62 183 THR B N 1
ATOM 6014 C CA . THR B 1 183 ? 1.52 9.656 -23.281 1 65.62 183 THR B CA 1
ATOM 6015 C C . THR B 1 183 ? 2.193 9.312 -24.609 1 65.62 183 THR B C 1
ATOM 6017 O O . THR B 1 183 ? 2.014 8.219 -25.141 1 65.62 183 THR B O 1
ATOM 6020 N N . GLN B 1 184 ? 2.973 10.289 -25.078 1 64.56 184 GLN B N 1
ATOM 6021 C CA . GLN B 1 184 ? 3.709 10.062 -26.312 1 64.56 184 GLN B CA 1
ATOM 6022 C C . GLN B 1 184 ? 4.762 8.977 -26.141 1 64.56 184 GLN B C 1
ATOM 6024 O O . GLN B 1 184 ? 4.938 8.125 -27.016 1 64.56 184 GLN B O 1
ATOM 6029 N N . ALA B 1 185 ? 5.344 9.102 -25.078 1 65 185 ALA B N 1
ATOM 6030 C CA . ALA B 1 185 ? 6.383 8.109 -24.797 1 65 185 ALA B CA 1
ATOM 6031 C C . ALA B 1 185 ? 5.793 6.703 -24.719 1 65 185 ALA B C 1
ATOM 6033 O O . ALA B 1 185 ? 6.398 5.742 -25.188 1 65 185 ALA B O 1
ATOM 6034 N N . PHE B 1 186 ? 4.66 6.707 -24.156 1 68.31 186 PHE B N 1
ATOM 6035 C CA . PHE B 1 186 ? 3.977 5.422 -24.062 1 68.31 186 PHE B CA 1
ATOM 6036 C C . PHE B 1 186 ? 3.607 4.918 -25.453 1 68.31 186 PHE B C 1
ATOM 6038 O O . PHE B 1 186 ? 3.766 3.732 -25.75 1 68.31 186 PHE B O 1
ATOM 6045 N N . ALA B 1 187 ? 3.098 5.859 -26.109 1 59.53 187 ALA B N 1
ATOM 6046 C CA . ALA B 1 187 ? 2.73 5.516 -27.469 1 59.53 187 ALA B CA 1
ATOM 6047 C C . ALA B 1 187 ? 3.951 5.07 -28.281 1 59.53 187 ALA B C 1
ATOM 6049 O O . ALA B 1 187 ? 3.867 4.145 -29.094 1 59.53 187 ALA B O 1
ATOM 6050 N N . PHE B 1 188 ? 5.035 5.816 -28 1 53.34 188 PHE B N 1
ATOM 6051 C CA . PHE B 1 188 ? 6.273 5.52 -28.703 1 53.34 188 PHE B CA 1
ATOM 6052 C C . PHE B 1 188 ? 6.848 4.18 -28.266 1 53.34 188 PHE B C 1
ATOM 6054 O O . PHE B 1 188 ? 7.43 3.449 -29.062 1 53.34 188 PHE B O 1
ATOM 6061 N N . VAL B 1 189 ? 7.047 4.172 -26.938 1 53.12 189 VAL B N 1
ATOM 6062 C CA . VAL B 1 189 ? 7.531 2.865 -26.5 1 53.12 189 VAL B CA 1
ATOM 6063 C C . VAL B 1 189 ? 6.789 1.762 -27.234 1 53.12 189 VAL B C 1
ATOM 6065 O O . VAL B 1 189 ? 7.383 0.746 -27.609 1 53.12 189 VAL B O 1
ATOM 6068 N N . LYS B 1 190 ? 5.5 2.061 -27.406 1 52.75 190 LYS B N 1
ATOM 6069 C CA . LYS B 1 190 ? 4.617 1.117 -28.078 1 52.75 190 LYS B CA 1
ATOM 6070 C C . LYS B 1 190 ? 4.945 1.026 -29.578 1 52.75 190 LYS B C 1
ATOM 6072 O O . LYS B 1 190 ? 4.852 -0.049 -30.172 1 52.75 190 LYS B O 1
ATOM 6077 N N . GLU B 1 191 ? 5.07 2.199 -30.172 1 46.12 191 GLU B N 1
ATOM 6078 C CA . GLU B 1 191 ? 5.504 2.115 -31.562 1 46.12 191 GLU B CA 1
ATOM 6079 C C . GLU B 1 191 ? 6.902 1.514 -31.672 1 46.12 191 GLU B C 1
ATOM 6081 O O . GLU B 1 191 ? 7.262 0.937 -32.688 1 46.12 191 GLU B O 1
ATOM 6086 N N . LEU B 1 192 ? 7.734 2.064 -30.938 1 41.28 192 LEU B N 1
ATOM 6087 C CA . LEU B 1 192 ? 9.062 1.481 -31.062 1 41.28 192 LEU B CA 1
ATOM 6088 C C . LEU B 1 192 ? 9.008 -0.039 -30.953 1 41.28 192 LEU B C 1
ATOM 6090 O O . LEU B 1 192 ? 10.039 -0.705 -30.906 1 41.28 192 LEU B O 1
ATOM 6094 N N . ASP B 1 193 ? 8.062 -0.574 -30.234 1 42.19 193 ASP B N 1
ATOM 6095 C CA . ASP B 1 193 ? 8.25 -2.01 -30.422 1 42.19 193 ASP B CA 1
ATOM 6096 C C . ASP B 1 193 ? 8.219 -2.379 -31.906 1 42.19 193 ASP B C 1
ATOM 6098 O O . ASP B 1 193 ? 7.148 -2.5 -32.5 1 42.19 193 ASP B O 1
ATOM 6102 N N . SER B 1 194 ? 8.781 -1.741 -32.719 1 41.62 194 SER B N 1
ATOM 6103 C CA . SER B 1 194 ? 9.195 -2.484 -33.906 1 41.62 194 SER B CA 1
ATOM 6104 C C . SER B 1 194 ? 8.938 -3.979 -33.719 1 41.62 194 SER B C 1
ATOM 6106 O O . SER B 1 194 ? 8.445 -4.637 -34.656 1 41.62 194 SER B O 1
ATOM 6108 N N . GLY B 1 195 ? 9.93 -4.754 -33 1 42.19 195 GLY B N 1
ATOM 6109 C CA . GLY B 1 195 ? 9.891 -6.207 -33.031 1 42.19 195 GLY B CA 1
ATOM 6110 C C . GLY B 1 195 ? 8.82 -6.793 -32.125 1 42.19 195 GLY B C 1
ATOM 6111 O O . GLY B 1 195 ? 7.883 -7.434 -32.594 1 42.19 195 GLY B O 1
ATOM 6112 N N . ASP B 1 196 ? 9.039 -7.012 -30.641 1 46.88 196 ASP B N 1
ATOM 6113 C CA . ASP B 1 196 ? 8.648 -8.086 -29.734 1 46.88 196 ASP B CA 1
ATOM 6114 C C . ASP B 1 196 ? 7.328 -7.762 -29.031 1 46.88 196 ASP B C 1
ATOM 6116 O O . ASP B 1 196 ? 6.672 -8.656 -28.5 1 46.88 196 ASP B O 1
ATOM 6120 N N . ILE B 1 197 ? 6.965 -6.434 -28.594 1 54.94 197 ILE B N 1
ATOM 6121 C CA . ILE B 1 197 ? 5.742 -6.273 -27.812 1 54.94 197 ILE B CA 1
ATOM 6122 C C . ILE B 1 197 ? 4.57 -5.961 -28.734 1 54.94 197 ILE B C 1
ATOM 6124 O O . ILE B 1 197 ? 4.613 -4.984 -29.484 1 54.94 197 ILE B O 1
ATOM 6128 N N . ARG B 1 198 ? 3.697 -6.77 -29.094 1 64.94 198 ARG B N 1
ATOM 6129 C CA . ARG B 1 198 ? 2.492 -6.637 -29.906 1 64.94 198 ARG B CA 1
ATOM 6130 C C . ARG B 1 198 ? 1.455 -5.762 -29.203 1 64.94 198 ARG B C 1
ATOM 6132 O O . ARG B 1 198 ? 0.963 -6.117 -28.125 1 64.94 198 ARG B O 1
ATOM 6139 N N . VAL B 1 199 ? 1.428 -4.34 -29.562 1 76.94 199 VAL B N 1
ATOM 6140 C CA . VAL B 1 199 ? 0.43 -3.469 -28.953 1 76.94 199 VAL B CA 1
ATOM 6141 C C . VAL B 1 199 ? -0.725 -3.244 -29.922 1 76.94 199 VAL B C 1
ATOM 6143 O O . VAL B 1 199 ? -0.504 -3.023 -31.125 1 76.94 199 VAL B O 1
ATOM 6146 N N . ARG B 1 200 ? -1.908 -3.479 -29.516 1 82.69 200 ARG B N 1
ATOM 6147 C CA . ARG B 1 200 ? -3.133 -3.174 -30.25 1 82.69 200 ARG B CA 1
ATOM 6148 C C . ARG B 1 200 ? -3.932 -2.078 -29.547 1 82.69 200 ARG B C 1
ATOM 6150 O O . ARG B 1 200 ? -4.039 -2.068 -28.328 1 82.69 200 ARG B O 1
ATOM 6157 N N . THR B 1 201 ? -4.375 -1.064 -30.344 1 83.44 201 THR B N 1
ATOM 6158 C CA . THR B 1 201 ? -5.133 0.031 -29.75 1 83.44 201 THR B CA 1
ATOM 6159 C C . THR B 1 201 ? -6.492 0.179 -30.438 1 83.44 201 THR B C 1
ATOM 6161 O O . THR B 1 201 ? -6.641 -0.153 -31.609 1 83.44 201 THR B O 1
ATOM 6164 N N . LEU B 1 202 ? -7.434 0.53 -29.625 1 83.56 202 LEU B N 1
ATOM 6165 C CA . LEU B 1 202 ? -8.758 0.904 -30.125 1 83.56 202 LEU B CA 1
ATOM 6166 C C . LEU B 1 202 ? -9.031 2.383 -29.875 1 83.56 202 LEU B C 1
ATOM 6168 O O . LEU B 1 202 ? -8.797 2.887 -28.781 1 83.56 202 LEU B O 1
ATOM 6172 N N . ARG B 1 203 ? -9.383 3.051 -30.875 1 81.62 203 ARG B N 1
ATOM 6173 C CA . ARG B 1 203 ? -9.648 4.48 -30.781 1 81.62 203 ARG B CA 1
ATOM 6174 C C . ARG B 1 203 ? -11.125 4.781 -31.047 1 81.62 203 ARG B C 1
ATOM 6176 O O . ARG B 1 203 ? -11.781 4.059 -31.797 1 81.62 203 ARG B O 1
ATOM 6183 N N . ASP B 1 204 ? -11.594 5.703 -30.266 1 78.38 204 ASP B N 1
ATOM 6184 C CA . ASP B 1 204 ? -12.984 6.102 -30.469 1 78.38 204 ASP B CA 1
ATOM 6185 C C . ASP B 1 204 ? -13.109 7.078 -31.641 1 78.38 204 ASP B C 1
ATOM 6187 O O . ASP B 1 204 ? -12.148 7.309 -32.375 1 78.38 204 ASP B O 1
ATOM 6191 N N . GLU B 1 205 ? -14.375 7.594 -31.766 1 78.94 205 GLU B N 1
ATOM 6192 C CA . GLU B 1 205 ? -14.695 8.477 -32.875 1 78.94 205 GLU B CA 1
ATOM 6193 C C . GLU B 1 205 ? -13.875 9.766 -32.812 1 78.94 205 GLU B C 1
ATOM 6195 O O . GLU B 1 205 ? -13.57 10.367 -33.844 1 78.94 205 GLU B O 1
ATOM 6200 N N . GLU B 1 206 ? -13.508 10.195 -31.641 1 76.12 206 GLU B N 1
ATOM 6201 C CA . GLU B 1 206 ? -12.727 11.414 -31.453 1 76.12 206 GLU B CA 1
ATOM 6202 C C . GLU B 1 206 ? -11.227 11.117 -31.453 1 76.12 206 GLU B C 1
ATOM 6204 O O . GLU B 1 206 ? -10.422 11.953 -31.062 1 76.12 206 GLU B O 1
ATOM 6209 N N . ASP B 1 207 ? -10.805 9.898 -31.844 1 72.06 207 ASP B N 1
ATOM 6210 C CA . ASP B 1 207 ? -9.422 9.438 -31.969 1 72.06 207 ASP B CA 1
ATOM 6211 C C . ASP B 1 207 ? -8.758 9.328 -30.609 1 72.06 207 ASP B C 1
ATOM 6213 O O . ASP B 1 207 ? -7.543 9.492 -30.484 1 72.06 207 ASP B O 1
ATOM 6217 N N . ARG B 1 208 ? -9.539 9.242 -29.672 1 74.5 208 ARG B N 1
ATOM 6218 C CA . ARG B 1 208 ? -9.008 8.992 -28.344 1 74.5 208 ARG B CA 1
ATOM 6219 C C . ARG B 1 208 ? -8.844 7.496 -28.094 1 74.5 208 ARG B C 1
ATOM 6221 O O . ARG B 1 208 ? -9.688 6.695 -28.5 1 74.5 208 ARG B O 1
ATOM 6228 N N . VAL B 1 209 ? -7.707 7.184 -27.422 1 75.38 209 VAL B N 1
ATOM 6229 C CA . VAL B 1 209 ? -7.441 5.781 -27.109 1 75.38 209 VAL B CA 1
ATOM 6230 C C . VAL B 1 209 ? -8.414 5.301 -26.031 1 75.38 209 VAL B C 1
ATOM 6232 O O . VAL B 1 209 ? -8.438 5.844 -24.922 1 75.38 209 VAL B O 1
ATOM 6235 N N . CYS B 1 210 ? -9.25 4.375 -26.469 1 82.38 210 CYS B N 1
ATOM 6236 C CA . CYS B 1 210 ? -10.227 3.869 -25.516 1 82.38 210 CYS B CA 1
ATOM 6237 C C . CYS B 1 210 ? -9.82 2.5 -24.984 1 82.38 210 CYS B C 1
ATOM 6239 O O . CYS B 1 210 ? -10.32 2.051 -23.953 1 82.38 210 CYS B O 1
ATOM 6241 N N . ALA B 1 211 ? -8.922 1.84 -25.75 1 87.75 211 ALA B N 1
ATOM 6242 C CA . ALA B 1 211 ? -8.461 0.53 -25.297 1 87.75 211 ALA B CA 1
ATOM 6243 C C . ALA B 1 211 ? -7.047 0.247 -25.797 1 87.75 211 ALA B C 1
ATOM 6245 O O . ALA B 1 211 ? -6.648 0.725 -26.875 1 87.75 211 ALA B O 1
ATOM 6246 N N . VAL B 1 212 ? -6.297 -0.377 -25.016 1 86.56 212 VAL B N 1
ATOM 6247 C CA . VAL B 1 212 ? -4.941 -0.783 -25.359 1 86.56 212 VAL B CA 1
ATOM 6248 C C . VAL B 1 212 ? -4.703 -2.227 -24.922 1 86.56 212 VAL B C 1
ATOM 6250 O O . VAL B 1 212 ? -5.156 -2.639 -23.844 1 86.56 212 VAL B O 1
ATOM 6253 N N . PHE B 1 213 ? -4.137 -3.053 -25.812 1 90.62 213 PHE B N 1
ATOM 6254 C CA . PHE B 1 213 ? -3.764 -4.434 -25.531 1 90.62 213 PHE B CA 1
ATOM 6255 C C . PHE B 1 213 ? -2.295 -4.676 -25.859 1 90.62 213 PHE B C 1
ATOM 6257 O O . PHE B 1 213 ? -1.827 -4.32 -26.953 1 90.62 213 PHE B O 1
ATOM 6264 N N . TRP B 1 214 ? -1.575 -5.215 -24.812 1 88.06 214 TRP B N 1
ATOM 6265 C CA . TRP B 1 214 ? -0.16 -5.426 -25.094 1 88.06 214 TRP B CA 1
ATOM 6266 C C . TRP B 1 214 ? 0.388 -6.602 -24.297 1 88.06 214 TRP B C 1
ATOM 6268 O O . TRP B 1 214 ? -0.314 -7.168 -23.453 1 88.06 214 TRP B O 1
ATOM 6278 N N . THR B 1 215 ? 1.562 -7.098 -24.609 1 92 215 THR B N 1
ATOM 6279 C CA . THR B 1 215 ? 2.268 -8.156 -23.906 1 92 215 THR B CA 1
ATOM 6280 C C . THR B 1 215 ? 3.777 -7.977 -24.016 1 92 215 THR B C 1
ATOM 6282 O O . THR B 1 215 ? 4.246 -6.961 -24.531 1 92 215 THR B O 1
ATOM 6285 N N . TYR B 1 216 ? 4.5 -8.82 -23.391 1 88.88 216 TYR B N 1
ATOM 6286 C CA . TYR B 1 216 ? 5.961 -8.812 -23.391 1 88.88 216 TYR B CA 1
ATOM 6287 C C . TYR B 1 216 ? 6.512 -10.164 -23.828 1 88.88 216 TYR B C 1
ATOM 6289 O O . TYR B 1 216 ? 5.785 -11.164 -23.859 1 88.88 216 TYR B O 1
ATOM 6297 N N . ASP B 1 217 ? 7.723 -10.227 -24.156 1 88.88 217 ASP B N 1
ATOM 6298 C CA . ASP B 1 217 ? 8.336 -11.43 -24.719 1 88.88 217 ASP B CA 1
ATOM 6299 C C . ASP B 1 217 ? 8.297 -12.578 -23.703 1 88.88 217 ASP B C 1
ATOM 6301 O O . ASP B 1 217 ? 7.934 -13.703 -24.047 1 88.88 217 ASP B O 1
ATOM 6305 N N . TRP B 1 218 ? 8.656 -12.234 -22.562 1 92.62 218 TRP B N 1
ATOM 6306 C CA . TRP B 1 218 ? 8.656 -13.273 -21.547 1 92.62 218 TRP B CA 1
ATOM 6307 C C . TRP B 1 218 ? 7.246 -13.797 -21.297 1 92.62 218 TRP B C 1
ATOM 6309 O O . TRP B 1 218 ? 7.047 -15 -21.109 1 92.62 218 TRP B O 1
ATOM 6319 N N . CYS B 1 219 ? 6.316 -12.93 -21.375 1 94.06 219 CYS B N 1
ATOM 6320 C CA . CYS B 1 219 ? 4.922 -13.305 -21.172 1 94.06 219 CYS B CA 1
ATOM 6321 C C . CYS B 1 219 ? 4.441 -14.25 -22.266 1 94.06 219 CYS B C 1
ATOM 6323 O O . CYS B 1 219 ? 3.771 -15.242 -21.984 1 94.06 219 CYS B O 1
ATOM 6325 N N . ARG B 1 220 ? 4.855 -13.977 -23.469 1 93.62 220 ARG B N 1
ATOM 6326 C CA . ARG B 1 220 ? 4.496 -14.82 -24.609 1 93.62 220 ARG B CA 1
ATOM 6327 C C . ARG B 1 220 ? 5.082 -16.219 -24.453 1 93.62 220 ARG B C 1
ATOM 6329 O O . ARG B 1 220 ? 4.395 -17.219 -24.703 1 93.62 220 ARG B O 1
ATOM 6336 N N . THR B 1 221 ? 6.273 -16.219 -24.062 1 94.31 221 THR B N 1
ATOM 6337 C CA . THR B 1 221 ? 6.973 -17.484 -23.906 1 94.31 221 THR B CA 1
ATOM 6338 C C . THR B 1 221 ? 6.316 -18.344 -22.812 1 94.31 221 THR B C 1
ATOM 6340 O O . THR B 1 221 ? 6.125 -19.547 -23 1 94.31 221 THR B O 1
ATOM 6343 N N . MET B 1 222 ? 6.012 -17.688 -21.781 1 95.94 222 MET B N 1
ATOM 6344 C CA . MET B 1 222 ? 5.422 -18.422 -20.672 1 95.94 222 MET B CA 1
ATOM 6345 C C . MET B 1 222 ? 4.008 -18.875 -21.016 1 95.94 222 MET B C 1
ATOM 6347 O O . MET B 1 222 ? 3.584 -19.969 -20.594 1 95.94 222 MET B O 1
ATOM 6351 N N . TRP B 1 223 ? 3.275 -18.062 -21.734 1 96.38 223 TRP B N 1
ATOM 6352 C CA . TRP B 1 223 ? 1.926 -18.453 -22.125 1 96.38 223 TRP B CA 1
ATOM 6353 C C . TRP B 1 223 ? 1.957 -19.672 -23.031 1 96.38 223 TRP B C 1
ATOM 6355 O O . TRP B 1 223 ? 1.142 -20.594 -22.891 1 96.38 223 TRP B O 1
ATOM 6365 N N . LYS B 1 224 ? 2.871 -19.703 -23.938 1 96 224 LYS B N 1
ATOM 6366 C CA . LYS B 1 224 ? 3.02 -20.844 -24.844 1 96 224 LYS B CA 1
ATOM 6367 C C . LYS B 1 224 ? 3.338 -22.125 -24.062 1 96 224 LYS B C 1
ATOM 6369 O O . LYS B 1 224 ? 2.846 -23.203 -24.406 1 96 224 LYS B O 1
ATOM 6374 N N . LYS B 1 225 ? 4.07 -21.953 -23.031 1 95.56 225 LYS B N 1
ATOM 6375 C CA . LYS B 1 225 ? 4.496 -23.094 -22.219 1 95.56 225 LYS B CA 1
ATOM 6376 C C . LYS B 1 225 ? 3.381 -23.562 -21.297 1 95.56 225 LYS B C 1
ATOM 6378 O O . LYS B 1 225 ? 3.262 -24.75 -21 1 95.56 225 LYS B O 1
ATOM 6383 N N . PHE B 1 226 ? 2.6 -22.609 -20.812 1 95.69 226 PHE B N 1
ATOM 6384 C CA . PHE B 1 226 ? 1.585 -22.938 -19.812 1 95.69 226 PHE B CA 1
ATOM 6385 C C . PHE B 1 226 ? 0.222 -22.406 -20.234 1 95.69 226 PHE B C 1
ATOM 6387 O O . PHE B 1 226 ? -0.36 -21.562 -19.547 1 95.69 226 PHE B O 1
ATOM 6394 N N . PRO B 1 227 ? -0.452 -22.922 -21.203 1 95.75 227 PRO B N 1
ATOM 6395 C CA . PRO B 1 227 ? -1.683 -22.359 -21.766 1 95.75 227 PRO B CA 1
ATOM 6396 C C . PRO B 1 227 ? -2.941 -22.922 -21.109 1 95.75 227 PRO B C 1
ATOM 6398 O O . PRO B 1 227 ? -4.043 -22.422 -21.328 1 95.75 227 PRO B O 1
ATOM 6401 N N . GLU B 1 228 ? -2.912 -23.875 -20.266 1 94.88 228 GLU B N 1
ATOM 6402 C CA . GLU B 1 228 ? -4.035 -24.719 -19.875 1 94.88 228 GLU B CA 1
ATOM 6403 C C . GLU B 1 228 ? -5.059 -23.938 -19.062 1 94.88 228 GLU B C 1
ATOM 6405 O O . GLU B 1 228 ? -6.266 -24.094 -19.266 1 94.88 228 GLU B O 1
ATOM 6410 N N . VAL B 1 229 ? -4.555 -23.219 -18.109 1 96.25 229 VAL B N 1
ATOM 6411 C CA . VAL B 1 229 ? -5.449 -22.5 -17.203 1 96.25 229 VAL B CA 1
ATOM 6412 C C . VAL B 1 229 ? -5.172 -21 -17.266 1 96.25 229 VAL B C 1
ATOM 6414 O O . VAL B 1 229 ? -4.031 -20.578 -17.094 1 96.25 229 VAL B O 1
ATOM 6417 N N . LEU B 1 230 ? -6.266 -20.25 -17.484 1 96.88 230 LEU B N 1
ATOM 6418 C CA . LEU B 1 230 ? -6.145 -18.797 -17.562 1 96.88 230 LEU B CA 1
ATOM 6419 C C . LEU B 1 230 ? -6.969 -18.109 -16.484 1 96.88 230 LEU B C 1
ATOM 6421 O O . LEU B 1 230 ? -8.102 -18.531 -16.203 1 96.88 230 LEU B O 1
ATOM 6425 N N . GLY B 1 231 ? -6.348 -17.188 -15.812 1 96.19 231 GLY B N 1
ATOM 6426 C CA . GLY B 1 231 ? -7.074 -16.266 -14.945 1 96.19 231 GLY B CA 1
ATOM 6427 C C . GLY B 1 231 ? -7.234 -14.891 -15.539 1 96.19 231 GLY B C 1
ATOM 6428 O O . GLY B 1 231 ? -6.281 -14.328 -16.094 1 96.19 231 GLY B O 1
ATOM 6429 N N . LEU B 1 232 ? -8.445 -14.344 -15.523 1 96.31 232 LEU B N 1
ATOM 6430 C CA . LEU B 1 232 ? -8.719 -13.023 -16.078 1 96.31 232 LEU B CA 1
ATOM 6431 C C . LEU B 1 232 ? -9.406 -12.141 -15.055 1 96.31 232 LEU B C 1
ATOM 6433 O O . LEU B 1 232 ? -10.281 -12.602 -14.312 1 96.31 232 LEU B O 1
ATOM 6437 N N . ASP B 1 233 ? -8.93 -10.914 -14.992 1 93 233 ASP B N 1
ATOM 6438 C CA . ASP B 1 233 ? -9.578 -9.969 -14.094 1 93 233 ASP B CA 1
ATOM 6439 C C . ASP B 1 233 ? -9.148 -8.539 -14.398 1 93 233 ASP B C 1
ATOM 6441 O O . ASP B 1 233 ? -8.117 -8.312 -15.031 1 93 233 ASP B O 1
ATOM 6445 N N . ASN B 1 234 ? -10.023 -7.602 -14.016 1 93 234 ASN B N 1
ATOM 6446 C CA . ASN B 1 234 ? -9.711 -6.176 -14.117 1 93 234 ASN B CA 1
ATOM 6447 C C . ASN B 1 234 ? -9.422 -5.566 -12.75 1 93 234 ASN B C 1
ATOM 6449 O O . ASN B 1 234 ? -9.898 -6.062 -11.727 1 93 234 ASN B O 1
ATOM 6453 N N . THR B 1 235 ? -8.562 -4.613 -12.773 1 88.81 235 THR B N 1
ATOM 6454 C CA . THR B 1 235 ? -8.352 -3.809 -11.578 1 88.81 235 THR B CA 1
ATOM 6455 C C . THR B 1 235 ? -8.43 -2.32 -11.906 1 88.81 235 THR B C 1
ATOM 6457 O O . THR B 1 235 ? -8.297 -1.925 -13.062 1 88.81 235 THR B O 1
ATOM 6460 N N . TYR B 1 236 ? -8.648 -1.58 -10.789 1 83.88 236 TYR B N 1
ATOM 6461 C CA . TYR B 1 236 ? -8.875 -0.149 -10.961 1 83.88 236 TYR B CA 1
ATOM 6462 C C . TYR B 1 236 ? -7.777 0.662 -10.289 1 83.88 236 TYR B C 1
ATOM 6464 O O . TYR B 1 236 ? -6.891 0.1 -9.648 1 83.88 236 TYR B O 1
ATOM 6472 N N . LYS B 1 237 ? -7.805 1.962 -10.609 1 80.5 237 LYS B N 1
ATOM 6473 C CA . LYS B 1 237 ? -6.953 2.941 -9.938 1 80.5 237 LYS B CA 1
ATOM 6474 C C . LYS B 1 237 ? -5.477 2.676 -10.227 1 80.5 237 LYS B C 1
ATOM 6476 O O . LYS B 1 237 ? -4.652 2.65 -9.312 1 80.5 237 LYS B O 1
ATOM 6481 N N . THR B 1 238 ? -5.242 2.414 -11.453 1 87.25 238 THR B N 1
ATOM 6482 C CA . THR B 1 238 ? -3.859 2.16 -11.852 1 87.25 238 THR B CA 1
ATOM 6483 C C . THR B 1 238 ? -3.307 3.324 -12.664 1 87.25 238 THR B C 1
ATOM 6485 O O . THR B 1 238 ? -2.094 3.434 -12.852 1 87.25 238 THR B O 1
ATOM 6488 N N . ASN B 1 239 ? -4.207 4.172 -13.094 1 83.69 239 ASN B N 1
ATOM 6489 C CA . ASN B 1 239 ? -3.803 5.305 -13.922 1 83.69 239 ASN B CA 1
ATOM 6490 C C . ASN B 1 239 ? -4.746 6.488 -13.75 1 83.69 239 ASN B C 1
ATOM 6492 O O . ASN B 1 239 ? -5.867 6.332 -13.258 1 83.69 239 ASN B O 1
ATOM 6496 N N . ARG B 1 240 ? -4.316 7.656 -14.156 1 79.69 240 ARG B N 1
ATOM 6497 C CA . ARG B 1 240 ? -5.07 8.891 -13.953 1 79.69 240 ARG B CA 1
ATOM 6498 C C . ARG B 1 240 ? -6.238 8.984 -14.93 1 79.69 240 ARG B C 1
ATOM 6500 O O . ARG B 1 240 ? -7.148 9.797 -14.742 1 79.69 240 ARG B O 1
ATOM 6507 N N . PHE B 1 241 ? -6.25 8.227 -15.945 1 78.81 241 PHE B N 1
ATOM 6508 C CA . PHE B 1 241 ? -7.273 8.32 -16.984 1 78.81 241 PHE B CA 1
ATOM 6509 C C . PHE B 1 241 ? -8.492 7.477 -16.625 1 78.81 241 PHE B C 1
ATOM 6511 O O . PHE B 1 241 ? -9.484 7.465 -17.344 1 78.81 241 PHE B O 1
ATOM 6518 N N . GLY B 1 242 ? -8.352 6.742 -15.617 1 81.56 242 GLY B N 1
ATOM 6519 C CA . GLY B 1 242 ? -9.484 5.953 -15.148 1 81.56 242 GLY B CA 1
ATOM 6520 C C . GLY B 1 242 ? -9.711 4.695 -15.961 1 81.56 242 GLY B C 1
ATOM 6521 O O . GLY B 1 242 ? -10.828 4.16 -15.984 1 81.56 242 GLY B O 1
ATOM 6522 N N . LEU B 1 243 ? -8.742 4.273 -16.672 1 88.06 243 LEU B N 1
ATOM 6523 C CA . LEU B 1 243 ? -8.852 3.041 -17.438 1 88.06 243 LEU B CA 1
ATOM 6524 C C . LEU B 1 243 ? -8.641 1.821 -16.547 1 88.06 243 LEU B C 1
ATOM 6526 O O . LEU B 1 243 ? -7.82 1.854 -15.625 1 88.06 243 LEU B O 1
ATOM 6530 N N . HIS B 1 244 ? -9.406 0.763 -16.922 1 92.5 244 HIS B N 1
ATOM 6531 C CA . HIS B 1 244 ? -9.258 -0.477 -16.156 1 92.5 244 HIS B CA 1
ATOM 6532 C C . HIS B 1 244 ? -8.117 -1.325 -16.703 1 92.5 244 HIS B C 1
ATOM 6534 O O . HIS B 1 244 ? -8 -1.508 -17.922 1 92.5 244 HIS B O 1
ATOM 6540 N N . LEU B 1 245 ? -7.293 -1.766 -15.82 1 93.81 245 LEU B N 1
ATOM 6541 C CA . LEU B 1 245 ? -6.188 -2.633 -16.219 1 93.81 245 LEU B CA 1
ATOM 6542 C C . LEU B 1 245 ? -6.625 -4.094 -16.234 1 93.81 245 LEU B C 1
ATOM 6544 O O . LEU B 1 245 ? -7.031 -4.637 -15.203 1 93.81 245 LEU B O 1
ATOM 6548 N N . PHE B 1 246 ? -6.547 -4.648 -17.375 1 94.88 246 PHE B N 1
ATOM 6549 C CA . PHE B 1 246 ? -6.848 -6.055 -17.609 1 94.88 246 PHE B CA 1
ATOM 6550 C C . PHE B 1 246 ? -5.574 -6.895 -17.562 1 94.88 246 PHE B C 1
ATOM 6552 O O . PHE B 1 246 ? -4.551 -6.504 -18.125 1 94.88 246 PHE B O 1
ATOM 6559 N N . GLN B 1 247 ? -5.66 -8.047 -16.844 1 96.19 247 GLN B N 1
ATOM 6560 C CA . GLN B 1 247 ? -4.535 -8.969 -16.828 1 96.19 247 GLN B CA 1
ATOM 6561 C C . GLN B 1 247 ? -4.996 -10.406 -17.062 1 96.19 247 GLN B C 1
ATOM 6563 O O . GLN B 1 247 ? -5.992 -10.844 -16.484 1 96.19 247 GLN B O 1
ATOM 6568 N N . ALA B 1 248 ? -4.363 -11.039 -17.938 1 97.19 248 ALA B N 1
ATOM 6569 C CA . ALA B 1 248 ? -4.465 -12.492 -18.094 1 97.19 248 ALA B CA 1
ATOM 6570 C C . ALA B 1 248 ? -3.262 -13.195 -17.469 1 97.19 248 ALA B C 1
ATOM 6572 O O . ALA B 1 248 ? -2.113 -12.867 -17.781 1 97.19 248 ALA B O 1
ATOM 6573 N N . THR B 1 249 ? -3.547 -14.109 -16.609 1 96.19 249 THR B N 1
ATOM 6574 C CA . THR B 1 249 ? -2.463 -14.703 -15.828 1 96.19 249 THR B CA 1
ATOM 6575 C C . THR B 1 249 ? -2.553 -16.219 -15.859 1 96.19 249 THR B C 1
ATOM 6577 O O . THR B 1 249 ? -3.576 -16.781 -16.266 1 96.19 249 THR B O 1
ATOM 6580 N N . GLY B 1 250 ? -1.502 -16.875 -15.477 1 94.81 250 GLY B N 1
ATOM 6581 C CA . GLY B 1 250 ? -1.424 -18.328 -15.305 1 94.81 250 GLY B CA 1
ATOM 6582 C C . GLY B 1 250 ? -0.434 -18.75 -14.242 1 94.81 250 GLY B C 1
ATOM 6583 O O . GLY B 1 250 ? 0.39 -17.953 -13.797 1 94.81 250 GLY B O 1
ATOM 6584 N N . VAL B 1 251 ? -0.602 -19.953 -13.82 1 93.06 251 VAL B N 1
ATOM 6585 C CA . VAL B 1 251 ? 0.301 -20.531 -12.82 1 93.06 251 VAL B CA 1
ATOM 6586 C C . VAL B 1 251 ? 1.323 -21.438 -13.508 1 93.06 251 VAL B C 1
ATOM 6588 O O . VAL B 1 251 ? 0.96 -22.281 -14.32 1 93.06 251 VAL B O 1
ATOM 6591 N N . MET B 1 252 ? 2.574 -21.281 -13.188 1 92.62 252 MET B N 1
ATOM 6592 C CA . MET B 1 252 ? 3.656 -22.016 -13.828 1 92.62 252 MET B CA 1
ATOM 6593 C C . MET B 1 252 ? 3.994 -23.281 -13.039 1 92.62 252 MET B C 1
ATOM 6595 O O . MET B 1 252 ? 3.299 -23.625 -12.078 1 92.62 252 MET B O 1
ATOM 6599 N N . ASP B 1 253 ? 4.988 -24 -13.422 1 89.56 253 ASP B N 1
ATOM 6600 C CA . ASP B 1 253 ? 5.344 -25.297 -12.883 1 89.56 253 ASP B CA 1
ATOM 6601 C C . ASP B 1 253 ? 5.875 -25.188 -11.461 1 89.56 253 ASP B C 1
ATOM 6603 O O . ASP B 1 253 ? 5.801 -26.141 -10.688 1 89.56 253 ASP B O 1
ATOM 6607 N N . GLN B 1 254 ? 6.43 -24.031 -11.117 1 88.06 254 GLN B N 1
ATOM 6608 C CA . GLN B 1 254 ? 6.953 -23.812 -9.773 1 88.06 254 GLN B CA 1
ATOM 6609 C C . GLN B 1 254 ? 5.879 -23.25 -8.852 1 88.06 254 GLN B C 1
ATOM 6611 O O . GLN B 1 254 ? 6.188 -22.75 -7.766 1 88.06 254 GLN B O 1
ATOM 6616 N N . LYS B 1 255 ? 4.645 -23.203 -9.305 1 87.62 255 LYS B N 1
ATOM 6617 C CA . LYS B 1 255 ? 3.508 -22.672 -8.562 1 87.62 255 LYS B CA 1
ATOM 6618 C C . LYS B 1 255 ? 3.656 -21.172 -8.344 1 87.62 255 LYS B C 1
ATOM 6620 O O . LYS B 1 255 ? 3.312 -20.656 -7.273 1 87.62 255 LYS B O 1
ATOM 6625 N N . THR B 1 256 ? 4.309 -20.625 -9.273 1 89.06 256 THR B N 1
ATOM 6626 C CA . THR B 1 256 ? 4.418 -19.172 -9.297 1 89.06 256 THR B CA 1
ATOM 6627 C C . THR B 1 256 ? 3.557 -18.578 -10.414 1 89.06 256 THR B C 1
ATOM 6629 O O . THR B 1 256 ? 3.166 -19.297 -11.344 1 89.06 256 THR B O 1
ATOM 6632 N N . LEU B 1 257 ? 3.334 -17.406 -10.25 1 91.69 257 LEU B N 1
ATOM 6633 C CA . LEU B 1 257 ? 2.41 -16.703 -11.141 1 91.69 257 LEU B CA 1
ATOM 6634 C C . LEU B 1 257 ? 3.156 -16.062 -12.305 1 91.69 257 LEU B C 1
ATOM 6636 O O . LEU B 1 257 ? 4.27 -15.562 -12.133 1 91.69 257 LEU B O 1
ATOM 6640 N N . ALA B 1 258 ? 2.531 -16.141 -13.461 1 94.06 258 ALA B N 1
ATOM 6641 C CA . ALA B 1 258 ? 3.029 -15.406 -14.625 1 94.06 258 ALA B CA 1
ATOM 6642 C C . ALA B 1 258 ? 1.925 -14.562 -15.25 1 94.06 258 ALA B C 1
ATOM 6644 O O . ALA B 1 258 ? 0.774 -15 -15.336 1 94.06 258 ALA B O 1
ATOM 6645 N N . ASN B 1 259 ? 2.295 -13.383 -15.641 1 95.06 259 ASN B N 1
ATOM 6646 C CA . ASN B 1 259 ? 1.426 -12.562 -16.484 1 95.06 259 ASN 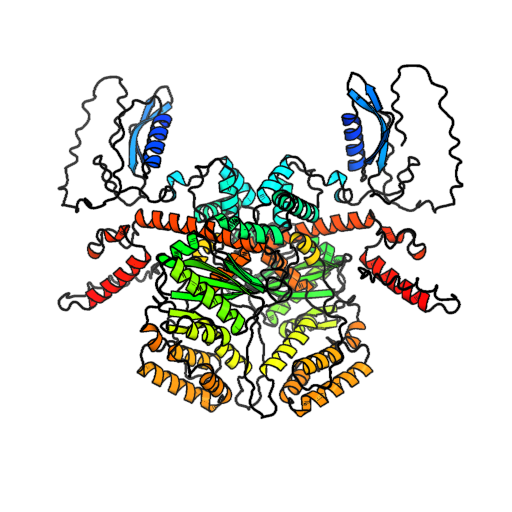B CA 1
ATOM 6647 C C . ASN B 1 259 ? 1.594 -12.906 -17.953 1 95.06 259 ASN B C 1
ATOM 6649 O O . ASN B 1 259 ? 2.711 -13.141 -18.422 1 95.06 259 ASN B O 1
ATOM 6653 N N . PHE B 1 260 ? 0.463 -12.977 -18.625 1 96.19 260 PHE B N 1
ATOM 6654 C CA . PHE B 1 260 ? 0.539 -13.297 -20.047 1 96.19 260 PHE B CA 1
ATOM 6655 C C . PHE B 1 260 ? 0.26 -12.062 -20.891 1 96.19 260 PHE B C 1
ATOM 6657 O O . PHE B 1 260 ? 0.938 -11.828 -21.891 1 96.19 260 PHE B O 1
ATOM 6664 N N . THR B 1 261 ? -0.737 -11.352 -20.484 1 94.81 261 THR B N 1
ATOM 6665 C CA . THR B 1 261 ? -1.095 -10.172 -21.266 1 94.81 261 THR B CA 1
ATOM 6666 C C . THR B 1 261 ? -1.649 -9.07 -20.359 1 94.81 261 THR B C 1
ATOM 6668 O O . THR B 1 261 ? -2.014 -9.336 -19.203 1 94.81 261 THR B O 1
ATOM 6671 N N . PHE B 1 262 ? -1.613 -7.895 -20.969 1 93.56 262 PHE B N 1
ATOM 6672 C CA . PHE B 1 262 ? -2.162 -6.715 -20.312 1 93.56 262 PHE B CA 1
ATOM 6673 C C . PHE B 1 262 ? -3.127 -5.98 -21.234 1 93.56 262 PHE B C 1
ATOM 6675 O O . PHE B 1 262 ? -3.006 -6.059 -22.453 1 93.56 262 PHE B O 1
ATOM 6682 N N . GLY B 1 263 ? -4.117 -5.336 -20.578 1 92.75 263 GLY B N 1
ATOM 6683 C CA . GLY B 1 263 ? -5.062 -4.527 -21.328 1 92.75 263 GLY B CA 1
ATOM 6684 C C . GLY B 1 263 ? -5.613 -3.357 -20.531 1 92.75 263 GLY B C 1
ATOM 6685 O O . GLY B 1 263 ? -5.586 -3.371 -19.312 1 92.75 263 GLY B O 1
ATOM 6686 N N . LEU B 1 264 ? -5.941 -2.361 -21.281 1 91.31 264 LEU B N 1
ATOM 6687 C CA . LEU B 1 264 ? -6.641 -1.213 -20.719 1 91.31 264 LEU B CA 1
ATOM 6688 C C . LEU B 1 264 ? -7.953 -0.962 -21.453 1 91.31 264 LEU B C 1
ATOM 6690 O O . LEU B 1 264 ? -7.996 -0.965 -22.688 1 91.31 264 LEU B O 1
ATOM 6694 N N . ILE B 1 265 ? -8.969 -0.811 -20.672 1 92.25 265 ILE B N 1
ATOM 6695 C CA . ILE B 1 265 ? -10.258 -0.521 -21.281 1 92.25 265 ILE B CA 1
ATOM 6696 C C . ILE B 1 265 ? -10.969 0.569 -20.469 1 92.25 265 ILE B C 1
ATOM 6698 O O . ILE B 1 265 ? -10.703 0.748 -19.281 1 92.25 265 ILE B O 1
ATOM 6702 N N . ASN B 1 266 ? -11.867 1.3 -21.062 1 88.06 266 ASN B N 1
ATOM 6703 C CA . ASN B 1 266 ? -12.547 2.42 -20.422 1 88.06 266 ASN B CA 1
ATOM 6704 C C . ASN B 1 266 ? -13.898 2.004 -19.844 1 88.06 266 ASN B C 1
ATOM 6706 O O . ASN B 1 266 ? -14.609 2.824 -19.266 1 88.06 266 ASN B O 1
ATOM 6710 N N . GLY B 1 267 ? -14.195 0.746 -20.031 1 86.44 267 GLY B N 1
ATOM 6711 C CA . GLY B 1 267 ? -15.469 0.255 -19.516 1 86.44 267 GLY B CA 1
ATOM 6712 C C . GLY B 1 267 ? -15.508 -1.254 -19.359 1 86.44 267 GLY B C 1
ATOM 6713 O O . GLY B 1 267 ? -14.617 -1.955 -19.844 1 86.44 267 GLY B O 1
ATOM 6714 N N . GLU B 1 268 ? -16.594 -1.743 -18.703 1 87.5 268 GLU B N 1
ATOM 6715 C CA . GLU B 1 268 ? -16.719 -3.174 -18.438 1 87.5 268 GLU B CA 1
ATOM 6716 C C . GLU B 1 268 ? -17.984 -3.74 -19.062 1 87.5 268 GLU B C 1
ATOM 6718 O O . GLU B 1 268 ? -18.594 -4.668 -18.516 1 87.5 268 GLU B O 1
ATOM 6723 N N . LYS B 1 269 ? -18.266 -3.117 -20.203 1 89.5 269 LYS B N 1
ATOM 6724 C CA . LYS B 1 269 ? -19.391 -3.65 -20.969 1 89.5 269 LYS B CA 1
ATOM 6725 C C . LYS B 1 269 ? -18.969 -4.816 -21.844 1 89.5 269 LYS B C 1
ATOM 6727 O O . LYS B 1 269 ? -17.766 -5.078 -22 1 89.5 269 LYS B O 1
ATOM 6732 N N . GLU B 1 270 ? -19.938 -5.477 -22.359 1 92.44 270 GLU B N 1
ATOM 6733 C CA . GLU B 1 270 ? -19.688 -6.688 -23.125 1 92.44 270 GLU B CA 1
ATOM 6734 C C . GLU B 1 270 ? -18.781 -6.402 -24.328 1 92.44 270 GLU B C 1
ATOM 6736 O O . GLU B 1 270 ? -17.859 -7.18 -24.609 1 92.44 270 GLU B O 1
ATOM 6741 N N . HIS B 1 271 ? -18.984 -5.293 -24.953 1 90.94 271 HIS B N 1
ATOM 6742 C CA . HIS B 1 271 ? -18.172 -5 -26.141 1 90.94 271 HIS B CA 1
ATOM 6743 C C . HIS B 1 271 ? -16.734 -4.707 -25.75 1 90.94 271 HIS B C 1
ATOM 6745 O O . HIS B 1 271 ? -15.812 -4.988 -26.531 1 90.94 271 HIS B O 1
ATOM 6751 N N . HIS B 1 272 ? -16.5 -4.133 -24.625 1 91.5 272 HIS B N 1
ATOM 6752 C CA . HIS B 1 272 ? -15.133 -3.906 -24.141 1 91.5 272 HIS B CA 1
ATOM 6753 C C . HIS B 1 272 ? -14.406 -5.227 -23.922 1 91.5 272 HIS B C 1
ATOM 6755 O O . HIS B 1 272 ? -13.273 -5.402 -24.375 1 91.5 272 HIS B O 1
ATOM 6761 N N . PHE B 1 273 ? -15.133 -6.145 -23.297 1 94.75 273 PHE B N 1
ATOM 6762 C CA . PHE B 1 273 ? -14.531 -7.438 -23 1 94.75 273 PHE B CA 1
ATOM 6763 C C . PHE B 1 273 ? -14.359 -8.266 -24.266 1 94.75 273 PHE B C 1
ATOM 6765 O O . PHE B 1 273 ? -13.406 -9.031 -24.391 1 94.75 273 PHE B O 1
ATOM 6772 N N . GLN B 1 274 ? -15.312 -8.094 -25.156 1 95.81 274 GLN B N 1
ATOM 6773 C CA . GLN B 1 274 ? -15.195 -8.82 -26.406 1 95.81 274 GLN B CA 1
ATOM 6774 C C . GLN B 1 274 ? -13.938 -8.414 -27.172 1 95.81 274 GLN B C 1
ATOM 6776 O O . GLN B 1 274 ? -13.234 -9.266 -27.719 1 95.81 274 GLN B O 1
ATOM 6781 N N . TRP B 1 275 ? -13.711 -7.125 -27.156 1 95 275 TRP B N 1
ATOM 6782 C CA . TRP B 1 275 ? -12.5 -6.637 -27.812 1 95 275 TRP B CA 1
ATOM 6783 C C . TRP B 1 275 ? -11.25 -7.238 -27.172 1 95 275 TRP B C 1
ATOM 6785 O O . TRP B 1 275 ? -10.344 -7.684 -27.875 1 95 275 TRP B O 1
ATOM 6795 N N . LEU B 1 276 ? -11.172 -7.301 -25.906 1 95.19 276 LEU B N 1
ATOM 6796 C CA . LEU B 1 276 ? -10.039 -7.852 -25.188 1 95.19 276 LEU B CA 1
ATOM 6797 C C . LEU B 1 276 ? -9.867 -9.336 -25.484 1 95.19 276 LEU B C 1
ATOM 6799 O O . LEU B 1 276 ? -8.758 -9.797 -25.75 1 95.19 276 LEU B O 1
ATOM 6803 N N . CYS B 1 277 ? -10.953 -10.078 -25.469 1 96.38 277 CYS B N 1
ATOM 6804 C CA . CYS B 1 277 ? -10.906 -11.516 -25.703 1 96.38 277 CYS B CA 1
ATOM 6805 C C . CYS B 1 277 ? -10.492 -11.836 -27.125 1 96.38 277 CYS B C 1
ATOM 6807 O O . CYS B 1 277 ? -9.758 -12.797 -27.375 1 96.38 277 CYS B O 1
ATOM 6809 N N . ASP B 1 278 ? -10.953 -11 -28.031 1 95.62 278 ASP B N 1
ATOM 6810 C CA . ASP B 1 278 ? -10.547 -11.188 -29.422 1 95.62 278 ASP B CA 1
ATOM 6811 C C . ASP B 1 278 ? -9.047 -10.992 -29.594 1 95.62 278 ASP B C 1
ATOM 6813 O O . ASP B 1 278 ? -8.391 -11.758 -30.297 1 95.62 278 ASP B O 1
ATOM 6817 N N . ARG B 1 279 ? -8.578 -9.961 -28.922 1 93.94 279 ARG B N 1
ATOM 6818 C CA . ARG B 1 279 ? -7.141 -9.703 -28.984 1 93.94 279 ARG B CA 1
ATOM 6819 C C . ARG B 1 279 ? -6.352 -10.82 -28.312 1 93.94 279 ARG B C 1
ATOM 6821 O O . ARG B 1 279 ? -5.27 -11.188 -28.766 1 93.94 279 ARG B O 1
ATOM 6828 N N . LEU B 1 280 ? -6.879 -11.289 -27.25 1 95.5 280 LEU B N 1
ATOM 6829 C CA . LEU B 1 280 ? -6.262 -12.398 -26.516 1 95.5 280 LEU B CA 1
ATOM 6830 C C . LEU B 1 280 ? -6.145 -13.633 -27.406 1 95.5 280 LEU B C 1
ATOM 6832 O O . LEU B 1 280 ? -5.098 -14.281 -27.438 1 95.5 280 LEU B O 1
ATOM 6836 N N . ASP B 1 281 ? -7.211 -13.938 -28.125 1 96.25 281 ASP B N 1
ATOM 6837 C CA . ASP B 1 281 ? -7.219 -15.109 -29 1 96.25 281 ASP B CA 1
ATOM 6838 C C . ASP B 1 281 ? -6.301 -14.898 -30.203 1 96.25 281 ASP B C 1
ATOM 6840 O O . ASP B 1 281 ? -5.621 -15.828 -30.641 1 96.25 281 ASP B O 1
ATOM 6844 N N . GLU B 1 282 ? -6.328 -13.695 -30.719 1 94.38 282 GLU B N 1
ATOM 6845 C CA . GLU B 1 282 ? -5.414 -13.367 -31.812 1 94.38 282 GLU B CA 1
ATOM 6846 C C . GLU B 1 282 ? -3.963 -13.586 -31.391 1 94.38 282 GLU B C 1
ATOM 6848 O O . GLU B 1 282 ? -3.172 -14.148 -32.156 1 94.38 282 GLU B O 1
ATOM 6853 N N . LEU B 1 283 ? -3.666 -13.133 -30.219 1 93.25 283 LEU B N 1
ATOM 6854 C CA . LEU B 1 283 ? -2.309 -13.289 -29.719 1 93.25 283 LEU B CA 1
ATOM 6855 C C . LEU B 1 283 ? -1.982 -14.766 -29.5 1 93.25 283 LEU B C 1
ATOM 6857 O O . LEU B 1 283 ? -0.876 -15.211 -29.812 1 93.25 283 LEU B O 1
ATOM 6861 N N . ARG B 1 284 ? -2.885 -15.484 -28.969 1 95.25 284 ARG B N 1
ATOM 6862 C CA . ARG B 1 284 ? -2.705 -16.922 -28.75 1 95.25 284 ARG B CA 1
ATOM 6863 C C . ARG B 1 284 ? -2.334 -17.625 -30.047 1 95.25 284 ARG B C 1
ATOM 6865 O O . ARG B 1 284 ? -1.4 -18.438 -30.078 1 95.25 284 ARG B O 1
ATOM 6872 N N . ILE B 1 285 ? -3.045 -17.328 -31.109 1 94.62 285 ILE B N 1
ATOM 6873 C CA . ILE B 1 285 ? -2.812 -17.922 -32.438 1 94.62 285 ILE B CA 1
ATOM 6874 C C . ILE B 1 285 ? -1.441 -17.5 -32.938 1 94.62 285 ILE B C 1
ATOM 6876 O O . ILE B 1 285 ? -0.676 -18.328 -33.438 1 94.62 285 ILE B O 1
ATOM 6880 N N . ASP B 1 286 ? -1.172 -16.297 -32.719 1 91.12 286 ASP B N 1
ATOM 6881 C CA . ASP B 1 286 ? 0.086 -15.734 -33.219 1 91.12 286 ASP B CA 1
ATOM 6882 C C . ASP B 1 286 ? 1.282 -16.422 -32.562 1 91.12 286 ASP B C 1
ATOM 6884 O O . ASP B 1 286 ? 2.297 -16.672 -33.219 1 91.12 286 ASP B O 1
ATOM 6888 N N . ILE B 1 287 ? 1.198 -16.656 -31.281 1 92.25 287 ILE B N 1
ATOM 6889 C CA . ILE B 1 287 ? 2.34 -17.203 -30.562 1 92.25 287 ILE B CA 1
ATOM 6890 C C . ILE B 1 287 ? 2.324 -18.734 -30.641 1 92.25 287 ILE B C 1
ATOM 6892 O O . ILE B 1 287 ? 3.295 -19.391 -30.266 1 92.25 287 ILE B O 1
ATOM 6896 N N . GLY B 1 288 ? 1.277 -19.266 -31.109 1 93.62 288 GLY B N 1
ATOM 6897 C CA . GLY B 1 288 ? 1.169 -20.703 -31.25 1 93.62 288 GLY B CA 1
ATOM 6898 C C . GLY B 1 288 ? 0.843 -21.422 -29.953 1 93.62 288 GLY B C 1
ATOM 6899 O O . GLY B 1 288 ? 1.296 -22.547 -29.734 1 93.62 288 GLY B O 1
ATOM 6900 N N . ALA B 1 289 ? 0.168 -20.734 -29.062 1 95.25 289 ALA B N 1
ATOM 6901 C CA . ALA B 1 289 ? -0.253 -21.344 -27.812 1 95.25 289 ALA B CA 1
ATOM 6902 C C . ALA B 1 289 ? -1.546 -22.141 -27.984 1 95.25 289 ALA B C 1
ATOM 6904 O O . ALA B 1 289 ? -2.402 -21.766 -28.797 1 95.25 289 ALA B O 1
ATOM 6905 N N . ASP B 1 290 ? -1.672 -23.156 -27.281 1 95.38 290 ASP B N 1
ATOM 6906 C CA . ASP B 1 290 ? -2.893 -23.969 -27.312 1 95.38 290 ASP B CA 1
ATOM 6907 C C . ASP B 1 290 ? -4.066 -23.203 -26.703 1 95.38 290 ASP B C 1
ATOM 6909 O O . ASP B 1 290 ? -3.867 -22.266 -25.938 1 95.38 290 ASP B O 1
ATOM 6913 N N . THR B 1 291 ? -5.242 -23.656 -27.047 1 95.69 291 THR B N 1
ATOM 6914 C CA . THR B 1 291 ? -6.438 -23.078 -26.453 1 95.69 291 THR B CA 1
ATOM 6915 C C . THR B 1 291 ? -6.531 -23.453 -24.969 1 95.69 291 THR B C 1
ATOM 6917 O O . THR B 1 291 ? -6.254 -24.594 -24.594 1 95.69 291 THR B O 1
ATOM 6920 N N . PRO B 1 292 ? -6.875 -22.5 -24.172 1 96.56 292 PRO B N 1
ATOM 6921 C CA . PRO B 1 292 ? -7.043 -22.828 -22.75 1 96.56 292 PRO B CA 1
ATOM 6922 C C . PRO B 1 292 ? -8.18 -23.812 -22.5 1 96.56 292 PRO B C 1
ATOM 6924 O O . PRO B 1 292 ? -9.211 -23.766 -23.188 1 96.56 292 PRO B O 1
ATOM 6927 N N . GLU B 1 293 ? -7.984 -24.656 -21.531 1 96.25 293 GLU B N 1
ATOM 6928 C CA . GLU B 1 293 ? -9.016 -25.625 -21.172 1 96.25 293 GLU B CA 1
ATOM 6929 C C . GLU B 1 293 ? -9.945 -25.047 -20.109 1 96.25 293 GLU B C 1
ATOM 6931 O O . GLU B 1 293 ? -11.148 -25.344 -20.094 1 96.25 293 GLU B O 1
ATOM 6936 N N . VAL B 1 294 ? -9.352 -24.328 -19.25 1 97.38 294 VAL B N 1
ATOM 6937 C CA . VAL B 1 294 ? -10.109 -23.75 -18.141 1 97.38 294 VAL B CA 1
ATOM 6938 C C . VAL B 1 294 ? -9.812 -22.266 -18.031 1 97.38 294 VAL B C 1
ATOM 6940 O O . VAL B 1 294 ? -8.664 -21.844 -18.188 1 97.38 294 VAL B O 1
ATOM 6943 N N . ILE B 1 295 ? -10.836 -21.453 -17.859 1 97.38 295 ILE B N 1
ATOM 6944 C CA . ILE B 1 295 ? -10.695 -20.031 -17.609 1 97.38 295 ILE B CA 1
ATOM 6945 C C . ILE B 1 295 ? -11.406 -19.672 -16.297 1 97.38 295 ILE B C 1
ATOM 6947 O O . ILE B 1 295 ? -12.602 -19.938 -16.141 1 97.38 295 ILE B O 1
ATOM 6951 N N . ILE B 1 296 ? -10.672 -19.109 -15.406 1 96.25 296 ILE B N 1
ATOM 6952 C CA . ILE B 1 296 ? -11.219 -18.766 -14.102 1 96.25 296 ILE B CA 1
ATOM 6953 C C . ILE B 1 296 ? -11.492 -17.266 -14.031 1 96.25 296 ILE B C 1
ATOM 6955 O O . ILE B 1 296 ? -10.609 -16.453 -14.328 1 96.25 296 ILE B O 1
ATOM 6959 N N . THR B 1 297 ? -12.656 -16.812 -13.742 1 94.69 297 THR B N 1
ATOM 6960 C CA . THR B 1 297 ? -13.055 -15.406 -13.625 1 94.69 297 THR B CA 1
ATOM 6961 C C . THR B 1 297 ? -13.938 -15.195 -12.398 1 94.69 297 THR B C 1
ATOM 6963 O O . THR B 1 297 ? -14.281 -16.156 -11.703 1 94.69 297 THR B O 1
ATOM 6966 N N . ASP B 1 298 ? -14.102 -13.836 -12.305 1 87.69 298 ASP B N 1
ATOM 6967 C CA . ASP B 1 298 ? -15.102 -13.484 -11.297 1 87.69 298 ASP B CA 1
ATOM 6968 C C . ASP B 1 298 ? -16.484 -13.375 -11.922 1 87.69 298 ASP B C 1
ATOM 6970 O O . ASP B 1 298 ? -16.625 -13.242 -13.141 1 87.69 298 ASP B O 1
ATOM 6974 N N . LYS B 1 299 ? -17.578 -13.875 -11.516 1 85.81 299 LYS B N 1
ATOM 6975 C CA . LYS B 1 299 ? -18.938 -14 -12.016 1 85.81 299 LYS B CA 1
ATOM 6976 C C . LYS B 1 299 ? -19.375 -12.734 -12.742 1 85.81 299 LYS B C 1
ATOM 6978 O O . LYS B 1 299 ? -20.516 -12.297 -12.602 1 85.81 299 LYS B O 1
ATOM 6983 N N . GLU B 1 300 ? -18.453 -12.047 -13.523 1 86.19 300 GLU B N 1
ATOM 6984 C CA . GLU B 1 300 ? -18.875 -10.906 -14.336 1 86.19 300 GLU B CA 1
ATOM 6985 C C . GLU B 1 300 ? -19.562 -11.352 -15.617 1 86.19 300 GLU B C 1
ATOM 6987 O O . GLU B 1 300 ? -18.938 -11.992 -16.469 1 86.19 300 GLU B O 1
ATOM 6992 N N . GLN B 1 301 ? -20.719 -10.961 -15.797 1 87.94 301 GLN B N 1
ATOM 6993 C CA . GLN B 1 301 ? -21.547 -11.469 -16.875 1 87.94 301 GLN B CA 1
ATOM 6994 C C . GLN B 1 301 ? -21 -11.039 -18.234 1 87.94 301 GLN B C 1
ATOM 6996 O O . GLN B 1 301 ? -20.984 -11.836 -19.188 1 87.94 301 GLN B O 1
ATOM 7001 N N . ALA B 1 302 ? -20.594 -9.805 -18.312 1 92.56 302 ALA B N 1
ATOM 7002 C CA . ALA B 1 302 ? -20.078 -9.297 -19.578 1 92.56 302 ALA B CA 1
ATOM 7003 C C . ALA B 1 302 ? -18.844 -10.062 -20.016 1 92.56 302 ALA B C 1
ATOM 7005 O O . ALA B 1 302 ? -18.719 -10.43 -21.188 1 92.56 302 ALA B O 1
ATOM 7006 N N . LEU B 1 303 ? -17.984 -10.328 -19.125 1 94.25 303 LEU B N 1
ATOM 7007 C CA . LEU B 1 303 ? -16.766 -11.062 -19.422 1 94.25 303 LEU B CA 1
ATOM 7008 C C . LEU B 1 303 ? -17.078 -12.508 -19.797 1 94.25 303 LEU B C 1
ATOM 7010 O O . LEU B 1 303 ? -16.5 -13.055 -20.734 1 94.25 303 LEU B O 1
ATOM 7014 N N . ARG B 1 304 ? -17.969 -13.117 -19.109 1 93.56 304 ARG B N 1
ATOM 7015 C CA . ARG B 1 304 ? -18.344 -14.5 -19.359 1 93.56 304 ARG B CA 1
ATOM 7016 C C . ARG B 1 304 ? -18.938 -14.656 -20.75 1 93.56 304 ARG B C 1
ATOM 7018 O O . ARG B 1 304 ? -18.656 -15.633 -21.453 1 93.56 304 ARG B O 1
ATOM 7025 N N . ALA B 1 305 ? -19.75 -13.719 -21.094 1 95.19 305 ALA B N 1
ATOM 7026 C CA . ALA B 1 305 ? -20.344 -13.742 -22.422 1 95.19 305 ALA B CA 1
ATOM 7027 C C . ALA B 1 305 ? -19.281 -13.648 -23.516 1 95.19 305 ALA B C 1
ATOM 7029 O O . ALA B 1 305 ? -19.328 -14.383 -24.5 1 95.19 305 ALA B O 1
ATOM 7030 N N . ALA B 1 306 ? -18.406 -12.758 -23.312 1 96.5 306 ALA B N 1
ATOM 7031 C CA . ALA B 1 306 ? -17.312 -12.586 -24.266 1 96.5 306 ALA B CA 1
ATOM 7032 C C . ALA B 1 306 ? -16.469 -13.859 -24.375 1 96.5 306 ALA B C 1
ATOM 7034 O O . ALA B 1 306 ? -16.062 -14.25 -25.469 1 96.5 306 ALA B O 1
ATOM 7035 N N . LEU B 1 307 ? -16.25 -14.531 -23.25 1 96.5 307 LEU B N 1
ATOM 7036 C CA . LEU B 1 307 ? -15.43 -15.742 -23.203 1 96.5 307 LEU B CA 1
ATOM 7037 C C . LEU B 1 307 ? -16.125 -16.891 -23.906 1 96.5 307 LEU B C 1
ATOM 7039 O O . LEU B 1 307 ? -15.477 -17.719 -24.562 1 96.5 307 LEU B O 1
ATOM 7043 N N . THR B 1 308 ? -17.406 -17 -23.75 1 95.56 308 THR B N 1
ATOM 7044 C CA . THR B 1 308 ? -18.172 -18.047 -24.422 1 95.56 308 THR B CA 1
ATOM 7045 C C . THR B 1 308 ? -18.078 -17.891 -25.938 1 95.56 308 THR B C 1
ATOM 7047 O O . THR B 1 308 ? -18.031 -18.891 -26.656 1 95.56 308 THR B O 1
ATOM 7050 N N . ASN B 1 309 ? -18.031 -16.672 -26.391 1 96.25 309 ASN B N 1
ATOM 7051 C CA . ASN B 1 309 ? -17.953 -16.391 -27.828 1 96.25 309 ASN B CA 1
ATOM 7052 C C . ASN B 1 309 ? -16.547 -16.688 -28.359 1 96.25 309 ASN B C 1
ATOM 7054 O O . ASN B 1 309 ? -16.406 -17.25 -29.453 1 96.25 309 ASN B O 1
ATOM 7058 N N . THR B 1 310 ? -15.562 -16.328 -27.641 1 96.81 310 THR B N 1
ATOM 7059 C CA . THR B 1 310 ? -14.188 -16.406 -28.109 1 96.81 310 THR B CA 1
ATOM 7060 C C . THR B 1 310 ? -13.594 -17.781 -27.859 1 96.81 310 THR B C 1
ATOM 7062 O O . THR B 1 310 ? -12.828 -18.312 -28.672 1 96.81 310 THR B O 1
ATOM 7065 N N . PHE B 1 311 ? -13.891 -18.328 -26.656 1 96.5 311 PHE B N 1
ATOM 7066 C CA . PHE B 1 311 ? -13.383 -19.641 -26.266 1 96.5 311 PHE B CA 1
ATOM 7067 C C . PHE B 1 311 ? -14.531 -20.578 -25.906 1 96.5 311 PHE B C 1
ATOM 7069 O O . PHE B 1 311 ? -14.641 -21.031 -24.766 1 96.5 311 PHE B O 1
ATOM 7076 N N . PRO B 1 312 ? -15.234 -21.031 -26.859 1 94.56 312 PRO B N 1
ATOM 7077 C CA . PRO B 1 312 ? -16.406 -21.859 -26.562 1 94.56 312 PRO B CA 1
ATOM 7078 C C . PRO B 1 312 ? -16.031 -23.219 -25.984 1 94.56 312 PRO B C 1
ATOM 7080 O O . PRO B 1 312 ? -16.828 -23.828 -25.266 1 94.56 312 PRO B O 1
ATOM 7083 N N . GLY B 1 313 ? -14.883 -23.734 -26.234 1 93.06 313 GLY B N 1
ATOM 7084 C CA . GLY B 1 313 ? -14.461 -25.047 -25.766 1 93.06 313 GLY B CA 1
ATOM 7085 C C . GLY B 1 313 ? -13.852 -25.016 -24.375 1 93.06 313 GLY B C 1
ATOM 7086 O O . GLY B 1 313 ? -13.648 -26.062 -23.75 1 93.06 313 GLY B O 1
ATOM 7087 N N . ALA B 1 314 ? -13.609 -23.875 -23.891 1 95.38 314 ALA B N 1
ATOM 7088 C CA . ALA B 1 314 ? -12.977 -23.75 -22.578 1 95.38 314 ALA B C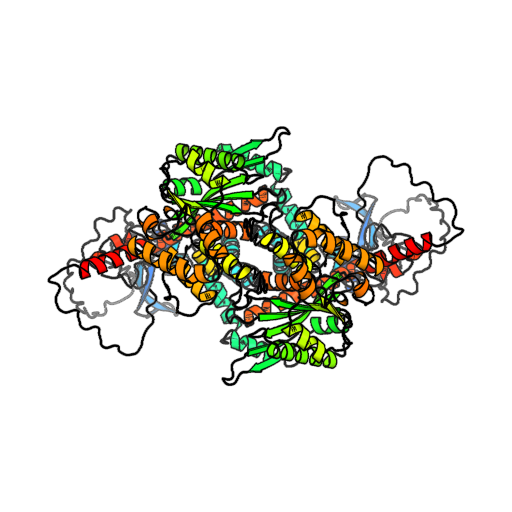A 1
ATOM 7089 C C . ALA B 1 314 ? -14.016 -23.797 -21.453 1 95.38 314 ALA B C 1
ATOM 7091 O O . ALA B 1 314 ? -15.094 -23.219 -21.578 1 95.38 314 ALA B O 1
ATOM 7092 N N . GLN B 1 315 ? -13.703 -24.547 -20.469 1 95.94 315 GLN B N 1
ATOM 7093 C CA . GLN B 1 315 ? -14.562 -24.547 -19.281 1 95.94 315 GLN B CA 1
ATOM 7094 C C . GLN B 1 315 ? -14.414 -23.234 -18.5 1 95.94 315 GLN B C 1
ATOM 7096 O O . GLN B 1 315 ? -13.305 -22.875 -18.094 1 95.94 315 GLN B O 1
ATOM 7101 N N . GLN B 1 316 ? -15.516 -22.578 -18.359 1 95.75 316 GLN B N 1
ATOM 7102 C CA . GLN B 1 316 ? -15.5 -21.391 -17.5 1 95.75 316 GLN B CA 1
ATOM 7103 C C . GLN B 1 316 ? -15.688 -21.781 -16.031 1 95.75 316 GLN B C 1
ATOM 7105 O O . GLN B 1 316 ? -16.609 -22.516 -15.688 1 95.75 316 GLN B O 1
ATOM 7110 N N . GLN B 1 317 ? -14.773 -21.406 -15.266 1 96.44 317 GLN B N 1
ATOM 7111 C CA . GLN B 1 317 ? -14.797 -21.688 -13.828 1 96.44 317 GLN B CA 1
ATOM 7112 C C . GLN B 1 317 ? -14.922 -20.391 -13.023 1 96.44 317 GLN B C 1
ATOM 7114 O O . GLN B 1 317 ? -14.281 -19.391 -13.344 1 96.44 317 GLN B O 1
ATOM 7119 N N . LEU B 1 318 ? -15.781 -20.453 -12.039 1 95.25 318 LEU B N 1
ATOM 7120 C CA . LEU B 1 318 ? -15.961 -19.297 -11.172 1 95.25 318 LEU B CA 1
ATOM 7121 C C . LEU B 1 318 ? -15.078 -19.391 -9.93 1 95.25 318 LEU B C 1
ATOM 7123 O O . LEU B 1 318 ? -14.891 -20.484 -9.383 1 95.25 318 LEU B O 1
ATOM 7127 N N . CYS B 1 319 ? -14.555 -18.266 -9.57 1 92 319 CYS B N 1
ATOM 7128 C CA . CYS B 1 319 ? -13.703 -18.219 -8.391 1 92 319 CYS B CA 1
ATOM 7129 C C . CYS B 1 319 ? -14.492 -18.562 -7.137 1 92 319 CYS B C 1
ATOM 7131 O O . CYS B 1 319 ? -15.383 -17.812 -6.723 1 92 319 CYS B O 1
ATOM 7133 N N . VAL B 1 320 ? -14.133 -19.594 -6.508 1 91.12 320 VAL B N 1
ATOM 7134 C CA . VAL B 1 320 ? -14.836 -20.109 -5.34 1 91.12 320 VAL B CA 1
ATOM 7135 C C . VAL B 1 320 ? -14.719 -19.125 -4.184 1 91.12 320 VAL B C 1
ATOM 7137 O O . VAL B 1 320 ? -15.664 -18.938 -3.414 1 91.12 320 VAL B O 1
ATOM 7140 N N . TYR B 1 321 ? -13.68 -18.516 -4.043 1 85.38 321 TYR B N 1
ATOM 7141 C CA . TYR B 1 321 ? -13.484 -17.547 -2.971 1 85.38 321 TYR B CA 1
ATOM 7142 C C . TYR B 1 321 ? -14.508 -16.422 -3.061 1 85.38 321 TYR B C 1
ATOM 7144 O O . TYR B 1 321 ? -15.125 -16.062 -2.059 1 85.38 321 TYR B O 1
ATOM 7152 N N . HIS B 1 322 ? -14.586 -15.812 -4.195 1 86.12 322 HIS B N 1
ATOM 7153 C CA . HIS B 1 322 ? -15.523 -14.711 -4.387 1 86.12 322 HIS B CA 1
ATOM 7154 C C . HIS B 1 322 ? -16.969 -15.18 -4.184 1 86.12 322 HIS B C 1
ATOM 7156 O O . HIS B 1 322 ? -17.781 -14.445 -3.621 1 86.12 322 HIS B O 1
ATOM 7162 N N . ASN B 1 323 ? -17.281 -16.375 -4.691 1 88.56 323 ASN B N 1
ATOM 7163 C CA . ASN B 1 323 ? -18.609 -16.938 -4.469 1 88.56 323 ASN B CA 1
ATOM 7164 C C . ASN B 1 323 ? -18.938 -17.047 -2.979 1 88.56 323 ASN B C 1
ATOM 7166 O O . ASN B 1 323 ? -20 -16.609 -2.533 1 88.56 323 ASN B O 1
ATOM 7170 N N . LEU B 1 324 ? -18 -17.641 -2.268 1 88.62 324 LEU B N 1
ATOM 7171 C CA . LEU B 1 324 ? -18.172 -17.828 -0.829 1 88.62 324 LEU B CA 1
ATOM 7172 C C . LEU B 1 324 ? -18.281 -16.469 -0.128 1 88.62 324 LEU B C 1
ATOM 7174 O O . LEU B 1 324 ? -19.125 -16.281 0.748 1 88.62 324 LEU B O 1
ATOM 7178 N N . ALA B 1 325 ? -17.453 -15.555 -0.551 1 83.44 325 ALA B N 1
ATOM 7179 C CA . ALA B 1 325 ? -17.438 -14.227 0.055 1 83.44 325 ALA B CA 1
ATOM 7180 C C . ALA B 1 325 ? -18.781 -13.516 -0.177 1 83.44 325 ALA B C 1
ATOM 7182 O O . ALA B 1 325 ? -19.312 -12.875 0.731 1 83.44 325 ALA B O 1
ATOM 7183 N N . ASN B 1 326 ? -19.281 -13.594 -1.346 1 83.56 326 ASN B N 1
ATOM 7184 C CA . ASN B 1 326 ? -20.547 -12.953 -1.684 1 83.56 326 ASN B CA 1
ATOM 7185 C C . ASN B 1 326 ? -21.719 -13.555 -0.898 1 83.56 326 ASN B C 1
ATOM 7187 O O . ASN B 1 326 ? -22.594 -12.828 -0.418 1 83.56 326 ASN B O 1
ATOM 7191 N N . VAL B 1 327 ? -21.719 -14.82 -0.824 1 87.56 327 VAL B N 1
ATOM 7192 C CA . VAL B 1 327 ? -22.797 -15.484 -0.085 1 87.56 327 VAL B CA 1
ATOM 7193 C C . VAL B 1 327 ? -22.688 -15.141 1.399 1 87.56 327 VAL B C 1
ATOM 7195 O O . VAL B 1 327 ? -23.703 -14.891 2.061 1 87.56 327 VAL B O 1
ATOM 7198 N N . ARG B 1 328 ? -21.516 -15.133 1.926 1 87.12 328 ARG B N 1
ATOM 7199 C CA . ARG B 1 328 ? -21.312 -14.727 3.312 1 87.12 328 ARG B CA 1
ATOM 7200 C C . ARG B 1 328 ? -21.844 -13.312 3.553 1 87.12 328 ARG B C 1
ATOM 7202 O O . ARG B 1 328 ? -22.5 -13.055 4.555 1 87.12 328 ARG B O 1
ATOM 7209 N N . ALA B 1 329 ? -21.453 -12.477 2.662 1 80.06 329 ALA B N 1
ATOM 7210 C CA . ALA B 1 329 ? -21.906 -11.086 2.764 1 80.06 329 ALA B CA 1
ATOM 7211 C C . ALA B 1 329 ? -23.438 -11.008 2.756 1 80.06 329 ALA B C 1
ATOM 7213 O O . ALA B 1 329 ? -24.016 -10.227 3.506 1 80.06 329 ALA B O 1
ATOM 7214 N N . LYS B 1 330 ? -24.062 -11.789 1.929 1 82.44 330 LYS B N 1
ATOM 7215 C CA . LYS B 1 330 ? -25.531 -11.805 1.842 1 82.44 330 LYS B CA 1
ATOM 7216 C C . LYS B 1 330 ? -26.141 -12.344 3.123 1 82.44 330 LYS B C 1
ATOM 7218 O O . LYS B 1 330 ? -27.156 -11.82 3.605 1 82.44 330 LYS B O 1
ATOM 7223 N N . ILE B 1 331 ? -25.531 -13.398 3.654 1 85.06 331 ILE B N 1
ATOM 7224 C CA . ILE B 1 331 ? -26.016 -13.977 4.902 1 85.06 331 ILE B CA 1
ATOM 7225 C C . ILE B 1 331 ? -25.938 -12.938 6.02 1 85.06 331 ILE B C 1
ATOM 7227 O O . ILE B 1 331 ? -26.891 -12.766 6.781 1 85.06 331 ILE B O 1
ATOM 7231 N N . ASN B 1 332 ? -24.922 -12.266 6.023 1 76.88 332 ASN B N 1
ATOM 7232 C CA . ASN B 1 332 ? -24.719 -11.289 7.086 1 76.88 332 ASN B CA 1
ATOM 7233 C C . ASN B 1 332 ? -25.641 -10.078 6.922 1 76.88 332 ASN B C 1
ATOM 7235 O O . ASN B 1 332 ? -26.156 -9.555 7.906 1 76.88 332 ASN B O 1
ATOM 7239 N N . ALA B 1 333 ? -25.812 -9.695 5.746 1 72.44 333 ALA B N 1
ATOM 7240 C CA . ALA B 1 333 ? -26.562 -8.484 5.465 1 72.44 333 ALA B CA 1
ATOM 7241 C C . ALA B 1 333 ? -28.062 -8.727 5.613 1 72.44 333 ALA B C 1
ATOM 7243 O O . ALA B 1 333 ? -28.812 -7.824 5.988 1 72.44 333 ALA B O 1
ATOM 7244 N N . ARG B 1 334 ? -28.531 -9.953 5.371 1 76.25 334 ARG B N 1
ATOM 7245 C CA . ARG B 1 334 ? -29.969 -10.164 5.242 1 76.25 334 ARG B CA 1
ATOM 7246 C C . ARG B 1 334 ? -30.469 -11.141 6.297 1 76.25 334 ARG B C 1
ATOM 7248 O O . ARG B 1 334 ? -31.609 -11.625 6.215 1 76.25 334 ARG B O 1
ATOM 7255 N N . TRP B 1 335 ? -29.641 -11.383 7.227 1 79.94 335 TRP B N 1
ATOM 7256 C CA . TRP B 1 335 ? -30.031 -12.344 8.25 1 79.94 335 TRP B CA 1
ATOM 7257 C C . TRP B 1 335 ? -31.219 -11.828 9.062 1 79.94 335 TRP B C 1
ATOM 7259 O O . TRP B 1 335 ? -31.203 -10.68 9.508 1 79.94 335 TRP B O 1
ATOM 7269 N N . LYS B 1 336 ? -32.281 -12.578 9.086 1 70.44 336 LYS B N 1
ATOM 7270 C CA . LYS B 1 336 ? -33.469 -12.211 9.875 1 70.44 336 LYS B CA 1
ATOM 7271 C C . LYS B 1 336 ? -33.5 -12.969 11.203 1 70.44 336 LYS B C 1
ATOM 7273 O O . LYS B 1 336 ? -33.312 -14.188 11.234 1 70.44 336 LYS B O 1
ATOM 7278 N N . ASP B 1 337 ? -33.25 -12.227 12.352 1 63.25 337 ASP B N 1
ATOM 7279 C CA . ASP B 1 337 ? -33.344 -12.914 13.633 1 63.25 337 ASP B CA 1
ATOM 7280 C C . ASP B 1 337 ? -34.781 -13.422 13.891 1 63.25 337 ASP B C 1
ATOM 7282 O O . ASP B 1 337 ? -35.719 -13.031 13.188 1 63.25 337 ASP B O 1
ATOM 7286 N N . THR B 1 338 ? -34.969 -14.531 14.805 1 51 338 THR B N 1
ATOM 7287 C CA . THR B 1 338 ? -36.219 -15.188 15.164 1 51 338 THR B CA 1
ATOM 7288 C C . THR B 1 338 ? -37.375 -14.18 15.211 1 51 338 THR B C 1
ATOM 7290 O O . THR B 1 338 ? -38.531 -14.531 14.953 1 51 338 THR B O 1
ATOM 7293 N N . GLU B 1 339 ? -37.281 -13.094 15.938 1 44.41 339 GLU B N 1
ATOM 7294 C CA . GLU B 1 339 ? -38.5 -12.266 16.062 1 44.41 339 GLU B CA 1
ATOM 7295 C C . GLU B 1 339 ? -38.719 -11.414 14.82 1 44.41 339 GLU B C 1
ATOM 7297 O O . GLU B 1 339 ? -39.594 -10.547 14.797 1 44.41 339 GLU B O 1
ATOM 7302 N N . GLY B 1 340 ? -38.344 -11.852 13.688 1 45 340 GLY B N 1
ATOM 7303 C CA . GLY B 1 340 ? -38.656 -11.258 12.398 1 45 340 GLY B CA 1
ATOM 7304 C C . GLY B 1 340 ? -37.844 -10 12.117 1 45 340 GLY B C 1
ATOM 7305 O O . GLY B 1 340 ? -38.125 -9.305 11.133 1 45 340 GLY B O 1
ATOM 7306 N N . GLU B 1 341 ? -37.281 -9.344 13.188 1 44.84 341 GLU B N 1
ATOM 7307 C CA . GLU B 1 341 ? -36.75 -8 13.008 1 44.84 341 GLU B CA 1
ATOM 7308 C C . GLU B 1 341 ? -35.375 -8.039 12.336 1 44.84 341 GLU B C 1
ATOM 7310 O O . GLU B 1 341 ? -34.594 -8.961 12.57 1 44.84 341 GLU B O 1
ATOM 7315 N N . ASP B 1 342 ? -35.375 -7.574 11.266 1 42.94 342 ASP B N 1
ATOM 7316 C CA . ASP B 1 342 ? -34.188 -7.359 10.438 1 42.94 342 ASP B CA 1
ATOM 7317 C C . ASP B 1 342 ? -33 -6.988 11.297 1 42.94 342 ASP B C 1
ATOM 7319 O O . ASP B 1 342 ? -33.062 -6.059 12.102 1 42.94 342 ASP B O 1
ATOM 7323 N N . HIS B 1 343 ? -32.438 -7.871 12.062 1 42.31 343 HIS B N 1
ATOM 7324 C CA . HIS B 1 343 ? -31.188 -7.488 12.734 1 42.31 343 HIS B CA 1
ATOM 7325 C C . HIS B 1 343 ? -30.234 -6.789 11.773 1 42.31 343 HIS B C 1
ATOM 7327 O O . HIS B 1 343 ? -29.672 -7.43 10.891 1 42.31 343 HIS B O 1
ATOM 7333 N N . ASP B 1 344 ? -30.594 -5.617 11.508 1 38.28 344 ASP B N 1
ATOM 7334 C CA . ASP B 1 344 ? -29.922 -4.688 10.594 1 38.28 344 ASP B CA 1
ATOM 7335 C C . ASP B 1 344 ? -28.484 -4.445 11.023 1 38.28 344 ASP B C 1
ATOM 7337 O O . ASP B 1 344 ? -27.891 -3.426 10.664 1 38.28 344 ASP B O 1
ATOM 7341 N N . ALA B 1 345 ? -28 -5.195 12.07 1 36.22 345 ALA B N 1
ATOM 7342 C CA . ALA B 1 345 ? -26.641 -4.766 12.367 1 36.22 345 ALA B CA 1
ATOM 7343 C C . ALA B 1 345 ? -25.766 -4.844 11.125 1 36.22 345 ALA B C 1
ATOM 7345 O O . ALA B 1 345 ? -25.266 -5.918 10.773 1 36.22 345 ALA B O 1
ATOM 7346 N N . ILE B 1 346 ? -26.203 -4.281 10.148 1 35.06 346 ILE B N 1
ATOM 7347 C CA . ILE B 1 346 ? -25.266 -4.234 9.039 1 35.06 346 ILE B CA 1
ATOM 7348 C C . ILE B 1 346 ? -23.906 -3.746 9.531 1 35.06 346 ILE B C 1
ATOM 7350 O O . ILE B 1 346 ? -23.734 -2.561 9.82 1 35.06 346 ILE B O 1
ATOM 7354 N N . ILE B 1 347 ? -23.484 -4.172 10.656 1 32.09 347 ILE B N 1
ATOM 7355 C CA . ILE B 1 347 ? -22.078 -3.75 10.75 1 32.09 347 ILE B CA 1
ATOM 7356 C C . ILE B 1 347 ? -21.375 -4.031 9.43 1 32.09 347 ILE B C 1
ATOM 7358 O O . ILE B 1 347 ? -21.188 -5.191 9.055 1 32.09 347 ILE B O 1
ATOM 7362 N N . VAL B 1 348 ? -21.859 -3.486 8.469 1 31.31 348 VAL B N 1
ATOM 7363 C CA . VAL B 1 348 ? -20.891 -3.576 7.379 1 31.31 348 VAL B CA 1
ATOM 7364 C C . VAL B 1 348 ? -19.484 -3.436 7.938 1 31.31 348 VAL B C 1
ATOM 7366 O O . VAL B 1 348 ? -19.078 -2.352 8.367 1 31.31 348 VAL B O 1
ATOM 7369 N N . GLU B 1 349 ? -19.172 -4.109 8.953 1 29.95 349 GLU B N 1
ATOM 7370 C CA . GLU B 1 349 ? -17.719 -4.117 9.023 1 29.95 349 GLU B CA 1
ATOM 7371 C C . GLU B 1 349 ? -17.094 -4.113 7.629 1 29.95 349 GLU B C 1
ATOM 7373 O O . GLU B 1 349 ? -17.141 -5.125 6.922 1 29.95 349 GLU B O 1
ATOM 7378 N N . LEU B 1 350 ? -17.594 -3.266 6.871 1 27.69 350 LEU B N 1
ATOM 7379 C CA . LEU B 1 350 ? -16.609 -3.084 5.801 1 27.69 350 LEU B CA 1
ATOM 7380 C C . LEU B 1 350 ? -15.195 -3.307 6.312 1 27.69 350 LEU B C 1
ATOM 7382 O O . LEU B 1 350 ? -14.57 -2.385 6.84 1 27.69 350 LEU B O 1
ATOM 7386 N N . ASP B 1 351 ? -15.133 -4.098 7.215 1 27.5 351 ASP B N 1
ATOM 7387 C CA . ASP B 1 351 ? -13.727 -4.492 7.25 1 27.5 351 ASP B CA 1
ATOM 7388 C C . ASP B 1 351 ? -13.125 -4.5 5.848 1 27.5 351 ASP B C 1
ATOM 7390 O O . ASP B 1 351 ? -13.438 -5.375 5.035 1 27.5 351 ASP B O 1
ATOM 7394 N N . ASN B 1 352 ? -13.438 -3.562 5.176 1 27.59 352 ASN B N 1
ATOM 7395 C CA . ASN B 1 352 ? -12.477 -3.271 4.121 1 27.59 352 ASN B CA 1
ATOM 7396 C C . ASN B 1 352 ? -11.148 -3.984 4.363 1 27.59 352 ASN B C 1
ATOM 7398 O O . ASN B 1 352 ? -10.109 -3.338 4.496 1 27.59 352 ASN B O 1
ATOM 7402 N N . ASP B 1 353 ? -11.227 -4.773 5.348 1 26.64 353 ASP B N 1
ATOM 7403 C CA . ASP B 1 353 ? -10.148 -5.75 5.254 1 26.64 353 ASP B CA 1
ATOM 7404 C C . ASP B 1 353 ? -10.148 -6.445 3.895 1 26.64 353 ASP B C 1
ATOM 7406 O O . ASP B 1 353 ? -10.82 -7.461 3.713 1 26.64 353 ASP B O 1
ATOM 7410 N N . GLY B 1 354 ? -10.938 -5.98 2.877 1 27.61 354 GLY B N 1
ATOM 7411 C CA . GLY B 1 354 ? -10.234 -6.637 1.788 1 27.61 354 GLY B CA 1
ATOM 7412 C C . GLY B 1 354 ? -8.945 -7.309 2.229 1 27.61 354 GLY B C 1
ATOM 7413 O O . GLY B 1 354 ? -7.887 -6.68 2.256 1 27.61 354 GLY B O 1
ATOM 7414 N N . ASN B 1 355 ? -9.133 -7.934 3.223 1 26.75 355 ASN B N 1
ATOM 7415 C CA . ASN B 1 355 ? -8.258 -9.031 3.607 1 26.75 355 ASN B CA 1
ATOM 7416 C C . ASN B 1 355 ? -7.625 -9.703 2.387 1 26.75 355 ASN B C 1
ATOM 7418 O O . ASN B 1 355 ? -7.918 -10.859 2.09 1 26.75 355 ASN B O 1
ATOM 7422 N N . THR B 1 356 ? -8.18 -9.422 1.199 1 27.56 356 THR B N 1
ATOM 7423 C CA . THR B 1 356 ? -6.992 -9.836 0.457 1 27.56 356 THR B CA 1
ATOM 7424 C C . THR B 1 356 ? -5.746 -9.727 1.328 1 27.56 356 THR B C 1
ATOM 7426 O O . THR B 1 356 ? -5.461 -8.664 1.882 1 27.56 356 THR B O 1
ATOM 7429 N N . LEU B 1 357 ? -5.719 -10.594 2.291 1 26.59 357 LEU B N 1
ATOM 7430 C CA . LEU B 1 357 ? -4.422 -11.109 2.709 1 26.59 357 LEU B CA 1
ATOM 7431 C C . LEU B 1 357 ? -3.301 -10.523 1.86 1 26.59 357 LEU B C 1
ATOM 7433 O O . LEU B 1 357 ? -2.975 -11.055 0.797 1 26.59 357 LEU B O 1
ATOM 7437 N N . SER B 1 358 ? -3.521 -9.484 1.427 1 27.62 358 SER B N 1
ATOM 7438 C CA . SER B 1 358 ? -2.238 -8.836 1.188 1 27.62 358 SER B CA 1
ATOM 7439 C C . SER B 1 358 ? -1.271 -9.078 2.344 1 27.62 358 SER B C 1
ATOM 7441 O O . SER B 1 358 ? -0.896 -8.141 3.053 1 27.62 358 SER B O 1
ATOM 7443 N N . LEU B 1 359 ? -1.79 -9.648 3.453 1 27.86 359 LEU B N 1
ATOM 7444 C CA . LEU B 1 359 ? -0.598 -10.141 4.133 1 27.86 359 LEU B CA 1
ATOM 7445 C C . LEU B 1 359 ? 0.514 -10.445 3.135 1 27.86 359 LEU B C 1
ATOM 7447 O O . LEU B 1 359 ? 0.52 -11.5 2.508 1 27.86 359 LEU B O 1
ATOM 7451 N N . VAL B 1 360 ? 0.633 -9.5 2.385 1 29.77 360 VAL B N 1
ATOM 7452 C CA . VAL B 1 360 ? 1.938 -9.719 1.769 1 29.77 360 VAL B CA 1
ATOM 7453 C C . VAL B 1 360 ? 2.895 -10.336 2.785 1 29.77 360 VAL B C 1
ATOM 7455 O O . VAL B 1 360 ? 3.223 -9.711 3.797 1 29.77 360 VAL B O 1
ATOM 7458 N N . PRO B 1 361 ? 2.654 -11.531 3.182 1 29.22 361 PRO B N 1
ATOM 7459 C CA . PRO B 1 361 ? 3.777 -12.047 3.965 1 29.22 361 PRO B CA 1
ATOM 7460 C C . PRO B 1 361 ? 5.02 -11.164 3.877 1 29.22 361 PRO B C 1
ATOM 7462 O O . PRO B 1 361 ? 5.125 -10.328 2.971 1 29.22 361 PRO B O 1
ATOM 7465 N N . GLU B 1 362 ? 5.879 -11.242 4.676 1 30.72 362 GLU B N 1
ATOM 7466 C CA . GLU B 1 362 ? 7.211 -10.68 4.48 1 30.72 362 GLU B CA 1
ATOM 7467 C C . GLU B 1 362 ? 7.508 -10.453 3.002 1 30.72 362 GLU B C 1
ATOM 7469 O O . GLU B 1 362 ? 7.648 -11.414 2.24 1 30.72 362 GLU B O 1
ATOM 7474 N N . LEU B 1 363 ? 7.09 -9.508 2.4 1 33.28 363 LEU B N 1
ATOM 7475 C CA . LEU B 1 363 ? 7.27 -9.055 1.027 1 33.28 363 LEU B CA 1
ATOM 7476 C C . LEU B 1 363 ? 8.57 -9.586 0.441 1 33.28 363 LEU B C 1
ATOM 7478 O O . LEU B 1 363 ? 8.648 -9.859 -0.759 1 33.28 363 LEU B O 1
ATOM 7482 N N . ASP B 1 364 ? 9.523 -9.391 1.07 1 33.19 364 ASP B N 1
ATOM 7483 C CA . ASP B 1 364 ? 10.758 -9.922 0.495 1 33.19 364 ASP B CA 1
ATOM 7484 C C . ASP B 1 364 ? 10.656 -11.43 0.281 1 33.19 364 ASP B C 1
ATOM 7486 O O . ASP B 1 364 ? 11.109 -11.953 -0.74 1 33.19 364 ASP B O 1
ATOM 7490 N N . LEU B 1 365 ? 10.375 -12.172 1.316 1 33.5 365 LEU B N 1
ATOM 7491 C CA . LEU B 1 365 ? 9.969 -13.562 1.122 1 33.5 365 LEU B CA 1
ATOM 7492 C C . LEU B 1 365 ? 8.633 -13.648 0.391 1 33.5 365 LEU B C 1
ATOM 7494 O O . LEU B 1 365 ? 8.242 -14.719 -0.072 1 33.5 365 LEU B O 1
ATOM 7498 N N . ASP B 1 366 ? 7.773 -12.68 0.333 1 36.62 366 ASP B N 1
ATOM 7499 C CA . ASP B 1 366 ? 6.418 -12.492 -0.168 1 36.62 366 ASP B CA 1
ATOM 7500 C C . ASP B 1 366 ? 6.398 -12.414 -1.693 1 36.62 366 ASP B C 1
ATOM 7502 O O . ASP B 1 366 ? 5.402 -12.773 -2.326 1 36.62 366 ASP B O 1
ATOM 7506 N N . VAL B 1 367 ? 7.43 -11.742 -2.09 1 38.84 367 VAL B N 1
ATOM 7507 C CA . VAL B 1 367 ? 7.461 -11.82 -3.547 1 38.84 367 VAL B CA 1
ATOM 7508 C C . VAL B 1 367 ? 7.402 -13.281 -3.99 1 38.84 367 VAL B C 1
ATOM 7510 O O . VAL B 1 367 ? 6.645 -13.625 -4.902 1 38.84 367 VAL B O 1
ATOM 7513 N N . VAL B 1 368 ? 8.383 -13.984 -3.369 1 41.28 368 VAL B N 1
ATOM 7514 C CA . VAL B 1 368 ? 8.344 -15.391 -3.736 1 41.28 368 VAL B CA 1
ATOM 7515 C C . VAL B 1 368 ? 7.008 -16 -3.318 1 41.28 368 VAL B C 1
ATOM 7517 O O . VAL B 1 368 ? 6.395 -16.75 -4.082 1 41.28 368 VAL B O 1
ATOM 7520 N N . ALA B 1 369 ? 6.617 -15.578 -2.16 1 42.75 369 ALA B N 1
ATOM 7521 C CA . ALA B 1 369 ? 5.359 -16.141 -1.67 1 42.75 369 ALA B CA 1
ATOM 7522 C C . ALA B 1 369 ? 4.172 -15.578 -2.449 1 42.75 369 ALA B C 1
ATOM 7524 O O . ALA B 1 369 ? 3.217 -16.312 -2.744 1 42.75 369 ALA B O 1
ATOM 7525 N N . ARG B 1 370 ? 4.406 -14.336 -2.773 1 49.97 370 ARG B N 1
ATOM 7526 C CA . ARG B 1 370 ? 3.357 -13.789 -3.627 1 49.97 370 ARG B CA 1
ATOM 7527 C C . ARG B 1 370 ? 3.359 -14.461 -4.996 1 49.97 370 ARG B C 1
ATOM 7529 O O . ARG B 1 370 ? 2.334 -14.5 -5.68 1 49.97 370 ARG B O 1
ATOM 7536 N N . GLY B 1 371 ? 4.539 -14.883 -5.215 1 47.78 371 GLY B N 1
ATOM 7537 C CA . GLY B 1 371 ? 4.555 -15.625 -6.465 1 47.78 371 GLY B CA 1
ATOM 7538 C C . GLY B 1 371 ? 3.969 -17.016 -6.336 1 47.78 371 GLY B C 1
ATOM 7539 O O . GLY B 1 371 ? 3.535 -17.609 -7.328 1 47.78 371 GLY B O 1
ATOM 7540 N N . ARG B 1 372 ? 4 -17.359 -4.992 1 51.75 372 ARG B N 1
ATOM 7541 C CA . ARG B 1 372 ? 3.48 -18.703 -4.848 1 51.75 372 ARG B CA 1
ATOM 7542 C C . ARG B 1 372 ? 1.981 -18.688 -4.57 1 51.75 372 ARG B C 1
ATOM 7544 O O . ARG B 1 372 ? 1.512 -17.953 -3.709 1 51.75 372 ARG B O 1
ATOM 7551 N N . VAL B 1 373 ? 1.288 -19.156 -5.352 1 54.16 373 VAL B N 1
ATOM 7552 C CA . VAL B 1 373 ? -0.161 -19.266 -5.215 1 54.16 373 VAL B CA 1
ATOM 7553 C C . VAL B 1 373 ? -0.507 -20.328 -4.172 1 54.16 373 VAL B C 1
ATOM 7555 O O . VAL B 1 373 ? 0.002 -21.453 -4.227 1 54.16 373 VAL B O 1
ATOM 7558 N N . GLN B 1 374 ? -0.989 -19.766 -2.938 1 47.94 374 GLN B N 1
ATOM 7559 C CA . GLN B 1 374 ? -1.432 -20.734 -1.944 1 47.94 374 GLN B CA 1
ATOM 7560 C C . GLN B 1 374 ? -2.797 -21.312 -2.311 1 47.94 374 GLN B C 1
ATOM 7562 O O . GLN B 1 374 ? -3.641 -20.625 -2.871 1 47.94 374 GLN B O 1
ATOM 7567 N N . ASN B 1 375 ? -2.936 -22.641 -2.178 1 45.22 375 ASN B N 1
ATOM 7568 C CA . ASN B 1 375 ? -4.219 -23.312 -2.336 1 45.22 375 ASN B CA 1
ATOM 7569 C C . ASN B 1 375 ? -5.152 -23.031 -1.165 1 45.22 375 ASN B C 1
ATOM 7571 O O . ASN B 1 375 ? -4.918 -23.484 -0.047 1 45.22 375 ASN B O 1
ATOM 7575 N N . GLU B 1 376 ? -5.66 -21.875 -0.866 1 44.41 376 GLU B N 1
ATOM 7576 C CA . GLU B 1 376 ? -6.449 -21.531 0.312 1 44.41 376 GLU B CA 1
ATOM 7577 C C . GLU B 1 376 ? -7.676 -22.438 0.438 1 44.41 376 GLU B C 1
ATOM 7579 O O . GLU B 1 376 ? -8.227 -22.594 1.529 1 44.41 376 GLU B O 1
ATOM 7584 N N . ALA B 1 377 ? -8.492 -22.656 -0.542 1 42.91 377 ALA B N 1
ATOM 7585 C CA . ALA B 1 377 ? -9.891 -23.047 -0.386 1 42.91 377 ALA B CA 1
ATOM 7586 C C . ALA B 1 377 ? -10.016 -24.406 0.294 1 42.91 377 ALA B C 1
ATOM 7588 O O . ALA B 1 377 ? -11.125 -24.906 0.507 1 42.91 377 ALA B O 1
ATOM 7589 N N . GLU B 1 378 ? -9.055 -25.125 0.334 1 41.12 378 GLU B N 1
ATOM 7590 C CA . GLU B 1 378 ? -9.5 -26.5 0.557 1 41.12 378 GLU B CA 1
ATOM 7591 C C . GLU B 1 378 ? -10.328 -26.609 1.838 1 41.12 378 GLU B C 1
ATOM 7593 O O . GLU B 1 378 ? -11.477 -27.062 1.807 1 41.12 378 GLU B O 1
ATOM 7598 N N . ASP B 1 379 ? -9.633 -27.328 2.977 1 40.31 379 ASP B N 1
ATOM 7599 C CA . ASP B 1 379 ? -10.086 -28.531 3.668 1 40.31 379 ASP B CA 1
ATOM 7600 C C . ASP B 1 379 ? -10.961 -28.188 4.871 1 40.31 379 ASP B C 1
ATOM 7602 O O . ASP B 1 379 ? -11.406 -29.062 5.602 1 40.31 379 ASP B O 1
ATOM 7606 N N . GLU B 1 380 ? -10.844 -26.984 5.461 1 41.41 380 GLU B N 1
ATOM 7607 C CA . GLU B 1 380 ? -11.438 -27.312 6.758 1 41.41 380 GLU B CA 1
ATOM 7608 C C . GLU B 1 380 ? -12.953 -27.375 6.668 1 41.41 380 GLU B C 1
ATOM 7610 O O . GLU B 1 380 ? -13.633 -26.344 6.805 1 41.41 380 GLU B O 1
ATOM 7615 N N . LEU B 1 381 ? -13.461 -28.219 5.977 1 46.31 381 LEU B N 1
ATOM 7616 C CA . LEU B 1 381 ? -14.867 -28.594 6.012 1 46.31 381 LEU B CA 1
ATOM 7617 C C . LEU B 1 381 ? -15.359 -28.734 7.449 1 46.31 381 LEU B C 1
ATOM 7619 O O . LEU B 1 381 ? -15.148 -29.766 8.086 1 46.31 381 LEU B O 1
ATOM 7623 N N . ALA B 1 382 ? -15.352 -27.766 8.203 1 48.28 382 ALA B N 1
ATOM 7624 C CA . ALA B 1 382 ? -15.992 -28.016 9.492 1 48.28 382 ALA B CA 1
ATOM 7625 C C . ALA B 1 382 ? -17.469 -28.391 9.312 1 48.28 382 ALA B C 1
ATOM 7627 O O . ALA B 1 382 ? -18.172 -27.766 8.516 1 48.28 382 ALA B O 1
ATOM 7628 N N . ASN B 1 383 ? -17.812 -29.5 9.688 1 56.94 383 ASN B N 1
ATOM 7629 C CA . ASN B 1 383 ? -19.203 -29.984 9.758 1 56.94 383 ASN B CA 1
ATOM 7630 C C . ASN B 1 383 ? -20.109 -28.969 10.445 1 56.94 383 ASN B C 1
ATOM 7632 O O . ASN B 1 383 ? -19.797 -28.5 11.547 1 56.94 383 ASN B O 1
ATOM 7636 N N . PRO B 1 384 ? -20.938 -28.375 9.648 1 60.28 384 PRO B N 1
ATOM 7637 C CA . PRO B 1 384 ? -21.859 -27.453 10.297 1 60.28 384 PRO B CA 1
ATOM 7638 C C . PRO B 1 384 ? -22.531 -28.047 11.539 1 60.28 384 PRO B C 1
ATOM 7640 O O . PRO B 1 384 ? -22.766 -29.25 11.586 1 60.28 384 PRO B O 1
ATOM 7643 N N . SER B 1 385 ? -22.375 -27.344 12.586 1 62.75 385 SER B N 1
ATOM 7644 C CA . SER B 1 385 ? -23.078 -27.75 13.789 1 62.75 385 SER B CA 1
ATOM 7645 C C . SER B 1 385 ? -24.594 -27.531 13.641 1 62.75 385 SER B C 1
ATOM 7647 O O . SER B 1 385 ? -25.031 -26.906 12.688 1 62.75 385 SER B O 1
ATOM 7649 N N . ASP B 1 386 ? -25.406 -28.094 14.5 1 63.28 386 ASP B N 1
ATOM 7650 C CA . ASP B 1 386 ? -26.859 -28.016 14.523 1 63.28 386 ASP B CA 1
ATOM 7651 C C . ASP B 1 386 ? -27.344 -26.641 14.977 1 63.28 386 ASP B C 1
ATOM 7653 O O . ASP B 1 386 ? -28.547 -26.359 14.977 1 63.28 386 ASP B O 1
ATOM 7657 N N . ASP B 1 387 ? -26.406 -25.734 15.148 1 71.94 387 ASP B N 1
ATOM 7658 C CA . ASP B 1 387 ? -26.844 -24.422 15.602 1 71.94 387 ASP B CA 1
ATOM 7659 C C . ASP B 1 387 ? -27.25 -23.547 14.422 1 71.94 387 ASP B C 1
ATOM 7661 O O . ASP B 1 387 ? -26.609 -23.562 13.367 1 71.94 387 ASP B O 1
ATOM 7665 N N . TYR B 1 388 ? -28.438 -22.953 14.594 1 78.62 388 TYR B N 1
ATOM 7666 C CA . TYR B 1 388 ? -28.953 -22.109 13.539 1 78.62 388 TYR B CA 1
ATOM 7667 C C . TYR B 1 388 ? -28.453 -20.672 13.688 1 78.62 388 TYR B C 1
ATOM 7669 O O . TYR B 1 388 ? -29.062 -19.859 14.367 1 78.62 388 TYR B O 1
ATOM 7677 N N . ASN B 1 389 ? -27.297 -20.438 13.219 1 83.25 389 ASN B N 1
ATOM 7678 C CA . ASN B 1 389 ? -26.734 -19.094 13.203 1 83.25 389 ASN B CA 1
ATOM 7679 C C . ASN B 1 389 ? -26.031 -18.797 11.883 1 83.25 389 ASN B C 1
ATOM 7681 O O . ASN B 1 389 ? -25.938 -19.656 11.016 1 83.25 389 ASN B O 1
ATOM 7685 N N . ARG B 1 390 ? -25.609 -17.688 11.68 1 85.75 390 ARG B N 1
ATOM 7686 C CA . ARG B 1 390 ? -25.016 -17.203 10.438 1 85.75 390 ARG B CA 1
ATOM 7687 C C . ARG B 1 390 ? -23.781 -18 10.062 1 85.75 390 ARG B C 1
ATOM 7689 O O . ARG B 1 390 ? -23.625 -18.406 8.906 1 85.75 390 ARG B O 1
ATOM 7696 N N . GLU B 1 391 ? -22.969 -18.281 11.078 1 84.62 391 GLU B N 1
ATOM 7697 C CA . GLU B 1 391 ? -21.719 -18.984 10.82 1 84.62 391 GLU B CA 1
ATOM 7698 C C . GLU B 1 391 ? -21.984 -20.422 10.383 1 84.62 391 GLU B C 1
ATOM 7700 O O . GLU B 1 391 ? -21.312 -20.953 9.492 1 84.62 391 GLU B O 1
ATOM 7705 N N . GLU B 1 392 ? -22.984 -20.984 10.992 1 83.88 392 GLU B N 1
ATOM 7706 C CA . GLU B 1 392 ? -23.312 -22.359 10.648 1 83.88 392 GLU B CA 1
ATOM 7707 C C . GLU B 1 392 ? -23.922 -22.453 9.25 1 83.88 392 GLU B C 1
ATOM 7709 O O . GLU B 1 392 ? -23.703 -23.422 8.539 1 83.88 392 GLU B O 1
ATOM 7714 N N . MET B 1 393 ? -24.656 -21.5 8.938 1 87.56 393 MET B N 1
ATOM 7715 C CA . MET B 1 393 ? -25.234 -21.484 7.598 1 87.56 393 MET B CA 1
ATOM 7716 C C . MET B 1 393 ? -24.141 -21.297 6.539 1 87.56 393 MET B C 1
ATOM 7718 O O . MET B 1 393 ? -24.219 -21.891 5.457 1 87.56 393 MET B O 1
ATOM 7722 N N . PHE B 1 394 ? -23.234 -20.531 6.855 1 90.5 394 PHE B N 1
ATOM 7723 C CA . PHE B 1 394 ? -22.125 -20.344 5.926 1 90.5 394 PHE B CA 1
ATOM 7724 C C . PHE B 1 394 ? -21.312 -21.641 5.797 1 90.5 394 PHE B C 1
ATOM 7726 O O . PHE B 1 394 ? -20.891 -22 4.695 1 90.5 394 PHE B O 1
ATOM 7733 N N . LYS B 1 395 ? -21.125 -22.312 6.898 1 87.31 395 LYS B N 1
ATOM 7734 C CA . LYS B 1 395 ? -20.438 -23.594 6.859 1 87.31 395 LYS B CA 1
ATOM 7735 C C . LYS B 1 395 ? -21.188 -24.609 6.004 1 87.31 395 LYS B C 1
ATOM 7737 O O . LYS B 1 395 ? -20.578 -25.406 5.289 1 87.31 395 LYS B O 1
ATOM 7742 N N . ALA B 1 396 ? -22.453 -24.547 6.125 1 88.94 396 ALA B N 1
ATOM 7743 C CA . ALA B 1 396 ? -23.281 -25.453 5.332 1 88.94 396 ALA B CA 1
ATOM 7744 C C . ALA B 1 396 ? -23.125 -25.188 3.84 1 88.94 396 ALA B C 1
ATOM 7746 O O . ALA B 1 396 ? -23.047 -26.125 3.037 1 88.94 396 ALA B O 1
ATOM 7747 N N . PHE B 1 397 ? -23.078 -23.969 3.477 1 92.12 397 PHE B N 1
ATOM 7748 C CA . PHE B 1 397 ? -22.875 -23.625 2.07 1 92.12 397 PHE B CA 1
ATOM 7749 C C . PHE B 1 397 ? -21.484 -24.047 1.608 1 92.12 397 PHE B C 1
ATOM 7751 O O . PHE B 1 397 ? -21.312 -24.484 0.474 1 92.12 397 PHE B O 1
ATOM 7758 N N . ARG B 1 398 ? -20.516 -23.812 2.457 1 91.88 398 ARG B N 1
ATOM 7759 C CA . ARG B 1 398 ? -19.156 -24.25 2.146 1 91.88 398 ARG B CA 1
ATOM 7760 C C . ARG B 1 398 ? -19.109 -25.75 1.853 1 91.88 398 ARG B C 1
ATOM 7762 O O . ARG B 1 398 ? -18.375 -26.203 0.968 1 91.88 398 ARG B O 1
ATOM 7769 N N . ALA B 1 399 ? -19.891 -26.484 2.586 1 90.19 399 ALA B N 1
ATOM 7770 C CA . ALA B 1 399 ? -19.984 -27.922 2.361 1 90.19 399 ALA B CA 1
ATOM 7771 C C . ALA B 1 399 ? -20.562 -28.234 0.983 1 90.19 399 ALA B C 1
ATOM 7773 O O . ALA B 1 399 ? -20.172 -29.219 0.342 1 90.19 399 ALA B O 1
ATOM 7774 N N . VAL B 1 400 ? -21.453 -27.391 0.573 1 93.44 400 VAL B N 1
ATOM 7775 C CA . VAL B 1 400 ? -22.031 -27.547 -0.759 1 93.44 400 VAL B CA 1
ATOM 7776 C C . VAL B 1 400 ? -20.938 -27.328 -1.816 1 93.44 400 VAL B C 1
ATOM 7778 O O . VAL B 1 400 ? -20.812 -28.109 -2.752 1 93.44 400 VAL B O 1
ATOM 7781 N N . VAL B 1 401 ? -20.172 -26.281 -1.648 1 93.75 401 VAL B N 1
ATOM 7782 C CA . VAL B 1 401 ? -19.141 -25.875 -2.609 1 93.75 401 VAL B CA 1
ATOM 7783 C C . VAL B 1 401 ? -18.047 -26.938 -2.678 1 93.75 401 VAL B C 1
ATOM 7785 O O . VAL B 1 401 ? -17.547 -27.25 -3.758 1 93.75 401 VAL B O 1
ATOM 7788 N N . CYS B 1 402 ? -17.75 -27.594 -1.565 1 91.44 402 CYS B N 1
ATOM 7789 C CA . CYS B 1 402 ? -16.609 -28.5 -1.466 1 91.44 402 CYS B CA 1
ATOM 7790 C C . CYS B 1 402 ? -17.047 -29.953 -1.612 1 91.44 402 CYS B C 1
ATOM 7792 O O . CYS B 1 402 ? -16.281 -30.859 -1.316 1 91.44 402 CYS B O 1
ATOM 7794 N N . ALA B 1 403 ? -18.266 -30.172 -2.051 1 92.56 403 ALA B N 1
ATOM 7795 C CA . ALA B 1 403 ? -18.781 -31.531 -2.189 1 92.56 403 ALA B CA 1
ATOM 7796 C C . ALA B 1 403 ? -17.922 -32.344 -3.16 1 92.56 403 ALA B C 1
ATOM 7798 O O . ALA B 1 403 ? -17.688 -31.922 -4.297 1 92.56 403 ALA B O 1
ATOM 7799 N N . ALA B 1 404 ? -17.453 -33.469 -2.779 1 89.25 404 ALA B N 1
ATOM 7800 C CA . ALA B 1 404 ? -16.484 -34.281 -3.52 1 89.25 404 ALA B CA 1
ATOM 7801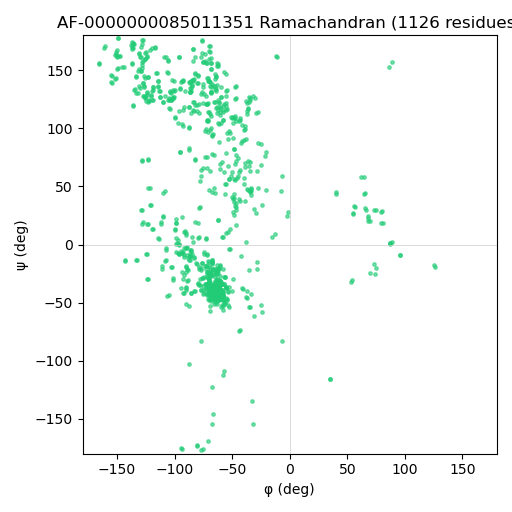 C C . ALA B 1 404 ? -17.156 -35.031 -4.652 1 89.25 404 ALA B C 1
ATOM 7803 O O . ALA B 1 404 ? -16.531 -35.344 -5.672 1 89.25 404 ALA B O 1
ATOM 7804 N N . ASP B 1 405 ? -18.359 -35.438 -4.41 1 91.19 405 ASP B N 1
ATOM 7805 C CA . ASP B 1 405 ? -19.078 -36.156 -5.438 1 91.19 405 ASP B CA 1
ATOM 7806 C C . ASP B 1 405 ? -20.516 -35.656 -5.582 1 91.19 405 ASP B C 1
ATOM 7808 O O . ASP B 1 405 ? -20.953 -34.781 -4.836 1 91.19 405 ASP B O 1
ATOM 7812 N N . HIS B 1 406 ? -21.141 -36.156 -6.59 1 93.12 406 HIS B N 1
ATOM 7813 C CA . HIS B 1 406 ? -22.484 -35.688 -6.945 1 93.12 406 HIS B CA 1
ATOM 7814 C C . HIS B 1 406 ? -23.469 -35.969 -5.82 1 93.12 406 HIS B C 1
ATOM 7816 O O . HIS B 1 406 ? -24.328 -35.125 -5.535 1 93.12 406 HIS B O 1
ATOM 7822 N N . ASP B 1 407 ? -23.359 -37.062 -5.176 1 92.44 407 ASP B N 1
ATOM 7823 C CA . ASP B 1 407 ? -24.281 -37.406 -4.086 1 92.44 407 ASP B CA 1
ATOM 7824 C C . ASP B 1 407 ? -24.047 -36.5 -2.881 1 92.44 407 ASP B C 1
ATOM 7826 O O . ASP B 1 407 ? -25.016 -36.031 -2.258 1 92.44 407 ASP B O 1
ATOM 7830 N N . ALA B 1 408 ? -22.812 -36.312 -2.613 1 92.44 408 ALA B N 1
ATOM 7831 C CA . ALA B 1 408 ? -22.484 -35.406 -1.515 1 92.44 408 ALA B CA 1
ATOM 7832 C C . ALA B 1 408 ? -23.016 -34 -1.782 1 92.44 408 ALA B C 1
ATOM 7834 O O . ALA B 1 408 ? -23.453 -33.312 -0.86 1 92.44 408 ALA B O 1
ATOM 7835 N N . PHE B 1 409 ? -23 -33.625 -3.072 1 94.5 409 PHE B N 1
ATOM 7836 C CA . PHE B 1 409 ? -23.516 -32.312 -3.463 1 94.5 409 PHE B CA 1
ATOM 7837 C C . PHE B 1 409 ? -25.016 -32.219 -3.225 1 94.5 409 PHE B C 1
ATOM 7839 O O . PHE B 1 409 ? -25.5 -31.281 -2.613 1 94.5 409 PHE B O 1
ATOM 7846 N N . LYS B 1 410 ? -25.672 -33.25 -3.617 1 93.62 410 LYS B N 1
ATOM 7847 C CA . LYS B 1 410 ? -27.125 -33.25 -3.459 1 93.62 410 LYS B CA 1
ATOM 7848 C C . LYS B 1 410 ? -27.516 -33.25 -1.985 1 93.62 410 LYS B C 1
ATOM 7850 O O . LYS B 1 410 ? -28.422 -32.5 -1.588 1 93.62 410 LYS B O 1
ATOM 7855 N N . ASP B 1 411 ? -26.781 -34.031 -1.216 1 92.19 411 ASP B N 1
ATOM 7856 C CA . ASP B 1 411 ? -27.078 -34.125 0.211 1 92.19 411 ASP B CA 1
ATOM 7857 C C . ASP B 1 411 ? -26.797 -32.781 0.913 1 92.19 411 ASP B C 1
ATOM 7859 O O . ASP B 1 411 ? -27.594 -32.344 1.74 1 92.19 411 ASP B O 1
ATOM 7863 N N . SER B 1 412 ? -25.656 -32.219 0.593 1 92.5 412 SER B N 1
ATOM 7864 C CA . SER B 1 412 ? -25.266 -30.953 1.222 1 92.5 412 SER B CA 1
ATOM 7865 C C . SER B 1 412 ? -26.219 -29.828 0.825 1 92.5 412 SER B C 1
ATOM 7867 O O . SER B 1 412 ? -26.578 -28.984 1.649 1 92.5 412 SER B O 1
ATOM 7869 N N . TRP B 1 413 ? -26.609 -29.844 -0.425 1 93.25 413 TRP B N 1
ATOM 7870 C CA . TRP B 1 413 ? -27.531 -28.828 -0.89 1 93.25 413 TRP B CA 1
ATOM 7871 C C . TRP B 1 413 ? -28.891 -28.969 -0.2 1 93.25 413 TRP B C 1
ATOM 7873 O O . TRP B 1 413 ? -29.484 -27.969 0.224 1 93.25 413 TRP B O 1
ATOM 7883 N N . LYS B 1 414 ? -29.359 -30.219 -0.112 1 90.62 414 LYS B N 1
ATOM 7884 C CA . LYS B 1 414 ? -30.625 -30.469 0.563 1 90.62 414 LYS B CA 1
ATOM 7885 C C . LYS B 1 414 ? -30.578 -30 2.014 1 90.62 414 LYS B C 1
ATOM 7887 O O . LYS B 1 414 ? -31.516 -29.344 2.484 1 90.62 414 LYS B O 1
ATOM 7892 N N . SER B 1 415 ? -29.562 -30.344 2.648 1 87.94 415 SER B N 1
ATOM 7893 C CA . SER B 1 415 ? -29.391 -29.938 4.039 1 87.94 415 SER B CA 1
ATOM 7894 C C . SER B 1 415 ? -29.359 -28.422 4.172 1 87.94 415 SER B C 1
ATOM 7896 O O . SER B 1 415 ? -29.984 -27.859 5.074 1 87.94 415 SER B O 1
ATOM 7898 N N . PHE B 1 416 ? -28.641 -27.766 3.203 1 91.12 416 PHE B N 1
ATOM 7899 C CA . PHE B 1 416 ? -28.516 -26.312 3.197 1 91.12 416 PHE B CA 1
ATOM 7900 C C . PHE B 1 416 ? -29.859 -25.656 2.924 1 91.12 416 PHE B C 1
ATOM 7902 O O . PHE B 1 416 ? -30.266 -24.719 3.627 1 91.12 416 PHE B O 1
ATOM 7909 N N . ALA B 1 417 ? -30.531 -26.156 2.021 1 89.88 417 ALA B N 1
ATOM 7910 C CA . ALA B 1 417 ? -31.797 -25.578 1.606 1 89.88 417 ALA B CA 1
ATOM 7911 C C . ALA B 1 417 ? -32.875 -25.766 2.688 1 89.88 417 ALA B C 1
ATOM 7913 O O . ALA B 1 417 ? -33.656 -24.859 2.947 1 89.88 417 ALA B O 1
ATOM 7914 N N . GLU B 1 418 ? -32.812 -26.875 3.293 1 86.25 418 GLU B N 1
ATOM 7915 C CA . GLU B 1 418 ? -33.812 -27.156 4.324 1 86.25 418 GLU B CA 1
ATOM 7916 C C . GLU B 1 418 ? -33.562 -26.312 5.578 1 86.25 418 GLU B C 1
ATOM 7918 O O . GLU B 1 418 ? -34.5 -25.766 6.164 1 86.25 418 GLU B O 1
ATOM 7923 N N . THR B 1 419 ? -32.344 -26.25 5.926 1 82.5 419 THR B N 1
ATOM 7924 C CA . THR B 1 419 ? -32.031 -25.5 7.137 1 82.5 419 THR B CA 1
ATOM 7925 C C . THR B 1 419 ? -32.25 -24.016 6.941 1 82.5 419 THR B C 1
ATOM 7927 O O . THR B 1 419 ? -32.844 -23.359 7.797 1 82.5 419 THR B O 1
ATOM 7930 N N . LEU B 1 420 ? -31.766 -23.5 5.859 1 81.25 420 LEU B N 1
ATOM 7931 C CA . LEU B 1 420 ? -31.875 -22.078 5.59 1 81.25 420 LEU B CA 1
ATOM 7932 C C . LEU B 1 420 ? -33.312 -21.703 5.203 1 81.25 420 LEU B C 1
ATOM 7934 O O . LEU B 1 420 ? -33.781 -20.609 5.527 1 81.25 420 LEU B O 1
ATOM 7938 N N . GLY B 1 421 ? -34 -22.594 4.531 1 74.62 421 GLY B N 1
ATOM 7939 C CA . GLY B 1 421 ? -35.344 -22.344 4.031 1 74.62 421 GLY B CA 1
ATOM 7940 C C . GLY B 1 421 ? -36.375 -22.203 5.137 1 74.62 421 GLY B C 1
ATOM 7941 O O . GLY B 1 421 ? -37.438 -21.641 4.926 1 74.62 421 GLY B O 1
ATOM 7942 N N . ARG B 1 422 ? -35.969 -22.578 6.266 1 73.94 422 ARG B N 1
ATOM 7943 C CA . ARG B 1 422 ? -36.875 -22.469 7.387 1 73.94 422 ARG B CA 1
ATOM 7944 C C . ARG B 1 422 ? -37.125 -21.016 7.762 1 73.94 422 ARG B C 1
ATOM 7946 O O . ARG B 1 422 ? -38.281 -20.609 7.953 1 73.94 422 ARG B O 1
ATOM 7953 N N . GLN B 1 423 ? -36.125 -20.219 7.789 1 76.06 423 GLN B N 1
ATOM 7954 C CA . GLN B 1 423 ? -36.312 -18.859 8.297 1 76.06 423 GLN B CA 1
ATOM 7955 C C . GLN B 1 423 ? -35.656 -17.844 7.371 1 76.06 423 GLN B C 1
ATOM 7957 O O . GLN B 1 423 ? -35.969 -16.656 7.441 1 76.06 423 GLN B O 1
ATOM 7962 N N . GLN B 1 424 ? -34.844 -18.375 6.5 1 86.44 424 GLN B N 1
ATOM 7963 C CA . GLN B 1 424 ? -34.094 -17.438 5.68 1 86.44 424 GLN B CA 1
ATOM 7964 C C . GLN B 1 424 ? -34.375 -17.672 4.191 1 86.44 424 GLN B C 1
ATOM 7966 O O . GLN B 1 424 ? -33.406 -17.75 3.398 1 86.44 424 GLN B O 1
ATOM 7971 N N . ARG B 1 425 ? -35.562 -17.781 3.762 1 84.31 425 ARG B N 1
ATOM 7972 C CA . ARG B 1 425 ? -35.938 -18.156 2.398 1 84.31 425 ARG B CA 1
ATOM 7973 C C . ARG B 1 425 ? -35.375 -17.141 1.392 1 84.31 425 ARG B C 1
ATOM 7975 O O . ARG B 1 425 ? -35.031 -17.516 0.264 1 84.31 425 ARG B O 1
ATOM 7982 N N . HIS B 1 426 ? -35.25 -15.938 1.765 1 81.69 426 HIS B N 1
ATOM 7983 C CA . HIS B 1 426 ? -34.781 -14.914 0.851 1 81.69 426 HIS B CA 1
ATOM 7984 C C . HIS B 1 426 ? -33.312 -15.117 0.51 1 81.69 426 HIS B C 1
ATOM 7986 O O . HIS B 1 426 ? -32.906 -14.875 -0.623 1 81.69 426 HIS B O 1
ATOM 7992 N N . ILE B 1 427 ? -32.531 -15.586 1.486 1 87.19 427 ILE B N 1
ATOM 7993 C CA . ILE B 1 427 ? -31.141 -15.875 1.233 1 87.19 427 ILE B CA 1
ATOM 7994 C C . ILE B 1 427 ? -31.016 -17.109 0.335 1 87.19 427 ILE B C 1
ATOM 7996 O O . ILE B 1 427 ? -30.172 -17.141 -0.573 1 87.19 427 ILE B O 1
ATOM 8000 N N . LEU B 1 428 ? -31.875 -18.078 0.648 1 89.62 428 LEU B N 1
ATOM 8001 C CA . LEU B 1 428 ? -31.875 -19.281 -0.175 1 89.62 428 LEU B CA 1
ATOM 8002 C C . LEU B 1 428 ? -32.219 -18.938 -1.622 1 89.62 428 LEU B C 1
ATOM 8004 O O . LEU B 1 428 ? -31.609 -19.469 -2.551 1 89.62 428 LEU B O 1
ATOM 8008 N N . ARG B 1 429 ? -33.156 -18.109 -1.85 1 87.62 429 ARG B N 1
ATOM 8009 C CA . ARG B 1 429 ? -33.531 -17.703 -3.193 1 87.62 429 ARG B CA 1
ATOM 8010 C C . ARG B 1 429 ? -32.375 -17.016 -3.92 1 87.62 429 ARG B C 1
ATOM 8012 O O . ARG B 1 429 ? -32.219 -17.203 -5.125 1 87.62 429 ARG B O 1
ATOM 8019 N N . TYR B 1 430 ? -31.656 -16.281 -3.186 1 87.25 430 TYR B N 1
ATOM 8020 C CA . TYR B 1 430 ? -30.484 -15.609 -3.752 1 87.25 430 TYR B CA 1
ATOM 8021 C C . TYR B 1 430 ? -29.469 -16.625 -4.262 1 87.25 430 TYR B C 1
ATOM 8023 O O . TYR B 1 430 ? -29 -16.531 -5.395 1 87.25 430 TYR B O 1
ATOM 8031 N N . VAL B 1 431 ? -29.203 -17.594 -3.43 1 90.81 431 VAL B N 1
ATOM 8032 C CA . VAL B 1 431 ? -28.203 -18.578 -3.789 1 90.81 431 VAL B CA 1
ATOM 8033 C C . VAL B 1 431 ? -28.703 -19.422 -4.957 1 90.81 431 VAL B C 1
ATOM 8035 O O . VAL B 1 431 ? -27.938 -19.75 -5.867 1 90.81 431 VAL B O 1
ATOM 8038 N N . GLN B 1 432 ? -29.953 -19.734 -4.941 1 91.06 432 GLN B N 1
ATOM 8039 C CA . GLN B 1 432 ? -30.562 -20.547 -5.984 1 91.06 432 GLN B CA 1
ATOM 8040 C C . GLN B 1 432 ? -30.547 -19.828 -7.328 1 91.06 432 GLN B C 1
ATOM 8042 O O . GLN B 1 432 ? -30.281 -20.438 -8.367 1 91.06 432 GLN B O 1
ATOM 8047 N N . LYS B 1 433 ? -30.766 -18.594 -7.289 1 88.5 433 LYS B N 1
ATOM 8048 C CA . LYS B 1 433 ? -30.875 -17.812 -8.523 1 88.5 433 LYS B CA 1
ATOM 8049 C C . LYS B 1 433 ? -29.5 -17.422 -9.055 1 88.5 433 LYS B C 1
ATOM 8051 O O . LYS B 1 433 ? -29.25 -17.5 -10.258 1 88.5 433 LYS B O 1
ATOM 8056 N N . GLU B 1 434 ? -28.609 -17.062 -8.164 1 88.62 434 GLU B N 1
ATOM 8057 C CA . GLU B 1 434 ? -27.344 -16.438 -8.57 1 88.62 434 GLU B CA 1
ATOM 8058 C C . GLU B 1 434 ? -26.266 -17.484 -8.82 1 88.62 434 GLU B C 1
ATOM 8060 O O . GLU B 1 434 ? -25.391 -17.297 -9.664 1 88.62 434 GLU B O 1
ATOM 8065 N N . TYR B 1 435 ? -26.312 -18.625 -8.094 1 90.88 435 TYR B N 1
ATOM 8066 C CA . TYR B 1 435 ? -25.156 -19.5 -8.156 1 90.88 435 TYR B CA 1
ATOM 8067 C C . TYR B 1 435 ? -25.547 -20.906 -8.625 1 90.88 435 TYR B C 1
ATOM 8069 O O . TYR B 1 435 ? -24.781 -21.547 -9.352 1 90.88 435 TYR B O 1
ATOM 8077 N N . MET B 1 436 ? -26.719 -21.391 -8.383 1 91.75 436 MET B N 1
ATOM 8078 C CA . MET B 1 436 ? -27.078 -22.781 -8.641 1 91.75 436 MET B CA 1
ATOM 8079 C C . MET B 1 436 ? -27.156 -23.062 -10.133 1 91.75 436 MET B C 1
ATOM 8081 O O . MET B 1 436 ? -26.781 -24.141 -10.586 1 91.75 436 MET B O 1
ATOM 8085 N N . PRO B 1 437 ? -27.562 -22.031 -10.914 1 91.5 437 PRO B N 1
ATOM 8086 C CA . PRO B 1 437 ? -27.547 -22.297 -12.359 1 91.5 437 PRO B CA 1
ATOM 8087 C C . PRO B 1 437 ? -26.141 -22.578 -12.883 1 91.5 437 PRO B C 1
ATOM 8089 O O . PRO B 1 437 ? -25.984 -23.25 -13.906 1 91.5 437 PRO B O 1
ATOM 8092 N N . TRP B 1 438 ? -25.172 -22.109 -12.188 1 92.81 438 TRP B N 1
ATOM 8093 C CA . TRP B 1 438 ? -23.781 -22.25 -12.625 1 92.81 438 TRP B CA 1
ATOM 8094 C C . TRP B 1 438 ? -23.031 -23.219 -11.727 1 92.81 438 TRP B C 1
ATOM 8096 O O . TRP B 1 438 ? -21.797 -23.156 -11.625 1 92.81 438 TRP B O 1
ATOM 8106 N N . ARG B 1 439 ? -23.688 -24.094 -11.086 1 93.69 439 ARG B N 1
ATOM 8107 C CA . ARG B 1 439 ? -23.109 -25.016 -10.109 1 93.69 439 ARG B CA 1
ATOM 8108 C C . ARG B 1 439 ? -21.984 -25.828 -10.727 1 93.69 439 ARG B C 1
ATOM 8110 O O . ARG B 1 439 ? -21.016 -26.172 -10.047 1 93.69 439 ARG B O 1
ATOM 8117 N N . LYS B 1 440 ? -21.984 -26.094 -12.023 1 93.88 440 LYS B N 1
ATOM 8118 C CA . LYS B 1 440 ? -20.969 -26.906 -12.695 1 93.88 440 LYS B CA 1
ATOM 8119 C C . LYS B 1 440 ? -19.656 -26.141 -12.852 1 93.88 440 LYS B C 1
ATOM 8121 O O . LYS B 1 440 ? -18.625 -26.719 -13.203 1 93.88 440 LYS B O 1
ATOM 8126 N N . GLN B 1 441 ? -19.734 -24.859 -12.508 1 95.06 441 GLN B N 1
ATOM 8127 C CA . GLN B 1 441 ? -18.578 -24.016 -12.727 1 95.06 441 GLN B CA 1
ATOM 8128 C C . GLN B 1 441 ? -17.891 -23.672 -11.406 1 95.06 441 GLN B C 1
ATOM 8130 O O . GLN B 1 441 ? -16.859 -23 -11.391 1 95.06 441 GLN B O 1
ATOM 8135 N N . TRP B 1 442 ? -18.484 -24.125 -10.297 1 94.12 442 TRP B N 1
ATOM 8136 C CA . TRP B 1 442 ? -17.812 -23.703 -9.062 1 94.12 442 TRP B CA 1
ATOM 8137 C C . TRP B 1 442 ? -17.859 -24.812 -8.023 1 94.12 442 TRP B C 1
ATOM 8139 O O . TRP B 1 442 ? -17.125 -24.797 -7.039 1 94.12 442 TRP B O 1
ATOM 8149 N N . VAL B 1 443 ? -18.688 -25.859 -8.172 1 95.06 443 VAL B N 1
ATOM 8150 C CA . VAL B 1 443 ? -18.734 -26.953 -7.211 1 95.06 443 VAL B CA 1
ATOM 8151 C C . VAL B 1 443 ? -17.578 -27.922 -7.465 1 95.06 443 VAL B C 1
ATOM 8153 O O . VAL B 1 443 ? -17.297 -28.266 -8.609 1 95.06 443 VAL B O 1
ATOM 8156 N N . LYS B 1 444 ? -16.984 -28.375 -6.488 1 94.19 444 LYS B N 1
ATOM 8157 C CA . LYS B 1 444 ? -15.766 -29.156 -6.559 1 94.19 444 LYS B CA 1
ATOM 8158 C C . LYS B 1 444 ? -15.969 -30.422 -7.379 1 94.19 444 LYS B C 1
ATOM 8160 O O . LYS B 1 444 ? -15.141 -30.766 -8.227 1 94.19 444 LYS B O 1
ATOM 8165 N N . CYS B 1 445 ? -17.047 -31.172 -7.188 1 92.94 445 CYS B N 1
ATOM 8166 C CA . CYS B 1 445 ? -17.266 -32.438 -7.855 1 92.94 445 CYS B CA 1
ATOM 8167 C C . CYS B 1 445 ? -17.359 -32.281 -9.367 1 92.94 445 CYS B C 1
ATOM 8169 O O . CYS B 1 445 ? -17.016 -33.188 -10.125 1 92.94 445 CYS B O 1
ATOM 8171 N N . TYR B 1 446 ? -17.734 -31.094 -9.836 1 93.94 446 TYR B N 1
ATOM 8172 C CA . TYR B 1 446 ? -17.859 -30.844 -11.273 1 93.94 446 TYR B CA 1
ATOM 8173 C C . TYR B 1 446 ? -16.562 -30.281 -11.844 1 93.94 446 TYR B C 1
ATOM 8175 O O . TYR B 1 446 ? -16.109 -30.703 -12.914 1 93.94 446 TYR B O 1
ATOM 8183 N N . ILE B 1 447 ? -15.906 -29.359 -11.133 1 93.75 447 ILE B N 1
ATOM 8184 C CA . ILE B 1 447 ? -14.766 -28.656 -11.703 1 93.75 447 ILE B CA 1
ATOM 8185 C C . ILE B 1 447 ? -13.523 -29.562 -11.641 1 93.75 447 ILE B C 1
ATOM 8187 O O . ILE B 1 447 ? -12.586 -29.375 -12.414 1 93.75 447 ILE B O 1
ATOM 8191 N N . ASP B 1 448 ? -13.562 -30.547 -10.797 1 90.88 448 ASP B N 1
ATOM 8192 C CA . ASP B 1 448 ? -12.43 -31.469 -10.68 1 90.88 448 ASP B CA 1
ATOM 8193 C C . ASP B 1 448 ? -12.352 -32.375 -11.898 1 90.88 448 ASP B C 1
ATOM 8195 O O . ASP B 1 448 ? -11.336 -33.062 -12.109 1 90.88 448 ASP B O 1
ATOM 8199 N N . ARG B 1 449 ? -13.344 -32.312 -12.711 1 90.38 449 ARG B N 1
ATOM 8200 C CA . ARG B 1 449 ? -13.352 -33.156 -13.914 1 90.38 449 ARG B CA 1
ATOM 8201 C C . ARG B 1 449 ? -12.547 -32.5 -15.031 1 90.38 449 ARG 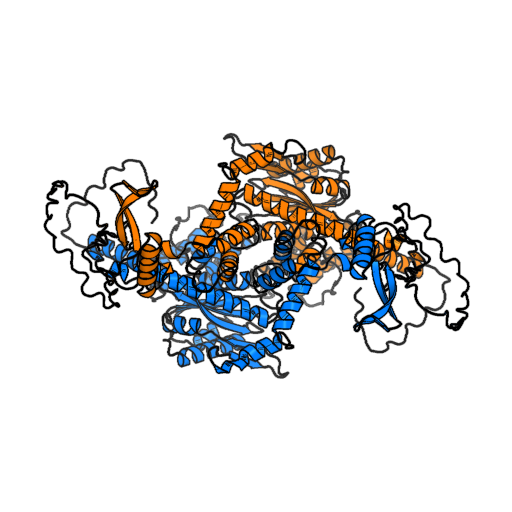B C 1
ATOM 8203 O O . ARG B 1 449 ? -12.227 -33.125 -16.031 1 90.38 449 ARG B O 1
ATOM 8210 N N . TYR B 1 450 ? -12.227 -31.297 -14.828 1 91.5 450 TYR B N 1
ATOM 8211 C CA . TYR B 1 450 ? -11.438 -30.562 -15.812 1 91.5 450 TYR B CA 1
ATOM 8212 C C . TYR B 1 450 ? -10 -30.391 -15.336 1 91.5 450 TYR B C 1
ATOM 8214 O O . TYR B 1 450 ? -9.727 -30.484 -14.133 1 91.5 450 TYR B O 1
ATOM 8222 N N . ARG B 1 451 ? -9.141 -30.172 -16.266 1 90.94 451 ARG B N 1
ATOM 8223 C CA . ARG B 1 451 ? -7.727 -30.031 -15.938 1 90.94 451 ARG B CA 1
ATOM 8224 C C . ARG B 1 451 ? -7.414 -28.609 -15.461 1 90.94 451 ARG B C 1
ATOM 8226 O O . ARG B 1 451 ? -6.746 -27.844 -16.156 1 90.94 451 ARG B O 1
ATOM 8233 N N . ASN B 1 452 ? -7.828 -28.344 -14.289 1 92.12 452 ASN B N 1
ATOM 8234 C CA . ASN B 1 452 ? -7.547 -27.031 -13.711 1 92.12 452 ASN B CA 1
ATOM 8235 C C . ASN B 1 452 ? -6.344 -27.078 -12.773 1 92.12 452 ASN B C 1
ATOM 8237 O O . ASN B 1 452 ? -5.996 -26.078 -12.148 1 92.12 452 ASN B O 1
ATOM 8241 N N . PHE B 1 453 ? -5.727 -28.266 -12.617 1 88.31 453 PHE B N 1
ATOM 8242 C CA . PHE B 1 453 ? -4.508 -28.484 -11.844 1 88.31 453 PHE B CA 1
ATOM 8243 C C . PHE B 1 453 ? -4.695 -28.016 -10.406 1 88.31 453 PHE B C 1
ATOM 8245 O O . PHE B 1 453 ? -3.789 -27.422 -9.82 1 88.31 453 PHE B O 1
ATOM 8252 N N . GLY B 1 454 ? -5.93 -28.141 -9.891 1 85.31 454 GLY B N 1
ATOM 8253 C CA . GLY B 1 454 ? -6.207 -27.844 -8.492 1 85.31 454 GLY B CA 1
ATOM 8254 C C . GLY B 1 454 ? -6.523 -26.375 -8.258 1 85.31 454 GLY B C 1
ATOM 8255 O O . GLY B 1 454 ? -6.793 -25.969 -7.125 1 85.31 454 GLY B O 1
ATOM 8256 N N . GLN B 1 455 ? -6.527 -25.516 -9.273 1 88.75 455 GLN B N 1
ATOM 8257 C CA . GLN B 1 455 ? -6.84 -24.094 -9.133 1 88.75 455 GLN B CA 1
ATOM 8258 C C . GLN B 1 455 ? -8.344 -23.859 -9.078 1 88.75 455 GLN B C 1
ATOM 8260 O O . GLN B 1 455 ? -9.062 -24.188 -10.031 1 88.75 455 GLN B O 1
ATOM 8265 N N . ARG B 1 456 ? -8.805 -23.281 -7.984 1 90.06 456 ARG B N 1
ATOM 8266 C CA . ARG B 1 456 ? -10.242 -23.094 -7.828 1 90.06 456 ARG B CA 1
ATOM 8267 C C . ARG B 1 456 ? -10.562 -21.625 -7.574 1 90.06 456 ARG B C 1
ATOM 8269 O O . ARG B 1 456 ? -11.734 -21.234 -7.496 1 90.06 456 ARG B O 1
ATOM 8276 N N . VAL B 1 457 ? -9.508 -20.906 -7.379 1 88.94 457 VAL B N 1
ATOM 8277 C CA . VAL B 1 457 ? -9.703 -19.5 -7.039 1 88.94 457 VAL B CA 1
ATOM 8278 C C . VAL B 1 457 ? -8.945 -18.609 -8.031 1 88.94 457 VAL B C 1
ATOM 8280 O O . VAL B 1 457 ? -8.055 -19.094 -8.734 1 88.94 457 VAL B O 1
ATOM 8283 N N . ASN B 1 458 ? -9.32 -17.359 -8.07 1 87.94 458 ASN B N 1
ATOM 8284 C CA . ASN B 1 458 ? -8.68 -16.391 -8.961 1 87.94 458 ASN B CA 1
ATOM 8285 C C . ASN B 1 458 ? -7.637 -15.555 -8.219 1 87.94 458 ASN B C 1
ATOM 8287 O O . ASN B 1 458 ? -7.277 -14.461 -8.672 1 87.94 458 ASN B O 1
ATOM 8291 N N . SER B 1 459 ? -7.184 -16.031 -7.07 1 82.62 459 SER B N 1
ATOM 8292 C CA . SER B 1 459 ? -6.234 -15.336 -6.215 1 82.62 459 SER B CA 1
ATOM 8293 C C . SER B 1 459 ? -4.945 -15.023 -6.965 1 82.62 459 SER B C 1
ATOM 8295 O O . SER B 1 459 ? -4.312 -13.992 -6.719 1 82.62 459 SER B O 1
ATOM 8297 N N . PRO B 1 460 ? -4.535 -15.914 -7.887 1 86.06 460 PRO B N 1
ATOM 8298 C CA . PRO B 1 460 ? -3.316 -15.586 -8.633 1 86.06 460 PRO B CA 1
ATOM 8299 C C . PRO B 1 460 ? -3.428 -14.273 -9.398 1 86.06 460 PRO B C 1
ATOM 8301 O O . PRO B 1 460 ? -2.492 -13.469 -9.398 1 86.06 460 PRO B O 1
ATOM 8304 N N . THR B 1 461 ? -4.543 -14.055 -9.992 1 88.94 461 THR B N 1
ATOM 8305 C CA . THR B 1 461 ? -4.723 -12.812 -10.734 1 88.94 461 THR B CA 1
ATOM 8306 C C . THR B 1 461 ? -4.773 -11.609 -9.797 1 88.94 461 THR B C 1
ATOM 8308 O O . THR B 1 461 ? -4.262 -10.539 -10.125 1 88.94 461 THR B O 1
ATOM 8311 N N . GLU B 1 462 ? -5.332 -11.82 -8.672 1 84.81 462 GLU B N 1
ATOM 8312 C CA . GLU B 1 462 ? -5.336 -10.766 -7.66 1 84.81 462 GLU B CA 1
ATOM 8313 C C . GLU B 1 462 ? -3.918 -10.438 -7.199 1 84.81 462 GLU B C 1
ATOM 8315 O O . GLU B 1 462 ? -3.592 -9.281 -6.953 1 84.81 462 GLU B O 1
ATOM 8320 N N . THR B 1 463 ? -3.178 -11.484 -7.086 1 84.56 463 THR B N 1
ATOM 8321 C CA . THR B 1 463 ? -1.771 -11.297 -6.742 1 84.56 463 THR B CA 1
ATOM 8322 C C . THR B 1 463 ? -1.05 -10.508 -7.836 1 84.56 463 THR B C 1
ATOM 8324 O O . THR B 1 463 ? -0.201 -9.664 -7.539 1 84.56 463 THR B O 1
ATOM 8327 N N . ALA B 1 464 ? -1.38 -10.852 -9.023 1 90.75 464 ALA B N 1
ATOM 8328 C CA . ALA B 1 464 ? -0.789 -10.133 -10.148 1 90.75 464 ALA B CA 1
ATOM 8329 C C . ALA B 1 464 ? -1.124 -8.641 -10.078 1 90.75 464 ALA B C 1
ATOM 8331 O O . ALA B 1 464 ? -0.262 -7.797 -10.32 1 90.75 464 ALA B O 1
ATOM 8332 N N . HIS B 1 465 ? -2.371 -8.352 -9.805 1 89.25 465 HIS B N 1
ATOM 8333 C CA . HIS B 1 465 ? -2.787 -6.965 -9.641 1 89.25 465 HIS B CA 1
ATOM 8334 C C . HIS B 1 465 ? -1.993 -6.277 -8.531 1 89.25 465 HIS B C 1
ATOM 8336 O O . HIS B 1 465 ? -1.503 -5.16 -8.719 1 89.25 465 HIS B O 1
ATOM 8342 N N . ALA B 1 466 ? -1.904 -6.949 -7.453 1 83.69 466 ALA B N 1
ATOM 8343 C CA . ALA B 1 466 ? -1.199 -6.402 -6.297 1 83.69 466 ALA B CA 1
ATOM 8344 C C . ALA B 1 466 ? 0.266 -6.129 -6.629 1 83.69 466 ALA B C 1
ATOM 8346 O O . ALA B 1 466 ? 0.84 -5.141 -6.16 1 83.69 466 ALA B O 1
ATOM 8347 N N . ASP B 1 467 ? 0.873 -7.012 -7.41 1 85.88 467 ASP B N 1
ATOM 8348 C CA . ASP B 1 467 ? 2.262 -6.84 -7.82 1 85.88 467 ASP B CA 1
ATOM 8349 C C . ASP B 1 467 ? 2.439 -5.555 -8.625 1 85.88 467 ASP B C 1
ATOM 8351 O O . ASP B 1 467 ? 3.35 -4.766 -8.359 1 85.88 467 ASP B O 1
ATOM 8355 N N . VAL B 1 468 ? 1.577 -5.379 -9.555 1 87.62 468 VAL B N 1
ATOM 8356 C CA . VAL B 1 468 ? 1.676 -4.195 -10.406 1 87.62 468 VAL B CA 1
ATOM 8357 C C . VAL B 1 468 ? 1.425 -2.941 -9.57 1 87.62 468 VAL B C 1
ATOM 8359 O O . VAL B 1 468 ? 2.178 -1.968 -9.664 1 87.62 468 VAL B O 1
ATOM 8362 N N . ASN B 1 469 ? 0.445 -3.023 -8.742 1 82.81 469 ASN B N 1
ATOM 8363 C CA . ASN B 1 469 ? 0.073 -1.872 -7.926 1 82.81 469 ASN B CA 1
ATOM 8364 C C . ASN B 1 469 ? 1.187 -1.489 -6.957 1 82.81 469 ASN B C 1
ATOM 8366 O O . ASN B 1 469 ? 1.368 -0.31 -6.648 1 82.81 469 ASN B O 1
ATOM 8370 N N . SER B 1 470 ? 1.855 -2.477 -6.508 1 78.62 470 SER B N 1
ATOM 8371 C CA . SER B 1 470 ? 2.922 -2.209 -5.547 1 78.62 470 SER B CA 1
ATOM 8372 C C . SER B 1 470 ? 4.027 -1.361 -6.172 1 78.62 470 SER B C 1
ATOM 8374 O O . SER B 1 470 ? 4.801 -0.719 -5.457 1 78.62 470 SER B O 1
ATOM 8376 N N . HIS B 1 471 ? 4.07 -1.389 -7.469 1 82.12 471 HIS B N 1
ATOM 8377 C CA . HIS B 1 471 ? 5.066 -0.581 -8.164 1 82.12 471 HIS B CA 1
ATOM 8378 C C . HIS B 1 471 ? 4.477 0.747 -8.625 1 82.12 471 HIS B C 1
ATOM 8380 O O . HIS B 1 471 ? 5.188 1.586 -9.188 1 82.12 471 HIS B O 1
ATOM 8386 N N . LEU B 1 472 ? 3.119 0.772 -8.422 1 78.38 472 LEU B N 1
ATOM 8387 C CA . LEU B 1 472 ? 2.459 2.029 -8.75 1 78.38 472 LEU B CA 1
ATOM 8388 C C . LEU B 1 472 ? 2.299 2.904 -7.512 1 78.38 472 LEU B C 1
ATOM 8390 O O . LEU B 1 472 ? 1.57 2.545 -6.586 1 78.38 472 LEU B O 1
ATOM 8394 N N . VAL B 1 473 ? 3.354 3.604 -7.078 1 65.12 473 VAL B N 1
ATOM 8395 C CA . VAL B 1 473 ? 3.381 4.41 -5.863 1 65.12 473 VAL B CA 1
ATOM 8396 C C . VAL B 1 473 ? 2.029 5.09 -5.664 1 65.12 473 VAL B C 1
ATOM 8398 O O . VAL B 1 473 ? 1.463 5.055 -4.57 1 65.12 473 VAL B O 1
ATOM 8401 N N . THR B 1 474 ? 1.535 5.695 -6.902 1 65.88 474 THR B N 1
ATOM 8402 C CA . THR B 1 474 ? 0.235 6.359 -6.879 1 65.88 474 THR B CA 1
ATOM 8403 C C . THR B 1 474 ? -0.668 5.812 -7.98 1 65.88 474 THR B C 1
ATOM 8405 O O . THR B 1 474 ? -0.184 5.324 -9 1 65.88 474 THR B O 1
ATOM 8408 N N . GLY B 1 475 ? -1.865 5.391 -7.684 1 65.69 475 GLY B N 1
ATOM 8409 C CA . GLY B 1 475 ? -2.812 4.938 -8.688 1 65.69 475 GLY B CA 1
ATOM 8410 C C . GLY B 1 475 ? -3.193 6.02 -9.68 1 65.69 475 GLY B C 1
ATOM 8411 O O . GLY B 1 475 ? -4.156 5.867 -10.438 1 65.69 475 GLY B O 1
ATOM 8412 N N . MET B 1 476 ? -2.277 7.164 -9.844 1 68.94 476 MET B N 1
ATOM 8413 C CA . MET B 1 476 ? -2.654 8.305 -10.672 1 68.94 476 MET B CA 1
ATOM 8414 C C . MET B 1 476 ? -1.565 8.625 -11.695 1 68.94 476 MET B C 1
ATOM 8416 O O . MET B 1 476 ? -1.516 9.734 -12.227 1 68.94 476 MET B O 1
ATOM 8420 N N . GLY B 1 477 ? -0.708 7.688 -11.922 1 72.62 477 GLY B N 1
ATOM 8421 C CA . GLY B 1 477 ? 0.359 7.891 -12.891 1 72.62 477 GLY B CA 1
ATOM 8422 C C . GLY B 1 477 ? -0.121 7.844 -14.328 1 72.62 477 GLY B C 1
ATOM 8423 O O . GLY B 1 477 ? -1.261 7.457 -14.594 1 72.62 477 GLY B O 1
ATOM 8424 N N . ASP B 1 478 ? 0.737 8.344 -15.18 1 77.56 478 ASP B N 1
ATOM 8425 C CA . ASP B 1 478 ? 0.427 8.289 -16.609 1 77.56 478 ASP B CA 1
ATOM 8426 C C . ASP B 1 478 ? 0.639 6.879 -17.156 1 77.56 478 ASP B C 1
ATOM 8428 O O . ASP B 1 478 ? 1.053 5.977 -16.422 1 77.56 478 ASP B O 1
ATOM 8432 N N . LEU B 1 479 ? 0.324 6.699 -18.391 1 78.19 479 LEU B N 1
ATOM 8433 C CA . LEU B 1 479 ? 0.348 5.367 -18.984 1 78.19 479 LEU B CA 1
ATOM 8434 C C . LEU B 1 479 ? 1.779 4.855 -19.125 1 78.19 479 LEU B C 1
ATOM 8436 O O . LEU B 1 479 ? 2.014 3.646 -19.109 1 78.19 479 LEU B O 1
ATOM 8440 N N . LEU B 1 480 ? 2.67 5.785 -19.234 1 78.38 480 LEU B N 1
ATOM 8441 C CA . LEU B 1 480 ? 4.066 5.371 -19.297 1 78.38 480 LEU B CA 1
ATOM 8442 C C . LEU B 1 480 ? 4.508 4.758 -17.969 1 78.38 480 LEU B C 1
ATOM 8444 O O . LEU B 1 480 ? 5.211 3.748 -17.953 1 78.38 480 LEU B O 1
ATOM 8448 N N . TYR B 1 481 ? 4.066 5.422 -16.922 1 77.75 481 TYR B N 1
ATOM 8449 C CA . TYR B 1 481 ? 4.363 4.91 -15.594 1 77.75 481 TYR B CA 1
ATOM 8450 C C . TYR B 1 481 ? 3.703 3.555 -15.367 1 77.75 481 TYR B C 1
ATOM 8452 O O . TYR B 1 481 ? 4.297 2.664 -14.758 1 77.75 481 TYR B O 1
ATOM 8460 N N . LEU B 1 482 ? 2.539 3.439 -15.844 1 83.31 482 LEU B N 1
ATOM 8461 C CA . LEU B 1 482 ? 1.838 2.166 -15.75 1 83.31 482 LEU B CA 1
ATOM 8462 C C . LEU B 1 482 ? 2.574 1.079 -16.531 1 83.31 482 LEU B C 1
ATOM 8464 O O . LEU B 1 482 ? 2.633 -0.072 -16.094 1 83.31 482 LEU B O 1
ATOM 8468 N N . HIS B 1 483 ? 3.1 1.418 -17.594 1 81.31 483 HIS B N 1
ATOM 8469 C CA . HIS B 1 483 ? 3.844 0.459 -18.406 1 81.31 483 HIS B CA 1
ATOM 8470 C C . HIS B 1 483 ? 5.117 0.009 -17.688 1 81.31 483 HIS B C 1
ATOM 8472 O O . HIS B 1 483 ? 5.504 -1.158 -17.781 1 81.31 483 HIS B O 1
ATOM 8478 N N . GLN B 1 484 ? 5.715 0.843 -17.031 1 82.38 484 GLN B N 1
ATOM 8479 C CA . GLN B 1 484 ? 6.988 0.545 -16.375 1 82.38 484 GLN B CA 1
ATOM 8480 C C . GLN B 1 484 ? 6.801 -0.417 -15.211 1 82.38 484 GLN B C 1
ATOM 8482 O O . GLN B 1 484 ? 7.688 -1.219 -14.914 1 82.38 484 GLN B O 1
ATOM 8487 N N . ALA B 1 485 ? 5.672 -0.351 -14.594 1 86 485 ALA B N 1
ATOM 8488 C CA . ALA B 1 485 ? 5.41 -1.21 -13.438 1 86 485 ALA B CA 1
ATOM 8489 C C . ALA B 1 485 ? 5.391 -2.682 -13.844 1 86 485 ALA B C 1
ATOM 8491 O O . ALA B 1 485 ? 6.133 -3.494 -13.289 1 86 485 ALA B O 1
ATOM 8492 N N . PRO B 1 486 ? 4.656 -3.055 -14.891 1 87.81 486 PRO B N 1
ATOM 8493 C CA . PRO B 1 486 ? 4.68 -4.453 -15.32 1 87.81 486 PRO B CA 1
ATOM 8494 C C . PRO B 1 486 ? 6.059 -4.898 -15.805 1 87.81 486 PRO B C 1
ATOM 8496 O O . PRO B 1 486 ? 6.43 -6.066 -15.641 1 87.81 486 PRO B O 1
ATOM 8499 N N . VAL B 1 487 ? 6.781 -4.008 -16.391 1 86.88 487 VAL B N 1
ATOM 8500 C CA . VAL B 1 487 ? 8.109 -4.359 -16.875 1 86.88 487 VAL B CA 1
ATOM 8501 C C . VAL B 1 487 ? 8.992 -4.77 -15.695 1 86.88 487 VAL B C 1
ATOM 8503 O O . VAL B 1 487 ? 9.688 -5.789 -15.766 1 86.88 487 VAL B O 1
ATOM 8506 N N . THR B 1 488 ? 8.906 -3.998 -14.688 1 85.25 488 THR B N 1
ATOM 8507 C CA . THR B 1 488 ? 9.688 -4.305 -13.492 1 85.25 488 THR B CA 1
ATOM 8508 C C . THR B 1 488 ? 9.227 -5.621 -12.867 1 85.25 488 THR B C 1
ATOM 8510 O O . THR B 1 488 ? 10.055 -6.434 -12.453 1 85.25 488 THR B O 1
ATOM 8513 N N . VAL B 1 489 ? 7.973 -5.82 -12.836 1 87.75 489 VAL B N 1
ATOM 8514 C CA . VAL B 1 489 ? 7.41 -7.035 -12.258 1 87.75 489 VAL B CA 1
ATOM 8515 C C . VAL B 1 489 ? 7.867 -8.25 -13.062 1 87.75 489 VAL B C 1
ATOM 8517 O O . VAL B 1 489 ? 8.289 -9.258 -12.492 1 87.75 489 VAL B O 1
ATOM 8520 N N . ILE B 1 490 ? 7.828 -8.125 -14.375 1 90 490 ILE B N 1
ATOM 8521 C CA . ILE B 1 490 ? 8.172 -9.234 -15.266 1 90 490 ILE B CA 1
ATOM 8522 C C . ILE B 1 490 ? 9.664 -9.531 -15.164 1 90 490 ILE B C 1
ATOM 8524 O O . ILE B 1 490 ? 10.07 -10.695 -15.148 1 90 490 ILE B O 1
ATOM 8528 N N . ASP B 1 491 ? 10.406 -8.508 -15.07 1 87.75 491 ASP B N 1
ATOM 8529 C CA . ASP B 1 491 ? 11.852 -8.695 -14.914 1 87.75 491 ASP B CA 1
ATOM 8530 C C . ASP B 1 491 ? 12.172 -9.453 -13.625 1 87.75 491 ASP B C 1
ATOM 8532 O O . ASP B 1 491 ? 13 -10.367 -13.625 1 87.75 491 ASP B O 1
ATOM 8536 N N . ASN B 1 492 ? 11.578 -9.07 -12.617 1 85.75 492 ASN B N 1
ATOM 8537 C CA . ASN B 1 492 ? 11.781 -9.734 -11.336 1 85.75 492 ASN B CA 1
ATOM 8538 C C . ASN B 1 492 ? 11.297 -11.18 -11.367 1 85.75 492 ASN B C 1
ATOM 8540 O O . ASN B 1 492 ? 11.969 -12.078 -10.852 1 85.75 492 ASN B O 1
ATOM 8544 N N . LYS B 1 493 ? 10.141 -11.359 -11.945 1 89.12 493 LYS B N 1
ATOM 8545 C CA . LYS B 1 493 ? 9.57 -12.703 -12.008 1 89.12 493 LYS B CA 1
ATOM 8546 C C . LYS B 1 493 ? 10.406 -13.625 -12.883 1 89.12 493 LYS B C 1
ATOM 8548 O O . LYS B 1 493 ? 10.602 -14.797 -12.562 1 89.12 493 LYS B O 1
ATOM 8553 N N . SER B 1 494 ? 10.867 -13.055 -14 1 90.88 494 SER B N 1
ATOM 8554 C CA . SER B 1 494 ? 11.719 -13.828 -14.898 1 90.88 494 SER B CA 1
ATOM 8555 C C . SER B 1 494 ? 13.008 -14.25 -14.211 1 90.88 494 SER B C 1
ATOM 8557 O O . SER B 1 494 ? 13.438 -15.398 -14.336 1 90.88 494 SER B O 1
ATOM 8559 N N . ARG B 1 495 ? 13.539 -13.383 -13.523 1 88.06 495 ARG B N 1
ATOM 8560 C CA . ARG B 1 495 ? 14.766 -13.68 -12.797 1 88.06 495 ARG B CA 1
ATOM 8561 C C . ARG B 1 495 ? 14.516 -14.711 -11.695 1 88.06 495 ARG B C 1
ATOM 8563 O O . ARG B 1 495 ? 15.273 -15.672 -11.555 1 88.06 495 ARG B O 1
ATOM 8570 N N . SER B 1 496 ? 13.477 -14.508 -10.938 1 88.06 496 SER B N 1
ATOM 8571 C CA . SER B 1 496 ? 13.148 -15.422 -9.844 1 88.06 496 SER B CA 1
ATOM 8572 C C . SER B 1 496 ? 12.852 -16.812 -10.367 1 88.06 496 SER B C 1
ATOM 8574 O O . SER B 1 496 ? 13.219 -17.812 -9.742 1 88.06 496 SER B O 1
ATOM 8576 N N . TYR B 1 497 ? 12.148 -16.859 -11.492 1 89.62 497 TYR B N 1
ATOM 8577 C CA . TYR B 1 497 ? 11.812 -18.156 -12.094 1 89.62 497 TYR B CA 1
ATOM 8578 C C . TYR B 1 497 ? 13.07 -18.922 -12.477 1 89.62 497 TYR B C 1
ATOM 8580 O O . TYR B 1 497 ? 13.195 -20.109 -12.172 1 89.62 497 TYR B O 1
ATOM 8588 N N . ARG B 1 498 ? 13.969 -18.203 -13.078 1 90.31 498 ARG B N 1
ATOM 8589 C CA . ARG B 1 498 ? 15.219 -18.812 -13.508 1 90.31 498 ARG B CA 1
ATOM 8590 C C . ARG B 1 498 ? 16.047 -19.266 -12.312 1 90.31 498 ARG B C 1
ATOM 8592 O O . ARG B 1 498 ? 16.609 -20.359 -12.32 1 90.31 498 ARG B O 1
ATOM 8599 N N . GLN B 1 499 ? 16.109 -18.469 -11.352 1 89.19 499 GLN B N 1
ATOM 8600 C CA . GLN B 1 499 ? 16.922 -18.766 -10.172 1 89.19 499 GLN B CA 1
ATOM 8601 C C . GLN B 1 499 ? 16.328 -19.953 -9.398 1 89.19 499 GLN B C 1
ATOM 8603 O O . GLN B 1 499 ? 17.078 -20.797 -8.906 1 89.19 499 GLN B O 1
ATOM 8608 N N . GLU B 1 500 ? 15.047 -19.969 -9.344 1 89 500 GLU B N 1
ATOM 8609 C CA . GLU B 1 500 ? 14.398 -21.078 -8.633 1 89 500 GLU B CA 1
ATOM 8610 C C . GLU B 1 500 ? 14.562 -22.391 -9.398 1 89 500 GLU B C 1
ATOM 8612 O O . GLU B 1 500 ? 14.758 -23.438 -8.789 1 89 500 GLU B O 1
ATOM 8617 N N . ALA B 1 501 ? 14.422 -22.312 -10.688 1 89.25 501 ALA B N 1
ATOM 8618 C CA . ALA B 1 501 ? 14.641 -23.5 -11.5 1 89.25 501 ALA B CA 1
ATOM 8619 C C . ALA B 1 501 ? 16.062 -24.031 -11.32 1 89.25 501 ALA B C 1
ATOM 8621 O O . ALA B 1 501 ? 16.266 -25.25 -11.172 1 89.25 501 ALA B O 1
ATOM 8622 N N . ALA B 1 502 ? 17 -23.125 -11.258 1 87.62 502 ALA B N 1
ATOM 8623 C CA . ALA B 1 502 ? 18.391 -23.516 -11.07 1 87.62 502 ALA B CA 1
ATOM 8624 C C . ALA B 1 502 ? 18.609 -24.141 -9.695 1 87.62 502 ALA B C 1
ATOM 8626 O O . ALA B 1 502 ? 19.312 -25.156 -9.578 1 87.62 502 ALA B O 1
ATOM 8627 N N . ARG B 1 503 ? 17.984 -23.594 -8.789 1 85.94 503 ARG B N 1
ATOM 8628 C CA . ARG B 1 503 ? 18.109 -24.125 -7.43 1 85.94 503 ARG B CA 1
ATOM 8629 C C . ARG B 1 503 ? 17.531 -25.531 -7.332 1 85.94 503 ARG B C 1
ATOM 8631 O O . ARG B 1 503 ? 18.156 -26.422 -6.762 1 85.94 503 ARG B O 1
ATOM 8638 N N . GLN B 1 504 ? 16.391 -25.766 -7.93 1 85.38 504 GLN B N 1
ATOM 8639 C CA . GLN B 1 504 ? 15.688 -27.031 -7.82 1 85.38 504 GLN B CA 1
ATOM 8640 C C . GLN B 1 504 ? 16.422 -28.125 -8.594 1 85.38 504 GLN B C 1
ATOM 8642 O O . GLN B 1 504 ? 16.359 -29.297 -8.211 1 85.38 504 GLN B O 1
ATOM 8647 N N . THR B 1 505 ? 17.094 -27.734 -9.609 1 83.56 505 THR B N 1
ATOM 8648 C CA . THR B 1 505 ? 17.828 -28.719 -10.406 1 83.56 505 THR B CA 1
ATOM 8649 C C . THR B 1 505 ? 19.156 -29.062 -9.734 1 83.56 505 THR B C 1
ATOM 8651 O O . THR B 1 505 ? 19.75 -30.109 -10.016 1 83.56 505 THR B O 1
ATOM 8654 N N . GLN B 1 506 ? 19.531 -28.203 -8.812 1 78.94 506 GLN B N 1
ATOM 8655 C CA . GLN B 1 506 ? 20.844 -28.406 -8.195 1 78.94 506 GLN B CA 1
ATOM 8656 C C . GLN B 1 506 ? 20.719 -29.062 -6.824 1 78.94 506 GLN B C 1
ATOM 8658 O O . GLN B 1 506 ? 21.625 -29.766 -6.383 1 78.94 506 GLN B O 1
ATOM 8663 N N . ARG B 1 507 ? 19.625 -28.781 -6.234 1 78.12 507 ARG B N 1
ATOM 8664 C CA . ARG B 1 507 ? 19.5 -29.234 -4.852 1 78.12 507 ARG B CA 1
ATOM 8665 C C . ARG B 1 507 ? 18.328 -30.188 -4.691 1 78.12 507 ARG B C 1
ATOM 8667 O O . ARG B 1 507 ? 17.188 -29.859 -5.023 1 78.12 507 ARG B O 1
ATOM 8674 N N . GLN B 1 508 ? 18.75 -31.312 -4.168 1 76.44 508 GLN B N 1
ATOM 8675 C CA . GLN B 1 508 ? 17.688 -32.25 -3.822 1 76.44 508 GLN B CA 1
ATOM 8676 C C . GLN B 1 508 ? 17.156 -31.984 -2.422 1 76.44 508 GLN B C 1
ATOM 8678 O O . GLN B 1 508 ? 17.906 -31.656 -1.51 1 76.44 508 GLN B O 1
ATOM 8683 N N . ARG B 1 509 ? 15.906 -32.094 -2.373 1 81.38 509 ARG B N 1
ATOM 8684 C CA . ARG B 1 509 ? 15.297 -31.922 -1.057 1 81.38 509 ARG B CA 1
ATOM 8685 C C . ARG B 1 509 ? 15.617 -33.125 -0.15 1 81.38 509 ARG B C 1
ATOM 8687 O O . ARG B 1 509 ? 15.625 -34.25 -0.599 1 81.38 509 ARG B O 1
ATOM 8694 N N . ASP B 1 510 ? 15.82 -32.844 1.082 1 76.56 510 ASP B N 1
ATOM 8695 C CA . ASP B 1 510 ? 16.266 -33.844 2.053 1 76.56 510 ASP B CA 1
ATOM 8696 C C . ASP B 1 510 ? 15.25 -34.969 2.193 1 76.56 510 ASP B C 1
ATOM 8698 O O . ASP B 1 510 ? 15.617 -36.125 2.326 1 76.56 510 ASP B O 1
ATOM 8702 N N . GLN B 1 511 ? 14.023 -34.562 2.059 1 79.25 511 GLN B N 1
ATOM 8703 C CA . GLN B 1 511 ? 12.938 -35.531 2.26 1 79.25 511 GLN B CA 1
ATOM 8704 C C . GLN B 1 511 ? 12.93 -36.594 1.164 1 79.25 511 GLN B C 1
ATOM 8706 O O . GLN B 1 511 ? 12.438 -37.688 1.372 1 79.25 511 GLN B O 1
ATOM 8711 N N . TYR B 1 512 ? 13.625 -36.344 0.071 1 79.5 512 TYR B N 1
ATOM 8712 C CA . TYR B 1 512 ? 13.508 -37.25 -1.057 1 79.5 512 TYR B CA 1
ATOM 8713 C C . TYR B 1 512 ? 14.883 -37.781 -1.476 1 79.5 512 TYR B C 1
ATOM 8715 O O . TYR B 1 512 ? 15.039 -38.281 -2.584 1 79.5 512 TYR B O 1
ATOM 8723 N N . LEU B 1 513 ? 15.758 -37.594 -0.503 1 74.5 513 LEU B N 1
ATOM 8724 C CA . LEU B 1 513 ? 17.094 -38.094 -0.769 1 74.5 513 LEU B CA 1
ATOM 8725 C C . LEU B 1 513 ? 17.094 -39.625 -0.804 1 74.5 513 LEU B C 1
ATOM 8727 O O . LEU B 1 513 ? 16.469 -40.281 0.042 1 74.5 513 LEU B O 1
ATOM 8731 N N . LYS B 1 514 ? 17.672 -40.219 -1.812 1 70.5 514 LYS B N 1
ATOM 8732 C CA . LYS B 1 514 ? 17.938 -41.656 -1.93 1 70.5 514 LYS B CA 1
ATOM 8733 C C . LYS B 1 514 ? 16.625 -42.438 -2.076 1 70.5 514 LYS B C 1
ATOM 8735 O O . LYS B 1 514 ? 16.516 -43.562 -1.59 1 70.5 514 LYS B O 1
ATOM 8740 N N . GLN B 1 515 ? 15.617 -41.781 -2.549 1 77.38 515 GLN B N 1
ATOM 8741 C CA . GLN B 1 515 ? 14.383 -42.5 -2.818 1 77.38 515 GLN B CA 1
ATOM 8742 C C . GLN B 1 515 ? 14.422 -43.156 -4.188 1 77.38 515 GLN B C 1
ATOM 8744 O O . GLN B 1 515 ? 14.484 -42.5 -5.215 1 77.38 515 GLN B O 1
ATOM 8749 N N . ALA B 1 516 ? 14.375 -44.438 -4.203 1 75.69 516 ALA B N 1
ATOM 8750 C CA . ALA B 1 516 ? 14.547 -45.219 -5.414 1 75.69 516 ALA B CA 1
ATOM 8751 C C . ALA B 1 516 ? 13.453 -44.938 -6.434 1 75.69 516 ALA B C 1
ATOM 8753 O O . ALA B 1 516 ? 13.695 -44.938 -7.641 1 75.69 516 ALA B O 1
ATOM 8754 N N . TRP B 1 517 ? 12.25 -44.594 -5.898 1 81.25 517 TRP B N 1
ATOM 8755 C CA . TRP B 1 517 ? 11.133 -44.406 -6.809 1 81.25 517 TRP B CA 1
ATOM 8756 C C . TRP B 1 517 ? 11.297 -43.094 -7.59 1 81.25 517 TRP B C 1
ATOM 8758 O O . TRP B 1 517 ? 10.688 -42.938 -8.648 1 81.25 517 TRP B O 1
ATOM 8768 N N . LEU B 1 518 ? 12.039 -42.219 -7.113 1 81.06 518 LEU B N 1
ATOM 8769 C CA . LEU B 1 518 ? 12.227 -40.938 -7.758 1 81.06 518 LEU B CA 1
ATOM 8770 C C . LEU B 1 518 ? 13.445 -40.938 -8.68 1 81.06 518 LEU B C 1
ATOM 8772 O O . LEU B 1 518 ? 13.453 -40.281 -9.719 1 81.06 518 LEU B O 1
ATOM 8776 N N . ASP B 1 519 ? 14.328 -41.719 -8.484 1 70.75 519 ASP B N 1
ATOM 8777 C CA . ASP B 1 519 ? 15.57 -41.906 -9.242 1 70.75 519 ASP B CA 1
ATOM 8778 C C . ASP B 1 519 ? 16.078 -40.562 -9.766 1 70.75 519 ASP B C 1
ATOM 8780 O O . ASP B 1 519 ? 16.25 -39.594 -9 1 70.75 519 ASP B O 1
ATOM 8784 N N . LYS B 1 520 ? 16.125 -40.375 -11.172 1 69.44 520 LYS B N 1
ATOM 8785 C CA . LYS B 1 520 ? 16.703 -39.188 -11.82 1 69.44 520 LYS B CA 1
ATOM 8786 C C . LYS B 1 520 ? 15.68 -38.062 -11.93 1 69.44 520 LYS B C 1
ATOM 8788 O O . LYS B 1 520 ? 16.047 -36.906 -12.172 1 69.44 520 LYS B O 1
ATOM 8793 N N . LEU B 1 521 ? 14.516 -38.344 -11.57 1 80.19 521 LEU B N 1
ATOM 8794 C CA . LEU B 1 521 ? 13.461 -37.344 -11.719 1 80.19 521 LEU B CA 1
ATOM 8795 C C . LEU B 1 521 ? 13.609 -36.25 -10.68 1 80.19 521 LEU B C 1
ATOM 8797 O O . LEU B 1 521 ? 13.094 -35.125 -10.867 1 80.19 521 LEU B O 1
ATOM 8801 N N . ASN B 1 522 ? 14.344 -36.562 -9.68 1 76.12 522 ASN B N 1
ATOM 8802 C CA . ASN B 1 522 ? 14.477 -35.625 -8.555 1 76.12 522 ASN B CA 1
ATOM 8803 C C . ASN B 1 522 ? 15.141 -34.344 -8.969 1 76.12 522 ASN B C 1
ATOM 8805 O O . ASN B 1 522 ? 14.891 -33.281 -8.375 1 76.12 522 ASN B O 1
ATOM 8809 N N . LEU B 1 523 ? 15.93 -34.375 -10.062 1 77.19 523 LEU B N 1
ATOM 8810 C CA . LEU B 1 523 ? 16.641 -33.188 -10.469 1 77.19 523 LEU B CA 1
ATOM 8811 C C . LEU B 1 523 ? 16.125 -32.656 -11.805 1 77.19 523 LEU B C 1
ATOM 8813 O O . LEU B 1 523 ? 16.625 -31.672 -12.328 1 77.19 523 LEU B O 1
ATOM 8817 N N . GLN B 1 524 ? 15.039 -33.344 -12.289 1 80.44 524 GLN B N 1
ATOM 8818 C CA . GLN B 1 524 ? 14.57 -32.969 -13.625 1 80.44 524 GLN B CA 1
ATOM 8819 C C . GLN B 1 524 ? 13.211 -32.281 -13.562 1 80.44 524 GLN B C 1
ATOM 8821 O O . GLN B 1 524 ? 12.797 -31.641 -14.523 1 80.44 524 GLN B O 1
ATOM 8826 N N . ILE B 1 525 ? 12.641 -32.531 -12.461 1 85.5 525 ILE B N 1
ATOM 8827 C CA . ILE B 1 525 ? 11.305 -31.969 -12.352 1 85.5 525 ILE B CA 1
ATOM 8828 C C . ILE B 1 525 ? 11.25 -31.031 -11.141 1 85.5 525 ILE B C 1
ATOM 8830 O O . ILE B 1 525 ? 12.18 -30.984 -10.336 1 85.5 525 ILE B O 1
ATOM 8834 N N . THR B 1 526 ? 10.203 -30.281 -11.078 1 89 526 THR B N 1
ATOM 8835 C CA . THR B 1 526 ? 10.086 -29.25 -10.039 1 89 526 THR B CA 1
ATOM 8836 C C . THR B 1 526 ? 9.766 -29.891 -8.688 1 89 526 THR B C 1
ATOM 8838 O O . THR B 1 526 ? 9.305 -31.031 -8.633 1 89 526 THR B O 1
ATOM 8841 N N . TYR B 1 527 ? 10.07 -29.219 -7.664 1 87.31 527 TYR B N 1
ATOM 8842 C CA . TYR B 1 527 ? 9.781 -29.672 -6.312 1 87.31 527 TYR B CA 1
ATOM 8843 C C . TYR B 1 527 ? 8.297 -29.984 -6.148 1 87.31 527 TYR B C 1
ATOM 8845 O O . TYR B 1 527 ? 7.93 -30.969 -5.508 1 87.31 527 TYR B O 1
ATOM 8853 N N . HIS B 1 528 ? 7.473 -29.219 -6.777 1 86.5 528 HIS B N 1
ATOM 8854 C CA . HIS B 1 528 ? 6.035 -29.438 -6.691 1 86.5 528 HIS B CA 1
ATOM 8855 C C . HIS B 1 528 ? 5.637 -30.75 -7.367 1 86.5 528 HIS B C 1
ATOM 8857 O O . HIS B 1 528 ? 4.793 -31.484 -6.848 1 86.5 528 HIS B O 1
ATOM 8863 N N . ALA B 1 529 ? 6.219 -30.969 -8.477 1 87.69 529 ALA B N 1
ATOM 8864 C CA . ALA B 1 529 ? 5.945 -32.219 -9.18 1 87.69 529 ALA B CA 1
ATOM 8865 C C . ALA B 1 529 ? 6.363 -33.438 -8.344 1 87.69 529 ALA B C 1
ATOM 8867 O O . ALA B 1 529 ? 5.68 -34.469 -8.344 1 87.69 529 ALA B O 1
ATOM 8868 N N . ILE B 1 530 ? 7.441 -33.25 -7.664 1 88.06 530 ILE B N 1
ATOM 8869 C CA . ILE B 1 530 ? 7.918 -34.344 -6.805 1 88.06 530 ILE B CA 1
ATOM 8870 C C . ILE B 1 530 ? 6.914 -34.594 -5.684 1 88.06 530 ILE B C 1
ATOM 8872 O O . ILE B 1 530 ? 6.621 -35.75 -5.344 1 88.06 530 ILE B O 1
ATOM 8876 N N . ASP B 1 531 ? 6.422 -33.531 -5.152 1 86.62 531 ASP B N 1
ATOM 8877 C CA . ASP B 1 531 ? 5.43 -33.656 -4.09 1 86.62 531 ASP B CA 1
ATOM 8878 C C . ASP B 1 531 ? 4.18 -34.375 -4.586 1 86.62 531 ASP B C 1
ATOM 8880 O O . ASP B 1 531 ? 3.613 -35.219 -3.869 1 86.62 531 ASP B O 1
ATOM 8884 N N . LEU B 1 532 ? 3.775 -34.125 -5.809 1 86.25 532 LEU B N 1
ATOM 8885 C CA . LEU B 1 532 ? 2.609 -34.781 -6.395 1 86.25 532 LEU B CA 1
ATOM 8886 C C . LEU B 1 532 ? 2.883 -36.25 -6.637 1 86.25 532 LEU B C 1
ATOM 8888 O O . LEU B 1 532 ? 2.025 -37.094 -6.371 1 86.25 532 LEU B O 1
ATOM 8892 N N . LEU B 1 533 ? 4.102 -36.531 -7.086 1 87.25 533 LEU B N 1
ATOM 8893 C CA . LEU B 1 533 ? 4.484 -37.906 -7.324 1 87.25 533 LEU B CA 1
ATOM 8894 C C . LEU B 1 533 ? 4.578 -38.688 -6.016 1 87.25 533 LEU B C 1
ATOM 8896 O O . LEU B 1 533 ? 4.195 -39.875 -5.949 1 87.25 533 LEU B O 1
ATOM 8900 N N . ALA B 1 534 ? 5.102 -38 -5.059 1 86.5 534 ALA B N 1
ATOM 8901 C CA . ALA B 1 534 ? 5.227 -38.625 -3.746 1 86.5 534 ALA B CA 1
ATOM 8902 C C . ALA B 1 534 ? 3.855 -39 -3.184 1 86.5 534 ALA B C 1
ATOM 8904 O O . ALA B 1 534 ? 3.682 -40.062 -2.604 1 86.5 534 ALA B O 1
ATOM 8905 N N . ARG B 1 535 ? 2.922 -38.125 -3.367 1 85.25 535 ARG B N 1
ATOM 8906 C CA . ARG B 1 535 ? 1.563 -38.406 -2.908 1 85.25 535 ARG B CA 1
ATOM 8907 C C . ARG B 1 535 ? 0.96 -39.562 -3.658 1 85.25 535 ARG B C 1
ATOM 8909 O O . ARG B 1 535 ? 0.314 -40.438 -3.057 1 85.25 535 ARG B O 1
ATOM 8916 N N . GLN B 1 536 ? 1.172 -39.625 -5 1 84.94 536 GLN B N 1
ATOM 8917 C CA . GLN B 1 536 ? 0.669 -40.719 -5.809 1 84.94 536 GLN B CA 1
ATOM 8918 C C . GLN B 1 536 ? 1.346 -42.031 -5.43 1 84.94 536 GLN B C 1
ATOM 8920 O O . GLN B 1 536 ? 0.708 -43.094 -5.426 1 84.94 536 GLN B O 1
ATOM 8925 N N . TYR B 1 537 ? 2.59 -41.844 -5.145 1 84.62 537 TYR B N 1
ATOM 8926 C CA . TYR B 1 537 ? 3.34 -43.031 -4.73 1 84.62 537 TYR B CA 1
ATOM 8927 C C . TYR B 1 537 ? 2.787 -43.594 -3.43 1 84.62 537 TYR B C 1
ATOM 8929 O O . TYR B 1 537 ? 2.643 -44.812 -3.285 1 84.62 537 TYR B O 1
ATOM 8937 N N . LEU B 1 538 ? 2.461 -42.75 -2.547 1 81.94 538 LEU B N 1
ATOM 8938 C CA . LEU B 1 538 ? 1.885 -43.156 -1.276 1 81.94 538 LEU B CA 1
ATOM 8939 C C . LEU B 1 538 ? 0.539 -43.844 -1.494 1 81.94 538 LEU B C 1
ATOM 8941 O O . LEU B 1 538 ? 0.235 -44.844 -0.843 1 81.94 538 LEU B O 1
ATOM 8945 N N . PHE B 1 539 ? -0.148 -43.344 -2.473 1 82.69 539 PHE B N 1
ATOM 8946 C CA . PHE B 1 539 ? -1.431 -43.938 -2.799 1 82.69 539 PHE B CA 1
ATOM 8947 C C . PHE B 1 539 ? -1.229 -45.312 -3.424 1 82.69 539 PHE B C 1
ATOM 8949 O O . PHE B 1 539 ? -1.968 -46.25 -3.119 1 82.69 539 PHE B O 1
ATOM 8956 N N . ALA B 1 540 ? -0.241 -45.469 -4.309 1 82.88 540 ALA B N 1
ATOM 8957 C CA . ALA B 1 540 ? 0.051 -46.719 -4.973 1 82.88 540 ALA B CA 1
ATOM 8958 C C . ALA B 1 540 ? 0.504 -47.781 -3.963 1 82.88 540 ALA B C 1
ATOM 8960 O O . ALA B 1 540 ? 0.109 -48.938 -4.051 1 82.88 540 ALA B O 1
ATOM 8961 N N . LEU B 1 541 ? 1.28 -47.281 -3.037 1 80 541 LEU B N 1
ATOM 8962 C CA . LEU B 1 541 ? 1.751 -48.219 -2.006 1 80 541 LEU B CA 1
ATOM 8963 C C . LEU B 1 541 ? 0.59 -48.719 -1.15 1 80 541 LEU B C 1
ATOM 8965 O O . LEU B 1 541 ? 0.548 -49.875 -0.774 1 80 541 LEU B O 1
ATOM 8969 N N . ALA B 1 542 ? -0.303 -47.812 -0.996 1 75.56 542 ALA B N 1
ATOM 8970 C CA . ALA B 1 542 ? -1.455 -48.156 -0.171 1 75.56 542 ALA B CA 1
ATOM 8971 C C . ALA B 1 542 ? -2.375 -49.156 -0.902 1 75.56 542 ALA B C 1
ATOM 8973 O O . ALA B 1 542 ? -3.064 -49.938 -0.271 1 75.56 542 ALA B O 1
ATOM 8974 N N . ALA B 1 543 ? -2.285 -49.125 -2.189 1 74.75 543 ALA B N 1
ATOM 8975 C CA . ALA B 1 543 ? -3.166 -49.969 -2.99 1 74.75 543 ALA B CA 1
ATOM 8976 C C . ALA B 1 543 ? -2.533 -51.344 -3.246 1 74.75 543 ALA B C 1
ATOM 8978 O O . ALA B 1 543 ? -3.213 -52.281 -3.676 1 74.75 543 ALA B O 1
ATOM 8979 N N . LEU B 1 544 ? -1.213 -51.594 -3.127 1 68.81 544 LEU B N 1
ATOM 8980 C CA . LEU B 1 544 ? -0.561 -52.875 -3.35 1 68.81 544 LEU B CA 1
ATOM 8981 C C . LEU B 1 544 ? -0.956 -53.875 -2.273 1 68.81 544 LEU B C 1
ATOM 8983 O O . LEU B 1 544 ? -0.958 -53.562 -1.084 1 68.81 544 LEU B O 1
ATOM 8987 N N . PRO B 1 545 ? -1.734 -54.906 -2.617 1 58.16 545 PRO B N 1
ATOM 8988 C CA . PRO B 1 545 ? -2.205 -55.938 -1.69 1 58.16 545 PRO B CA 1
ATOM 8989 C C . PRO B 1 545 ? -1.108 -56.438 -0.747 1 58.16 545 PRO B C 1
ATOM 8991 O O . PRO B 1 545 ? -1.381 -56.75 0.417 1 58.16 545 PRO B O 1
ATOM 8994 N N . ASP B 1 546 ? -0.074 -57.312 -1.202 1 47.44 546 ASP B N 1
ATOM 8995 C CA . ASP B 1 546 ? 0.847 -58.156 -0.45 1 47.44 546 ASP B CA 1
ATOM 8996 C C . ASP B 1 546 ? 1.727 -57.312 0.478 1 47.44 546 ASP B C 1
ATOM 8998 O O . ASP B 1 546 ? 2.695 -57.812 1.046 1 47.44 546 ASP B O 1
ATOM 9002 N N . GLN B 1 547 ? 2.045 -56.156 0.12 1 45.59 547 GLN B N 1
ATOM 9003 C CA . GLN B 1 547 ? 3.059 -55.594 0.999 1 45.59 547 GLN B CA 1
ATOM 9004 C C . GLN B 1 547 ? 2.588 -55.562 2.449 1 45.59 547 GLN B C 1
ATOM 9006 O O . GLN B 1 547 ? 1.497 -55.094 2.752 1 45.59 547 GLN B O 1
ATOM 9011 N N . ARG B 1 548 ? 3.168 -56.469 3.246 1 41.75 548 ARG B N 1
ATOM 9012 C CA . ARG B 1 548 ? 3.055 -56.875 4.641 1 41.75 548 ARG B CA 1
ATOM 9013 C C . ARG B 1 548 ? 2.682 -55.688 5.531 1 41.75 548 ARG B C 1
ATOM 9015 O O . ARG B 1 548 ? 2.668 -54.562 5.082 1 41.75 548 ARG B O 1
ATOM 9022 N N . GLU B 1 549 ? 3.143 -55.875 6.93 1 39.81 549 GLU B N 1
ATOM 9023 C CA . GLU B 1 549 ? 2.842 -55.25 8.211 1 39.81 549 GLU B CA 1
ATOM 9024 C C . GLU B 1 549 ? 3.127 -53.75 8.172 1 39.81 549 GLU B C 1
ATOM 9026 O O . GLU B 1 549 ? 4.195 -53.344 7.727 1 39.81 549 GLU B O 1
ATOM 9031 N N . PRO B 1 550 ? 2.217 -53 8.148 1 40.16 550 PRO B N 1
ATOM 9032 C CA . PRO B 1 550 ? 2.531 -51.562 8.281 1 40.16 550 PRO B CA 1
ATOM 9033 C C . PRO B 1 550 ? 3.658 -51.312 9.281 1 40.16 550 PRO B C 1
ATOM 9035 O O . PRO B 1 550 ? 3.676 -51.906 10.367 1 40.16 550 PRO B O 1
ATOM 9038 N N . LYS B 1 551 ? 4.918 -51.281 8.891 1 39.25 551 LYS B N 1
ATOM 9039 C CA . LYS B 1 551 ? 5.91 -51.031 9.93 1 39.25 551 LYS B CA 1
ATOM 9040 C C . LYS B 1 551 ? 5.324 -50.188 11.055 1 39.25 551 LYS B C 1
ATOM 9042 O O . LYS B 1 551 ? 4.574 -49.25 10.797 1 39.25 551 LYS B O 1
ATOM 9047 N N . PRO B 1 552 ? 5.199 -50.781 12.234 1 34.5 552 PRO B N 1
ATOM 9048 C CA . PRO B 1 552 ? 4.652 -50.031 13.359 1 34.5 552 PRO B CA 1
ATOM 9049 C C . PRO B 1 552 ? 5.094 -48.562 13.344 1 34.5 552 PRO B C 1
ATOM 9051 O O . PRO B 1 552 ? 6.195 -48.25 12.891 1 34.5 552 PRO B O 1
ATOM 9054 N N . LEU B 1 553 ? 4.156 -47.781 13.227 1 36.41 553 LEU B N 1
ATOM 9055 C CA . LEU B 1 553 ? 4.5 -46.375 13.391 1 36.41 553 LEU B CA 1
ATOM 9056 C C . LEU B 1 553 ? 5.438 -46.156 14.578 1 36.41 553 LEU B C 1
ATOM 9058 O O . LEU B 1 553 ? 5.355 -46.906 15.562 1 36.41 553 LEU B O 1
ATOM 9062 N N . LEU B 1 554 ? 6.691 -45.875 14.406 1 34.72 554 LEU B N 1
ATOM 9063 C CA . LEU B 1 554 ? 7.504 -45.625 15.594 1 34.72 554 LEU B CA 1
ATOM 9064 C C . LEU B 1 554 ? 6.652 -45.031 16.719 1 34.72 554 LEU B C 1
ATOM 9066 O O . LEU B 1 554 ? 5.621 -44.406 16.469 1 34.72 554 LEU B O 1
ATOM 9070 N N . PRO B 1 555 ? 6.68 -45.625 17.875 1 30 555 PRO B N 1
ATOM 9071 C CA . PRO B 1 555 ? 5.918 -45.094 19 1 30 555 PRO B CA 1
ATOM 9072 C C . PRO B 1 555 ? 5.852 -43.562 19 1 30 555 PRO B C 1
ATOM 9074 O O . PRO B 1 555 ? 6.754 -42.906 18.469 1 30 555 PRO B 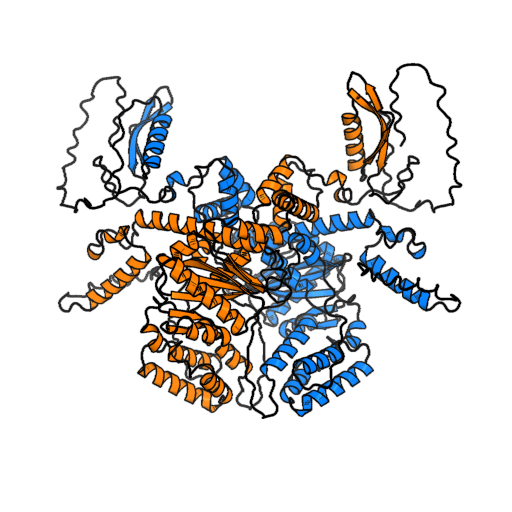O 1
ATOM 9077 N N . CYS B 1 556 ? 4.59 -43.062 19.062 1 33.19 556 CYS B N 1
ATOM 9078 C CA . CYS B 1 556 ? 4.359 -41.625 19.25 1 33.19 556 CYS B CA 1
ATOM 9079 C C . CYS B 1 556 ? 5.371 -41.031 20.234 1 33.19 556 CYS B C 1
ATOM 9081 O O . CYS B 1 556 ? 5.434 -41.469 21.391 1 33.19 556 CYS B O 1
ATOM 9083 N N . THR B 1 557 ? 6.656 -41.031 19.781 1 37.56 557 THR B N 1
ATOM 9084 C CA . THR B 1 557 ? 7.562 -40.594 20.828 1 37.56 557 THR B CA 1
ATOM 9085 C C . THR B 1 557 ? 7.031 -39.344 21.516 1 37.56 557 THR B C 1
ATOM 9087 O O . THR B 1 557 ? 7.613 -38.844 22.5 1 37.56 557 THR B O 1
ATOM 9090 N N . GLY B 1 558 ? 5.688 -39 21.719 1 32.12 558 GLY B N 1
ATOM 9091 C CA . GLY B 1 558 ? 4.945 -37.875 22.266 1 32.12 558 GLY B CA 1
ATOM 9092 C C . GLY B 1 558 ? 5.34 -36.562 21.641 1 32.12 558 GLY B C 1
ATOM 9093 O O . GLY B 1 558 ? 4.809 -35.5 22.031 1 32.12 558 GLY B O 1
ATOM 9094 N N . ASN B 1 559 ? 6.641 -36.406 21.234 1 26.64 559 ASN B N 1
ATOM 9095 C CA . ASN B 1 559 ? 7.016 -35.062 20.75 1 26.64 559 ASN B CA 1
ATOM 9096 C C . ASN B 1 559 ? 6.43 -34.781 19.375 1 26.64 559 ASN B C 1
ATOM 9098 O O . ASN B 1 559 ? 6.629 -35.562 18.438 1 26.64 559 ASN B O 1
ATOM 9102 N N . PHE B 1 560 ? 5.176 -34.5 19.141 1 29.3 560 PHE B N 1
ATOM 9103 C CA . PHE B 1 560 ? 4.355 -34.156 17.969 1 29.3 560 PHE B CA 1
ATOM 9104 C C . PHE B 1 560 ? 5.027 -33.094 17.125 1 29.3 560 PHE B C 1
ATOM 9106 O O . PHE B 1 560 ? 5.199 -31.953 17.578 1 29.3 560 PHE B O 1
ATOM 9113 N N . GLU B 1 561 ? 6.129 -33.438 16.391 1 28.66 561 GLU B N 1
ATOM 9114 C CA . GLU B 1 561 ? 6.699 -32.406 15.523 1 28.66 561 GLU B CA 1
ATOM 9115 C C . GLU B 1 561 ? 5.805 -32.156 14.312 1 28.66 561 GLU B C 1
ATOM 9117 O O . GLU B 1 561 ? 5.355 -33.125 13.664 1 28.66 561 GLU B O 1
ATOM 9122 N N . ARG B 1 562 ? 4.988 -31.188 14.227 1 27.8 562 ARG B N 1
ATOM 9123 C CA . ARG B 1 562 ? 4.141 -30.766 13.109 1 27.8 562 ARG B CA 1
ATOM 9124 C C . ARG B 1 562 ? 4.895 -30.844 11.789 1 27.8 562 ARG B C 1
ATOM 9126 O O . ARG B 1 562 ? 5.906 -30.172 11.602 1 27.8 562 ARG B O 1
ATOM 9133 N N . PRO B 1 563 ? 4.824 -31.969 11.18 1 23.17 563 PRO B N 1
ATOM 9134 C CA . PRO B 1 563 ? 5.539 -32.125 9.914 1 23.17 563 PRO B CA 1
ATOM 9135 C C . PRO B 1 563 ? 5.109 -31.109 8.859 1 23.17 563 PRO B C 1
ATOM 9137 O O . PRO B 1 563 ? 3.941 -30.719 8.82 1 23.17 563 PRO B O 1
ATOM 9140 N N . ALA B 1 564 ? 6.07 -30.203 8.438 1 23.16 564 ALA B N 1
ATOM 9141 C CA . ALA B 1 564 ? 5.934 -29.25 7.336 1 23.16 564 ALA B CA 1
ATOM 9142 C C . ALA B 1 564 ? 5.387 -29.938 6.086 1 23.16 564 ALA B C 1
ATOM 9144 O O . ALA B 1 564 ? 6.145 -30.531 5.316 1 23.16 564 ALA B O 1
ATOM 9145 N N . LEU B 1 565 ? 4.367 -30.812 6.133 1 20.25 565 LEU B N 1
ATOM 9146 C CA . LEU B 1 565 ? 3.838 -31.109 4.805 1 20.25 565 LEU B CA 1
ATOM 9147 C C . LEU B 1 565 ? 3.207 -29.859 4.18 1 20.25 565 LEU B C 1
ATOM 9149 O O . LEU B 1 565 ? 2.51 -29.109 4.863 1 20.25 565 LEU B O 1
#